Protein AF-0000000074524904 (afdb_homodimer)

Foldseek 3Di:
DQPPDDDADFDFPDPPDPPDPTQTDRVVLLVVVLVCLVPPPVPFDKAKAKEWEDDQFKIKIKIWMATPNHTDHIGMDMDTDFAQVSVLVNQVVVLVSVCVRNVAAHLAFEYEAADDDDDQWDFRPSHDPVGRIHGPVSHDCRRHNPQLYYYHYQVQLLVLLCLLCQLVLNNLVWKAFLQDQVSDGHSVRDHDDLQFKEWEWEAEQFIFIKMWHRQPPSDIHIDGDPLQFAFDDAADPPDPCRPVVVVLQQQLCCVPVVVPDTDGLRCCQYQVNLQSQLCSLCVPPPPDDGDGSVRLLVCLVPDVSSVRSVLSNLLSVLLSVLVVCVVPLRHQEYEHDYVVLQVNVVSCNVCVVSNVCSNQPRDPVSVSCPRYTYMYTHDDDDSNRSSRSSSSSVSSPPPPPPPPPDDDPPPPDPPDRRPPPPPPPPPDPPPDPPPPDPPPD/DQPPDDDADFDFPDPPDPPDPTQTDRVVLLVVVLVCLVPPPVVFDKAKAKEWEDDQFKIKIKIWMATPNHTDHIGMDMDTDFAQVSVLVNQVVVLVSVCVRNVAAHLAFEYEAADDDDDQWGFRPSHDPVGRIHGPVSHDCRRHNPQLYYYHYQVQLLVLLCLLCQLVLNNLVWKAFLQDLVSDGHSVRDHDDLQFKEWEWEAEQFIFIKMWHRQAPSDIHIDGDDLQFAADDAADPPDPCRPVVVVLQQQLCCVPVVVPDGDGLRCCQYQVNLQSQLCSLCVPPPPDDGDGSVRLLVCLVPDVSSVRSVLSNLLSVLLSVLVVCVVPLRHQEYEHDYVVLQVNVVSCNVCVVSNVCSNQPRDPVSVSCPRYTYMYTHDDDDSNRSSRSSSSSVSSPPPPPDPPPDDDPPPPDPPPRRPPRPPPPPPPPPPDPPPPPPPPD

Solvent-accessible surface area (backbone atoms only — not comparable to full-atom values): 46076 Å² total; per-residue (Å²): 129,75,69,77,74,76,90,51,68,60,52,69,54,81,69,85,65,82,88,53,78,64,61,54,49,56,54,49,56,55,50,52,52,43,51,46,35,71,72,70,38,74,89,50,67,66,49,31,31,26,12,28,33,49,48,50,57,40,28,35,45,33,40,35,36,28,45,81,91,31,83,53,64,55,46,69,50,69,36,72,34,44,35,34,68,55,45,38,51,51,51,42,49,53,24,53,52,42,26,70,63,72,69,47,60,33,52,3,10,18,35,21,31,46,49,70,73,51,90,69,47,29,50,31,70,61,30,44,84,92,34,22,68,39,47,63,84,55,55,40,54,38,38,34,22,85,82,14,50,50,76,32,26,43,41,40,15,29,50,34,13,48,49,48,36,34,78,66,65,43,34,26,76,34,30,16,43,63,82,39,86,77,64,55,47,39,64,83,72,33,71,80,54,39,86,32,24,32,40,37,40,28,46,40,88,41,32,39,20,24,34,40,36,38,57,38,93,79,34,71,45,74,45,63,35,33,57,25,68,40,58,51,49,48,60,6,68,62,32,93,56,19,68,62,47,43,51,49,49,48,51,46,7,37,74,76,46,69,6,57,26,50,45,29,41,28,60,35,30,14,43,65,10,32,30,50,39,32,48,60,60,41,64,86,43,84,89,61,78,87,57,54,44,69,55,30,67,72,32,31,90,80,31,69,49,29,31,51,15,50,50,51,27,49,35,52,44,26,40,53,51,33,48,52,42,53,28,30,75,62,39,38,30,34,38,40,34,46,58,54,41,37,74,41,41,66,60,51,64,76,45,42,68,65,35,49,44,41,42,47,60,64,46,94,63,29,80,78,46,73,73,49,44,50,28,30,30,68,45,81,70,67,31,38,41,45,5,15,38,43,52,9,53,52,38,46,55,28,72,78,73,78,77,64,83,77,74,76,88,77,82,81,75,84,32,68,67,81,54,64,69,59,78,72,82,69,67,72,76,70,68,70,75,67,74,66,75,68,62,91,107,128,77,67,76,75,79,92,50,68,60,52,66,54,80,68,84,64,82,88,53,77,65,59,53,48,56,54,48,58,53,49,52,50,41,52,47,34,70,72,68,38,73,90,49,67,65,49,31,32,25,12,27,31,48,49,49,57,40,29,36,45,34,40,36,36,27,47,81,90,32,84,53,64,55,45,67,50,69,37,70,33,44,36,35,65,57,46,38,52,51,52,41,48,53,27,54,52,43,26,70,62,71,70,48,58,34,53,3,10,19,37,22,31,46,49,72,72,52,90,69,45,29,50,32,69,60,29,42,83,91,33,22,66,39,48,62,84,55,53,40,53,39,38,33,21,85,80,15,50,49,77,33,26,42,40,40,15,30,50,35,13,50,49,46,36,34,79,66,66,43,36,26,77,32,30,16,43,62,82,40,88,78,64,56,48,39,64,82,70,33,70,80,56,38,88,32,24,32,39,37,39,27,46,38,88,41,32,39,21,22,33,40,35,37,60,38,92,80,35,71,45,75,45,62,35,34,56,24,66,39,58,51,48,49,59,5,67,62,32,94,56,18,68,63,46,44,50,49,50,47,51,46,6,37,72,76,48,68,6,57,25,48,43,30,40,28,60,35,30,15,42,64,10,33,29,50,38,32,48,60,61,44,65,85,45,83,88,60,77,87,56,53,44,70,55,30,67,72,32,32,91,80,31,70,48,30,31,52,17,50,50,51,28,47,35,51,46,25,39,53,52,34,50,52,41,53,26,29,74,63,38,38,30,34,38,41,32,46,59,54,40,36,76,42,40,67,61,50,63,75,44,41,68,64,37,49,44,40,42,47,59,65,48,93,64,29,80,78,47,73,71,49,45,50,28,30,30,69,45,82,71,68,32,38,42,45,5,15,38,42,54,9,52,50,39,46,56,29,74,78,74,77,77,67,82,76,73,77,87,76,82,80,78,84,30,69,70,81,52,63,68,60,79,69,82,68,66,71,77,69,67,70,74,68,67,71,75,66,59,91,111

Organism: Naegleria gruberi (NCBI:txid5762)

pLDDT: mean 83.84, std 23.33, range [17.89, 98.62]

Nearest PDB structures (foldseek):
  6da0-assembly1_A  TM=9.375E-01  e=1.932E-68  Naegleria fowleri
  6vzz-assembly1_A-2  TM=8.551E-01  e=5.096E-37  Balamuthia mandrillaris
  8dtc-assembly1_B  TM=8.610E-01  e=3.084E-35  Acanthamoeba castellanii
  8stx-assembly1_B  TM=8.215E-01  e=4.248E-25  Trypanosoma cruzi
  2q2r-assembly1_B  TM=8.003E-01  e=2.250E-25  Trypanosoma cruzi

Sequence (882 aa):
MISSSSRGSLSSVSSNDTTHQPFVVDEDFLKDIEKHYSKSLKSKSFQYIVGVDVGATNTRIAIQFIVNDEDDEVFMTKFPCNTATNLAEHLTFYGKALVKIVKQGSAAGTIALAGPVTGEKVRITNYKENDQEFYYSQLTDTLFPAHKNTLLNDLEASCYGIINVGTNNRLHEFFCPYDSANNFATPQTVRLSDTSEYAVLAMGTGLGTGLIVGASGGKFNVIPLEAGHVHVATPGTNSCDFHEDRERIEFLSQKIYSGIYPIEYEDICSGRGLEYCYEFEIRNIPNAQRKNAAQIAESYSTDVHSRDAMITHYRYLMQAAQNIAILIPTCRGVFLAGDNQVYNEDFFKEHINILQKELFITHQKKNWLTDLKPYRQMKEYNFNVKGCLQKAKELAHLDVTHVTTNTSPAKNSFKDALSVVIPAAFFSVLSFFTAKNMYEKMISSSSRGSLSSVSSNDTTHQPFVVDEDFLKDIEKHYSKSLKSKSFQYIVGVDVGATNTRIAIQFIVNDEDDEVFMTKFPCNTATNLAEHLTFYGKALVKIVKQGSAAGTIALAGPVTGEKVRITNYKENDQEFYYSQLTDTLFPAHKNTLLNDLEASCYGIINVGTNNRLHEFFCPYDSANNFATPQTVRLSDTSEYAVLAMGTGLGTGLIVGASGGKFNVIPLEAGHVHVATPGTNSCDFHEDRERIEFLSQKIYSGIYPIEYEDICSGRGLEYCYEFEIRNIPNAQRKNAAQIAESYSTDVHSRDAMITHYRYLMQAAQNIAILIPTCRGVFLAGDNQVYNEDFFKEHINILQKELFITHQKKNWLTDLKPYRQMKEYNFNVKGCLQKAKELAHLDVTHVTTNTSPAKNSFKDALSVVIPAAFFSVLSFFTAKNMYEK

Radius of gyration: 29.43 Å; Cα contacts (8 Å, |Δi|>4): 1760; chains: 2; bounding box: 78×95×89 Å

Structure (mmCIF, N/CA/C/O backbone):
data_AF-0000000074524904-model_v1
#
loop_
_entity.id
_entity.type
_entity.pdbx_description
1 polymer Glucokinase
#
loop_
_atom_site.group_PDB
_atom_site.id
_atom_site.type_symbol
_atom_site.label_atom_id
_atom_site.label_alt_id
_atom_site.label_comp_id
_atom_site.label_asym_id
_atom_site.label_entity_id
_atom_site.label_seq_id
_atom_site.pdbx_PDB_ins_code
_atom_site.Cartn_x
_atom_site.Cartn_y
_atom_site.Cartn_z
_atom_site.occupancy
_atom_site.B_iso_or_equiv
_atom_site.auth_seq_id
_atom_site.auth_comp_id
_atom_site.auth_asym_id
_atom_site.auth_atom_id
_atom_site.pdbx_PDB_model_num
ATOM 1 N N . MET A 1 1 ? 12.672 24.516 21.969 1 24.16 1 MET A N 1
ATOM 2 C CA . MET A 1 1 ? 11.633 25.531 22.203 1 24.16 1 MET A CA 1
ATOM 3 C C . MET A 1 1 ? 11.469 26.438 21 1 24.16 1 MET A C 1
ATOM 5 O O . MET A 1 1 ? 12.445 27.031 20.531 1 24.16 1 MET A O 1
ATOM 9 N N . ILE A 1 2 ? 10.586 26.031 20.125 1 33.81 2 ILE A N 1
ATOM 10 C CA . ILE A 1 2 ? 10.273 26.891 18.984 1 33.81 2 ILE A CA 1
ATOM 11 C C . ILE A 1 2 ? 9.852 28.266 19.469 1 33.81 2 ILE A C 1
ATOM 13 O O . ILE A 1 2 ? 8.867 28.406 20.203 1 33.81 2 ILE A O 1
ATOM 17 N N . SER A 1 3 ? 10.734 29.188 19.656 1 30.06 3 SER A N 1
ATOM 18 C CA . SER A 1 3 ? 10.359 30.547 20.016 1 30.06 3 SER A CA 1
ATOM 19 C C . SER A 1 3 ? 9.352 31.125 19.016 1 30.06 3 SER A C 1
ATOM 21 O O . SER A 1 3 ? 9.641 31.203 17.828 1 30.06 3 SER A O 1
ATOM 23 N N . SER A 1 4 ? 8.117 30.875 19.344 1 32.97 4 SER A N 1
ATOM 24 C CA . SER A 1 4 ? 7.059 31.516 18.562 1 32.97 4 SER A CA 1
ATOM 25 C C . SER A 1 4 ? 7.18 33.031 18.609 1 32.97 4 SER A C 1
ATOM 27 O O . SER A 1 4 ? 7.023 33.625 19.672 1 32.97 4 SER A O 1
ATOM 29 N N . SER A 1 5 ? 7.992 33.688 17.938 1 30.03 5 SER A N 1
ATOM 30 C CA . SER A 1 5 ? 8.109 35.156 17.875 1 30.03 5 SER A CA 1
ATOM 31 C C . SER A 1 5 ? 6.758 35.812 17.625 1 30.03 5 SER A C 1
ATOM 33 O O . SER A 1 5 ? 5.859 35.188 17.062 1 30.03 5 SER A O 1
ATOM 35 N N . SER A 1 6 ? 6.492 36.969 18.375 1 27.89 6 SER A N 1
ATOM 36 C CA . SER A 1 6 ? 5.414 37.969 18.375 1 27.89 6 SER A CA 1
ATOM 37 C C . SER A 1 6 ? 5.012 38.344 16.969 1 27.89 6 SER A C 1
ATOM 39 O O . SER A 1 6 ? 5.781 38.156 16.016 1 27.89 6 SER A O 1
ATOM 41 N N . ARG A 1 7 ? 3.801 39 16.734 1 33.59 7 ARG A N 1
ATOM 42 C CA . ARG A 1 7 ? 3.051 39.531 15.609 1 33.59 7 ARG A CA 1
ATOM 43 C C . 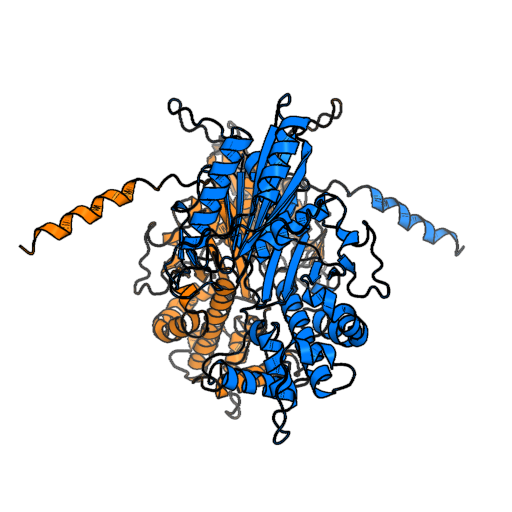ARG A 1 7 ? 3.867 40.594 14.859 1 33.59 7 ARG A C 1
ATOM 45 O O . ARG A 1 7 ? 3.912 41.75 15.258 1 33.59 7 ARG A O 1
ATOM 52 N N . GLY A 1 8 ? 5.035 40.25 14.289 1 33.28 8 GLY A N 1
ATOM 53 C CA . GLY A 1 8 ? 5.75 41.281 13.555 1 33.28 8 GLY A CA 1
ATOM 54 C C . GLY A 1 8 ? 4.957 41.844 12.398 1 33.28 8 GLY A C 1
ATOM 55 O O . GLY A 1 8 ? 3.98 41.25 11.953 1 33.28 8 GLY A O 1
ATOM 56 N N . SER A 1 9 ? 5.184 43.125 12.031 1 38.62 9 SER A N 1
ATOM 57 C CA . SER A 1 9 ? 4.57 43.969 11.016 1 38.62 9 SER A CA 1
ATOM 58 C C . SER A 1 9 ? 4.727 43.375 9.625 1 38.62 9 SER A C 1
ATOM 60 O O . SER A 1 9 ? 5.844 43.125 9.164 1 38.62 9 SER A O 1
ATOM 62 N N . LEU A 1 10 ? 3.871 42.531 9.227 1 43.75 10 LEU A N 1
ATOM 63 C CA . LEU A 1 10 ? 3.773 42.156 7.828 1 43.75 10 LEU A CA 1
ATOM 64 C C . LEU A 1 10 ? 3.68 43.375 6.922 1 43.75 10 LEU A C 1
ATOM 66 O O . LEU A 1 10 ? 2.816 44.219 7.121 1 43.75 10 LEU A O 1
ATOM 70 N N . SER A 1 11 ? 4.707 43.938 6.461 1 40.59 11 SER A N 1
ATOM 71 C CA . SER A 1 11 ? 4.637 45.062 5.527 1 40.59 11 SER A CA 1
ATOM 72 C C . SER A 1 11 ? 4.164 44.594 4.152 1 40.59 11 SER A C 1
ATOM 74 O O . SER A 1 11 ? 4.676 43.625 3.605 1 40.59 11 SER A O 1
ATOM 76 N N . SER A 1 12 ? 2.99 44.969 3.871 1 43.44 12 SER A N 1
ATOM 77 C CA . SER A 1 12 ? 2.4 44.75 2.559 1 43.44 12 SER A CA 1
ATOM 78 C C . SER A 1 12 ? 3.021 45.625 1.497 1 43.44 12 SER A C 1
ATOM 80 O O . SER A 1 12 ? 3.148 46.844 1.698 1 43.44 12 SER A O 1
ATOM 82 N N . VAL A 1 13 ? 3.863 45.219 0.683 1 39.31 13 VAL A N 1
ATOM 83 C CA . VAL A 1 13 ? 4.195 46 -0.488 1 39.31 13 VAL A CA 1
ATOM 84 C C . VAL A 1 13 ? 3.029 46 -1.474 1 39.31 13 VAL A C 1
ATOM 86 O O . VAL A 1 13 ? 2.59 44.938 -1.91 1 39.31 13 VAL A O 1
ATOM 89 N N . SER A 1 14 ? 2.227 47.031 -1.508 1 35.41 14 SER A N 1
ATOM 90 C CA . SER A 1 14 ? 1.021 47.281 -2.293 1 35.41 14 SER A CA 1
ATOM 91 C C . SER A 1 14 ? 1.312 47.219 -3.789 1 35.41 14 SER A C 1
ATOM 93 O O . SER A 1 14 ? 1.974 48.094 -4.344 1 35.41 14 SER A O 1
ATOM 95 N N . SER A 1 15 ? 1.838 46.219 -4.395 1 35.84 15 SER A N 1
ATOM 96 C CA . SER A 1 15 ? 1.693 46.375 -5.836 1 35.84 15 SER A CA 1
ATOM 97 C C . SER A 1 15 ? 0.224 46.406 -6.246 1 35.84 15 SER A C 1
ATOM 99 O O . SER A 1 15 ? -0.593 45.688 -5.664 1 35.84 15 SER A O 1
ATOM 101 N N . ASN A 1 16 ? -0.367 47.344 -6.996 1 34.84 16 ASN A N 1
ATOM 102 C CA . ASN A 1 16 ? -1.685 47.75 -7.469 1 34.84 16 ASN A CA 1
ATOM 103 C C . ASN A 1 16 ? -2.455 46.594 -8.07 1 34.84 16 ASN A C 1
ATOM 105 O O . ASN A 1 16 ? -3.535 46.781 -8.633 1 34.84 16 ASN A O 1
ATOM 109 N N . ASP A 1 17 ? -1.82 45.562 -8.727 1 38 17 ASP A N 1
ATOM 110 C CA . ASP A 1 17 ? -2.693 44.719 -9.547 1 38 17 ASP A CA 1
ATOM 111 C C . ASP A 1 17 ? -3.533 43.781 -8.672 1 38 17 ASP A C 1
ATOM 113 O O . ASP A 1 17 ? -3.002 43.125 -7.797 1 38 17 ASP A O 1
ATOM 117 N N . THR A 1 18 ? -4.898 43.875 -8.516 1 42.06 18 THR A N 1
ATOM 118 C CA . THR A 1 18 ? -6.031 43.375 -7.746 1 42.06 18 THR A CA 1
ATOM 119 C C . THR A 1 18 ? -5.934 41.875 -7.539 1 42.06 18 THR A C 1
ATOM 121 O O . THR A 1 18 ? -6.438 41.344 -6.547 1 42.06 18 THR A O 1
ATOM 124 N N . THR A 1 19 ? -5.734 41.094 -8.648 1 46.84 19 THR A N 1
ATOM 125 C CA . THR A 1 19 ? -6.008 39.656 -8.609 1 46.84 19 THR A CA 1
ATOM 126 C C . THR A 1 19 ? -4.898 38.906 -7.879 1 46.84 19 THR A C 1
ATOM 128 O O . THR A 1 19 ? -5.016 37.719 -7.609 1 46.84 19 THR A O 1
ATOM 131 N N . HIS A 1 20 ? -3.768 39.594 -7.648 1 57.06 20 HIS A N 1
ATOM 132 C CA . HIS A 1 20 ? -2.604 38.875 -7.109 1 57.06 20 HIS A CA 1
ATOM 133 C C . HIS A 1 20 ? -2.508 39.062 -5.598 1 57.06 20 HIS A C 1
ATOM 135 O O . HIS A 1 20 ? -2.75 40.156 -5.078 1 57.06 20 HIS A O 1
ATOM 141 N N . GLN A 1 21 ? -2.738 38.125 -4.859 1 66.06 21 GLN A N 1
ATOM 142 C CA . GLN A 1 21 ? -2.49 38.188 -3.422 1 66.06 21 GLN A CA 1
ATOM 143 C C . GLN A 1 21 ? -1.243 39.031 -3.123 1 66.06 21 GLN A C 1
ATOM 145 O O . GLN A 1 21 ? -0.239 38.906 -3.832 1 66.06 21 GLN A O 1
ATOM 150 N N . PRO A 1 22 ? -1.418 39.938 -2.197 1 74.69 22 PRO A N 1
ATOM 151 C CA . PRO A 1 22 ? -0.303 40.812 -1.871 1 74.69 22 PRO A CA 1
ATOM 152 C C . PRO A 1 22 ? 0.936 40.062 -1.394 1 74.69 22 PRO A C 1
ATOM 154 O O . PRO A 1 22 ? 0.816 39.031 -0.723 1 74.69 22 PRO A O 1
ATOM 157 N N . PHE A 1 23 ? 2.025 40.406 -1.986 1 84 23 PHE A N 1
ATOM 158 C CA . PHE A 1 23 ? 3.326 39.906 -1.551 1 84 23 PHE A CA 1
ATOM 159 C C . PHE A 1 23 ? 3.664 40.438 -0.16 1 84 23 PHE A C 1
ATOM 161 O O . PHE A 1 23 ? 3.814 41.656 0.035 1 84 23 PHE A O 1
ATOM 168 N N . VAL A 1 24 ? 3.561 39.594 0.913 1 85.38 24 VAL A N 1
ATOM 169 C CA . VAL A 1 24 ? 3.76 39.938 2.312 1 85.38 24 VAL A CA 1
ATOM 170 C C . VAL A 1 24 ? 5.004 39.25 2.854 1 85.38 24 VAL A C 1
ATOM 172 O O . VAL A 1 24 ? 5.18 38.031 2.658 1 85.38 24 VAL A O 1
ATOM 175 N N . VAL A 1 25 ? 5.914 40.062 3.395 1 89.12 25 VAL A N 1
ATOM 176 C CA . VAL A 1 25 ? 7.125 39.5 3.979 1 89.12 25 VAL A CA 1
ATOM 177 C C . VAL A 1 25 ? 7.16 39.781 5.477 1 89.12 25 VAL A C 1
ATOM 179 O O . VAL A 1 25 ? 6.652 40.812 5.93 1 89.12 25 VAL A O 1
ATOM 182 N N . ASP A 1 26 ? 7.668 38.875 6.273 1 92.81 26 ASP A N 1
ATOM 183 C CA . ASP A 1 26 ? 7.848 39 7.715 1 92.81 26 ASP A CA 1
ATOM 184 C C . ASP A 1 26 ? 9.234 39.531 8.055 1 92.81 26 ASP A C 1
ATOM 186 O O . ASP A 1 26 ? 10.164 38.75 8.281 1 92.81 26 ASP A O 1
ATOM 190 N N . GLU A 1 27 ? 9.352 40.812 8.258 1 92.75 27 GLU A N 1
ATOM 191 C CA . GLU A 1 27 ? 10.633 41.469 8.516 1 92.75 27 GLU A CA 1
ATOM 192 C C . GLU A 1 27 ? 11.188 41.094 9.883 1 92.75 27 GLU A C 1
ATOM 194 O O . GLU A 1 27 ? 12.398 41 10.07 1 92.75 27 GLU A O 1
ATOM 199 N N . ASP A 1 28 ? 10.258 40.906 10.805 1 94.44 28 ASP A N 1
ATOM 200 C CA . ASP A 1 28 ? 10.688 40.531 12.148 1 94.44 28 ASP A CA 1
ATOM 201 C C . ASP A 1 28 ? 11.383 39.156 12.141 1 94.44 28 ASP A C 1
ATOM 203 O O . ASP A 1 28 ? 12.359 38.938 12.859 1 94.44 28 ASP A O 1
ATOM 207 N N . PHE A 1 29 ? 10.867 38.312 11.352 1 96.12 29 PHE A N 1
ATOM 208 C CA . PHE A 1 29 ? 11.461 37 11.148 1 96.12 29 PHE A CA 1
ATOM 209 C C . PHE A 1 29 ? 12.906 37.125 10.664 1 96.12 29 PHE A C 1
ATOM 211 O O . PHE A 1 29 ? 13.805 36.5 11.211 1 96.12 29 PHE A O 1
ATOM 218 N N . LEU A 1 30 ? 13.188 37.969 9.719 1 96.38 30 LEU A N 1
ATOM 219 C CA . LEU A 1 30 ? 14.523 38.156 9.148 1 96.38 30 LEU A CA 1
ATOM 220 C C . LEU A 1 30 ? 15.438 38.844 10.156 1 96.38 30 LEU A C 1
ATOM 222 O O . LEU A 1 30 ? 16.625 38.531 10.258 1 96.38 30 LEU A O 1
ATOM 226 N N . LYS A 1 31 ? 14.875 39.781 10.914 1 96.5 31 LYS A N 1
ATOM 227 C CA . LYS A 1 31 ? 15.656 40.469 11.938 1 96.5 31 LYS A CA 1
ATOM 228 C C . LYS A 1 31 ? 16.125 39.5 13.023 1 96.5 31 LYS A C 1
ATOM 230 O O . LYS A 1 31 ? 17.234 39.625 13.523 1 96.5 31 LYS A O 1
ATOM 235 N N . ASP A 1 32 ? 15.266 38.625 13.375 1 97 32 ASP A N 1
ATOM 236 C CA . ASP A 1 32 ? 15.609 37.625 14.383 1 97 32 ASP A CA 1
ATOM 237 C C . ASP A 1 32 ? 16.75 36.719 13.914 1 97 32 ASP A C 1
ATOM 239 O O . ASP A 1 32 ? 17.641 36.375 14.688 1 97 32 ASP A O 1
ATOM 243 N N . ILE A 1 33 ? 16.703 36.312 12.688 1 96.5 33 ILE A N 1
ATOM 244 C CA . ILE A 1 33 ? 17.766 35.5 12.117 1 96.5 33 ILE A CA 1
ATOM 245 C C . ILE A 1 33 ? 19.062 36.281 12.07 1 96.5 33 ILE A C 1
ATOM 247 O O . ILE A 1 33 ? 20.125 35.75 12.398 1 96.5 33 ILE A O 1
ATOM 251 N N . GLU A 1 34 ? 18.969 37.531 11.695 1 96.69 34 GLU A N 1
ATOM 252 C CA . GLU A 1 34 ? 20.156 38.406 11.648 1 96.69 34 GLU A CA 1
ATOM 253 C C . GLU A 1 34 ? 20.797 38.531 13.031 1 96.69 34 GLU A C 1
ATOM 255 O O . GLU A 1 34 ? 22.016 38.5 13.156 1 96.69 34 GLU A O 1
ATOM 260 N N . LYS A 1 35 ? 19.953 38.719 13.992 1 96.81 35 LYS A N 1
ATOM 261 C CA . LYS A 1 35 ? 20.438 38.812 15.367 1 96.81 35 LYS A CA 1
ATOM 262 C C . LYS A 1 35 ? 21.141 37.531 15.789 1 96.81 35 LYS A C 1
ATOM 264 O O . LYS A 1 35 ? 22.203 37.562 16.406 1 96.81 35 LYS A O 1
ATOM 269 N N . HIS A 1 36 ? 20.531 36.438 15.469 1 96.56 36 HIS A N 1
ATOM 270 C CA . HIS A 1 36 ? 21.125 35.156 15.828 1 96.56 36 HIS A CA 1
ATOM 271 C C . HIS A 1 36 ? 22.453 34.938 15.109 1 96.56 36 HIS A C 1
ATOM 273 O O . HIS A 1 36 ? 23.406 34.438 15.703 1 96.56 36 HIS A O 1
ATOM 279 N N . TYR A 1 37 ? 22.5 35.281 13.836 1 95.81 37 TYR A N 1
ATOM 280 C CA . TYR A 1 37 ? 23.719 35.156 13.062 1 95.81 37 TYR A CA 1
ATOM 281 C C . TYR A 1 37 ? 24.844 36 13.688 1 95.81 37 TYR A C 1
ATOM 283 O O . TYR A 1 37 ? 25.953 35.5 13.906 1 95.81 37 TYR A O 1
ATOM 291 N N . SER A 1 38 ? 24.547 37.219 14.047 1 95.12 38 SER A N 1
ATOM 292 C CA . SER A 1 38 ? 25.531 38.156 14.586 1 95.12 38 SER A CA 1
ATOM 293 C C . SER A 1 38 ? 26.031 37.688 15.961 1 95.12 38 SER A C 1
ATOM 295 O O . SER A 1 38 ? 27.219 37.844 16.266 1 95.12 38 SER A O 1
ATOM 297 N N . LYS A 1 39 ? 25.156 37.094 16.656 1 94.44 39 LYS A N 1
ATOM 298 C CA . LYS A 1 39 ? 25.469 36.781 18.047 1 94.44 39 LYS A CA 1
ATOM 299 C C . LYS A 1 39 ? 26.094 35.375 18.156 1 94.44 39 LYS A C 1
ATOM 301 O O . LYS A 1 39 ? 26.969 35.156 19 1 94.44 39 LYS A O 1
ATOM 306 N N . SER A 1 40 ? 25.703 34.469 17.266 1 92 40 SER A N 1
ATOM 307 C CA . SER A 1 40 ? 25.984 33.094 17.641 1 92 40 SER A CA 1
ATOM 308 C C . SER A 1 40 ? 26.656 32.344 16.484 1 92 40 SER A C 1
ATOM 310 O O . SER A 1 40 ? 27.266 31.297 16.703 1 92 40 SER A O 1
ATOM 312 N N . LEU A 1 41 ? 26.594 32.844 15.25 1 92.62 41 LEU A N 1
ATOM 313 C CA . LEU A 1 41 ? 26.969 32 14.133 1 92.62 41 LEU A CA 1
ATOM 314 C C . LEU A 1 41 ? 28.219 32.531 13.438 1 92.62 41 LEU A C 1
ATOM 316 O O . LEU A 1 41 ? 28.969 31.781 12.82 1 92.62 41 LEU A O 1
ATOM 320 N N . LYS A 1 42 ? 28.484 33.812 13.508 1 89.31 42 LYS A N 1
ATOM 321 C CA . LYS A 1 42 ? 29.5 34.5 12.711 1 89.31 42 LYS A CA 1
ATOM 322 C C . LYS A 1 42 ? 30.875 33.844 12.898 1 89.31 42 LYS A C 1
ATOM 324 O O . LYS A 1 42 ? 31.656 33.75 11.961 1 89.31 42 LYS A O 1
ATOM 329 N N . SER A 1 43 ? 31.156 33.312 14.008 1 89.12 43 SER A N 1
ATOM 330 C CA . SER A 1 43 ? 32.5 32.812 14.305 1 89.12 43 SER A CA 1
ATOM 331 C C . SER A 1 43 ? 32.5 31.281 14.344 1 89.12 43 SER A C 1
ATOM 333 O O . SER A 1 43 ? 33.5 30.672 14.781 1 89.12 43 SER A O 1
ATOM 335 N N . LYS A 1 44 ? 31.5 30.641 13.898 1 91.44 44 LYS A N 1
ATOM 336 C CA . LYS A 1 44 ? 31.391 29.188 13.984 1 91.44 44 LYS A CA 1
ATOM 337 C C . LYS A 1 44 ? 31.125 28.578 12.609 1 91.44 44 LYS A C 1
ATOM 339 O O . LYS A 1 44 ? 30.703 29.266 11.688 1 91.44 44 LYS A O 1
ATOM 344 N N . SER A 1 45 ? 31.469 27.344 12.469 1 92.31 45 SER A N 1
ATOM 345 C CA . SER A 1 45 ? 31.062 26.578 11.297 1 92.31 45 SER A CA 1
ATOM 346 C C . SER A 1 45 ? 29.594 26.172 11.391 1 92.31 45 SER A C 1
ATOM 348 O O . SER A 1 45 ? 29.172 25.547 12.367 1 92.31 45 SER A O 1
ATOM 350 N N . PHE A 1 46 ? 28.828 26.688 10.43 1 94.62 46 PHE A N 1
ATOM 351 C CA . PHE A 1 46 ? 27.406 26.359 10.5 1 94.62 46 PHE A CA 1
ATOM 352 C C . PHE A 1 46 ? 26.844 26.094 9.109 1 94.62 46 PHE A C 1
ATOM 354 O O . PHE A 1 46 ? 27.484 26.406 8.102 1 94.62 46 PHE A O 1
ATOM 361 N N . GLN A 1 47 ? 25.781 25.422 9.031 1 96 47 GLN A N 1
ATOM 362 C CA . GLN A 1 47 ? 24.891 25.281 7.883 1 96 47 GLN A CA 1
ATOM 363 C C . GLN A 1 47 ? 23.422 25.438 8.305 1 96 47 GLN A C 1
ATOM 365 O O . GLN A 1 47 ? 23.125 25.5 9.5 1 96 47 GLN A O 1
ATOM 370 N N . TYR A 1 48 ? 22.594 25.625 7.336 1 97.12 48 TYR A N 1
ATOM 371 C CA . TYR A 1 48 ? 21.172 25.641 7.688 1 97.12 48 TYR A CA 1
ATOM 372 C C . TYR A 1 48 ? 20.359 24.906 6.641 1 97.12 48 TYR A C 1
ATOM 374 O O . TYR A 1 48 ? 20.797 24.719 5.504 1 97.12 48 TYR A O 1
ATOM 382 N N . ILE A 1 49 ? 19.25 24.406 7.098 1 97.69 49 ILE A N 1
ATOM 383 C CA . ILE A 1 49 ? 18.312 23.703 6.23 1 97.69 49 ILE A CA 1
ATOM 384 C C . ILE A 1 49 ? 16.953 24.391 6.266 1 97.69 49 ILE A C 1
ATOM 386 O O . ILE A 1 49 ? 16.656 25.156 7.188 1 97.69 49 ILE A O 1
ATOM 390 N N . VAL A 1 50 ? 16.156 24.109 5.215 1 98.12 50 VAL A N 1
ATOM 391 C CA . VAL A 1 50 ? 14.891 24.812 5.043 1 98.12 50 VAL A CA 1
ATOM 392 C C . VAL A 1 50 ? 13.75 23.797 4.906 1 98.12 50 VAL A C 1
ATOM 394 O O . VAL A 1 50 ? 13.898 22.781 4.234 1 98.12 50 VAL A O 1
ATOM 397 N N . GLY A 1 51 ? 12.695 24.016 5.621 1 97.69 51 GLY A N 1
ATOM 398 C CA . GLY A 1 51 ? 11.445 23.297 5.48 1 97.69 51 GLY A CA 1
ATOM 399 C C . GLY A 1 51 ? 10.266 24.203 5.195 1 97.69 51 GLY A C 1
ATOM 400 O O . GLY A 1 51 ? 10.047 25.188 5.902 1 97.69 51 GLY A O 1
ATOM 401 N N . VAL A 1 52 ? 9.516 23.906 4.137 1 97.06 52 VAL A N 1
ATOM 402 C CA . VAL A 1 52 ? 8.367 24.719 3.756 1 97.06 52 VAL A CA 1
ATOM 403 C C . VAL A 1 52 ? 7.102 23.859 3.768 1 97.06 52 VAL A C 1
ATOM 405 O O . VAL A 1 52 ? 7.082 22.766 3.197 1 97.06 52 VAL A O 1
ATOM 408 N N . ASP A 1 53 ? 6.105 24.297 4.438 1 95.12 53 ASP A N 1
ATOM 409 C CA . ASP A 1 53 ? 4.789 23.672 4.469 1 95.12 53 ASP A CA 1
ATOM 410 C C . ASP A 1 53 ? 3.75 24.531 3.758 1 95.12 53 ASP A C 1
ATOM 412 O O . ASP A 1 53 ? 3.309 25.547 4.293 1 95.12 53 ASP A O 1
ATOM 416 N N . VAL A 1 54 ? 3.33 24.078 2.602 1 94.06 54 VAL A N 1
ATOM 417 C CA . VAL A 1 54 ? 2.43 24.844 1.749 1 94.06 54 VAL A CA 1
ATOM 418 C C . VAL A 1 54 ? 0.981 24.484 2.064 1 94.06 54 VAL A C 1
ATOM 420 O O . VAL A 1 54 ? 0.55 23.359 1.815 1 94.06 54 VAL A O 1
ATOM 423 N N . GLY A 1 55 ? 0.255 25.438 2.623 1 85.44 55 GLY A N 1
ATOM 424 C CA . GLY A 1 55 ? -1.168 25.25 2.865 1 85.44 55 GLY A CA 1
ATOM 425 C C . GLY A 1 55 ? -2.037 25.859 1.777 1 85.44 55 GLY A C 1
ATOM 426 O O . GLY A 1 55 ? -1.53 26.297 0.742 1 85.44 55 GLY A O 1
ATOM 427 N N . ALA A 1 56 ? -3.314 25.875 2.033 1 81.38 56 ALA A N 1
ATOM 428 C CA . ALA A 1 56 ? -4.262 26.406 1.054 1 81.38 56 ALA A CA 1
ATOM 429 C C . ALA A 1 56 ? -4.23 27.922 1.03 1 81.38 56 ALA A C 1
ATOM 431 O O . ALA A 1 56 ? -4.355 28.547 -0.032 1 81.38 56 ALA A O 1
ATOM 432 N N . THR A 1 57 ? -4.098 28.484 2.252 1 85.12 57 THR A N 1
ATOM 433 C CA . THR A 1 57 ? -4.191 29.938 2.354 1 85.12 57 THR A CA 1
ATOM 434 C C . THR A 1 57 ? -2.896 30.531 2.908 1 85.12 57 THR A C 1
ATOM 436 O O . THR A 1 57 ? -2.615 31.703 2.721 1 85.12 57 THR A O 1
ATOM 439 N N . ASN A 1 58 ? -2.219 29.719 3.645 1 88.88 58 ASN A N 1
ATOM 440 C CA . ASN A 1 58 ? -0.962 30.156 4.242 1 88.88 58 ASN A CA 1
ATOM 441 C C . ASN A 1 58 ? 0.156 29.156 4.008 1 88.88 58 ASN A C 1
ATOM 443 O O . ASN A 1 58 ? -0.101 27.953 3.895 1 88.88 58 ASN A O 1
ATOM 447 N N . THR A 1 59 ? 1.321 29.656 3.885 1 94.56 59 THR A N 1
ATOM 448 C CA . THR A 1 59 ? 2.521 28.828 3.766 1 94.56 59 THR A CA 1
ATOM 449 C C . THR A 1 59 ? 3.492 29.125 4.906 1 94.56 59 THR A C 1
ATOM 451 O O . THR A 1 59 ? 3.678 30.281 5.289 1 94.56 59 THR A O 1
ATOM 454 N N . ARG A 1 60 ? 4.02 28.109 5.465 1 95.44 60 ARG A N 1
ATOM 455 C CA . ARG A 1 60 ? 5.016 28.25 6.523 1 95.44 60 ARG A CA 1
ATOM 456 C C . ARG A 1 60 ? 6.414 27.922 6 1 95.44 60 ARG A C 1
ATOM 458 O O . ARG A 1 60 ? 6.586 27 5.207 1 95.44 60 ARG A O 1
ATOM 465 N N . ILE A 1 61 ? 7.355 28.703 6.426 1 97.19 61 ILE A N 1
ATOM 466 C CA . ILE A 1 61 ? 8.758 28.453 6.121 1 97.19 61 ILE A CA 1
ATOM 467 C C . ILE A 1 61 ? 9.562 28.375 7.414 1 97.19 61 ILE A C 1
ATOM 469 O O . ILE A 1 61 ? 9.406 29.219 8.305 1 97.19 61 ILE A O 1
ATOM 473 N N . ALA A 1 62 ? 10.328 27.391 7.539 1 97.69 62 ALA A N 1
ATOM 474 C CA . ALA A 1 62 ? 11.164 27.188 8.719 1 97.69 62 ALA A CA 1
ATOM 475 C C . ALA A 1 62 ? 12.641 27.062 8.328 1 97.69 62 ALA A C 1
ATOM 477 O O . ALA A 1 62 ? 12.969 26.438 7.32 1 97.69 62 ALA A O 1
ATOM 478 N N . ILE A 1 63 ? 13.461 27.703 9.109 1 97.81 63 ILE A N 1
ATOM 479 C CA . ILE A 1 63 ? 14.914 27.656 8.961 1 97.81 63 ILE A CA 1
ATOM 480 C C . ILE A 1 63 ? 15.539 27.047 10.211 1 97.81 63 ILE A C 1
ATOM 482 O O . ILE A 1 63 ? 15.336 27.531 11.328 1 97.81 63 ILE A O 1
ATOM 486 N N . GLN A 1 64 ? 16.25 26 10 1 97.25 64 GLN A N 1
ATOM 487 C CA . GLN A 1 64 ? 16.969 25.391 11.109 1 97.25 64 GLN A CA 1
ATOM 488 C C . GLN A 1 64 ? 18.484 25.484 10.914 1 97.25 64 GLN A C 1
ATOM 490 O O . GLN A 1 64 ? 19.016 24.984 9.922 1 97.25 64 GLN A O 1
ATOM 495 N N . PHE A 1 65 ? 19.141 26.047 11.852 1 96.69 65 PHE A N 1
ATOM 496 C CA . PHE A 1 65 ? 20.594 26.125 11.805 1 96.69 65 PHE A CA 1
ATOM 497 C C . PHE A 1 65 ? 21.219 24.891 12.453 1 96.69 65 PHE A C 1
ATOM 499 O O . PHE A 1 65 ? 20.641 24.297 13.367 1 96.69 65 PHE A O 1
ATOM 506 N N . ILE A 1 66 ? 22.25 24.453 11.898 1 95.06 66 ILE A N 1
ATOM 507 C CA . ILE A 1 66 ? 23.094 23.375 12.398 1 95.06 66 ILE A CA 1
ATOM 508 C C . ILE A 1 66 ? 24.516 23.891 12.648 1 95.06 66 ILE A C 1
ATOM 510 O O . ILE A 1 66 ? 25.188 24.328 11.719 1 95.06 66 ILE A O 1
ATOM 514 N N . VAL A 1 67 ? 24.922 23.875 13.891 1 94.38 67 VAL A N 1
ATOM 515 C CA . VAL A 1 67 ? 26.219 24.406 14.289 1 94.38 67 VAL A CA 1
ATOM 516 C C . VAL A 1 67 ? 27.109 23.266 14.789 1 94.38 67 VAL A C 1
ATOM 518 O O . VAL A 1 67 ? 26.719 22.531 15.711 1 94.38 67 VAL A O 1
ATOM 521 N N . ASN A 1 68 ? 28.219 23.031 14.219 1 91.69 68 ASN A N 1
ATOM 522 C CA . ASN A 1 68 ? 29.125 21.938 14.57 1 91.69 68 ASN A CA 1
ATOM 523 C C . ASN A 1 68 ? 28.406 20.594 14.555 1 91.69 68 ASN A C 1
ATOM 525 O O . ASN A 1 68 ? 28.5 19.828 15.523 1 91.69 68 ASN A O 1
ATOM 529 N N . ASP A 1 69 ? 27.5 20.406 13.594 1 87.06 69 ASP A N 1
ATOM 530 C CA . ASP A 1 69 ? 26.797 19.172 13.297 1 87.06 69 ASP A CA 1
ATOM 531 C C . ASP A 1 69 ? 25.719 18.875 14.352 1 87.06 69 ASP A C 1
ATOM 533 O O . ASP A 1 69 ? 25.281 17.734 14.508 1 87.06 69 ASP A O 1
ATOM 537 N N . GLU A 1 70 ? 25.453 19.938 15.078 1 90 70 GLU A N 1
ATOM 538 C CA . GLU A 1 70 ? 24.391 19.828 16.078 1 90 70 GLU A CA 1
ATOM 539 C C . GLU A 1 70 ? 23.25 20.766 15.766 1 90 70 GLU A C 1
ATOM 541 O O . GLU A 1 70 ? 23.453 21.875 15.266 1 90 70 GLU A O 1
ATOM 546 N N . ASP A 1 71 ? 22.109 20.328 16.109 1 90.56 71 ASP A N 1
ATOM 547 C CA . ASP A 1 71 ? 20.922 21.156 15.875 1 90.56 71 ASP A CA 1
ATOM 548 C C . ASP A 1 71 ? 20.984 22.422 16.719 1 90.56 71 ASP A C 1
ATOM 550 O O . ASP A 1 71 ? 21.391 22.391 17.875 1 90.56 71 ASP A O 1
ATOM 554 N N . ASP A 1 72 ? 20.688 23.469 16.094 1 92.19 72 ASP A N 1
ATOM 555 C CA . ASP A 1 72 ? 20.594 24.781 16.75 1 92.19 72 ASP A CA 1
ATOM 556 C C . ASP A 1 72 ? 19.172 25.344 16.641 1 92.19 72 ASP A C 1
ATOM 558 O O . ASP A 1 72 ? 18.203 24.594 16.547 1 92.19 72 ASP A O 1
ATOM 562 N N . GLU A 1 73 ? 19 26.578 16.656 1 91.31 73 GLU A N 1
ATOM 563 C CA . GLU A 1 73 ? 17.703 27.266 16.703 1 91.31 73 GLU A CA 1
ATOM 564 C C . GLU A 1 73 ? 16.922 27.078 15.406 1 91.31 73 GLU A C 1
ATOM 566 O O . GLU A 1 73 ? 17.516 27 14.328 1 91.31 73 GLU A O 1
ATOM 571 N N . VAL A 1 74 ? 15.648 26.969 15.586 1 94.81 74 VAL A N 1
ATOM 572 C CA . VAL A 1 74 ? 14.734 26.938 14.445 1 94.81 74 VAL A CA 1
ATOM 573 C C . VAL A 1 74 ? 13.914 28.219 14.406 1 94.81 74 VAL A C 1
ATOM 575 O O . VAL A 1 74 ? 13.359 28.656 15.422 1 94.81 74 VAL A O 1
ATOM 578 N N . PHE A 1 75 ? 13.898 28.875 13.297 1 97 75 PHE A N 1
ATOM 579 C CA . PHE A 1 75 ? 13.07 30.047 13.047 1 97 75 PHE A CA 1
ATOM 580 C C . PHE A 1 75 ? 11.93 29.719 12.086 1 97 75 PHE A C 1
ATOM 582 O O . PHE A 1 75 ? 12.125 28.969 11.125 1 97 75 PHE A O 1
ATOM 589 N N . MET A 1 76 ? 10.82 30.203 12.367 1 96.5 76 MET A N 1
ATOM 590 C CA . MET A 1 76 ? 9.68 29.906 11.5 1 96.5 76 MET A CA 1
ATOM 591 C C . MET A 1 76 ? 8.797 31.141 11.32 1 96.5 76 MET A C 1
ATOM 593 O O . MET A 1 76 ? 8.664 31.938 12.242 1 96.5 76 MET A O 1
ATOM 597 N N . THR A 1 77 ? 8.258 31.328 10.148 1 95.69 77 THR A N 1
ATOM 598 C CA . THR A 1 77 ? 7.273 32.375 9.852 1 95.69 77 THR A CA 1
ATOM 599 C C . THR A 1 77 ? 6.227 31.844 8.875 1 95.69 77 THR A C 1
ATOM 601 O O . THR A 1 77 ? 6.324 30.703 8.398 1 95.69 77 THR A O 1
ATOM 604 N N . LYS A 1 78 ? 5.191 32.531 8.703 1 95.12 78 LYS A N 1
ATOM 605 C CA . LYS A 1 78 ? 4.129 32.219 7.766 1 95.12 78 LYS A CA 1
ATOM 606 C C . LYS A 1 78 ? 3.738 33.406 6.922 1 95.12 78 LYS A C 1
ATOM 608 O O . LYS A 1 78 ? 3.938 34.562 7.336 1 95.12 78 LYS A O 1
ATOM 613 N N . PHE A 1 79 ? 3.268 33.188 5.723 1 93.81 79 PHE A N 1
ATOM 614 C CA . PHE A 1 79 ? 2.785 34.25 4.828 1 93.81 79 PHE A CA 1
ATOM 615 C C . PHE A 1 79 ? 1.584 33.75 4.027 1 93.81 79 PHE A C 1
ATOM 617 O O . PHE A 1 79 ? 1.455 32.562 3.75 1 93.81 79 PHE A O 1
ATOM 624 N N . PRO A 1 80 ? 0.739 34.656 3.729 1 92.94 80 PRO A N 1
ATOM 625 C CA . PRO A 1 80 ? -0.407 34.281 2.895 1 92.94 80 PRO A CA 1
ATOM 626 C C . PRO A 1 80 ? -0.005 33.938 1.468 1 92.94 80 PRO A C 1
ATOM 628 O O . PRO A 1 80 ? 0.818 34.625 0.859 1 92.94 80 PRO A O 1
ATOM 631 N N . CYS A 1 81 ? -0.458 32.781 1.001 1 92.31 81 CYS A N 1
ATOM 632 C CA . CYS A 1 81 ? -0.137 32.312 -0.341 1 92.31 81 CYS A CA 1
ATOM 633 C C . CYS A 1 81 ? -1.166 31.312 -0.821 1 92.31 81 CYS A C 1
ATOM 635 O O . CYS A 1 81 ? -1.532 30.391 -0.081 1 92.31 81 CYS A O 1
ATOM 637 N N . ASN A 1 82 ? -1.675 31.547 -2.107 1 92 82 ASN A N 1
ATOM 638 C CA . ASN A 1 82 ? -2.652 30.594 -2.613 1 92 82 ASN A CA 1
ATOM 639 C C . ASN A 1 82 ? -2.486 30.359 -4.113 1 92 82 ASN A C 1
ATOM 641 O O . ASN A 1 82 ? -3.418 29.906 -4.785 1 92 82 ASN A O 1
ATOM 645 N N . THR A 1 83 ? -1.268 30.75 -4.656 1 93 83 THR A N 1
ATOM 646 C CA . THR A 1 83 ? -0.94 30.5 -6.059 1 93 83 THR A CA 1
ATOM 647 C C . THR A 1 83 ? 0.511 30.047 -6.199 1 93 83 THR A C 1
ATOM 649 O O . THR A 1 83 ? 1.366 30.422 -5.398 1 93 83 THR A O 1
ATOM 652 N N . ALA A 1 84 ? 0.779 29.312 -7.23 1 93.25 84 ALA A N 1
ATOM 653 C CA . ALA A 1 84 ? 2.129 28.812 -7.48 1 93.25 84 ALA A CA 1
ATOM 654 C C . ALA A 1 84 ? 3.092 29.969 -7.773 1 93.25 84 ALA A C 1
ATOM 656 O O . ALA A 1 84 ? 4.242 29.938 -7.328 1 93.25 84 ALA A O 1
ATOM 657 N N . THR A 1 85 ? 2.615 30.891 -8.484 1 93.25 85 THR A N 1
ATOM 658 C CA . THR A 1 85 ? 3.43 32.031 -8.836 1 93.25 85 THR A CA 1
ATOM 659 C C . THR A 1 85 ? 3.861 32.812 -7.586 1 93.25 85 THR A C 1
ATOM 661 O O . THR A 1 85 ? 5.043 33.125 -7.426 1 93.25 85 THR A O 1
ATOM 664 N N . ASN A 1 86 ? 2.896 33.031 -6.77 1 94.06 86 ASN A N 1
ATOM 665 C CA . ASN A 1 86 ? 3.191 33.719 -5.527 1 94.06 86 ASN A CA 1
ATOM 666 C C . ASN A 1 86 ? 4.133 32.906 -4.637 1 94.06 86 ASN A C 1
ATOM 668 O O . ASN A 1 86 ? 4.977 33.5 -3.941 1 94.06 86 ASN A O 1
ATOM 672 N N . LEU A 1 87 ? 3.951 31.672 -4.637 1 95.12 87 LEU A N 1
ATOM 673 C CA . LEU A 1 87 ? 4.828 30.812 -3.859 1 95.12 87 LEU A CA 1
ATOM 674 C C . LEU A 1 87 ? 6.277 30.953 -4.312 1 95.12 87 LEU A C 1
ATOM 676 O O . LEU A 1 87 ? 7.172 31.141 -3.486 1 95.12 87 LEU A O 1
ATOM 680 N N . ALA A 1 88 ? 6.48 30.891 -5.574 1 94.44 88 ALA A N 1
ATOM 681 C CA . ALA A 1 88 ? 7.824 31 -6.141 1 94.44 88 ALA A CA 1
ATOM 682 C C . ALA A 1 88 ? 8.445 32.344 -5.789 1 94.44 88 ALA A C 1
ATOM 684 O O . ALA A 1 88 ? 9.633 32.438 -5.465 1 94.44 88 ALA A O 1
ATOM 685 N N . GLU A 1 89 ? 7.668 33.344 -5.855 1 94.88 89 GLU A N 1
ATOM 686 C CA . GLU A 1 89 ? 8.141 34.688 -5.566 1 94.88 89 GLU A CA 1
ATOM 687 C C . GLU A 1 89 ? 8.57 34.844 -4.109 1 94.88 89 GLU A C 1
ATOM 689 O O . GLU A 1 89 ? 9.617 35.406 -3.811 1 94.88 89 GLU A O 1
ATOM 694 N N . HIS A 1 90 ? 7.727 34.344 -3.258 1 96.12 90 HIS A N 1
ATOM 695 C CA . HIS A 1 90 ? 8.047 34.438 -1.836 1 96.12 90 HIS A CA 1
ATOM 696 C C . HIS A 1 90 ? 9.312 33.656 -1.521 1 96.12 90 HIS A C 1
ATOM 698 O O . HIS A 1 90 ? 10.188 34.125 -0.794 1 96.12 90 HIS A O 1
ATOM 704 N N . LEU A 1 91 ? 9.391 32.5 -2.061 1 96.38 91 LEU A N 1
ATOM 705 C CA . LEU A 1 91 ? 10.547 31.656 -1.797 1 96.38 91 LEU A CA 1
ATOM 706 C C . LEU A 1 91 ? 11.828 32.312 -2.322 1 96.38 91 LEU A C 1
ATOM 708 O O . LEU A 1 91 ? 12.867 32.25 -1.66 1 96.38 91 LEU A O 1
ATOM 712 N N . THR A 1 92 ? 11.75 32.875 -3.465 1 95.88 92 THR A N 1
ATOM 713 C CA . THR A 1 92 ? 12.883 33.594 -4.043 1 95.88 92 THR A CA 1
ATOM 714 C C . THR A 1 92 ? 13.305 34.75 -3.146 1 95.88 92 THR A C 1
ATOM 716 O O . THR A 1 92 ? 14.5 34.938 -2.896 1 95.88 92 THR A O 1
ATOM 719 N N . PHE A 1 93 ? 12.359 35.438 -2.699 1 96.12 93 PHE A N 1
ATOM 720 C CA . PHE A 1 93 ? 12.641 36.562 -1.836 1 96.12 93 PHE A CA 1
ATOM 721 C C . PHE A 1 93 ? 13.352 36.125 -0.564 1 96.12 93 PHE A C 1
ATOM 723 O O . PHE A 1 93 ? 14.406 36.656 -0.213 1 96.12 93 PHE A O 1
ATOM 730 N N . TYR A 1 94 ? 12.75 35.188 0.142 1 96.75 94 TYR A N 1
ATOM 731 C CA . TYR A 1 94 ? 13.344 34.719 1.396 1 96.75 94 TYR A CA 1
ATOM 732 C C . TYR A 1 94 ? 14.727 34.125 1.164 1 96.75 94 TYR A C 1
ATOM 734 O O . TYR A 1 94 ? 15.625 34.281 1.997 1 96.75 94 TYR A O 1
ATOM 742 N N . GLY A 1 95 ? 14.875 33.438 0.073 1 96.81 95 GLY A N 1
ATOM 743 C CA . GLY A 1 95 ? 16.188 32.906 -0.277 1 96.81 95 GLY A CA 1
ATOM 744 C C . GLY A 1 95 ? 17.25 34 -0.395 1 96.81 95 GLY A C 1
ATOM 745 O O . GLY A 1 95 ? 18.312 33.875 0.207 1 96.81 95 GLY A O 1
ATOM 746 N N . LYS A 1 96 ? 16.953 35 -1.129 1 96.12 96 LYS A N 1
ATOM 747 C CA . LYS A 1 96 ? 17.875 36.125 -1.322 1 96.12 96 LYS A CA 1
ATOM 748 C C . LYS A 1 96 ? 18.156 36.844 -0.006 1 96.12 96 LYS A C 1
ATOM 750 O O . LYS A 1 96 ? 19.297 37.188 0.285 1 96.12 96 LYS A O 1
ATOM 755 N N . ALA A 1 97 ? 17.078 37.031 0.714 1 96.56 97 ALA A N 1
ATOM 756 C CA . ALA A 1 97 ? 17.219 37.719 1.994 1 96.56 97 ALA A CA 1
ATOM 757 C C . ALA A 1 97 ? 18.141 36.938 2.939 1 96.56 97 ALA A C 1
ATOM 759 O O . ALA A 1 97 ? 18.969 37.531 3.629 1 96.56 97 ALA A O 1
ATOM 760 N N . LEU A 1 98 ? 18 35.688 2.98 1 96.81 98 LEU A N 1
ATOM 761 C CA . LEU A 1 98 ? 18.797 34.875 3.881 1 96.81 98 LEU A CA 1
ATOM 762 C C . LEU A 1 98 ? 20.266 34.875 3.469 1 96.81 98 LEU A C 1
ATOM 764 O O . LEU A 1 98 ? 21.156 34.906 4.32 1 96.81 98 LEU A O 1
ATOM 768 N N . VAL A 1 99 ? 20.516 34.781 2.178 1 97 99 VAL A N 1
ATOM 769 C CA . VAL A 1 99 ? 21.891 34.844 1.691 1 97 99 VAL A CA 1
ATOM 770 C C . VAL A 1 99 ? 22.531 36.188 2.105 1 97 99 VAL A C 1
ATOM 772 O O . VAL A 1 99 ? 23.703 36.219 2.484 1 97 99 VAL A O 1
ATOM 775 N N . LYS A 1 100 ? 21.781 37.156 1.983 1 96.38 100 LYS A N 1
ATOM 776 C CA . LYS A 1 100 ? 22.281 38.469 2.371 1 96.38 100 LYS A CA 1
ATOM 777 C C . LYS A 1 100 ? 22.609 38.531 3.861 1 96.38 100 LYS A C 1
ATOM 779 O O . LYS A 1 100 ? 23.594 39.156 4.27 1 96.38 100 LYS A O 1
ATOM 784 N N . ILE A 1 101 ? 21.828 37.906 4.621 1 96.31 101 ILE A N 1
ATOM 785 C CA . ILE A 1 101 ? 21.922 37.969 6.074 1 96.31 101 ILE A CA 1
ATOM 786 C C . ILE A 1 101 ? 23.047 37.062 6.559 1 96.31 101 ILE A C 1
ATOM 788 O O . ILE A 1 101 ? 23.922 37.469 7.328 1 96.31 101 ILE A O 1
ATOM 792 N N . VAL A 1 102 ? 23.062 35.812 6.129 1 95.88 102 VAL A N 1
ATOM 793 C CA . VAL A 1 102 ? 23.969 34.844 6.738 1 95.88 102 VAL A CA 1
ATOM 794 C C . VAL A 1 102 ? 25.094 34.5 5.766 1 95.88 102 VAL A C 1
ATOM 796 O O . VAL A 1 102 ? 25.938 33.656 6.062 1 95.88 102 VAL A O 1
ATOM 799 N N . LYS A 1 103 ? 25.062 35 4.539 1 94.88 103 LYS A N 1
ATOM 800 C CA . LYS A 1 103 ? 26.156 35.031 3.57 1 94.88 103 LYS A CA 1
ATOM 801 C C . LYS A 1 103 ? 26.344 33.688 2.9 1 94.88 103 LYS A C 1
ATOM 803 O O . LYS A 1 103 ? 27.406 33.375 2.383 1 94.88 103 LYS A O 1
ATOM 808 N N . GLN A 1 104 ? 25.391 32.812 2.975 1 95.31 104 GLN A N 1
ATOM 809 C CA . GLN A 1 104 ? 25.422 31.547 2.268 1 95.31 104 GLN A CA 1
ATOM 810 C C . GLN A 1 104 ? 24.016 31.031 2.018 1 95.31 104 GLN A C 1
ATOM 812 O O . GLN A 1 104 ? 23.062 31.484 2.645 1 95.31 104 GLN A O 1
ATOM 817 N N . GLY A 1 105 ? 23.953 30.062 1.117 1 96.38 105 GLY A N 1
ATOM 818 C CA . GLY A 1 105 ? 22.703 29.375 0.854 1 96.38 105 GLY A CA 1
ATOM 819 C C . GLY A 1 105 ? 22.453 28.203 1.775 1 96.38 105 GLY A C 1
ATOM 820 O O . GLY A 1 105 ? 23.312 27.828 2.559 1 96.38 105 GLY A O 1
ATOM 821 N N . SER A 1 106 ? 21.266 27.688 1.668 1 97.75 106 SER A N 1
ATOM 822 C CA . SER A 1 106 ? 20.891 26.531 2.49 1 97.75 106 SER A CA 1
ATOM 823 C C . SER A 1 106 ? 21.656 25.281 2.062 1 97.75 106 SER A C 1
ATOM 825 O O . SER A 1 106 ? 22.078 25.172 0.909 1 97.75 106 SER A O 1
ATOM 827 N N . ALA A 1 107 ? 21.812 24.391 2.965 1 97 107 ALA A N 1
ATOM 828 C CA . ALA A 1 107 ? 22.438 23.109 2.67 1 97 107 ALA A CA 1
ATOM 829 C C . ALA A 1 107 ? 21.469 22.156 1.988 1 97 107 ALA A C 1
ATOM 831 O O . ALA A 1 107 ? 21.859 21.297 1.204 1 97 107 ALA A O 1
ATOM 832 N N . ALA A 1 108 ? 20.234 22.297 2.326 1 97.31 108 ALA A N 1
ATOM 833 C CA . ALA A 1 108 ? 19.172 21.484 1.754 1 97.31 108 ALA A CA 1
ATOM 834 C C . ALA A 1 108 ? 17.797 22.094 2.039 1 97.31 108 ALA A C 1
ATOM 836 O O . ALA A 1 108 ? 17.641 22.891 2.963 1 97.31 108 ALA A O 1
ATOM 837 N N . GLY A 1 109 ? 16.859 21.703 1.231 1 97 109 GLY A N 1
ATOM 838 C CA . GLY A 1 109 ? 15.508 22.203 1.424 1 97 109 GLY A CA 1
ATOM 839 C C . GLY A 1 109 ? 14.438 21.203 1.01 1 97 109 GLY A C 1
ATOM 840 O O . GLY A 1 109 ? 14.633 20.438 0.059 1 97 109 GLY A O 1
ATOM 841 N N . THR A 1 110 ? 13.367 21.25 1.728 1 96.12 110 THR A N 1
ATOM 842 C CA . THR A 1 110 ? 12.234 20.391 1.42 1 96.12 110 THR A CA 1
ATOM 843 C C . THR A 1 110 ? 10.93 21.172 1.484 1 96.12 110 THR A C 1
ATOM 845 O O . THR A 1 110 ? 10.758 22.047 2.344 1 96.12 110 THR A O 1
ATOM 848 N N . ILE A 1 111 ? 10.016 20.875 0.58 1 95.75 111 ILE A N 1
ATOM 849 C CA . ILE A 1 111 ? 8.711 21.531 0.525 1 95.75 111 ILE A CA 1
ATOM 850 C C . ILE A 1 111 ? 7.605 20.469 0.553 1 95.75 111 ILE A C 1
ATOM 852 O O . ILE A 1 111 ? 7.656 19.484 -0.186 1 95.75 111 ILE A O 1
ATOM 856 N N . ALA A 1 112 ? 6.707 20.688 1.458 1 94.25 112 ALA A N 1
ATOM 857 C CA . ALA A 1 112 ? 5.504 19.859 1.501 1 94.25 112 ALA A CA 1
ATOM 858 C C . ALA A 1 112 ? 4.328 20.562 0.829 1 94.25 112 ALA A C 1
ATOM 860 O O . ALA A 1 112 ? 4.062 21.734 1.103 1 94.25 112 ALA A O 1
ATOM 861 N N . LEU A 1 113 ? 3.67 19.906 -0.059 1 90.62 113 LEU A N 1
ATOM 862 C CA . LEU A 1 113 ? 2.568 20.5 -0.807 1 90.62 113 LEU A CA 1
ATOM 863 C C . LEU A 1 113 ? 1.379 19.547 -0.874 1 90.62 113 LEU A C 1
ATOM 865 O O . LEU A 1 113 ? 1.54 18.328 -0.731 1 90.62 113 LEU A O 1
ATOM 869 N N . ALA A 1 114 ? 0.188 20.109 -1.144 1 82.31 114 ALA A N 1
ATOM 870 C CA . ALA A 1 114 ? -1.016 19.297 -1.328 1 82.31 114 ALA A CA 1
ATOM 871 C C . ALA A 1 114 ? -1.008 18.609 -2.688 1 82.31 114 ALA A C 1
ATOM 873 O O . ALA A 1 114 ? -0.591 19.188 -3.689 1 82.31 114 ALA A O 1
ATOM 874 N N . GLY A 1 115 ? -1.393 17.344 -2.713 1 76.06 115 GLY A N 1
ATOM 875 C CA . GLY A 1 115 ? -1.512 16.609 -3.969 1 76.06 115 GLY A CA 1
ATOM 876 C C . GLY A 1 115 ? -0.357 15.664 -4.219 1 76.06 115 GLY A C 1
ATOM 877 O O . GLY A 1 115 ? 0.636 15.68 -3.49 1 76.06 115 GLY A O 1
ATOM 878 N N . PRO A 1 116 ? -0.461 14.867 -5.25 1 73.81 116 PRO A N 1
ATOM 879 C CA . PRO A 1 116 ? 0.592 13.906 -5.594 1 73.81 116 PRO A CA 1
ATOM 880 C C . PRO A 1 116 ? 1.847 14.578 -6.145 1 73.81 116 PRO A C 1
ATOM 882 O O . PRO A 1 116 ? 1.75 15.578 -6.863 1 73.81 116 PRO A O 1
ATOM 885 N N . VAL A 1 117 ? 2.98 14.164 -5.656 1 77.31 117 VAL A N 1
ATOM 886 C CA . VAL A 1 117 ? 4.266 14.648 -6.148 1 77.31 117 VAL A CA 1
ATOM 887 C C . VAL A 1 117 ? 4.844 13.656 -7.148 1 77.31 117 VAL A C 1
ATOM 889 O O . VAL A 1 117 ? 5.324 12.586 -6.762 1 77.31 117 VAL A O 1
ATOM 892 N N . THR A 1 118 ? 4.598 13.867 -8.406 1 68.62 118 THR A N 1
ATOM 893 C CA . THR A 1 118 ? 5.082 12.977 -9.453 1 68.62 118 THR A CA 1
ATOM 894 C C . THR A 1 118 ? 5.801 13.766 -10.539 1 68.62 118 THR A C 1
ATOM 896 O O . THR A 1 118 ? 5.445 14.906 -10.82 1 68.62 118 THR A O 1
ATOM 899 N N . GLY A 1 119 ? 6.844 13.273 -11 1 66.5 119 GLY A N 1
ATOM 900 C CA . GLY A 1 119 ? 7.473 13.836 -12.188 1 66.5 119 GLY A CA 1
ATOM 901 C C . GLY A 1 119 ? 8.203 15.141 -11.914 1 66.5 119 GLY A C 1
ATOM 902 O O . GLY A 1 119 ? 8.836 15.289 -10.867 1 66.5 119 GLY A O 1
ATOM 903 N N . GLU A 1 120 ? 8.117 16.094 -13.016 1 72.38 120 GLU A N 1
ATOM 904 C CA . GLU A 1 120 ? 8.859 17.344 -12.961 1 72.38 120 GLU A CA 1
ATOM 905 C C . GLU A 1 120 ? 8 18.469 -12.414 1 72.38 120 GLU A C 1
ATOM 907 O O . GLU A 1 120 ? 8.508 19.562 -12.109 1 72.38 120 GLU A O 1
ATOM 912 N N . LYS A 1 121 ? 6.773 18.219 -12.391 1 78.38 121 LYS A N 1
ATOM 913 C CA . LYS A 1 121 ? 5.855 19.25 -11.883 1 78.38 121 LYS A CA 1
ATOM 914 C C . LYS A 1 121 ? 4.844 18.641 -10.914 1 78.38 121 LYS A C 1
ATOM 916 O O . LYS A 1 121 ? 4.602 17.438 -10.93 1 78.38 121 LYS A O 1
ATOM 921 N N . VAL A 1 122 ? 4.406 19.562 -10.055 1 83 122 VAL A N 1
ATOM 922 C CA . VAL A 1 122 ? 3.367 19.188 -9.102 1 83 122 VAL A CA 1
ATOM 923 C C . VAL A 1 122 ? 2.162 20.109 -9.258 1 83 122 VAL A C 1
ATOM 925 O O . VAL A 1 122 ? 2.318 21.312 -9.531 1 83 122 VAL A O 1
ATOM 928 N N . ARG A 1 123 ? 1.074 19.547 -9.227 1 83.44 123 ARG A N 1
ATOM 929 C CA . ARG A 1 123 ? -0.156 20.328 -9.164 1 83.44 123 ARG A CA 1
ATOM 930 C C . ARG A 1 123 ? -0.631 20.484 -7.723 1 83.44 123 ARG A C 1
ATOM 932 O O . ARG A 1 123 ? -1.046 19.516 -7.09 1 83.44 123 ARG A O 1
ATOM 939 N N . ILE A 1 124 ? -0.614 21.703 -7.289 1 86.88 124 ILE A N 1
ATOM 940 C CA . ILE A 1 124 ? -1.052 21.984 -5.926 1 86.88 124 ILE A CA 1
ATOM 941 C C . ILE A 1 124 ? -2.574 22.094 -5.883 1 86.88 124 ILE A C 1
ATOM 943 O O . ILE A 1 124 ? -3.135 23.156 -6.199 1 86.88 124 ILE A O 1
ATOM 947 N N . THR A 1 125 ? -3.199 21.078 -5.363 1 78.62 125 THR A N 1
ATOM 948 C CA . THR A 1 125 ? -4.625 20.875 -5.586 1 78.62 125 THR A CA 1
ATOM 949 C C . THR A 1 125 ? -5.449 21.891 -4.816 1 78.62 125 THR A C 1
ATOM 951 O O . THR A 1 125 ? -6.602 22.156 -5.164 1 78.62 125 THR A O 1
ATOM 954 N N . ASN A 1 126 ? -4.879 22.516 -3.764 1 79.25 126 ASN A N 1
ATOM 955 C CA . ASN A 1 126 ? -5.68 23.422 -2.953 1 79.25 126 ASN A CA 1
ATOM 956 C C . ASN A 1 126 ? -5.402 24.875 -3.311 1 79.25 126 ASN A C 1
ATOM 958 O O . ASN A 1 126 ? -5.906 25.797 -2.654 1 79.25 126 ASN A O 1
ATOM 962 N N . TYR A 1 127 ? -4.703 25.094 -4.32 1 88.25 127 TYR A N 1
ATOM 963 C CA . TYR A 1 127 ? -4.449 26.438 -4.809 1 88.25 127 TYR A CA 1
ATOM 964 C C . TYR A 1 127 ? -5.473 26.828 -5.871 1 88.25 127 TYR A C 1
ATOM 966 O O . TYR A 1 127 ? -6.293 26.016 -6.289 1 88.25 127 TYR A O 1
ATOM 974 N N . LYS A 1 128 ? -5.398 28.109 -6.238 1 87.81 128 LYS A N 1
ATOM 975 C CA . LYS A 1 128 ? -6.312 28.609 -7.262 1 87.81 128 LYS A CA 1
ATOM 976 C C . LYS A 1 128 ? -6.16 27.828 -8.562 1 87.81 128 LYS A C 1
ATOM 978 O O . LYS A 1 128 ? -5.039 27.547 -9 1 87.81 128 LYS A O 1
ATOM 983 N N . GLU A 1 129 ? -7.227 27.422 -9.117 1 82.56 129 GLU A N 1
ATOM 984 C CA . GLU A 1 129 ? -7.293 26.5 -10.25 1 82.56 129 GLU A CA 1
ATOM 985 C C . GLU A 1 129 ? -6.445 27 -11.414 1 82.56 129 GLU A C 1
ATOM 987 O O . GLU A 1 129 ? -5.852 26.203 -12.141 1 82.56 129 GLU A O 1
ATOM 992 N N . ASN A 1 130 ? -6.434 28.234 -11.539 1 88.25 130 ASN A N 1
ATOM 993 C CA . ASN A 1 130 ? -5.73 28.797 -12.695 1 88.25 130 ASN A CA 1
ATOM 994 C C . ASN A 1 130 ? -4.23 28.875 -12.445 1 88.25 130 ASN A C 1
ATOM 996 O O . ASN A 1 130 ? -3.473 29.281 -13.328 1 88.25 130 ASN A O 1
ATOM 1000 N N . ASP A 1 131 ? -3.777 28.531 -11.281 1 92.12 131 ASP A N 1
ATOM 1001 C CA . ASP A 1 131 ? -2.361 28.641 -10.945 1 92.12 131 ASP A CA 1
ATOM 1002 C C . ASP A 1 131 ? -1.965 27.594 -9.906 1 92.12 131 ASP A C 1
ATOM 1004 O O . ASP A 1 131 ? -1.531 27.938 -8.805 1 92.12 131 ASP A O 1
ATOM 1008 N N . GLN A 1 132 ? -2.018 26.328 -10.328 1 90.12 132 GLN A N 1
ATOM 1009 C CA . GLN A 1 132 ? -1.77 25.203 -9.422 1 90.12 132 GLN A CA 1
ATOM 1010 C C . GLN A 1 132 ? -0.471 24.484 -9.781 1 90.12 132 GLN A C 1
ATOM 1012 O O . GLN A 1 132 ? 0.047 23.703 -8.992 1 90.12 132 GLN A O 1
ATOM 1017 N N . GLU A 1 133 ? -0.028 24.797 -10.945 1 88.69 133 GLU A N 1
ATOM 1018 C CA . GLU A 1 133 ? 1.129 24.031 -11.406 1 88.69 133 GLU A CA 1
ATOM 1019 C C . GLU A 1 133 ? 2.43 24.625 -10.875 1 88.69 133 GLU A C 1
ATOM 1021 O O . GLU A 1 133 ? 2.699 25.812 -11.078 1 88.69 133 GLU A O 1
ATOM 1026 N N . PHE A 1 134 ? 3.188 23.891 -10.172 1 89.12 134 PHE A N 1
ATOM 1027 C CA . PHE A 1 134 ? 4.469 24.266 -9.594 1 89.12 134 PHE A CA 1
ATOM 1028 C C . PHE A 1 134 ? 5.586 23.375 -10.109 1 89.12 134 PHE A C 1
ATOM 1030 O O . PHE A 1 134 ? 5.539 22.156 -9.922 1 89.12 134 PHE A O 1
ATOM 1037 N N . TYR A 1 135 ? 6.574 23.938 -10.742 1 86.12 135 TYR A N 1
ATOM 1038 C CA . TYR A 1 135 ? 7.672 23.203 -11.359 1 86.12 135 TYR A CA 1
ATOM 1039 C C . TYR A 1 135 ? 8.906 23.203 -10.453 1 86.12 135 TYR A C 1
ATOM 1041 O O . TYR A 1 135 ? 9.164 24.188 -9.766 1 86.12 135 TYR A O 1
ATOM 1049 N N . TYR A 1 136 ? 9.703 22.172 -10.578 1 84.62 136 TYR A N 1
ATOM 1050 C CA . TYR A 1 136 ? 10.953 22.094 -9.836 1 84.62 136 TYR A CA 1
ATOM 1051 C C . TYR A 1 136 ? 11.883 23.234 -10.219 1 84.62 136 TYR A C 1
ATOM 1053 O O . TYR A 1 136 ? 12.648 23.734 -9.383 1 84.62 136 TYR A O 1
ATOM 1061 N N . SER A 1 137 ? 11.758 23.625 -11.461 1 84.94 137 SER A N 1
ATOM 1062 C CA . SER A 1 137 ? 12.625 24.688 -11.961 1 84.94 137 SER A CA 1
ATOM 1063 C C . SER A 1 137 ? 12.312 26.031 -11.289 1 84.94 137 SER A C 1
ATOM 1065 O O . SER A 1 137 ? 13.117 26.969 -11.352 1 84.94 137 SER A O 1
ATOM 1067 N N . GLN A 1 138 ? 11.188 26.109 -10.617 1 87.62 138 GLN A N 1
ATOM 1068 C CA . GLN A 1 138 ? 10.797 27.344 -9.945 1 87.62 138 GLN A CA 1
ATOM 1069 C C . GLN A 1 138 ? 11.422 27.438 -8.555 1 87.62 138 GLN A C 1
ATOM 1071 O O . GLN A 1 138 ? 11.352 28.484 -7.906 1 87.62 138 GLN A O 1
ATOM 1076 N N . LEU A 1 139 ? 11.961 26.406 -8.141 1 90.31 139 LEU A N 1
ATOM 1077 C CA . LEU A 1 139 ? 12.648 26.422 -6.859 1 90.31 139 LEU A CA 1
ATOM 1078 C C . LEU A 1 139 ? 13.938 27.234 -6.945 1 90.31 139 LEU A C 1
ATOM 1080 O O . LEU A 1 139 ? 14.711 27.078 -7.898 1 90.31 139 LEU A O 1
ATOM 1084 N N . THR A 1 140 ? 14.109 28.094 -5.996 1 93.5 140 THR A N 1
ATOM 1085 C CA . THR A 1 140 ? 15.336 28.891 -5.973 1 93.5 140 THR A CA 1
ATOM 1086 C C . THR A 1 140 ? 16.484 28.094 -5.391 1 93.5 140 THR A C 1
ATOM 1088 O O . THR A 1 140 ? 16.344 27.438 -4.355 1 93.5 140 THR A O 1
ATOM 1091 N N . ASP A 1 141 ? 17.625 28.188 -5.926 1 94.31 141 ASP A N 1
ATOM 1092 C CA . ASP A 1 141 ? 18.797 27.406 -5.531 1 94.31 141 ASP A CA 1
ATOM 1093 C C . ASP A 1 141 ? 19.297 27.812 -4.145 1 94.31 141 ASP A C 1
ATOM 1095 O O . ASP A 1 141 ? 19.938 27.016 -3.447 1 94.31 141 ASP A O 1
ATOM 1099 N N . THR A 1 142 ? 18.984 29 -3.775 1 95.69 142 THR A N 1
ATOM 1100 C CA . THR A 1 142 ? 19.453 29.516 -2.494 1 95.69 142 THR A CA 1
ATOM 1101 C C . THR A 1 142 ? 18.781 28.766 -1.338 1 95.69 142 THR A C 1
ATOM 1103 O O . THR A 1 142 ? 19.391 28.594 -0.279 1 95.69 142 THR A O 1
ATOM 1106 N N . LEU A 1 143 ? 17.562 28.344 -1.54 1 96.81 143 LEU A N 1
ATOM 1107 C CA . LEU A 1 143 ? 16.844 27.609 -0.503 1 96.81 143 LEU A CA 1
ATOM 1108 C C . LEU A 1 143 ? 16.828 26.125 -0.804 1 96.81 143 LEU A C 1
ATOM 1110 O O . LEU A 1 143 ? 16.75 25.297 0.114 1 96.81 143 LEU A O 1
ATOM 1114 N N . PHE A 1 144 ? 16.859 25.859 -2.082 1 96.19 144 PHE A N 1
ATOM 1115 C CA . PHE A 1 144 ? 16.703 24.484 -2.555 1 96.19 144 PHE A CA 1
ATOM 1116 C C . PHE A 1 144 ? 17.828 24.125 -3.529 1 96.19 144 PHE A C 1
ATOM 1118 O O . PHE A 1 144 ? 17.594 24.031 -4.738 1 96.19 144 PHE A O 1
ATOM 1125 N N . PRO A 1 145 ? 18.969 23.859 -2.953 1 94.44 145 PRO A N 1
ATOM 1126 C CA . PRO A 1 145 ? 20.094 23.562 -3.836 1 94.44 145 PRO A CA 1
ATOM 1127 C C . PRO A 1 145 ? 19.875 22.297 -4.66 1 94.44 145 PRO A C 1
ATOM 1129 O O . PRO A 1 145 ? 19.203 21.375 -4.203 1 94.44 145 PRO A O 1
ATOM 1132 N N . ALA A 1 146 ? 20.547 22.281 -5.781 1 87.19 146 ALA A N 1
ATOM 1133 C CA . ALA A 1 146 ? 20.406 21.172 -6.711 1 87.19 146 ALA A CA 1
ATOM 1134 C C . ALA A 1 146 ? 20.844 19.859 -6.055 1 87.19 146 ALA A C 1
ATOM 1136 O O . ALA A 1 146 ? 21.828 19.812 -5.328 1 87.19 146 ALA A O 1
ATOM 1137 N N . HIS A 1 147 ? 20.078 18.922 -6.141 1 83.94 147 HIS A N 1
ATOM 1138 C CA . HIS A 1 147 ? 20.312 17.547 -5.703 1 83.94 147 HIS A CA 1
ATOM 1139 C C . HIS A 1 147 ? 20.172 17.422 -4.191 1 83.94 147 HIS A C 1
ATOM 1141 O O . HIS A 1 147 ? 20.438 16.359 -3.627 1 83.94 147 HIS A O 1
ATOM 1147 N N . LYS A 1 148 ? 19.875 18.516 -3.572 1 93 148 LYS A N 1
ATOM 1148 C CA . LYS A 1 148 ? 19.672 18.484 -2.129 1 93 148 LYS A CA 1
ATOM 1149 C C . LYS A 1 148 ? 18.312 19.094 -1.759 1 93 148 LYS A C 1
ATOM 1151 O O . LYS A 1 148 ? 18.234 19.891 -0.825 1 93 148 LYS A O 1
ATOM 1156 N N . ASN A 1 149 ? 17.391 18.797 -2.578 1 92.31 149 ASN A N 1
ATOM 1157 C CA . ASN A 1 149 ? 16.016 19.25 -2.326 1 92.31 149 ASN A CA 1
ATOM 1158 C C . ASN A 1 149 ? 15 18.188 -2.738 1 92.31 149 ASN A C 1
ATOM 1160 O O . ASN A 1 149 ? 15.344 17.234 -3.436 1 92.31 149 ASN A O 1
ATOM 1164 N N . THR A 1 150 ? 13.805 18.312 -2.178 1 90 150 THR A N 1
ATOM 1165 C CA . THR A 1 150 ? 12.742 17.422 -2.588 1 90 150 THR A CA 1
ATOM 1166 C C . THR A 1 150 ? 11.375 18.016 -2.277 1 90 150 THR A C 1
ATOM 1168 O O . THR A 1 150 ? 11.25 18.891 -1.41 1 90 150 THR A O 1
ATOM 1171 N N . LEU A 1 151 ? 10.477 17.656 -3.057 1 91.19 151 LEU A N 1
ATOM 1172 C CA . LEU A 1 151 ? 9.07 17.938 -2.791 1 91.19 151 LEU A CA 1
ATOM 1173 C C . LEU A 1 151 ? 8.391 16.734 -2.133 1 91.19 151 LEU A C 1
ATOM 1175 O O . LEU A 1 151 ? 8.648 15.586 -2.502 1 91.19 151 LEU A O 1
ATOM 1179 N N . LEU A 1 152 ? 7.625 17.031 -1.13 1 90.38 152 LEU A N 1
ATOM 1180 C CA . LEU A 1 152 ? 6.859 16 -0.431 1 90.38 152 LEU A CA 1
ATOM 1181 C C . LEU A 1 152 ? 5.363 16.281 -0.518 1 90.38 152 LEU A C 1
ATOM 1183 O O . LEU A 1 152 ? 4.949 17.453 -0.542 1 90.38 152 LEU A O 1
ATOM 1187 N N . ASN A 1 153 ? 4.629 15.203 -0.559 1 88.12 153 ASN A N 1
ATOM 1188 C CA . ASN A 1 153 ? 3.213 15.375 -0.262 1 88.12 153 ASN A CA 1
ATOM 1189 C C . ASN A 1 153 ? 2.984 15.711 1.208 1 88.12 153 ASN A C 1
ATOM 1191 O O . ASN A 1 153 ? 3.811 15.383 2.061 1 88.12 153 ASN A O 1
ATOM 1195 N N . ASP A 1 154 ? 1.867 16.328 1.474 1 85.12 154 ASP A N 1
ATOM 1196 C CA . ASP A 1 154 ? 1.565 16.828 2.809 1 85.12 154 ASP A CA 1
ATOM 1197 C C . ASP A 1 154 ? 1.645 15.719 3.85 1 85.12 154 ASP A C 1
ATOM 1199 O O . ASP A 1 154 ? 2.277 15.883 4.895 1 85.12 154 ASP A O 1
ATOM 1203 N N . LEU A 1 155 ? 1.024 14.586 3.58 1 88.44 155 LEU A N 1
ATOM 1204 C CA . LEU A 1 155 ? 1.04 13.578 4.629 1 88.44 155 LEU A CA 1
ATOM 1205 C C . LEU A 1 155 ? 2.375 12.844 4.656 1 88.44 155 LEU A C 1
ATOM 1207 O O . LEU A 1 155 ? 2.748 12.258 5.676 1 88.44 155 LEU A O 1
ATOM 1211 N N . GLU A 1 156 ? 3.057 12.797 3.562 1 92 156 GLU A N 1
ATOM 1212 C CA . GLU A 1 156 ? 4.434 12.312 3.6 1 92 156 GLU A CA 1
ATOM 1213 C C . GLU A 1 156 ? 5.285 13.141 4.551 1 92 156 GLU A C 1
ATOM 1215 O O . GLU A 1 156 ? 6.055 12.594 5.344 1 92 156 GLU A O 1
ATOM 1220 N N . ALA A 1 157 ? 5.121 14.406 4.48 1 94.75 157 ALA A N 1
ATOM 1221 C CA . ALA A 1 157 ? 5.848 15.305 5.375 1 94.75 157 ALA A CA 1
ATOM 1222 C C . ALA A 1 157 ? 5.477 15.039 6.832 1 94.75 157 ALA A C 1
ATOM 1224 O O . ALA A 1 157 ? 6.348 15.031 7.707 1 94.75 157 ALA A O 1
ATOM 1225 N N . SER A 1 158 ? 4.234 14.875 7.074 1 95.31 158 SER A N 1
ATOM 1226 C CA . SER A 1 158 ? 3.773 14.57 8.422 1 95.31 158 SER A CA 1
ATOM 1227 C C . SER A 1 158 ? 4.414 13.289 8.945 1 95.31 158 SER A C 1
ATOM 1229 O O . SER A 1 158 ? 4.773 13.203 10.125 1 95.31 158 SER A O 1
ATOM 1231 N N . CYS A 1 159 ? 4.512 12.297 8.125 1 96.69 159 CYS A N 1
ATOM 1232 C CA . CYS A 1 159 ? 5.168 11.047 8.508 1 96.69 159 CYS A CA 1
ATOM 1233 C C . CYS A 1 159 ? 6.621 11.289 8.898 1 96.69 159 CYS A C 1
ATOM 1235 O O . CYS A 1 159 ? 7.094 10.758 9.906 1 96.69 159 CYS A O 1
ATOM 1237 N N . TYR A 1 160 ? 7.297 12.094 8.125 1 96.25 160 TYR A N 1
ATOM 1238 C CA . TYR A 1 160 ? 8.672 12.43 8.477 1 96.25 160 TYR A CA 1
ATOM 1239 C C . TYR A 1 160 ? 8.734 13.203 9.789 1 96.25 160 TYR A C 1
ATOM 1241 O O . TYR A 1 160 ? 9.703 13.086 10.539 1 96.25 160 TYR A O 1
ATOM 1249 N N . GLY A 1 161 ? 7.727 13.992 10 1 96.88 161 GLY A N 1
ATOM 1250 C CA . GLY A 1 161 ? 7.621 14.648 11.297 1 96.88 161 GLY A CA 1
ATOM 1251 C C . GLY A 1 161 ? 7.516 13.672 12.453 1 96.88 161 GLY A C 1
ATOM 1252 O O . GLY A 1 161 ? 8.172 13.844 13.477 1 96.88 161 GLY A O 1
ATOM 1253 N N . ILE A 1 162 ? 6.727 12.688 12.273 1 96.94 162 ILE A N 1
ATOM 1254 C CA . ILE A 1 162 ? 6.578 11.641 13.273 1 96.94 162 ILE A CA 1
ATOM 1255 C C . ILE A 1 162 ? 7.91 10.922 13.469 1 96.94 162 ILE A C 1
ATOM 1257 O O . ILE A 1 162 ? 8.312 10.633 14.602 1 96.94 162 ILE A O 1
ATOM 1261 N N . ILE A 1 163 ? 8.57 10.633 12.375 1 95.69 163 ILE A N 1
ATOM 1262 C CA . ILE A 1 163 ? 9.898 10.016 12.438 1 95.69 163 ILE A CA 1
ATOM 1263 C C . ILE A 1 163 ? 10.836 10.914 13.242 1 95.69 163 ILE A C 1
ATOM 1265 O O . ILE A 1 163 ? 11.586 10.43 14.094 1 95.69 163 ILE A O 1
ATOM 1269 N N . ASN A 1 164 ? 10.773 12.234 12.977 1 93.81 164 ASN A N 1
ATOM 1270 C CA . ASN A 1 164 ? 11.625 13.188 13.672 1 93.81 164 ASN A CA 1
ATOM 1271 C C . ASN A 1 164 ? 11.406 13.133 15.18 1 93.81 164 ASN A C 1
ATOM 1273 O O . ASN A 1 164 ? 12.367 12.992 15.945 1 93.81 164 ASN A O 1
ATOM 1277 N N . VAL A 1 165 ? 10.211 13.18 15.555 1 94.56 165 VAL A N 1
ATOM 1278 C CA . VAL A 1 165 ? 9.875 13.164 16.984 1 94.56 165 VAL A CA 1
ATOM 1279 C C . VAL A 1 165 ? 10.195 11.789 17.562 1 94.56 165 VAL A C 1
ATOM 1281 O O . VAL A 1 165 ? 10.68 11.688 18.688 1 94.56 165 VAL A O 1
ATOM 1284 N N . GLY A 1 166 ? 9.938 10.742 16.844 1 92.94 166 GLY A N 1
ATOM 1285 C CA . GLY A 1 166 ? 10.172 9.375 17.281 1 92.94 166 GLY A CA 1
ATOM 1286 C C . GLY A 1 166 ? 11.641 9.055 17.484 1 92.94 166 GLY A C 1
ATOM 1287 O O . GLY A 1 166 ? 12.016 8.453 18.484 1 92.94 166 GLY A O 1
ATOM 1288 N N . THR A 1 167 ? 12.438 9.461 16.547 1 89.75 167 THR A N 1
ATOM 1289 C CA . THR A 1 167 ? 13.859 9.172 16.641 1 89.75 167 THR A CA 1
ATOM 1290 C C . THR A 1 167 ? 14.5 9.961 17.781 1 89.75 167 THR A C 1
ATOM 1292 O O . THR A 1 167 ? 15.594 9.625 18.234 1 89.75 167 THR A O 1
ATOM 1295 N N . ASN A 1 168 ? 13.828 10.992 18.234 1 89 168 ASN A N 1
ATOM 1296 C CA . ASN A 1 168 ? 14.273 11.758 19.406 1 89 168 ASN A CA 1
ATOM 1297 C C . ASN A 1 168 ? 13.586 11.289 20.672 1 89 168 ASN A C 1
ATOM 1299 O O . ASN A 1 168 ? 13.609 11.977 21.703 1 89 168 ASN A O 1
ATOM 1303 N N . ASN A 1 169 ? 12.867 10.211 20.609 1 91.94 169 ASN A N 1
ATOM 1304 C CA . ASN A 1 169 ? 12.219 9.539 21.734 1 91.94 169 ASN A CA 1
ATOM 1305 C C . ASN A 1 169 ? 11.18 10.445 22.391 1 91.94 169 ASN A C 1
ATOM 1307 O O . ASN A 1 169 ? 11.094 10.5 23.625 1 91.94 169 ASN A O 1
ATOM 1311 N N . ARG A 1 170 ? 10.406 11.18 21.562 1 94.94 170 ARG A N 1
ATOM 1312 C CA . ARG A 1 170 ? 9.445 12.133 22.109 1 94.94 170 ARG A CA 1
ATOM 1313 C C . ARG A 1 170 ? 8.039 11.859 21.594 1 94.94 170 ARG A C 1
ATOM 1315 O O . ARG A 1 170 ? 7.145 12.688 21.734 1 94.94 170 ARG A O 1
ATOM 1322 N N . LEU A 1 171 ? 7.812 10.789 21 1 96.25 171 LEU A N 1
ATOM 1323 C CA . LEU A 1 171 ? 6.508 10.492 20.422 1 96.25 171 LEU A CA 1
ATOM 1324 C C . LEU A 1 171 ? 5.422 10.484 21.484 1 96.25 171 LEU A C 1
ATOM 1326 O O . LEU A 1 171 ? 4.289 10.891 21.234 1 96.25 171 LEU A O 1
ATOM 1330 N N . HIS A 1 172 ? 5.773 10.086 22.734 1 96.19 172 HIS A N 1
ATOM 1331 C CA . HIS A 1 172 ? 4.832 9.961 23.828 1 96.19 172 HIS A CA 1
ATOM 1332 C C . HIS A 1 172 ? 4.301 11.32 24.266 1 96.19 172 HIS A C 1
ATOM 1334 O O . HIS A 1 172 ? 3.326 11.398 25.016 1 96.19 172 HIS A O 1
ATOM 1340 N N . GLU A 1 173 ? 4.945 12.383 23.844 1 96.5 173 GLU A N 1
ATOM 1341 C CA . GLU A 1 173 ? 4.496 13.734 24.156 1 96.5 173 GLU A CA 1
ATOM 1342 C C . GLU A 1 173 ? 3.305 14.141 23.297 1 96.5 173 GLU A C 1
ATOM 1344 O O . GLU A 1 173 ? 2.561 15.055 23.656 1 96.5 173 GLU A O 1
ATOM 1349 N N . PHE A 1 174 ? 3.121 13.422 22.188 1 97.19 174 PHE A N 1
ATOM 1350 C CA . PHE A 1 174 ? 2.143 13.898 21.203 1 97.19 174 PHE A CA 1
ATOM 1351 C C . PHE A 1 174 ? 1.118 12.812 20.891 1 97.19 174 PHE A C 1
ATOM 1353 O O . PHE A 1 174 ? 0.036 13.102 20.391 1 97.19 174 PHE A O 1
ATOM 1360 N N . PHE A 1 175 ? 1.485 11.586 21.125 1 97.62 175 PHE A N 1
ATOM 1361 C CA . PHE A 1 175 ? 0.617 10.445 20.859 1 97.62 175 PHE A CA 1
ATOM 1362 C C . PHE A 1 175 ? 0.47 9.562 22.078 1 97.62 175 PHE A C 1
ATOM 1364 O O . PHE A 1 175 ? 1.371 9.508 22.922 1 97.62 175 PHE A O 1
ATOM 1371 N N . CYS A 1 176 ? -0.633 8.891 22.203 1 97.44 176 CYS A N 1
ATOM 1372 C CA . CYS A 1 176 ? -0.878 7.879 23.234 1 97.44 176 CYS A CA 1
ATOM 1373 C C . CYS A 1 176 ? -1.615 6.68 22.656 1 97.44 176 CYS A C 1
ATOM 1375 O O . CYS A 1 176 ? -2.141 6.746 21.547 1 97.44 176 CYS A O 1
ATOM 1377 N N . PRO A 1 177 ? -1.493 5.508 23.281 1 96.38 177 PRO A N 1
ATOM 1378 C CA . PRO A 1 177 ? -2.342 4.402 22.828 1 96.38 177 PRO A CA 1
ATOM 1379 C C . PRO A 1 177 ? -3.803 4.812 22.656 1 96.38 177 PRO A C 1
ATOM 1381 O O . PRO A 1 177 ? -4.324 5.598 23.453 1 96.38 177 PRO A O 1
ATOM 1384 N N . TYR A 1 178 ? -4.457 4.305 21.672 1 94.62 178 TYR A N 1
ATOM 1385 C CA . TYR A 1 178 ? -5.77 4.793 21.266 1 94.62 178 TYR A CA 1
ATOM 1386 C C . TYR A 1 178 ? -6.785 4.602 22.391 1 94.62 178 TYR A C 1
ATOM 1388 O O . TYR A 1 178 ? -7.766 5.344 22.484 1 94.62 178 TYR A O 1
ATOM 1396 N N . ASP A 1 179 ? -6.531 3.604 23.266 1 92.25 179 ASP A N 1
ATOM 1397 C CA . ASP A 1 179 ? -7.5 3.26 24.297 1 92.25 179 ASP A CA 1
ATOM 1398 C C . ASP A 1 179 ? -7.043 3.766 25.672 1 92.25 179 ASP A C 1
ATOM 1400 O O . ASP A 1 179 ? -7.59 3.365 26.703 1 92.25 179 ASP A O 1
ATOM 1404 N N . SER A 1 180 ? -6.07 4.645 25.562 1 91.25 180 SER A N 1
ATOM 1405 C CA . SER A 1 180 ? -5.605 5.219 26.812 1 91.25 180 SER A CA 1
ATOM 1406 C C . SER A 1 180 ? -6.648 6.16 27.422 1 91.25 180 SER A C 1
ATOM 1408 O O . SER A 1 180 ? -7.078 7.109 26.766 1 91.25 180 SER A O 1
ATOM 1410 N N . ALA A 1 181 ? -7.121 5.938 28.578 1 81.44 181 ALA A N 1
ATOM 1411 C CA . ALA A 1 181 ? -8.172 6.727 29.219 1 81.44 181 ALA A CA 1
ATOM 1412 C C . ALA A 1 181 ? -7.668 8.125 29.578 1 81.44 181 ALA A C 1
ATOM 1414 O O . ALA A 1 181 ? -8.367 9.117 29.391 1 81.44 181 ALA A O 1
ATOM 1415 N N . ASN A 1 182 ? -6.477 8.32 30.062 1 85.31 182 ASN A N 1
ATOM 1416 C CA . ASN A 1 182 ? -5.98 9.609 30.531 1 85.31 182 ASN A CA 1
ATOM 1417 C C . ASN A 1 182 ? -4.824 10.109 29.672 1 85.31 182 ASN A C 1
ATOM 1419 O O . ASN A 1 182 ? -3.943 10.82 30.156 1 85.31 182 ASN A O 1
ATOM 1423 N N . ASN A 1 183 ? -4.879 9.711 28.438 1 87.62 183 ASN A N 1
ATOM 1424 C CA . ASN A 1 183 ? -3.826 10.102 27.5 1 87.62 183 ASN A CA 1
ATOM 1425 C C . ASN A 1 183 ? -2.443 9.727 28.031 1 87.62 183 ASN A C 1
ATOM 1427 O O . ASN A 1 183 ? -1.476 10.461 27.812 1 87.62 183 ASN A O 1
ATOM 1431 N N . PHE A 1 184 ? -2.48 8.688 28.797 1 86.12 184 PHE A N 1
ATOM 1432 C CA . PHE A 1 184 ? -1.209 8.211 29.328 1 86.12 184 PHE A CA 1
ATOM 1433 C C . PHE A 1 184 ? -0.336 7.637 28.219 1 86.12 184 PHE A C 1
ATOM 1435 O O . PHE A 1 184 ? -0.793 6.812 27.422 1 86.12 184 PHE A O 1
ATOM 1442 N N . ALA A 1 185 ? 0.903 8.125 28.234 1 91.5 185 ALA A N 1
ATOM 1443 C CA . ALA A 1 185 ? 1.882 7.656 27.25 1 91.5 185 ALA A CA 1
ATOM 1444 C C . ALA A 1 185 ? 3.303 7.773 27.797 1 91.5 185 ALA A C 1
ATOM 1446 O O . ALA A 1 185 ? 3.615 8.719 28.531 1 91.5 185 ALA A O 1
ATOM 1447 N N . THR A 1 186 ? 4.133 6.695 27.516 1 92.44 186 THR A N 1
ATOM 1448 C CA . THR A 1 186 ? 5.555 6.68 27.844 1 92.44 186 THR A CA 1
ATOM 1449 C C . THR A 1 186 ? 6.387 6.34 26.609 1 92.44 186 THR A C 1
ATOM 1451 O O . THR A 1 186 ? 5.844 5.891 25.594 1 92.44 186 THR A O 1
ATOM 1454 N N . PRO A 1 187 ? 7.652 6.57 26.688 1 91.38 187 PRO A N 1
ATOM 1455 C CA . PRO A 1 187 ? 8.516 6.184 25.562 1 91.38 187 PRO A CA 1
ATOM 1456 C C . PRO A 1 187 ? 8.43 4.691 25.25 1 91.38 187 PRO A C 1
ATOM 1458 O O . PRO A 1 187 ? 8.758 4.277 24.125 1 91.38 187 PRO A O 1
ATOM 1461 N N . GLN A 1 188 ? 7.934 3.936 26.172 1 89.75 188 GLN A N 1
ATOM 1462 C CA . GLN A 1 188 ? 7.82 2.496 25.969 1 89.75 188 GLN A CA 1
ATOM 1463 C C . GLN A 1 188 ? 6.496 2.141 25.297 1 89.75 188 GLN A C 1
ATOM 1465 O O . GLN A 1 188 ? 6.43 1.186 24.516 1 89.75 188 GLN A O 1
ATOM 1470 N N . THR A 1 189 ? 5.547 2.936 25.594 1 90.94 189 THR A N 1
ATOM 1471 C CA . THR A 1 189 ? 4.223 2.574 25.094 1 90.94 189 THR A CA 1
ATOM 1472 C C . THR A 1 189 ? 3.994 3.143 23.688 1 90.94 189 THR A C 1
ATOM 1474 O O . THR A 1 189 ? 3.104 2.691 22.969 1 90.94 189 THR A O 1
ATOM 1477 N N . VAL A 1 190 ? 4.68 4.176 23.375 1 93.62 190 VAL A N 1
ATOM 1478 C CA . VAL A 1 190 ? 4.578 4.758 22.031 1 93.62 190 VAL A CA 1
ATOM 1479 C C . VAL A 1 190 ? 5.973 4.934 21.438 1 93.62 190 VAL A C 1
ATOM 1481 O O . VAL A 1 190 ? 6.684 5.883 21.781 1 93.62 190 VAL A O 1
ATOM 1484 N N . ARG A 1 191 ? 6.352 4.039 20.578 1 91.19 191 ARG A N 1
ATOM 1485 C CA . ARG A 1 191 ? 7.68 4.07 19.984 1 91.19 191 ARG A CA 1
ATOM 1486 C C . ARG A 1 191 ? 7.66 3.482 18.578 1 91.19 191 ARG A C 1
ATOM 1488 O O . ARG A 1 191 ? 6.754 2.721 18.234 1 91.19 191 ARG A O 1
ATOM 1495 N N . LEU A 1 192 ? 8.656 3.916 17.797 1 91.31 192 LEU A N 1
ATOM 1496 C CA . LEU A 1 192 ? 8.859 3.332 16.469 1 91.31 192 LEU A CA 1
ATOM 1497 C C . LEU A 1 192 ? 9.898 2.223 16.531 1 91.31 192 LEU A C 1
ATOM 1499 O O . LEU A 1 192 ? 10.914 2.348 17.219 1 91.31 192 LEU A O 1
ATOM 1503 N N . SER A 1 193 ? 9.586 1.16 15.938 1 86 193 SER A N 1
ATOM 1504 C CA . SER A 1 193 ? 10.562 0.103 15.703 1 86 193 SER A CA 1
ATOM 1505 C C . SER A 1 193 ? 11.023 0.096 14.25 1 86 193 SER A C 1
ATOM 1507 O O . SER A 1 193 ? 10.203 0.137 13.328 1 86 193 SER A O 1
ATOM 1509 N N . ASP A 1 194 ? 12.328 -0.015 14.039 1 77.88 194 ASP A N 1
ATOM 1510 C CA . ASP A 1 194 ? 12.875 0.043 12.68 1 77.88 194 ASP A CA 1
ATOM 1511 C C . ASP A 1 194 ? 12.688 -1.288 11.961 1 77.88 194 ASP A C 1
ATOM 1513 O O . ASP A 1 194 ? 13.18 -1.467 10.844 1 77.88 194 ASP A O 1
ATOM 1517 N N . THR A 1 195 ? 11.898 -2.197 12.562 1 75.31 195 THR A N 1
ATOM 1518 C CA . THR A 1 195 ? 11.602 -3.475 11.922 1 75.31 195 THR A CA 1
ATOM 1519 C C . THR A 1 195 ? 10.117 -3.572 11.57 1 75.31 195 THR A C 1
ATOM 1521 O O . THR A 1 195 ? 9.633 -4.637 11.188 1 75.31 195 THR A O 1
ATOM 1524 N N . SER A 1 196 ? 9.508 -2.473 11.75 1 82.5 196 SER A N 1
ATOM 1525 C CA . SER A 1 196 ? 8.062 -2.504 11.562 1 82.5 196 SER A CA 1
ATOM 1526 C C . SER A 1 196 ? 7.594 -1.372 10.656 1 82.5 196 SER A C 1
ATOM 1528 O O . SER A 1 196 ? 8.344 -0.435 10.383 1 82.5 196 SER A O 1
ATOM 1530 N N . GLU A 1 197 ? 6.445 -1.552 10.164 1 89.69 197 GLU A N 1
ATOM 1531 C CA . GLU A 1 197 ? 5.777 -0.498 9.406 1 89.69 197 GLU A CA 1
ATOM 1532 C C . GLU A 1 197 ? 4.633 0.118 10.211 1 89.69 197 GLU A C 1
ATOM 1534 O O . GLU A 1 197 ? 4.012 -0.555 11.031 1 89.69 197 GLU A O 1
ATOM 1539 N N . TYR A 1 198 ? 4.391 1.403 9.977 1 95.69 198 TYR A N 1
ATOM 1540 C CA . TYR A 1 198 ? 3.336 2.139 10.664 1 95.69 198 TYR A CA 1
ATOM 1541 C C . TYR A 1 198 ? 2.482 2.928 9.68 1 95.69 198 TYR A C 1
ATOM 1543 O O . TYR A 1 198 ? 3.006 3.721 8.891 1 95.69 198 TYR A O 1
ATOM 1551 N N . ALA A 1 199 ? 1.206 2.68 9.719 1 96.75 199 ALA A N 1
ATOM 1552 C CA . ALA A 1 199 ? 0.284 3.484 8.922 1 96.75 199 ALA A CA 1
ATOM 1553 C C . ALA A 1 199 ? -0.049 4.797 9.625 1 96.75 199 ALA A C 1
ATOM 1555 O O . ALA A 1 199 ? -0.213 4.828 10.852 1 96.75 199 ALA A O 1
ATOM 1556 N N . VAL A 1 200 ? -0.108 5.863 8.875 1 97.75 200 VAL A N 1
ATOM 1557 C CA . VAL A 1 200 ? -0.501 7.168 9.391 1 97.75 200 VAL A CA 1
ATOM 1558 C C . VAL A 1 200 ? -1.729 7.676 8.641 1 97.75 200 VAL A C 1
ATOM 1560 O O . VAL A 1 200 ? -1.75 7.684 7.406 1 97.75 200 VAL A O 1
ATOM 1563 N N . LEU A 1 201 ? -2.764 8.008 9.344 1 97.81 201 LEU A N 1
ATOM 1564 C CA . LEU A 1 201 ? -3.969 8.602 8.773 1 97.81 201 LEU A CA 1
ATOM 1565 C C . LEU A 1 201 ? -4.293 9.93 9.445 1 97.81 201 LEU A C 1
ATOM 1567 O O . LEU A 1 201 ? -4.211 10.047 10.672 1 97.81 201 LEU A O 1
ATOM 1571 N N . ALA A 1 202 ? -4.594 10.906 8.695 1 95.81 202 ALA A N 1
ATOM 1572 C CA . ALA A 1 202 ? -4.957 12.227 9.211 1 95.81 202 ALA A CA 1
ATOM 1573 C C . ALA A 1 202 ? -6.141 12.805 8.445 1 95.81 202 ALA A C 1
ATOM 1575 O O . ALA A 1 202 ? -6.043 13.062 7.238 1 95.81 202 ALA A O 1
ATOM 1576 N N . MET A 1 203 ? -7.234 13.047 9.211 1 93.94 203 MET A N 1
ATOM 1577 C CA . MET A 1 203 ? -8.414 13.664 8.602 1 93.94 203 MET A CA 1
ATOM 1578 C C . MET A 1 203 ? -8.312 15.18 8.641 1 93.94 203 MET A C 1
ATOM 1580 O O . MET A 1 203 ? -7.887 15.758 9.641 1 93.94 203 MET A O 1
ATOM 1584 N N . GLY A 1 204 ? -8.633 15.789 7.629 1 89.75 204 GLY A N 1
ATOM 1585 C CA . GLY A 1 204 ? -8.766 17.234 7.457 1 89.75 204 GLY A CA 1
ATOM 1586 C C . GLY A 1 204 ? -9.656 17.609 6.289 1 89.75 204 GLY A C 1
ATOM 1587 O O . GLY A 1 204 ? -10.781 17.109 6.168 1 89.75 204 GLY A O 1
ATOM 1588 N N . THR A 1 205 ? -9.086 18.5 5.457 1 84.31 205 THR A N 1
ATOM 1589 C CA . THR A 1 205 ? -9.805 18.797 4.223 1 84.31 205 THR A CA 1
ATOM 1590 C C . THR A 1 205 ? -9.984 17.516 3.395 1 84.31 205 THR A C 1
ATOM 1592 O O . THR A 1 205 ? -11.008 17.344 2.727 1 84.31 205 THR A O 1
ATOM 1595 N N . GLY A 1 206 ? -9.07 16.688 3.447 1 89.75 206 GLY A N 1
ATOM 1596 C CA . GLY A 1 206 ? -9.125 15.344 2.906 1 89.75 206 GLY A CA 1
ATOM 1597 C C . GLY A 1 206 ? -8.633 14.289 3.879 1 89.75 206 GLY A C 1
ATOM 1598 O O . GLY A 1 206 ? -8.562 14.539 5.086 1 89.75 206 GLY A O 1
ATOM 1599 N N . LEU A 1 207 ? -8.43 13.125 3.373 1 94.19 207 LEU A N 1
ATOM 1600 C CA . LEU A 1 207 ? -7.855 12.055 4.184 1 94.19 207 LEU A CA 1
ATOM 1601 C C . LEU A 1 207 ? -6.445 11.711 3.713 1 94.19 207 LEU A C 1
ATOM 1603 O O . LEU A 1 207 ? -6.27 10.969 2.744 1 94.19 207 LEU A O 1
ATOM 1607 N N . GLY A 1 208 ? -5.48 12.305 4.398 1 92.25 208 GLY A N 1
ATOM 1608 C CA . GLY A 1 208 ? -4.098 11.961 4.113 1 92.25 208 GLY A CA 1
ATOM 1609 C C . GLY A 1 208 ? -3.668 10.648 4.73 1 92.25 208 GLY A C 1
ATOM 1610 O O . GLY A 1 208 ? -4.066 10.32 5.848 1 92.25 208 GLY A O 1
ATOM 1611 N N . THR A 1 209 ? -2.896 9.891 3.951 1 94.94 209 THR A N 1
ATOM 1612 C CA . THR A 1 209 ? -2.396 8.617 4.457 1 94.94 209 THR A CA 1
ATOM 1613 C C . THR A 1 209 ? -0.943 8.406 4.047 1 94.94 209 THR A C 1
ATOM 1615 O O . THR A 1 209 ? -0.5 8.93 3.021 1 94.94 209 THR A O 1
ATOM 1618 N N . GLY A 1 210 ? -0.231 7.73 4.852 1 93.5 210 GLY A N 1
ATOM 1619 C CA . GLY A 1 210 ? 1.157 7.375 4.602 1 93.5 210 GLY A CA 1
ATOM 1620 C C . GLY A 1 210 ? 1.611 6.156 5.379 1 93.5 210 GLY A C 1
ATOM 1621 O O . GLY A 1 210 ? 0.896 5.672 6.258 1 93.5 210 GLY A O 1
ATOM 1622 N N . LEU A 1 211 ? 2.701 5.633 4.938 1 92.75 211 LEU A N 1
ATOM 1623 C CA . LEU A 1 211 ? 3.295 4.465 5.586 1 92.75 211 LEU A CA 1
ATOM 1624 C C . LEU A 1 211 ? 4.738 4.742 5.984 1 92.75 211 LEU A C 1
ATOM 1626 O O . LEU A 1 211 ? 5.574 5.055 5.133 1 92.75 211 LEU A O 1
ATOM 1630 N N . ILE A 1 212 ? 5.027 4.672 7.258 1 94 212 ILE A N 1
ATOM 1631 C CA . ILE A 1 212 ? 6.398 4.711 7.758 1 94 212 ILE A CA 1
ATOM 1632 C C . ILE A 1 212 ? 7.004 3.311 7.715 1 94 212 ILE A C 1
ATOM 1634 O O . ILE A 1 212 ? 6.418 2.359 8.234 1 94 212 ILE A O 1
ATOM 1638 N N . VAL A 1 213 ? 8.125 3.215 7.094 1 88 213 VAL A N 1
ATOM 1639 C CA . VAL A 1 213 ? 8.781 1.921 6.918 1 88 213 VAL A CA 1
ATOM 1640 C C . VAL A 1 213 ? 10.141 1.929 7.605 1 88 213 VAL A C 1
ATOM 1642 O O . VAL A 1 213 ? 10.992 2.771 7.309 1 88 213 VAL A O 1
ATOM 1645 N N . GLY A 1 214 ? 10.367 0.978 8.406 1 84 214 GLY A N 1
ATOM 1646 C CA . GLY A 1 214 ? 11.68 0.821 9.023 1 84 214 GLY A CA 1
ATOM 1647 C C . GLY A 1 214 ? 12.742 0.35 8.055 1 84 214 GLY A C 1
ATOM 1648 O O . GLY A 1 214 ? 12.477 -0.481 7.188 1 84 214 GLY A O 1
ATOM 1649 N N . ALA A 1 215 ? 14.055 0.911 7.914 1 73.94 215 ALA A N 1
ATOM 1650 C CA . ALA A 1 215 ? 15.164 0.561 7.027 1 73.94 215 ALA A CA 1
ATOM 1651 C C . ALA A 1 215 ? 16.359 0.063 7.824 1 73.94 215 ALA A C 1
ATOM 1653 O O . ALA A 1 215 ? 17.5 0.063 7.32 1 73.94 215 ALA A O 1
ATOM 1654 N N . SER A 1 216 ? 16.25 -0.539 8.898 1 68.94 216 SER A N 1
ATOM 1655 C CA . SER A 1 216 ? 17.312 -1.035 9.766 1 68.94 216 SER A CA 1
ATOM 1656 C C . SER A 1 216 ? 18.203 0.099 10.242 1 68.94 216 SER A C 1
ATOM 1658 O O . SER A 1 216 ? 18.25 1.168 9.625 1 68.94 216 SER A O 1
ATOM 1660 N N . GLY A 1 217 ? 18.953 0.009 11.305 1 73.75 217 GLY A N 1
ATOM 1661 C CA . GLY A 1 217 ? 19.906 0.976 11.844 1 73.75 217 GLY A CA 1
ATOM 1662 C C . GLY A 1 217 ? 19.234 2.215 12.398 1 73.75 217 GLY A C 1
ATOM 1663 O O . GLY A 1 217 ? 19.781 3.312 12.336 1 73.75 217 GLY A O 1
ATOM 1664 N N . GLY A 1 218 ? 18.016 2.066 12.719 1 81 218 GLY A N 1
ATOM 1665 C CA . GLY A 1 218 ? 17.297 3.191 13.289 1 81 218 GLY A CA 1
ATOM 1666 C C . GLY A 1 218 ? 16.797 4.172 12.25 1 81 218 GLY A C 1
ATOM 1667 O O . GLY A 1 218 ? 16.406 5.293 12.578 1 81 218 GLY A O 1
ATOM 1668 N N . LYS A 1 219 ? 16.859 3.838 11.055 1 84.5 219 LYS A N 1
ATOM 1669 C CA . LYS A 1 219 ? 16.422 4.695 9.961 1 84.5 219 LYS A CA 1
ATOM 1670 C C . LYS A 1 219 ? 15.016 4.32 9.492 1 84.5 219 LYS A C 1
ATOM 1672 O O . LYS A 1 219 ? 14.57 3.189 9.688 1 84.5 219 LYS A O 1
ATOM 1677 N N . PHE A 1 220 ? 14.344 5.344 9 1 89.31 220 PHE A N 1
ATOM 1678 C CA . PHE A 1 220 ? 12.977 5.172 8.516 1 89.31 220 PHE A CA 1
ATOM 1679 C C . PHE A 1 220 ? 12.797 5.844 7.156 1 89.31 220 PHE A C 1
ATOM 1681 O O . PHE A 1 220 ? 13.5 6.809 6.84 1 89.31 220 PHE A O 1
ATOM 1688 N N . ASN A 1 221 ? 11.953 5.266 6.387 1 85.44 221 ASN A N 1
ATOM 1689 C CA . ASN A 1 221 ? 11.484 5.855 5.137 1 85.44 221 ASN A CA 1
ATOM 1690 C C . ASN A 1 221 ? 9.969 5.988 5.109 1 85.44 221 ASN A C 1
ATOM 1692 O O . ASN A 1 221 ? 9.273 5.445 5.973 1 85.44 221 ASN A O 1
ATOM 1696 N N . VAL A 1 222 ? 9.539 6.797 4.129 1 90.88 222 VAL A N 1
ATOM 1697 C CA . VAL A 1 222 ? 8.102 7.004 4.031 1 90.88 222 VAL A CA 1
ATOM 1698 C C . VAL A 1 222 ? 7.621 6.637 2.629 1 90.88 222 VAL A C 1
ATOM 1700 O O . VAL A 1 222 ? 8.266 6.973 1.636 1 90.88 222 VAL A O 1
ATOM 1703 N N . ILE A 1 223 ? 6.566 5.879 2.553 1 85.12 223 ILE A N 1
ATOM 1704 C CA . ILE A 1 223 ? 5.836 5.645 1.312 1 85.12 223 ILE A CA 1
ATOM 1705 C C . ILE A 1 223 ? 4.527 6.426 1.325 1 85.12 223 ILE A C 1
ATOM 1707 O O . ILE A 1 223 ? 3.646 6.164 2.146 1 85.12 223 ILE A O 1
ATOM 1711 N N . PRO A 1 224 ? 4.496 7.395 0.465 1 88.06 224 PRO A N 1
ATOM 1712 C CA . PRO A 1 224 ? 3.205 8.086 0.385 1 88.06 224 PRO A CA 1
ATOM 1713 C C . PRO A 1 224 ? 2.074 7.164 -0.073 1 88.06 224 PRO A C 1
ATOM 1715 O O . PRO A 1 224 ? 2.268 6.34 -0.971 1 88.06 224 PRO A O 1
ATOM 1718 N N . LEU A 1 225 ? 0.925 7.199 0.595 1 90.44 225 LEU A N 1
ATOM 1719 C CA . LEU A 1 225 ? -0.255 6.418 0.24 1 90.44 225 LEU A CA 1
ATOM 1720 C C . LEU A 1 225 ? -1.436 7.328 -0.078 1 90.44 225 LEU A C 1
ATOM 1722 O O . LEU A 1 225 ? -1.542 8.43 0.469 1 90.44 225 LEU A O 1
ATOM 1726 N N . GLU A 1 226 ? -2.271 6.902 -0.91 1 91.06 226 GLU A N 1
ATOM 1727 C CA . GLU A 1 226 ? -3.531 7.586 -1.188 1 91.06 226 GLU A CA 1
ATOM 1728 C C . GLU A 1 226 ? -4.727 6.711 -0.816 1 91.06 226 GLU A C 1
ATOM 1730 O O . GLU A 1 226 ? -5.66 6.559 -1.607 1 91.06 226 GLU A O 1
ATOM 1735 N N . ALA A 1 227 ? -4.676 6.164 0.367 1 93.81 227 ALA A N 1
ATOM 1736 C CA . ALA A 1 227 ? -5.676 5.207 0.828 1 93.81 227 ALA A CA 1
ATOM 1737 C C . ALA A 1 227 ? -7.035 5.875 1.013 1 93.81 227 ALA A C 1
ATOM 1739 O O . ALA A 1 227 ? -8.062 5.199 1.094 1 93.81 227 ALA A O 1
ATOM 1740 N N . GLY A 1 228 ? -7.047 7.172 1.121 1 94.38 228 GLY A N 1
ATOM 1741 C CA . GLY A 1 228 ? -8.312 7.891 1.177 1 94.38 228 GLY A CA 1
ATOM 1742 C C . GLY A 1 228 ? -9.156 7.703 -0.066 1 94.38 228 GLY A C 1
ATOM 1743 O O . GLY A 1 228 ? -10.375 7.926 -0.036 1 94.38 228 GLY A O 1
ATOM 1744 N N . HIS A 1 229 ? -8.531 7.258 -1.091 1 94.12 229 HIS A N 1
ATOM 1745 C CA . HIS A 1 229 ? -9.234 7.145 -2.365 1 94.12 229 HIS A CA 1
ATOM 1746 C C . HIS A 1 229 ? -9.578 5.691 -2.674 1 94.12 229 HIS A C 1
ATOM 1748 O O . HIS A 1 229 ? -10.031 5.375 -3.777 1 94.12 229 HIS A O 1
ATOM 1754 N N . VAL A 1 230 ? -9.414 4.836 -1.768 1 95.44 230 VAL A N 1
ATOM 1755 C CA . VAL A 1 230 ? -9.914 3.471 -1.883 1 95.44 230 VAL A CA 1
ATOM 1756 C C . VAL A 1 230 ? -11.43 3.455 -1.707 1 95.44 230 VAL A C 1
ATOM 1758 O O . VAL A 1 230 ? -11.969 4.152 -0.841 1 95.44 230 VAL A O 1
ATOM 1761 N N . HIS A 1 231 ? -12.078 2.699 -2.461 1 97.62 231 HIS A N 1
ATOM 1762 C CA . HIS A 1 231 ? -13.531 2.629 -2.428 1 97.62 231 HIS A CA 1
ATOM 1763 C C . HIS A 1 231 ? -14.023 1.946 -1.156 1 97.62 231 HIS A C 1
ATOM 1765 O O . HIS A 1 231 ? -13.359 1.054 -0.628 1 97.62 231 HIS A O 1
ATOM 1771 N N . VAL A 1 232 ? -15.211 2.291 -0.753 1 97.81 232 VAL A N 1
ATOM 1772 C CA . VAL A 1 232 ? -15.812 1.786 0.477 1 97.81 232 VAL A CA 1
ATOM 1773 C C . VAL A 1 232 ? -16.719 0.599 0.16 1 97.81 232 VAL A C 1
ATOM 1775 O O . VAL A 1 232 ? -17.578 0.686 -0.716 1 97.81 232 VAL A O 1
ATOM 1778 N N . ALA A 1 233 ? -16.516 -0.451 0.889 1 97.56 233 ALA A N 1
ATOM 1779 C CA . ALA A 1 233 ? -17.344 -1.642 0.713 1 97.56 233 ALA A CA 1
ATOM 1780 C C . ALA A 1 233 ? -18.547 -1.618 1.654 1 97.56 233 ALA A C 1
ATOM 1782 O O . ALA A 1 233 ? -18.469 -1.071 2.756 1 97.56 233 ALA A O 1
ATOM 1783 N N . THR A 1 234 ? -19.656 -2.209 1.204 1 97.12 234 THR A N 1
ATOM 1784 C CA . THR A 1 234 ? -20.781 -2.479 2.088 1 97.12 234 THR A CA 1
ATOM 1785 C C . THR A 1 234 ? -20.469 -3.631 3.037 1 97.12 234 THR A C 1
ATOM 1787 O O . THR A 1 234 ? -19.828 -4.609 2.641 1 97.12 234 THR A O 1
ATOM 1790 N N . PRO A 1 235 ? -20.953 -3.484 4.25 1 96.62 235 PRO A N 1
ATOM 1791 C CA . PRO A 1 235 ? -20.719 -4.594 5.18 1 96.62 235 PRO A CA 1
ATOM 1792 C C . PRO A 1 235 ? -21.438 -5.875 4.758 1 96.62 235 PRO A C 1
ATOM 1794 O O . PRO A 1 235 ? -22.25 -5.855 3.832 1 96.62 235 PRO A O 1
ATOM 1797 N N . GLY A 1 236 ? -21.031 -7.02 5.438 1 97.06 236 GLY A N 1
ATOM 1798 C CA . GLY A 1 236 ? -21.719 -8.273 5.188 1 97.06 236 GLY A CA 1
ATOM 1799 C C . GLY A 1 236 ? -23.219 -8.188 5.379 1 97.06 236 GLY A C 1
ATOM 1800 O O . GLY A 1 236 ? -23.703 -7.402 6.195 1 97.06 236 GLY A O 1
ATOM 1801 N N . THR A 1 237 ? -23.938 -9.023 4.73 1 97.31 237 THR A N 1
ATOM 1802 C CA . THR A 1 237 ? -25.391 -8.938 4.656 1 97.31 237 THR A CA 1
ATOM 1803 C C . THR A 1 237 ? -26.031 -9.18 6.023 1 97.31 237 THR A C 1
ATOM 1805 O O . THR A 1 237 ? -27.141 -8.719 6.297 1 97.31 237 THR A O 1
ATOM 1808 N N . ASN A 1 238 ? -25.328 -9.859 6.867 1 97.31 238 ASN A N 1
ATOM 1809 C CA . ASN A 1 238 ? -25.875 -10.18 8.18 1 97.31 238 ASN A CA 1
ATOM 1810 C C . ASN A 1 238 ? -25.234 -9.336 9.281 1 97.31 238 ASN A C 1
ATOM 1812 O O . ASN A 1 238 ? -25.422 -9.602 10.469 1 97.31 238 ASN A O 1
ATOM 1816 N N . SER A 1 239 ? -24.469 -8.367 8.852 1 94.75 239 SER A N 1
ATOM 1817 C CA . SER A 1 239 ? -23.938 -7.414 9.812 1 94.75 239 SER A CA 1
ATOM 1818 C C . SER A 1 239 ? -25.016 -6.484 10.344 1 94.75 239 SER A C 1
ATOM 1820 O O . SER A 1 239 ? -25.984 -6.191 9.641 1 94.75 239 SER A O 1
ATOM 1822 N N . CYS A 1 240 ? -24.812 -5.957 11.562 1 92.06 240 CYS A N 1
ATOM 1823 C CA . CYS A 1 240 ? -25.812 -5.09 12.195 1 92.06 240 CYS A CA 1
ATOM 1824 C C . CYS A 1 240 ? -25.938 -3.768 11.453 1 92.06 240 CYS A C 1
ATOM 1826 O O . CYS A 1 240 ? -27 -3.143 11.461 1 92.06 240 CYS A O 1
ATOM 1828 N N . ASP A 1 241 ? -24.922 -3.389 10.773 1 92.38 241 ASP A N 1
ATOM 1829 C CA . ASP A 1 241 ? -24.891 -2.078 10.133 1 92.38 241 ASP A CA 1
ATOM 1830 C C . ASP A 1 241 ? -25.203 -2.188 8.641 1 92.38 241 ASP A C 1
ATOM 1832 O O . ASP A 1 241 ? -25.156 -1.188 7.918 1 92.38 241 ASP A O 1
ATOM 1836 N N . PHE A 1 242 ? -25.656 -3.352 8.117 1 96.5 242 PHE A N 1
ATOM 1837 C CA . PHE A 1 242 ? -25.734 -3.615 6.688 1 96.5 242 PHE A CA 1
ATOM 1838 C C . PHE A 1 242 ? -26.719 -2.66 6.02 1 96.5 242 PHE A C 1
ATOM 1840 O O . PHE A 1 242 ? -26.359 -1.935 5.094 1 96.5 242 PHE A O 1
ATOM 1847 N N . HIS A 1 243 ? -27.875 -2.584 6.477 1 96.88 243 HIS A N 1
ATOM 1848 C CA . HIS A 1 243 ? -28.922 -1.828 5.812 1 96.88 243 HIS A CA 1
ATOM 1849 C C . HIS A 1 243 ? -28.625 -0.334 5.82 1 96.88 243 HIS A C 1
ATOM 1851 O O . HIS A 1 243 ? -28.719 0.33 4.785 1 96.88 243 HIS A O 1
ATOM 1857 N N . GLU A 1 244 ? -28.234 0.15 6.926 1 96.81 244 GLU A N 1
ATOM 1858 C CA . GLU A 1 244 ? -27.969 1.578 7.051 1 96.81 244 GLU A CA 1
ATOM 1859 C C . GLU A 1 244 ? -26.75 1.98 6.227 1 96.81 244 GLU A C 1
ATOM 1861 O O . GLU A 1 244 ? -26.766 3.004 5.539 1 96.81 244 GLU A O 1
ATOM 1866 N N . ASP A 1 245 ? -25.703 1.187 6.281 1 97.5 245 ASP A N 1
ATOM 1867 C CA . ASP A 1 245 ? -24.484 1.506 5.547 1 97.5 245 ASP A CA 1
ATOM 1868 C C . ASP A 1 245 ? -24.703 1.382 4.039 1 97.5 245 ASP A C 1
ATOM 1870 O O . ASP A 1 245 ? -24.172 2.172 3.262 1 97.5 245 ASP A O 1
ATOM 1874 N N . ARG A 1 246 ? -25.484 0.409 3.65 1 97.81 246 ARG A N 1
ATOM 1875 C CA . ARG A 1 246 ? -25.812 0.281 2.234 1 97.81 246 ARG A CA 1
ATOM 1876 C C . ARG A 1 246 ? -26.531 1.525 1.725 1 97.81 246 ARG A C 1
ATOM 1878 O O . ARG A 1 246 ? -26.172 2.074 0.681 1 97.81 246 ARG A O 1
ATOM 1885 N N . GLU A 1 247 ? -27.531 1.9 2.463 1 98.06 247 GLU A N 1
ATOM 1886 C CA . GLU A 1 247 ? -28.281 3.09 2.08 1 98.06 247 GLU A CA 1
ATOM 1887 C C . GLU A 1 247 ? -27.391 4.328 2.07 1 98.06 247 GLU A C 1
ATOM 1889 O O . GLU A 1 247 ? -27.484 5.152 1.159 1 98.06 247 GLU A O 1
ATOM 1894 N N . ARG A 1 248 ? -26.578 4.473 3.049 1 98.38 248 ARG A N 1
ATOM 1895 C CA . ARG A 1 248 ? -25.672 5.613 3.168 1 98.38 248 ARG A CA 1
ATOM 1896 C C . ARG A 1 248 ? -24.719 5.676 1.984 1 98.38 248 ARG A C 1
ATOM 1898 O O . ARG A 1 248 ? -24.531 6.738 1.383 1 98.38 248 ARG A O 1
ATOM 1905 N N . ILE A 1 249 ? -24.141 4.527 1.644 1 98.44 249 ILE A N 1
ATOM 1906 C CA . ILE A 1 249 ? -23.172 4.449 0.557 1 98.44 249 ILE A CA 1
ATOM 1907 C C . ILE A 1 249 ? -23.844 4.816 -0.764 1 98.44 249 ILE A C 1
ATOM 1909 O O . ILE A 1 249 ? -23.297 5.598 -1.55 1 98.44 249 ILE A O 1
ATOM 1913 N N . GLU A 1 250 ? -25.047 4.344 -0.976 1 98.19 250 GLU A N 1
ATOM 1914 C CA . GLU A 1 250 ? -25.781 4.645 -2.197 1 98.19 250 GLU A CA 1
ATOM 1915 C C . GLU A 1 250 ? -26.203 6.109 -2.234 1 98.19 250 GLU A C 1
ATOM 1917 O O . GLU A 1 250 ? -26.125 6.758 -3.279 1 98.19 250 GLU A O 1
ATOM 1922 N N . PHE A 1 251 ? -26.703 6.629 -1.098 1 98.38 251 PHE A N 1
ATOM 1923 C CA . PHE A 1 251 ? -27.078 8.031 -0.976 1 98.38 251 PHE A CA 1
ATOM 1924 C C . PHE A 1 251 ? -25.922 8.945 -1.329 1 98.38 251 PHE A C 1
ATOM 1926 O O . PHE A 1 251 ? -26.062 9.883 -2.109 1 98.38 251 PHE A O 1
ATOM 1933 N N . LEU A 1 252 ? -24.719 8.617 -0.812 1 98.56 252 LEU A N 1
ATOM 1934 C CA . LEU A 1 252 ? -23.547 9.461 -1.009 1 98.56 252 LEU A CA 1
ATOM 1935 C C . LEU A 1 252 ? -23.016 9.344 -2.436 1 98.56 252 LEU A C 1
ATOM 1937 O O . LEU A 1 252 ? -22.5 10.312 -2.998 1 98.56 252 LEU A O 1
ATOM 1941 N N . SER A 1 253 ? -23.109 8.133 -3.016 1 98.44 253 SER A N 1
ATOM 1942 C CA . SER A 1 253 ? -22.75 7.984 -4.422 1 98.44 253 SER A CA 1
ATOM 1943 C C . SER A 1 253 ? -23.578 8.914 -5.309 1 98.44 253 SER A C 1
ATOM 1945 O O . SER A 1 253 ? -23.031 9.586 -6.188 1 98.44 253 SER A O 1
ATOM 1947 N N . GLN A 1 254 ? -24.844 8.953 -5.039 1 98 254 GLN A N 1
ATOM 1948 C CA . GLN A 1 254 ? -25.75 9.82 -5.793 1 98 254 GLN A CA 1
ATOM 1949 C C . GLN A 1 254 ? -25.438 11.289 -5.527 1 98 254 GLN A C 1
ATOM 1951 O O . GLN A 1 254 ? -25.359 12.094 -6.465 1 98 254 GLN A O 1
ATOM 1956 N N . LYS A 1 255 ? -25.281 11.633 -4.297 1 97.12 255 LYS A N 1
ATOM 1957 C CA . LYS A 1 255 ? -25.094 13.016 -3.863 1 97.12 255 LYS A CA 1
ATOM 1958 C C . LYS A 1 255 ? -23.797 13.586 -4.414 1 97.12 255 LYS A C 1
ATOM 1960 O O . LYS A 1 255 ? -23.75 14.734 -4.863 1 97.12 255 LYS A O 1
ATOM 1965 N N . ILE A 1 256 ? -22.734 12.797 -4.383 1 97.69 256 ILE A N 1
ATOM 1966 C CA . ILE A 1 256 ? -21.391 13.32 -4.648 1 97.69 256 ILE A CA 1
ATOM 1967 C C . ILE A 1 256 ? -21.047 13.109 -6.121 1 97.69 256 ILE A C 1
ATOM 1969 O O . ILE A 1 256 ? -20.453 13.984 -6.754 1 97.69 256 ILE A O 1
ATOM 1973 N N . TYR A 1 257 ? -21.5 11.953 -6.652 1 97.62 257 TYR A N 1
ATOM 1974 C CA . TYR A 1 257 ? -21 11.586 -7.973 1 97.62 257 TYR A CA 1
ATOM 1975 C C . TYR A 1 257 ? -22.156 11.375 -8.945 1 97.62 257 TYR A C 1
ATOM 1977 O O . TYR A 1 257 ? -21.984 10.766 -10.008 1 97.62 257 TYR A O 1
ATOM 1985 N N . SER A 1 258 ? -23.359 11.766 -8.594 1 97.94 258 SER A N 1
ATOM 1986 C CA . SER A 1 258 ? -24.547 11.516 -9.406 1 97.94 258 SER A CA 1
ATOM 1987 C C . SER A 1 258 ? -24.719 10.023 -9.695 1 97.94 258 SER A C 1
ATOM 1989 O O . SER A 1 258 ? -25.203 9.648 -10.758 1 97.94 258 SER A O 1
ATOM 1991 N N . GLY A 1 259 ? -24.109 9.211 -8.93 1 97.88 259 GLY A N 1
ATOM 1992 C CA . GLY A 1 259 ? -24.25 7.766 -9.016 1 97.88 259 GLY A CA 1
ATOM 1993 C C . GLY A 1 259 ? -23.281 7.125 -9.992 1 97.88 259 GLY A C 1
ATOM 1994 O O . GLY A 1 259 ? -23.344 5.918 -10.227 1 97.88 259 GLY A O 1
ATOM 1995 N N . ILE A 1 260 ? -22.375 7.836 -10.492 1 97.06 260 ILE A N 1
ATOM 1996 C CA . ILE A 1 260 ? -21.469 7.332 -11.523 1 97.06 260 ILE A CA 1
ATOM 1997 C C . ILE A 1 260 ? -20.391 6.465 -10.883 1 97.06 260 ILE A C 1
ATOM 1999 O O . ILE A 1 260 ? -20.016 5.422 -11.422 1 97.06 260 ILE A O 1
ATOM 2003 N N . TYR A 1 261 ? -19.922 6.887 -9.742 1 97.44 261 TYR A N 1
ATOM 2004 C CA . TYR A 1 261 ? -18.828 6.195 -9.07 1 97.44 261 TYR A CA 1
ATOM 2005 C C . TYR A 1 261 ? -19.219 5.766 -7.668 1 97.44 261 TYR A C 1
ATOM 2007 O O . TYR A 1 261 ? -20.125 6.352 -7.066 1 97.44 261 TYR A O 1
ATOM 2015 N N . PRO A 1 262 ? -18.578 4.656 -7.215 1 97.44 262 PRO A N 1
ATOM 2016 C CA . PRO A 1 262 ? -18.672 4.395 -5.777 1 97.44 262 PRO A CA 1
ATOM 2017 C C . PRO A 1 262 ? -18.031 5.492 -4.934 1 97.44 262 PRO A C 1
ATOM 2019 O O . PRO A 1 262 ? -17.234 6.281 -5.449 1 97.44 262 PRO A O 1
ATOM 2022 N N . ILE A 1 263 ? -18.359 5.535 -3.676 1 98.19 263 ILE A N 1
ATOM 2023 C CA . ILE A 1 263 ? -17.719 6.516 -2.812 1 98.19 263 ILE A CA 1
ATOM 2024 C C . ILE A 1 263 ? -16.375 5.969 -2.318 1 98.19 263 ILE A C 1
ATOM 2026 O O . ILE A 1 263 ? -16.125 4.762 -2.395 1 98.19 263 ILE A O 1
ATOM 2030 N N . GLU A 1 264 ? -15.547 6.832 -1.941 1 98 264 GLU A N 1
ATOM 2031 C CA . GLU A 1 264 ? -14.242 6.523 -1.362 1 98 264 GLU A CA 1
ATOM 2032 C C . GLU A 1 264 ? -14.18 6.938 0.104 1 98 264 GLU A C 1
ATOM 2034 O O . GLU A 1 264 ? -15.062 7.641 0.596 1 98 264 GLU A O 1
ATOM 2039 N N . TYR A 1 265 ? -13.211 6.531 0.847 1 98.06 265 TYR A N 1
ATOM 2040 C CA . TYR A 1 265 ? -13.117 6.82 2.273 1 98.06 265 TYR A CA 1
ATOM 2041 C C . TYR A 1 265 ? -13.07 8.32 2.525 1 98.06 265 TYR A C 1
ATOM 2043 O O . TYR A 1 265 ? -13.648 8.812 3.494 1 98.06 265 TYR A O 1
ATOM 2051 N N . GLU A 1 266 ? -12.414 9.07 1.681 1 96.19 266 GLU A N 1
ATOM 2052 C CA . GLU A 1 266 ? -12.312 10.516 1.847 1 96.19 266 GLU A CA 1
ATOM 2053 C C . GLU A 1 266 ? -13.68 11.18 1.771 1 96.19 266 GLU A C 1
ATOM 2055 O O . GLU A 1 266 ? -13.875 12.281 2.295 1 96.19 266 GLU A O 1
ATOM 2060 N N . ASP A 1 267 ? -14.633 10.555 1.149 1 98.06 267 ASP A N 1
ATOM 2061 C CA . ASP A 1 267 ? -15.977 11.109 1.026 1 98.06 267 ASP A CA 1
ATOM 2062 C C . ASP A 1 267 ? -16.719 11.055 2.361 1 98.06 267 ASP A C 1
ATOM 2064 O O . ASP A 1 267 ? -17.766 11.68 2.521 1 98.06 267 ASP A O 1
ATOM 2068 N N . ILE A 1 268 ? -16.156 10.32 3.303 1 98.25 268 ILE A N 1
ATOM 2069 C CA . ILE A 1 268 ? -16.719 10.211 4.645 1 98.25 268 ILE A CA 1
ATOM 2070 C C . ILE A 1 268 ? -15.727 10.758 5.664 1 98.25 268 ILE A C 1
ATOM 2072 O O . ILE A 1 268 ? -16.109 11.484 6.586 1 98.25 268 ILE A O 1
ATOM 2076 N N . CYS A 1 269 ? -14.445 10.43 5.422 1 97.88 269 CYS A N 1
ATOM 2077 C CA . CYS A 1 269 ? -13.398 10.75 6.383 1 97.88 269 CYS A CA 1
ATOM 2078 C C . CYS A 1 269 ? -12.695 12.047 6.012 1 97.88 269 CYS A C 1
ATOM 2080 O O . CYS A 1 269 ? -11.492 12.062 5.777 1 97.88 269 CYS A O 1
ATOM 2082 N N . SER A 1 270 ? -13.391 13.117 5.988 1 96 270 SER A N 1
ATOM 2083 C CA . SER A 1 270 ? -12.945 14.492 5.762 1 96 270 SER A CA 1
ATOM 2084 C C . SER A 1 270 ? -13.953 15.5 6.301 1 96 270 SER A C 1
ATOM 2086 O O . SER A 1 270 ? -15.055 15.117 6.715 1 96 270 SER A O 1
ATOM 2088 N N . GLY A 1 271 ? -13.562 16.781 6.332 1 94.88 271 GLY A N 1
ATOM 2089 C CA . GLY A 1 271 ? -14.516 17.797 6.754 1 94.88 271 GLY A CA 1
ATOM 2090 C C . GLY A 1 271 ? -15.805 17.766 5.949 1 94.88 271 GLY A C 1
ATOM 2091 O O . GLY A 1 271 ? -16.891 17.719 6.52 1 94.88 271 GLY A O 1
ATOM 2092 N N . ARG A 1 272 ? -15.75 17.766 4.66 1 95.81 272 ARG A N 1
ATOM 2093 C CA . ARG A 1 272 ? -16.922 17.688 3.795 1 95.81 272 ARG A CA 1
ATOM 2094 C C . ARG A 1 272 ? -17.641 16.359 3.98 1 95.81 272 ARG A C 1
ATOM 2096 O O . ARG A 1 272 ? -18.875 16.297 3.883 1 95.81 272 ARG A O 1
ATOM 2103 N N . GLY A 1 273 ? -16.859 15.297 4.199 1 98 273 GLY A N 1
ATOM 2104 C CA . GLY A 1 273 ? -17.438 13.992 4.445 1 98 273 GLY A CA 1
ATOM 2105 C C . GLY A 1 273 ? -18.328 13.961 5.68 1 98 273 GLY A C 1
ATOM 2106 O O . GLY A 1 273 ? -19.391 13.359 5.668 1 98 273 GLY A O 1
ATOM 2107 N N . LEU A 1 274 ? -17.859 14.625 6.715 1 98.31 274 LEU A N 1
ATOM 2108 C CA . LEU A 1 274 ? -18.656 14.719 7.93 1 98.31 274 LEU A CA 1
ATOM 2109 C C . LEU A 1 274 ? -19.969 15.43 7.66 1 98.31 274 LEU A C 1
ATOM 2111 O O . LEU A 1 274 ? -21.016 15.023 8.172 1 98.31 274 LEU A O 1
ATOM 2115 N N . GLU A 1 275 ? -19.906 16.438 6.91 1 98.44 275 GLU A N 1
ATOM 2116 C CA . GLU A 1 275 ? -21.125 17.172 6.539 1 98.44 275 GLU A CA 1
ATOM 2117 C C . GLU A 1 275 ? -22.078 16.281 5.75 1 98.44 275 GLU A C 1
ATOM 2119 O O . GLU A 1 275 ? -23.297 16.328 5.961 1 98.44 275 GLU A O 1
ATOM 2124 N N . TYR A 1 276 ? -21.547 15.445 4.84 1 98.25 276 TYR A N 1
ATOM 2125 C CA . TYR A 1 276 ? -22.375 14.516 4.082 1 98.25 276 TYR A CA 1
ATOM 2126 C C . TYR A 1 276 ? -23.016 13.477 4.996 1 98.25 276 TYR A C 1
ATOM 2128 O O . TYR A 1 276 ? -24.156 13.086 4.793 1 98.25 276 TYR A O 1
ATOM 2136 N N . CYS A 1 277 ? -22.25 12.992 5.953 1 98.25 277 CYS A N 1
ATOM 2137 C CA . CYS A 1 277 ? -22.812 12.047 6.918 1 98.25 277 CYS A CA 1
ATOM 2138 C C . CYS A 1 277 ? -24 12.664 7.66 1 98.25 277 CYS A C 1
ATOM 2140 O O . CYS A 1 277 ? -25.016 12 7.867 1 98.25 277 CYS A O 1
ATOM 2142 N N . TYR A 1 278 ? -23.844 13.914 8.086 1 98.62 278 TYR A N 1
ATOM 2143 C CA . TYR A 1 278 ? -24.922 14.602 8.773 1 98.62 278 TYR A CA 1
ATOM 2144 C C . TYR A 1 278 ? -26.141 14.75 7.871 1 98.62 278 TYR A C 1
ATOM 2146 O O . TYR A 1 278 ? -27.281 14.539 8.312 1 98.62 278 TYR A O 1
ATOM 2154 N N . GLU A 1 279 ? -25.938 15.117 6.652 1 98.12 279 GLU A N 1
ATOM 2155 C CA . GLU A 1 279 ? -27.031 15.234 5.699 1 98.12 279 GLU A CA 1
ATOM 2156 C C . GLU A 1 279 ? -27.797 13.93 5.578 1 98.12 279 GLU A C 1
ATOM 2158 O O . GLU A 1 279 ? -29.031 13.93 5.477 1 98.12 279 GLU A O 1
ATOM 2163 N N . PHE A 1 280 ? -27.125 12.852 5.527 1 98.44 280 PHE A N 1
ATOM 2164 C CA . PHE A 1 280 ? -27.766 11.547 5.488 1 98.44 280 PHE A CA 1
ATOM 2165 C C . PHE A 1 280 ? -28.656 11.336 6.715 1 98.44 280 PHE A C 1
ATOM 2167 O O . PHE A 1 280 ? -29.766 10.82 6.605 1 98.44 280 PHE A O 1
ATOM 2174 N N . GLU A 1 281 ? -28.062 11.688 7.875 1 97.94 281 GLU A N 1
ATOM 2175 C CA . GLU A 1 281 ? -28.797 11.477 9.117 1 97.94 281 GLU A CA 1
ATOM 2176 C C . GLU A 1 281 ? -30.094 12.273 9.141 1 97.94 281 GLU A C 1
ATOM 2178 O O . GLU A 1 281 ? -31.094 11.844 9.727 1 97.94 281 GLU A O 1
ATOM 2183 N N . ILE A 1 282 ? -30.156 13.414 8.516 1 97.69 282 ILE A N 1
ATOM 2184 C CA . ILE A 1 282 ? -31.328 14.281 8.617 1 97.69 282 ILE A CA 1
ATOM 2185 C C . ILE A 1 282 ? -32.156 14.18 7.336 1 97.69 282 ILE A C 1
ATOM 2187 O O . ILE A 1 282 ? -33.094 14.953 7.137 1 97.69 282 ILE A O 1
ATOM 2191 N N . ARG A 1 283 ? -31.812 13.242 6.422 1 95.44 283 ARG A N 1
ATOM 2192 C CA . ARG A 1 283 ? -32.344 13.188 5.07 1 95.44 283 ARG A CA 1
ATOM 2193 C C . ARG A 1 283 ? -33.875 13.07 5.098 1 95.44 283 ARG A C 1
ATOM 2195 O O . ARG A 1 283 ? -34.562 13.531 4.176 1 95.44 283 ARG A O 1
ATOM 2202 N N . ASN A 1 284 ? -34.438 12.508 6.09 1 94.88 284 ASN A N 1
ATOM 2203 C CA . ASN A 1 284 ? -35.875 12.273 6.172 1 94.88 284 ASN A CA 1
ATOM 2204 C C . ASN A 1 284 ? -36.531 13.305 7.066 1 94.88 284 ASN A C 1
ATOM 2206 O O . ASN A 1 284 ? -37.719 13.18 7.371 1 94.88 284 ASN A O 1
ATOM 2210 N N . ILE A 1 285 ? -35.875 14.305 7.551 1 94.62 285 ILE A N 1
ATOM 2211 C CA . ILE A 1 285 ? -36.406 15.367 8.391 1 94.62 285 ILE A CA 1
ATOM 2212 C C . ILE A 1 285 ? -36.75 16.578 7.523 1 94.62 285 ILE A C 1
ATOM 2214 O O . ILE A 1 285 ? -35.844 17.234 6.98 1 94.62 285 ILE A O 1
ATOM 2218 N N . PRO A 1 286 ? -37.969 16.859 7.492 1 91.31 286 PRO A N 1
ATOM 2219 C CA . PRO A 1 286 ? -38.375 18.016 6.672 1 91.31 286 PRO A CA 1
ATOM 2220 C C . PRO A 1 286 ? -37.75 19.328 7.152 1 91.31 286 PRO A C 1
ATOM 2222 O O . PRO A 1 286 ? -37.688 19.578 8.359 1 91.31 286 PRO A O 1
ATOM 2225 N N . ASN A 1 287 ? -37.281 20.172 6.375 1 89.44 287 ASN A N 1
ATOM 2226 C CA . ASN A 1 287 ? -36.781 21.516 6.602 1 89.44 287 ASN A CA 1
ATOM 2227 C C . ASN A 1 287 ? -35.562 21.5 7.543 1 89.44 287 ASN A C 1
ATOM 2229 O O . ASN A 1 287 ? -35.344 22.453 8.281 1 89.44 287 ASN A O 1
ATOM 2233 N N . ALA A 1 288 ? -35 20.328 7.645 1 89.81 288 ALA A N 1
ATOM 2234 C CA . ALA A 1 288 ? -33.812 20.25 8.492 1 89.81 288 ALA A CA 1
ATOM 2235 C C . ALA A 1 288 ? -32.688 21.156 7.965 1 89.81 288 ALA A C 1
ATOM 2237 O O . ALA A 1 288 ? -32.5 21.297 6.754 1 89.81 288 ALA A O 1
ATOM 2238 N N . GLN A 1 289 ? -31.984 21.844 8.914 1 92.75 289 GLN A N 1
ATOM 2239 C CA . GLN A 1 289 ? -30.891 22.734 8.555 1 92.75 289 GLN A CA 1
ATOM 2240 C C . GLN A 1 289 ? -29.562 21.984 8.516 1 92.75 289 GLN A C 1
ATOM 2242 O O . GLN A 1 289 ? -29.266 21.203 9.414 1 92.75 289 GLN A O 1
ATOM 2247 N N . ARG A 1 290 ? -28.891 22.266 7.492 1 94.62 290 ARG A N 1
ATOM 2248 C CA . ARG A 1 290 ? -27.562 21.672 7.371 1 94.62 290 ARG A CA 1
ATOM 2249 C C . ARG A 1 290 ? -26.594 22.328 8.344 1 94.62 290 ARG A C 1
ATOM 2251 O O . ARG A 1 290 ? -26.797 23.469 8.773 1 94.62 290 ARG A O 1
ATOM 2258 N N . LYS A 1 291 ? -25.625 21.547 8.789 1 97.25 291 LYS A N 1
ATOM 2259 C CA . LYS A 1 291 ? -24.531 22.016 9.648 1 97.25 291 LYS A CA 1
ATOM 2260 C C . LYS A 1 291 ? -23.172 21.812 8.977 1 97.25 291 LYS A C 1
ATOM 2262 O O . LYS A 1 291 ? -23 20.875 8.188 1 97.25 291 LYS A O 1
ATOM 2267 N N . ASN A 1 292 ? -22.25 22.703 9.219 1 96.94 292 ASN A N 1
ATOM 2268 C CA . ASN A 1 292 ? -20.875 22.453 8.781 1 96.94 292 ASN A CA 1
ATOM 2269 C C . ASN A 1 292 ? -20.125 21.547 9.75 1 96.94 292 ASN A C 1
ATOM 2271 O O . ASN A 1 292 ? -20.656 21.203 10.812 1 96.94 292 ASN A O 1
ATOM 2275 N N . ALA A 1 293 ? -19.016 21.172 9.43 1 96.94 293 ALA A N 1
ATOM 2276 C CA . ALA A 1 293 ? -18.25 20.172 10.172 1 96.94 293 ALA A CA 1
ATOM 2277 C C . ALA A 1 293 ? -18.016 20.625 11.609 1 96.94 293 ALA A C 1
ATOM 2279 O O . ALA A 1 293 ? -18.172 19.844 12.547 1 96.94 293 ALA A O 1
ATOM 2280 N N . ALA A 1 294 ? -17.625 21.891 11.781 1 95.94 294 ALA A N 1
ATOM 2281 C CA . ALA A 1 294 ? -17.359 22.422 13.117 1 95.94 294 ALA A CA 1
ATOM 2282 C C . ALA A 1 294 ? -18.609 22.391 13.984 1 95.94 294 ALA A C 1
ATOM 2284 O O . ALA A 1 294 ? -18.547 22.016 15.156 1 95.94 294 ALA A O 1
ATOM 2285 N N . GLN A 1 295 ? -19.703 22.719 13.422 1 97.62 295 GLN A N 1
ATOM 2286 C CA . GLN A 1 295 ? -20.969 22.734 14.141 1 97.62 295 GLN A CA 1
ATOM 2287 C C . GLN A 1 295 ? -21.375 21.312 14.547 1 97.62 295 GLN A C 1
ATOM 2289 O O . GLN A 1 295 ? -21.906 21.109 15.641 1 97.62 295 GLN A O 1
ATOM 2294 N N . ILE A 1 296 ? -21.172 20.344 13.648 1 98.38 296 ILE A N 1
ATOM 2295 C CA . ILE A 1 296 ? -21.5 18.953 13.922 1 98.38 296 ILE A CA 1
ATOM 2296 C C . ILE A 1 296 ? -20.672 18.453 15.102 1 98.38 296 ILE A C 1
ATOM 2298 O O . ILE A 1 296 ? -21.219 17.891 16.062 1 98.38 296 ILE A O 1
ATOM 2302 N N . ALA A 1 297 ? -19.406 18.719 15.094 1 97.5 297 ALA A N 1
ATOM 2303 C CA . ALA A 1 297 ? -18.5 18.266 16.156 1 97.5 297 ALA A CA 1
ATOM 2304 C C . ALA A 1 297 ? -18.859 18.906 17.484 1 97.5 297 ALA A C 1
ATOM 2306 O O . ALA A 1 297 ? -18.781 18.25 18.531 1 97.5 297 ALA A O 1
ATOM 2307 N N . GLU A 1 298 ? -19.281 20.141 17.422 1 96.88 298 GLU A N 1
ATOM 2308 C CA . GLU A 1 298 ? -19.594 20.875 18.656 1 96.88 298 GLU A CA 1
ATOM 2309 C C . GLU A 1 298 ? -20.906 20.391 19.25 1 96.88 298 GLU A C 1
ATOM 2311 O O . GLU A 1 298 ? -21.109 20.5 20.469 1 96.88 298 GLU A O 1
ATOM 2316 N N . SER A 1 299 ? -21.734 19.875 18.438 1 97.56 299 SER A N 1
ATOM 2317 C CA . SER A 1 299 ? -23.094 19.594 18.906 1 97.56 299 SER A CA 1
ATOM 2318 C C . SER A 1 299 ? -23.312 18.094 19.094 1 97.56 299 SER A C 1
ATOM 2320 O O . SER A 1 299 ? -24.453 17.656 19.281 1 97.56 299 SER A O 1
ATOM 2322 N N . TYR A 1 300 ? -22.281 17.234 19 1 97 300 TYR A N 1
ATOM 2323 C CA . TYR A 1 300 ? -22.469 15.781 19.016 1 97 300 TYR A CA 1
ATOM 2324 C C . TYR A 1 300 ? -23.141 15.328 20.297 1 97 300 TYR A C 1
ATOM 2326 O O . TYR A 1 300 ? -23.828 14.305 20.328 1 97 300 TYR A O 1
ATOM 2334 N N . SER A 1 301 ? -22.984 16.062 21.438 1 96.56 301 SER A N 1
ATOM 2335 C CA . SER A 1 301 ? -23.516 15.656 22.734 1 96.56 301 SER A CA 1
ATOM 2336 C C . SER A 1 301 ? -25 16.047 22.859 1 96.56 301 SER A C 1
ATOM 2338 O O . SER A 1 301 ? -25.719 15.469 23.672 1 96.56 301 SER A O 1
ATOM 2340 N N . THR A 1 302 ? -25.469 16.984 22.062 1 97.38 302 THR A N 1
ATOM 2341 C CA . THR A 1 302 ? -26.828 17.5 22.234 1 97.38 302 THR A CA 1
ATOM 2342 C C . THR A 1 302 ? -27.688 17.172 21.031 1 97.38 302 THR A C 1
ATOM 2344 O O . THR A 1 302 ? -28.922 17.234 21.109 1 97.38 302 THR A O 1
ATOM 2347 N N . ASP A 1 303 ? -27.094 16.859 19.969 1 97 303 ASP A N 1
ATOM 2348 C CA . ASP A 1 303 ? -27.797 16.531 18.734 1 97 303 ASP A CA 1
ATOM 2349 C C . ASP A 1 303 ? -27.484 15.102 18.281 1 97 303 ASP A C 1
ATOM 2351 O O . ASP A 1 303 ? -26.359 14.812 17.859 1 97 303 ASP A O 1
ATOM 2355 N N . VAL A 1 304 ? -28.547 14.289 18.297 1 97.25 304 VAL A N 1
ATOM 2356 C CA . VAL A 1 304 ? -28.375 12.867 18.016 1 97.25 304 VAL A CA 1
ATOM 2357 C C . VAL A 1 304 ? -27.875 12.68 16.594 1 97.25 304 VAL A C 1
ATOM 2359 O O . VAL A 1 304 ? -27.094 11.781 16.312 1 97.25 304 VAL A O 1
ATOM 2362 N N . HIS A 1 305 ? -28.359 13.539 15.688 1 97.88 305 HIS A N 1
ATOM 2363 C CA . HIS A 1 305 ? -27.938 13.438 14.297 1 97.88 305 HIS A CA 1
ATOM 2364 C C . HIS A 1 305 ? -26.469 13.797 14.141 1 97.88 305 HIS A C 1
ATOM 2366 O O . HIS A 1 305 ? -25.75 13.18 13.352 1 97.88 305 HIS A O 1
ATOM 2372 N N . SER A 1 306 ? -26 14.797 14.891 1 98.25 306 SER A N 1
ATOM 2373 C CA . SER A 1 306 ? -24.578 15.133 14.922 1 98.25 306 SER A CA 1
ATOM 2374 C C . SER A 1 306 ? -23.75 13.992 15.492 1 98.25 306 SER A C 1
ATOM 2376 O O . SER A 1 306 ? -22.688 13.656 14.969 1 98.25 306 SER A O 1
ATOM 2378 N N . ARG A 1 307 ? -24.266 13.391 16.5 1 98.44 307 ARG A N 1
ATOM 2379 C CA . ARG A 1 307 ? -23.578 12.273 17.141 1 98.44 307 ARG A CA 1
ATOM 2380 C C . ARG A 1 307 ? -23.422 11.102 16.172 1 98.44 307 ARG A C 1
ATOM 2382 O O . ARG A 1 307 ? -22.344 10.547 16.016 1 98.44 307 ARG A O 1
ATOM 2389 N N . ASP A 1 308 ? -24.516 10.789 15.539 1 98 308 ASP A N 1
ATOM 2390 C CA . ASP A 1 308 ? -24.516 9.656 14.617 1 98 308 ASP A CA 1
ATOM 2391 C C . ASP A 1 308 ? -23.594 9.922 13.43 1 98 308 ASP A C 1
ATOM 2393 O O . ASP A 1 308 ? -22.906 9.016 12.961 1 98 308 ASP A O 1
ATOM 2397 N N . ALA A 1 309 ? -23.578 11.133 12.945 1 98.56 309 ALA A N 1
ATOM 2398 C CA . ALA A 1 309 ? -22.672 11.516 11.867 1 98.56 309 ALA A CA 1
ATOM 2399 C C . ALA A 1 309 ? -21.219 11.352 12.289 1 98.56 309 ALA A C 1
ATOM 2401 O O . ALA A 1 309 ? -20.406 10.82 11.531 1 98.56 309 ALA A O 1
ATOM 2402 N N . MET A 1 310 ? -20.938 11.766 13.492 1 98.62 310 MET A N 1
ATOM 2403 C CA . MET A 1 310 ? -19.578 11.648 14.023 1 98.62 310 MET A CA 1
ATOM 2404 C C . MET A 1 310 ? -19.188 10.188 14.18 1 98.62 310 MET A C 1
ATOM 2406 O O . MET A 1 310 ? -18.047 9.812 13.875 1 98.62 310 MET A O 1
ATOM 2410 N N . ILE A 1 311 ? -20.094 9.406 14.656 1 98.31 311 ILE A N 1
ATOM 2411 C CA . ILE A 1 311 ? -19.828 7.98 14.82 1 98.31 311 ILE A CA 1
ATOM 2412 C C . ILE A 1 311 ? -19.484 7.363 13.461 1 98.31 311 ILE A C 1
ATOM 2414 O O . ILE A 1 311 ? -18.484 6.648 13.336 1 98.31 311 ILE A O 1
ATOM 2418 N N . THR A 1 312 ? -20.266 7.664 12.461 1 98.06 312 THR A N 1
ATOM 2419 C CA . THR A 1 312 ? -20.031 7.152 11.117 1 98.06 312 THR A CA 1
ATOM 2420 C C . THR A 1 312 ? -18.672 7.613 10.594 1 98.06 312 THR A C 1
ATOM 2422 O O . THR A 1 312 ? -17.906 6.816 10.062 1 98.06 312 THR A O 1
ATOM 2425 N N . HIS A 1 313 ? -18.422 8.867 10.781 1 98.25 313 HIS A N 1
ATOM 2426 C CA . HIS A 1 313 ? -17.188 9.516 10.367 1 98.25 313 HIS A CA 1
ATOM 2427 C C . HIS A 1 313 ? -15.969 8.773 10.914 1 98.25 313 HIS A C 1
ATOM 2429 O O . HIS A 1 313 ? -15.047 8.43 10.164 1 98.25 313 HIS A O 1
ATOM 2435 N N . TYR A 1 314 ? -15.977 8.367 12.125 1 98.31 314 TYR A N 1
ATOM 2436 C CA . TYR A 1 314 ? -14.844 7.727 12.773 1 98.31 314 TYR A CA 1
ATOM 2437 C C . TYR A 1 314 ? -14.852 6.223 12.523 1 98.31 314 TYR A C 1
ATOM 2439 O O . TYR A 1 314 ? -13.797 5.594 12.445 1 98.31 314 TYR A O 1
ATOM 2447 N N . ARG A 1 315 ? -16.016 5.605 12.445 1 98 315 ARG A N 1
ATOM 2448 C CA . ARG A 1 315 ? -16.094 4.191 12.094 1 98 315 ARG A CA 1
ATOM 2449 C C . ARG A 1 315 ? -15.391 3.916 10.766 1 98 315 ARG A C 1
ATOM 2451 O O . ARG A 1 315 ? -14.633 2.949 10.648 1 98 315 ARG A O 1
ATOM 2458 N N . TYR A 1 316 ? -15.68 4.75 9.836 1 98.31 316 TYR A N 1
ATOM 2459 C CA . TYR A 1 316 ? -15.102 4.551 8.508 1 98.31 316 TYR A CA 1
ATOM 2460 C C . TYR A 1 316 ? -13.609 4.855 8.516 1 98.31 316 TYR A C 1
ATOM 2462 O O . TYR A 1 316 ? -12.844 4.273 7.742 1 98.31 316 TYR A O 1
ATOM 2470 N N . LEU A 1 317 ? -13.148 5.781 9.391 1 98.5 317 LEU A N 1
ATOM 2471 C CA . LEU A 1 317 ? -11.711 5.984 9.578 1 98.5 317 LEU A CA 1
ATOM 2472 C C . LEU A 1 317 ? -11.047 4.711 10.086 1 98.5 317 LEU A C 1
ATOM 2474 O O . LEU A 1 317 ? -9.961 4.344 9.617 1 98.5 317 LEU A O 1
ATOM 2478 N N . MET A 1 318 ? -11.719 4.043 11.008 1 98.06 318 MET A N 1
ATOM 2479 C CA . MET A 1 318 ? -11.195 2.781 11.531 1 98.06 318 MET A CA 1
ATOM 2480 C C . MET A 1 318 ? -11.148 1.719 10.438 1 98.06 318 MET A C 1
ATOM 2482 O O . MET A 1 318 ? -10.211 0.919 10.383 1 98.06 318 MET A O 1
ATOM 2486 N N . GLN A 1 319 ? -12.109 1.776 9.602 1 97.5 319 GLN A N 1
ATOM 2487 C CA . GLN A 1 319 ? -12.125 0.839 8.484 1 97.5 319 GLN A CA 1
ATOM 2488 C C . GLN A 1 319 ? -10.953 1.092 7.535 1 97.5 319 GLN A C 1
ATOM 2490 O O . GLN A 1 319 ? -10.336 0.149 7.043 1 97.5 319 GLN A O 1
ATOM 2495 N N . ALA A 1 320 ? -10.766 2.332 7.234 1 97.56 320 ALA A N 1
ATOM 2496 C CA . ALA A 1 320 ? -9.641 2.686 6.375 1 97.56 320 ALA A CA 1
ATOM 2497 C C . ALA A 1 320 ? -8.32 2.221 6.988 1 97.56 320 ALA A C 1
ATOM 2499 O O . ALA A 1 320 ? -7.465 1.668 6.293 1 97.56 320 ALA A O 1
ATOM 2500 N N . ALA A 1 321 ? -8.148 2.443 8.266 1 97.69 321 ALA A N 1
ATOM 2501 C CA . ALA A 1 321 ? -6.961 1.983 8.984 1 97.69 321 ALA A CA 1
ATOM 2502 C C . ALA A 1 321 ? -6.836 0.464 8.914 1 97.69 321 ALA A C 1
ATOM 2504 O O . ALA A 1 321 ? -5.75 -0.066 8.68 1 97.69 321 ALA A O 1
ATOM 2505 N N . GLN A 1 322 ? -7.922 -0.202 9.117 1 97.06 322 GLN A N 1
ATOM 2506 C CA . GLN A 1 322 ? -7.973 -1.658 9.039 1 97.06 322 GLN A CA 1
ATOM 2507 C C . GLN A 1 322 ? -7.508 -2.15 7.668 1 97.06 322 GLN A C 1
ATOM 2509 O O . GLN A 1 322 ? -6.703 -3.082 7.578 1 97.06 322 GLN A O 1
ATOM 2514 N N . ASN A 1 323 ? -8.016 -1.497 6.68 1 94.75 323 ASN A N 1
ATOM 2515 C CA . ASN A 1 323 ? -7.68 -1.88 5.312 1 94.75 323 ASN A CA 1
ATOM 2516 C C . ASN A 1 323 ? -6.18 -1.751 5.047 1 94.75 323 ASN A C 1
ATOM 2518 O O . ASN A 1 323 ? -5.582 -2.625 4.422 1 94.75 323 ASN A O 1
ATOM 2522 N N . ILE A 1 324 ? -5.59 -0.691 5.508 1 94.31 324 ILE A N 1
ATOM 2523 C CA . ILE A 1 324 ? -4.156 -0.487 5.309 1 94.31 324 ILE A CA 1
ATOM 2524 C C . ILE A 1 324 ? -3.373 -1.562 6.062 1 94.31 324 ILE A C 1
ATOM 2526 O O . ILE A 1 324 ? -2.436 -2.148 5.516 1 94.31 324 ILE A O 1
ATOM 2530 N N . ALA A 1 325 ? -3.801 -1.843 7.262 1 94 325 ALA A N 1
ATOM 2531 C CA . ALA A 1 325 ? -3.105 -2.822 8.094 1 94 325 ALA A CA 1
ATOM 2532 C C . ALA A 1 325 ? -3.188 -4.219 7.484 1 94 325 ALA A C 1
ATOM 2534 O O . ALA A 1 325 ? -2.242 -5.004 7.59 1 94 325 ALA A O 1
ATOM 2535 N N . ILE A 1 326 ? -4.277 -4.492 6.883 1 92.75 326 ILE A N 1
ATOM 2536 C CA . ILE A 1 326 ? -4.457 -5.789 6.238 1 92.75 326 ILE A CA 1
ATOM 2537 C C . ILE A 1 326 ? -3.645 -5.836 4.945 1 92.75 326 ILE A C 1
ATOM 2539 O O . ILE A 1 326 ? -3.051 -6.867 4.617 1 92.75 326 ILE A O 1
ATOM 2543 N N . LEU A 1 327 ? -3.666 -4.773 4.262 1 92.25 327 LEU A N 1
ATOM 2544 C CA . LEU A 1 327 ? -2.957 -4.66 2.992 1 92.25 327 LEU A CA 1
ATOM 2545 C C . LEU A 1 327 ? -1.46 -4.883 3.186 1 92.25 327 LEU A C 1
ATOM 2547 O O . LEU A 1 327 ? -0.796 -5.457 2.32 1 92.25 327 LEU A O 1
ATOM 2551 N N . ILE A 1 328 ? -0.967 -4.391 4.273 1 87.38 328 ILE A N 1
ATOM 2552 C CA . ILE A 1 328 ? 0.452 -4.473 4.602 1 87.38 328 ILE A CA 1
ATOM 2553 C C . ILE A 1 328 ? 0.648 -5.359 5.828 1 87.38 328 ILE A C 1
ATOM 2555 O O . ILE A 1 328 ? 0.686 -4.871 6.957 1 87.38 328 ILE A O 1
ATOM 2559 N N . PRO A 1 329 ? 0.974 -6.602 5.668 1 75.31 329 PRO A N 1
ATOM 2560 C CA . PRO A 1 329 ? 0.961 -7.547 6.785 1 75.31 329 PRO A CA 1
ATOM 2561 C C . PRO A 1 329 ? 2.047 -7.25 7.82 1 75.31 329 PRO A C 1
ATOM 2563 O O . PRO A 1 329 ? 1.964 -7.719 8.961 1 75.31 329 PRO A O 1
ATOM 2566 N N . THR A 1 330 ? 3.033 -6.512 7.512 1 78.19 330 THR A N 1
ATOM 2567 C CA . THR A 1 330 ? 4.105 -6.191 8.445 1 78.19 330 THR A CA 1
ATOM 2568 C C . THR A 1 330 ? 3.779 -4.922 9.234 1 78.19 330 THR A C 1
ATOM 2570 O O . THR A 1 330 ? 4.562 -4.488 10.078 1 78.19 330 THR A O 1
ATOM 2573 N N . CYS A 1 331 ? 2.605 -4.414 8.953 1 89 331 CYS A N 1
ATOM 2574 C CA . CYS A 1 331 ? 2.174 -3.227 9.68 1 89 331 CYS A CA 1
ATOM 2575 C C . CYS A 1 331 ? 1.907 -3.553 11.148 1 89 331 CYS A C 1
ATOM 2577 O O . CYS A 1 331 ? 1.123 -4.453 11.453 1 89 331 CYS A O 1
ATOM 2579 N N . ARG A 1 332 ? 2.564 -2.781 12.055 1 89.44 332 ARG A N 1
ATOM 2580 C CA . ARG A 1 332 ? 2.432 -3.096 13.477 1 89.44 332 ARG A CA 1
ATOM 2581 C C . ARG A 1 332 ? 1.771 -1.949 14.234 1 89.44 332 ARG A C 1
ATOM 2583 O O . ARG A 1 332 ? 1.381 -2.105 15.391 1 89.44 332 ARG A O 1
ATOM 2590 N N . GLY A 1 333 ? 1.601 -0.892 13.602 1 95.5 333 GLY A N 1
ATOM 2591 C CA . GLY A 1 333 ? 0.964 0.226 14.281 1 95.5 333 GLY A CA 1
ATOM 2592 C C . GLY A 1 333 ? 0.222 1.152 13.336 1 95.5 333 GLY A C 1
ATOM 2593 O O . GLY A 1 333 ? 0.463 1.137 12.125 1 95.5 333 GLY A O 1
ATOM 2594 N N . VAL A 1 334 ? -0.693 1.906 13.914 1 97.44 334 VAL A N 1
ATOM 2595 C CA . VAL A 1 334 ? -1.462 2.924 13.203 1 97.44 334 VAL A CA 1
ATOM 2596 C C . VAL A 1 334 ? -1.466 4.223 14.008 1 97.44 334 VAL A C 1
ATOM 2598 O O . VAL A 1 334 ? -1.793 4.223 15.195 1 97.44 334 VAL A O 1
ATOM 2601 N N . PHE A 1 335 ? -1.064 5.309 13.383 1 98.06 335 PHE A N 1
ATOM 2602 C CA . PHE A 1 335 ? -1.152 6.629 13.992 1 98.06 335 PHE A CA 1
ATOM 2603 C C . PHE A 1 335 ? -2.355 7.395 13.453 1 98.06 335 PHE A C 1
ATOM 2605 O O . PHE A 1 335 ? -2.396 7.742 12.266 1 98.06 335 PHE A O 1
ATOM 2612 N N . LEU A 1 336 ? -3.318 7.586 14.297 1 98.06 336 LEU A N 1
ATOM 2613 C CA . LEU A 1 336 ? -4.387 8.531 13.992 1 98.06 336 LEU A CA 1
ATOM 2614 C C . LEU A 1 336 ? -3.945 9.961 14.297 1 98.06 336 LEU A C 1
ATOM 2616 O O . LEU A 1 336 ? -4.023 10.406 15.445 1 98.06 336 LEU A O 1
ATOM 2620 N N . ALA A 1 337 ? -3.564 10.688 13.258 1 97 337 ALA A N 1
ATOM 2621 C CA . ALA A 1 337 ? -2.908 11.984 13.406 1 97 337 ALA A CA 1
ATOM 2622 C C . ALA A 1 337 ? -3.811 13.109 12.922 1 97 337 ALA A C 1
ATOM 2624 O O . ALA A 1 337 ? -4.91 12.859 12.414 1 97 337 ALA A O 1
ATOM 2625 N N . GLY A 1 338 ? -3.338 14.344 13.172 1 93.88 338 GLY A N 1
ATOM 2626 C CA . GLY A 1 338 ? -4.02 15.547 12.703 1 93.88 338 GLY A CA 1
ATOM 2627 C C . GLY A 1 338 ? -4.691 16.328 13.82 1 93.88 338 GLY A C 1
ATOM 2628 O O . GLY A 1 338 ? -5.113 15.734 14.82 1 93.88 338 GLY A O 1
ATOM 2629 N N . ASP A 1 339 ? -4.922 17.531 13.547 1 91.69 339 ASP A N 1
ATOM 2630 C CA . ASP A 1 339 ? -5.508 18.406 14.555 1 91.69 339 ASP A CA 1
ATOM 2631 C C . ASP A 1 339 ? -6.957 18.031 14.844 1 91.69 339 ASP A C 1
ATOM 2633 O O . ASP A 1 339 ? -7.434 18.172 15.969 1 91.69 339 ASP A O 1
ATOM 2637 N N . ASN A 1 340 ? -7.617 17.562 13.844 1 92.69 340 ASN A N 1
ATOM 2638 C CA . ASN A 1 340 ? -9 17.141 14.047 1 92.69 340 ASN A CA 1
ATOM 2639 C C . ASN A 1 340 ? -9.102 16 15.055 1 92.69 340 ASN A C 1
ATOM 2641 O O . ASN A 1 340 ? -10.078 15.906 15.805 1 92.69 340 ASN A O 1
ATOM 2645 N N . GLN A 1 341 ? -8.125 15.109 15.023 1 95.19 341 GLN A N 1
ATOM 2646 C CA . GLN A 1 341 ? -8.078 14.062 16.031 1 95.19 341 GLN A CA 1
ATOM 2647 C C . GLN A 1 341 ? -7.941 14.656 17.438 1 95.19 341 GLN A C 1
ATOM 2649 O O . GLN A 1 341 ? -8.578 14.188 18.375 1 95.19 341 GLN A O 1
ATOM 2654 N N . VAL A 1 342 ? -7.184 15.711 17.562 1 95.62 342 VAL A N 1
ATOM 2655 C CA . VAL A 1 342 ? -6.969 16.375 18.844 1 95.62 342 VAL A CA 1
ATOM 2656 C C . VAL A 1 342 ? -8.258 17.062 19.281 1 95.62 342 VAL A C 1
ATOM 2658 O O . VAL A 1 342 ? -8.695 16.906 20.422 1 95.62 342 VAL A O 1
ATOM 2661 N N . TYR A 1 343 ? -8.914 17.734 18.391 1 95.38 343 TYR A N 1
ATOM 2662 C CA . TYR A 1 343 ? -10.117 18.5 18.703 1 95.38 343 TYR A CA 1
ATOM 2663 C C . TYR A 1 343 ? -11.266 17.594 19.109 1 95.38 343 TYR A C 1
ATOM 2665 O O . TYR A 1 343 ? -12.109 17.984 19.922 1 95.38 343 TYR A O 1
ATOM 2673 N N . ASN A 1 344 ? -11.266 16.406 18.547 1 96.19 344 ASN A N 1
ATOM 2674 C CA . ASN A 1 344 ? -12.398 15.508 18.75 1 96.19 344 ASN A CA 1
ATOM 2675 C C . ASN A 1 344 ? -12.055 14.383 19.734 1 96.19 344 ASN A C 1
ATOM 2677 O O . ASN A 1 344 ? -12.672 13.32 19.703 1 96.19 344 ASN A O 1
ATOM 2681 N N . GLU A 1 345 ? -11.094 14.617 20.547 1 94.44 345 GLU A N 1
ATOM 2682 C CA . GLU A 1 345 ? -10.57 13.586 21.438 1 94.44 345 GLU A CA 1
ATOM 2683 C C . GLU A 1 345 ? -11.648 13.078 22.391 1 94.44 345 GLU A C 1
ATOM 2685 O O . GLU A 1 345 ? -11.719 11.883 22.672 1 94.44 345 GLU A O 1
ATOM 2690 N N . ASP A 1 346 ? -12.477 13.953 22.938 1 94.88 346 ASP A N 1
ATOM 2691 C CA . ASP A 1 346 ? -13.5 13.547 23.891 1 94.88 346 ASP A CA 1
ATOM 2692 C C . ASP A 1 346 ? -14.539 12.633 23.219 1 94.88 346 ASP A C 1
ATOM 2694 O O . ASP A 1 346 ? -14.922 11.609 23.797 1 94.88 346 ASP A O 1
ATOM 2698 N N . PHE A 1 347 ? -14.953 13.023 22.078 1 96.94 347 PHE A N 1
ATOM 2699 C CA . PHE A 1 347 ? -15.867 12.172 21.344 1 96.94 347 PHE A CA 1
ATOM 2700 C C . PHE A 1 347 ? -15.266 10.789 21.125 1 96.94 347 PHE A C 1
ATOM 2702 O O . PHE A 1 347 ? -15.938 9.773 21.344 1 96.94 347 PHE A O 1
ATOM 2709 N N . PHE A 1 348 ? -14.023 10.789 20.594 1 96.94 348 PHE A N 1
ATOM 2710 C CA . PHE A 1 348 ? -13.32 9.555 20.297 1 96.94 348 PHE A CA 1
ATOM 2711 C C . PHE A 1 348 ? -13.297 8.633 21.516 1 96.94 348 PHE A C 1
ATOM 2713 O O . PHE A 1 348 ? -13.672 7.465 21.422 1 96.94 348 PHE A O 1
ATOM 2720 N N . LYS A 1 349 ? -12.984 9.18 22.672 1 95.31 349 LYS A N 1
ATOM 2721 C CA . LYS A 1 349 ? -12.875 8.406 23.906 1 95.31 349 LYS A CA 1
ATOM 2722 C C . LYS A 1 349 ? -14.234 7.867 24.359 1 95.31 349 LYS A C 1
ATOM 2724 O O . LYS A 1 349 ? -14.336 6.715 24.781 1 95.31 349 LYS A O 1
ATOM 2729 N N . GLU A 1 350 ? -15.172 8.664 24.203 1 95.81 350 GLU A N 1
ATOM 2730 C CA . GLU A 1 350 ? -16.516 8.297 24.641 1 95.81 350 GLU A CA 1
ATOM 2731 C C . GLU A 1 350 ? -17.078 7.145 23.797 1 95.81 350 GLU A C 1
ATOM 2733 O O . GLU A 1 350 ? -17.906 6.371 24.281 1 95.81 350 GLU A O 1
ATOM 2738 N N . HIS A 1 351 ? -16.594 7.043 22.609 1 96.5 351 HIS A N 1
ATOM 2739 C CA . HIS A 1 351 ? -17.172 6.059 21.703 1 96.5 351 HIS A CA 1
ATOM 2740 C C . HIS A 1 351 ? -16.125 5.02 21.297 1 96.5 351 HIS A C 1
ATOM 2742 O O . HIS A 1 351 ? -16.25 4.383 20.25 1 96.5 351 HIS A O 1
ATOM 2748 N N . ILE A 1 352 ? -15.148 4.746 22.047 1 95.94 352 ILE A N 1
ATOM 2749 C CA . ILE A 1 352 ? -13.977 3.932 21.75 1 95.94 352 ILE A CA 1
ATOM 2750 C C . ILE A 1 352 ? -14.406 2.486 21.5 1 95.94 352 ILE A C 1
ATOM 2752 O O . ILE A 1 352 ? -13.812 1.787 20.672 1 95.94 352 ILE A O 1
ATOM 2756 N N . ASN A 1 353 ? -15.398 2.014 22.141 1 95.62 353 ASN A N 1
ATOM 2757 C CA . ASN A 1 353 ? -15.828 0.625 22 1 95.62 353 ASN A CA 1
ATOM 2758 C C . ASN A 1 353 ? -16.312 0.326 20.594 1 95.62 353 ASN A C 1
ATOM 2760 O O . ASN A 1 353 ? -15.984 -0.712 20.016 1 95.62 353 ASN A O 1
ATOM 2764 N N . ILE A 1 354 ? -17.078 1.211 20.078 1 95.38 354 ILE A N 1
ATOM 2765 C CA . ILE A 1 354 ? -17.609 1.061 18.734 1 95.38 354 ILE A CA 1
ATOM 2766 C C . ILE A 1 354 ? -16.453 1.124 17.719 1 95.38 354 ILE A C 1
ATOM 2768 O O . ILE A 1 354 ? -16.406 0.346 16.766 1 95.38 354 ILE A O 1
ATOM 2772 N N . LEU A 1 355 ? -15.578 2.004 17.953 1 96 355 LEU A N 1
ATOM 2773 C CA . LEU A 1 355 ? -14.477 2.246 17.031 1 96 355 LEU A CA 1
ATOM 2774 C C . LEU A 1 355 ? -13.484 1.082 17.047 1 96 355 LEU A C 1
ATOM 2776 O O . LEU A 1 355 ? -13 0.663 15.992 1 96 355 LEU A O 1
ATOM 2780 N N . GLN A 1 356 ? -13.281 0.52 18.188 1 95.62 356 GLN A N 1
ATOM 2781 C CA . GLN A 1 356 ? -12.398 -0.635 18.328 1 95.62 356 GLN A CA 1
ATOM 2782 C C . GLN A 1 356 ? -12.953 -1.848 17.594 1 95.62 356 GLN A C 1
ATOM 2784 O O . GLN A 1 356 ? -12.195 -2.598 16.969 1 95.62 356 GLN A O 1
ATOM 2789 N N . LYS A 1 357 ? -14.211 -2.033 17.734 1 95.06 357 LYS A N 1
ATOM 2790 C CA . LYS A 1 357 ? -14.852 -3.143 17.031 1 95.06 357 LYS A CA 1
ATOM 2791 C C . LYS A 1 357 ? -14.664 -3.021 15.531 1 95.06 357 LYS A C 1
ATOM 2793 O O . LYS A 1 357 ? -14.375 -4.012 14.852 1 95.06 357 LYS A O 1
ATOM 2798 N N . GLU A 1 358 ? -14.836 -1.861 15.047 1 95.69 358 GLU A N 1
ATOM 2799 C CA . GLU A 1 358 ? -14.68 -1.631 13.609 1 95.69 358 GLU A CA 1
ATOM 2800 C C . GLU A 1 358 ? -13.258 -1.933 13.156 1 95.69 358 GLU A C 1
ATOM 2802 O O . GLU A 1 358 ? -13.047 -2.537 12.102 1 95.69 358 GLU A O 1
ATOM 2807 N N . LEU A 1 359 ? -12.297 -1.561 13.922 1 96.69 359 LEU A N 1
ATOM 2808 C CA . LEU A 1 359 ? -10.891 -1.703 13.547 1 96.69 359 LEU A CA 1
ATOM 2809 C C . LEU A 1 359 ? -10.461 -3.166 13.602 1 96.69 359 LEU A C 1
ATOM 2811 O O . LEU A 1 359 ? -9.727 -3.633 12.727 1 96.69 359 LEU A O 1
ATOM 2815 N N . PHE A 1 360 ? -11.023 -3.955 14.531 1 94.81 360 PHE A N 1
ATOM 2816 C CA . PHE A 1 360 ? -10.352 -5.211 14.844 1 94.81 360 PHE A CA 1
ATOM 2817 C C . PHE A 1 360 ? -11.227 -6.398 14.445 1 94.81 360 PHE A C 1
ATOM 2819 O O . PHE A 1 360 ? -10.727 -7.52 14.297 1 94.81 360 PHE A O 1
ATOM 2826 N N . ILE A 1 361 ? -12.531 -6.215 14.227 1 93.38 361 ILE A N 1
ATOM 2827 C CA . ILE A 1 361 ? -13.336 -7.434 14.227 1 93.38 361 ILE A CA 1
ATOM 2828 C C . ILE A 1 361 ? -14.156 -7.504 12.938 1 93.38 361 ILE A C 1
ATOM 2830 O O . ILE A 1 361 ? -14.742 -8.539 12.625 1 93.38 361 ILE A O 1
ATOM 2834 N N . THR A 1 362 ? -14.188 -6.539 12.156 1 94.62 362 THR A N 1
ATOM 2835 C CA . THR A 1 362 ? -15.133 -6.492 11.047 1 94.62 362 THR A CA 1
ATOM 2836 C C . THR A 1 362 ? -14.492 -7.023 9.766 1 94.62 362 THR A C 1
ATOM 2838 O O . THR A 1 362 ? -15.031 -6.848 8.672 1 94.62 362 THR A O 1
ATOM 2841 N N . HIS A 1 363 ? -13.336 -7.609 9.883 1 95.81 363 HIS A N 1
ATOM 2842 C CA . HIS A 1 363 ? -12.664 -8.227 8.75 1 95.81 363 HIS A CA 1
ATOM 2843 C C . HIS A 1 363 ? -12.438 -9.719 8.984 1 95.81 363 HIS A C 1
ATOM 2845 O O . HIS A 1 363 ? -12.156 -10.141 10.109 1 95.81 363 HIS A O 1
ATOM 2851 N N . GLN A 1 364 ? -12.477 -10.5 7.926 1 94.56 364 GLN A N 1
ATOM 2852 C CA . GLN A 1 364 ? -12.328 -11.945 8.062 1 94.56 364 GLN A CA 1
ATOM 2853 C C . GLN A 1 364 ? -10.891 -12.32 8.422 1 94.56 364 GLN A C 1
ATOM 2855 O O . GLN A 1 364 ? -10.641 -13.422 8.914 1 94.56 364 GLN A O 1
ATOM 2860 N N . LYS A 1 365 ? -9.938 -11.43 8.18 1 91.44 365 LYS A N 1
ATOM 2861 C CA . LYS A 1 365 ? -8.547 -11.641 8.586 1 91.44 365 LYS A CA 1
ATOM 2862 C C . LYS A 1 365 ? -8.25 -10.938 9.906 1 91.44 365 LYS A C 1
ATOM 2864 O O . LYS A 1 365 ? -7.152 -10.422 10.109 1 91.44 365 LYS A O 1
ATOM 2869 N N . LYS A 1 366 ? -9.18 -10.867 10.734 1 92.81 366 LYS A N 1
ATOM 2870 C CA . LYS A 1 366 ? -9.047 -10.172 12.016 1 92.81 366 LYS A CA 1
ATOM 2871 C C . LYS A 1 366 ? -7.871 -10.719 12.82 1 92.81 366 LYS A C 1
ATOM 2873 O O . LYS A 1 366 ? -7.242 -9.984 13.578 1 92.81 366 LYS A O 1
ATOM 2878 N N . ASN A 1 367 ? -7.496 -11.945 12.625 1 87.69 367 ASN A N 1
ATOM 2879 C CA . ASN A 1 367 ? -6.398 -12.547 13.375 1 87.69 367 ASN A CA 1
ATOM 2880 C C . ASN A 1 367 ? -5.051 -11.938 12.984 1 87.69 367 ASN A C 1
ATOM 2882 O O . ASN A 1 367 ? -4.074 -12.062 13.727 1 87.69 367 ASN A O 1
ATOM 2886 N N . TRP A 1 368 ? -5.008 -11.305 11.812 1 84.81 368 TRP A N 1
ATOM 2887 C CA . TRP A 1 368 ? -3.787 -10.641 11.383 1 84.81 368 TRP A CA 1
ATOM 2888 C C . TRP A 1 368 ? -3.576 -9.336 12.141 1 84.81 368 TRP A C 1
ATOM 2890 O O . TRP A 1 368 ? -2.479 -8.773 12.133 1 84.81 368 TRP A O 1
ATOM 2900 N N . LEU A 1 369 ? -4.648 -8.906 12.875 1 91.06 369 LEU A N 1
ATOM 2901 C CA . LEU A 1 369 ? -4.629 -7.59 13.492 1 91.06 369 LEU A CA 1
ATOM 2902 C C . LEU A 1 369 ? -4.371 -7.695 14.992 1 91.06 369 LEU A C 1
ATOM 2904 O O . LEU A 1 369 ? -4.352 -6.684 15.695 1 91.06 369 LEU A O 1
ATOM 2908 N N . THR A 1 370 ? -4.109 -8.844 15.492 1 86.38 370 THR A N 1
ATOM 2909 C CA . THR A 1 370 ? -4.031 -9.094 16.922 1 86.38 370 THR A CA 1
ATOM 2910 C C . THR A 1 370 ? -2.898 -8.289 17.562 1 86.38 370 THR A C 1
ATOM 2912 O O . THR A 1 370 ? -3.021 -7.812 18.688 1 86.38 370 THR A O 1
ATOM 2915 N N . ASP A 1 371 ? -1.832 -8.023 16.812 1 85.56 371 ASP A N 1
ATOM 2916 C CA . ASP A 1 371 ? -0.676 -7.34 17.375 1 85.56 371 ASP A CA 1
ATOM 2917 C C . ASP A 1 371 ? -0.616 -5.887 16.906 1 85.56 371 ASP A C 1
ATOM 2919 O O . ASP A 1 371 ? 0.368 -5.188 17.156 1 85.56 371 ASP A O 1
ATOM 2923 N N . LEU A 1 372 ? -1.629 -5.449 16.281 1 93.31 372 LEU A N 1
ATOM 2924 C CA . LEU A 1 372 ? -1.664 -4.078 15.789 1 93.31 372 LEU A CA 1
ATOM 2925 C C . LEU A 1 372 ? -1.813 -3.09 16.938 1 93.31 372 LEU A C 1
ATOM 2927 O O . LEU A 1 372 ? -2.664 -3.275 17.812 1 93.31 372 LEU A O 1
ATOM 2931 N N . LYS A 1 373 ? -0.973 -2.051 16.984 1 95.25 373 LYS A N 1
ATOM 2932 C CA . LYS A 1 373 ? -1.024 -1.033 18.016 1 95.25 373 LYS A CA 1
ATOM 2933 C C . LYS A 1 373 ? -1.454 0.316 17.453 1 95.25 373 LYS A C 1
ATOM 2935 O O . LYS A 1 373 ? -0.643 1.037 16.875 1 95.25 373 LYS A O 1
ATOM 2940 N N . PRO A 1 374 ? -2.65 0.691 17.688 1 97 374 PRO A N 1
ATOM 2941 C CA . PRO A 1 374 ? -3.102 2.021 17.266 1 97 374 PRO A CA 1
ATOM 2942 C C . PRO A 1 374 ? -2.732 3.109 18.266 1 97 374 PRO A C 1
ATOM 2944 O O . PRO A 1 374 ? -2.762 2.873 19.484 1 97 374 PRO A O 1
ATOM 2947 N N . TYR A 1 375 ? -2.396 4.277 17.75 1 97.69 375 TYR A N 1
ATOM 2948 C CA . TYR A 1 375 ? -2.09 5.473 18.531 1 97.69 375 TYR A CA 1
ATOM 2949 C C . TYR A 1 375 ? -2.914 6.66 18.047 1 97.69 375 TYR A C 1
ATOM 2951 O O . TYR A 1 375 ? -3.24 6.766 16.875 1 97.69 375 TYR A O 1
ATOM 2959 N N . ARG A 1 376 ? -3.297 7.5 18.969 1 97.5 376 ARG A N 1
ATOM 2960 C CA . ARG A 1 376 ? -3.998 8.727 18.594 1 97.5 376 ARG A CA 1
ATOM 2961 C C . ARG A 1 376 ? -3.215 9.961 19.047 1 97.5 376 ARG A C 1
ATOM 2963 O O . ARG A 1 376 ? -2.586 9.953 20.109 1 97.5 376 ARG A O 1
ATOM 2970 N N . GLN A 1 377 ? -3.314 10.969 18.25 1 97.31 377 GLN A N 1
ATOM 2971 C CA . GLN A 1 377 ? -2.652 12.227 18.594 1 97.31 377 GLN A CA 1
ATOM 2972 C C . GLN A 1 377 ? -3.398 12.953 19.703 1 97.31 377 GLN A C 1
ATOM 2974 O O . GLN A 1 377 ? -4.625 13.062 19.672 1 97.31 377 GLN A O 1
ATOM 2979 N N . MET A 1 378 ? -2.678 13.523 20.672 1 95.5 378 MET A N 1
ATOM 2980 C CA . MET A 1 378 ? -3.332 14.148 21.812 1 95.5 378 MET A CA 1
ATOM 2981 C C . MET A 1 378 ? -2.994 15.633 21.891 1 95.5 378 MET A C 1
ATOM 2983 O O . MET A 1 378 ? -3.652 16.391 22.609 1 95.5 378 MET A O 1
ATOM 2987 N N . LYS A 1 379 ? -1.944 15.992 21.172 1 95.75 379 LYS A N 1
ATOM 2988 C CA . LYS A 1 379 ? -1.501 17.375 21.219 1 95.75 379 LYS A CA 1
ATOM 2989 C C . LYS A 1 379 ? -1.163 17.891 19.812 1 95.75 379 LYS A C 1
ATOM 2991 O O . LYS A 1 379 ? -0.56 17.172 19.016 1 95.75 379 LYS A O 1
ATOM 2996 N N . GLU A 1 380 ? -1.629 19.141 19.578 1 93.94 380 GLU A N 1
ATOM 2997 C CA . GLU A 1 380 ? -1.287 19.75 18.297 1 93.94 380 GLU A CA 1
ATOM 2998 C C . GLU A 1 380 ? 0.223 19.922 18.156 1 93.94 380 GLU A C 1
ATOM 3000 O O . GLU A 1 380 ? 0.919 20.188 19.141 1 93.94 380 GLU A O 1
ATOM 3005 N N . TYR A 1 381 ? 0.674 19.688 17 1 92.31 381 TYR A N 1
ATOM 3006 C CA . TYR A 1 381 ? 2.082 19.859 16.656 1 92.31 381 TYR A CA 1
ATOM 3007 C C . TYR A 1 381 ? 2.26 20.062 15.148 1 92.31 381 TYR A C 1
ATOM 3009 O O . TYR A 1 381 ? 1.442 19.594 14.352 1 92.31 381 TYR A O 1
ATOM 3017 N N . ASN A 1 382 ? 3.229 20.844 14.742 1 90.75 382 ASN A N 1
ATOM 3018 C CA . ASN A 1 382 ? 3.479 21.078 13.32 1 90.75 382 ASN A CA 1
ATOM 3019 C C . ASN A 1 382 ? 4.332 19.969 12.711 1 90.75 382 ASN A C 1
ATOM 3021 O O . ASN A 1 382 ? 5.453 20.203 12.266 1 90.75 382 ASN A O 1
ATOM 3025 N N . PHE A 1 383 ? 3.746 18.859 12.539 1 94.44 383 PHE A N 1
ATOM 3026 C CA . PHE A 1 383 ? 4.477 17.688 12.039 1 94.44 383 PHE A CA 1
ATOM 3027 C C . PHE A 1 383 ? 4.965 17.922 10.617 1 94.44 383 PHE A C 1
ATOM 3029 O O . PHE A 1 383 ? 6.031 17.438 10.234 1 94.44 383 PHE A O 1
ATOM 3036 N N . ASN A 1 384 ? 4.227 18.656 9.859 1 94.06 384 ASN A N 1
ATOM 3037 C CA . ASN A 1 384 ? 4.613 18.891 8.477 1 94.06 384 ASN A CA 1
ATOM 3038 C C . ASN A 1 384 ? 5.934 19.641 8.375 1 94.06 384 ASN A C 1
ATOM 3040 O O . ASN A 1 384 ? 6.855 19.203 7.688 1 94.06 384 ASN A O 1
ATOM 3044 N N . VAL A 1 385 ? 6.047 20.719 9.102 1 94.69 385 VAL A N 1
ATOM 3045 C CA . VAL A 1 385 ? 7.262 21.531 9.062 1 94.69 385 VAL A CA 1
ATOM 3046 C C . VAL A 1 385 ? 8.438 20.719 9.609 1 94.69 385 VAL A C 1
ATOM 3048 O O . VAL A 1 385 ? 9.516 20.703 9.016 1 94.69 385 VAL A O 1
ATOM 3051 N N . LYS A 1 386 ? 8.18 20.062 10.672 1 94.69 386 LYS A N 1
ATOM 3052 C CA . LYS A 1 386 ? 9.234 19.234 11.266 1 94.69 386 LYS A CA 1
ATOM 3053 C C . LYS A 1 386 ? 9.672 18.125 10.305 1 94.69 386 LYS A C 1
ATOM 3055 O O . LYS A 1 386 ? 10.852 17.766 10.266 1 94.69 386 LYS A O 1
ATOM 3060 N N . GLY A 1 387 ? 8.711 17.625 9.656 1 96.81 387 GLY A N 1
ATOM 3061 C CA . GLY A 1 387 ? 9.016 16.594 8.672 1 96.81 387 GLY A CA 1
ATOM 3062 C C . GLY A 1 387 ? 9.867 17.109 7.52 1 96.81 387 GLY A C 1
ATOM 3063 O O . GLY A 1 387 ? 10.797 16.422 7.078 1 96.81 387 GLY A O 1
ATOM 3064 N N . CYS A 1 388 ? 9.539 18.234 7.047 1 96.38 388 CYS A N 1
ATOM 3065 C CA . CYS A 1 388 ? 10.336 18.844 5.996 1 96.38 388 CYS A CA 1
ATOM 3066 C C . CYS A 1 388 ? 11.773 19.047 6.461 1 96.38 388 CYS A C 1
ATOM 3068 O O . CYS A 1 388 ? 12.719 18.766 5.723 1 96.38 388 CYS A O 1
ATOM 3070 N N . LEU A 1 389 ? 11.922 19.5 7.668 1 95.56 389 LEU A N 1
ATOM 3071 C CA . LEU A 1 389 ? 13.258 19.719 8.211 1 95.56 389 LEU A CA 1
ATOM 3072 C C . LEU A 1 389 ? 14.008 18.406 8.375 1 95.56 389 LEU A C 1
ATOM 3074 O O . LEU A 1 389 ? 15.211 18.328 8.102 1 95.56 389 LEU A O 1
ATOM 3078 N N . GLN A 1 390 ? 13.258 17.422 8.805 1 94 390 GLN A N 1
ATOM 3079 C CA . GLN A 1 390 ? 13.852 16.094 8.945 1 94 390 GLN A CA 1
ATOM 3080 C C . GLN A 1 390 ? 14.391 15.586 7.609 1 94 390 GLN A C 1
ATOM 3082 O O . GLN A 1 390 ? 15.523 15.109 7.531 1 94 390 GLN A O 1
ATOM 3087 N N . LYS A 1 391 ? 13.641 15.688 6.637 1 94.5 391 LYS A N 1
ATOM 3088 C CA . LYS A 1 391 ? 14.055 15.227 5.312 1 94.5 391 LYS A CA 1
ATOM 3089 C C . LYS A 1 391 ? 15.18 16.094 4.758 1 94.5 391 LYS A C 1
ATOM 3091 O O . LYS A 1 391 ? 16.109 15.578 4.137 1 94.5 391 LYS A O 1
ATOM 3096 N N . ALA A 1 392 ? 15.094 17.375 4.977 1 95.62 392 ALA A N 1
ATOM 3097 C CA . ALA A 1 392 ? 16.156 18.266 4.547 1 95.62 392 ALA A CA 1
ATOM 3098 C C . ALA A 1 392 ? 17.484 17.922 5.223 1 95.62 392 ALA A C 1
ATOM 3100 O O . ALA A 1 392 ? 18.547 17.953 4.59 1 95.62 392 ALA A O 1
ATOM 3101 N N . LYS A 1 393 ? 17.438 17.609 6.43 1 93.81 393 LYS A N 1
ATOM 3102 C CA . LYS A 1 393 ? 18.641 17.234 7.164 1 93.81 393 LYS A CA 1
ATOM 3103 C C . LYS A 1 393 ? 19.266 15.977 6.566 1 93.81 393 LYS A C 1
ATOM 3105 O O . LYS A 1 393 ? 20.484 15.906 6.414 1 93.81 393 LYS A O 1
ATOM 3110 N N . GLU A 1 394 ? 18.453 15.062 6.25 1 90.44 394 GLU A N 1
ATOM 3111 C CA . GLU A 1 394 ? 18.953 13.836 5.617 1 90.44 394 GLU A CA 1
ATOM 3112 C C . GLU A 1 394 ? 19.609 14.141 4.277 1 90.44 394 GLU A C 1
ATOM 3114 O O . GLU A 1 394 ? 20.656 13.562 3.955 1 90.44 394 GLU A O 1
ATOM 3119 N N . LEU A 1 395 ? 19.031 15.039 3.557 1 91.31 395 LEU A N 1
ATOM 3120 C CA . LEU A 1 395 ? 19.562 15.406 2.246 1 91.31 395 LEU A CA 1
ATOM 3121 C C . LEU A 1 395 ? 20.875 16.156 2.379 1 91.31 395 LEU A C 1
ATOM 3123 O O . LEU A 1 395 ? 21.766 16.016 1.533 1 91.31 395 LEU A O 1
ATOM 3127 N N . ALA A 1 396 ? 20.969 16.922 3.42 1 92.19 396 ALA A N 1
ATOM 3128 C CA . ALA A 1 396 ? 22.172 17.719 3.641 1 92.19 396 ALA A CA 1
ATOM 3129 C C . ALA A 1 396 ? 23.391 16.828 3.885 1 92.19 396 ALA A C 1
ATOM 3131 O O . ALA A 1 396 ? 24.516 17.203 3.57 1 92.19 396 ALA A O 1
ATOM 3132 N N . HIS A 1 397 ? 23.219 15.656 4.422 1 84.81 397 HIS A N 1
ATOM 3133 C CA . HIS A 1 397 ? 24.297 14.734 4.773 1 84.81 397 HIS A CA 1
ATOM 3134 C C . HIS A 1 397 ? 24.641 13.828 3.602 1 84.81 397 HIS A C 1
ATOM 3136 O O . HIS A 1 397 ? 25.625 13.07 3.668 1 84.81 397 HIS A O 1
ATOM 3142 N N . LEU A 1 398 ? 23.938 13.898 2.613 1 67.12 398 LEU A N 1
ATOM 3143 C CA . LEU A 1 398 ? 24.266 13.094 1.442 1 67.12 398 LEU A CA 1
ATOM 3144 C C . LEU A 1 398 ? 25.531 13.594 0.768 1 67.12 398 LEU A C 1
ATOM 3146 O O . LEU A 1 398 ? 25.734 14.805 0.63 1 67.12 398 LEU A O 1
ATOM 3150 N N . ASP A 1 399 ? 26.844 12.992 1.001 1 55.25 399 ASP A N 1
ATOM 3151 C CA . ASP A 1 399 ? 28.109 13.375 0.386 1 55.25 399 ASP A CA 1
ATOM 3152 C C . ASP A 1 399 ? 27.984 13.469 -1.132 1 55.25 399 ASP A C 1
ATOM 3154 O O . ASP A 1 399 ? 27.438 12.57 -1.771 1 55.25 399 ASP A O 1
ATOM 3158 N N . VAL A 1 400 ? 28.094 14.695 -1.593 1 44.34 400 VAL A N 1
ATOM 3159 C CA . VAL A 1 400 ? 28.219 14.852 -3.039 1 44.34 400 VAL A CA 1
ATOM 3160 C C . VAL A 1 400 ? 29.453 14.109 -3.535 1 44.34 400 VAL A C 1
ATOM 3162 O O . VAL A 1 400 ? 30.578 14.539 -3.299 1 44.34 400 VAL A O 1
ATOM 3165 N N . THR A 1 401 ? 29.875 12.984 -3.318 1 35.72 401 THR A N 1
ATOM 3166 C CA . THR A 1 401 ? 31.047 12.414 -3.982 1 35.72 401 THR A CA 1
ATOM 3167 C C . THR A 1 401 ? 31.125 12.891 -5.43 1 35.72 401 THR A C 1
ATOM 3169 O O . THR A 1 401 ? 30.141 12.82 -6.168 1 35.72 401 THR A O 1
ATOM 3172 N N . HIS A 1 402 ? 32.219 13.727 -5.695 1 30.66 402 HIS A N 1
ATOM 3173 C CA . HIS A 1 402 ? 32.781 14.133 -6.98 1 30.66 402 HIS A CA 1
ATOM 3174 C C . HIS A 1 402 ? 32.781 12.969 -7.969 1 30.66 402 HIS A C 1
ATOM 3176 O O . HIS A 1 402 ? 33.469 11.969 -7.758 1 30.66 402 HIS A O 1
ATOM 3182 N N . VAL A 1 403 ? 31.906 12.711 -8.719 1 31.39 403 VAL A N 1
ATOM 3183 C CA . VAL A 1 403 ? 32.156 12.039 -9.992 1 31.39 403 VAL A CA 1
ATOM 3184 C C . VAL A 1 403 ? 33.25 12.758 -10.758 1 31.39 403 VAL A C 1
ATOM 3186 O O . VAL A 1 403 ? 33.062 13.867 -11.258 1 31.39 403 VAL A O 1
ATOM 3189 N N . THR A 1 404 ? 34.5 12.789 -10.273 1 26.81 404 THR A N 1
ATOM 3190 C CA . THR A 1 404 ? 35.562 13.031 -11.242 1 26.81 404 THR A CA 1
ATOM 3191 C C . THR A 1 404 ? 35.344 12.211 -12.508 1 26.81 404 THR A C 1
ATOM 3193 O O . THR A 1 404 ? 35.031 11.016 -12.43 1 26.81 404 THR A O 1
ATOM 3196 N N . THR A 1 405 ? 35.219 12.805 -13.703 1 26.94 405 THR A N 1
ATOM 3197 C CA . THR A 1 405 ? 35.062 12.406 -15.102 1 26.94 405 THR A CA 1
ATOM 3198 C C . THR A 1 405 ? 36.094 11.352 -15.477 1 26.94 405 THR A C 1
ATOM 3200 O O . THR A 1 405 ? 36.094 10.82 -16.578 1 26.94 405 THR A O 1
ATOM 3203 N N . ASN A 1 406 ? 37.375 11.438 -15.016 1 25.47 406 ASN A N 1
ATOM 3204 C CA . ASN A 1 406 ? 38.281 10.578 -15.781 1 25.47 406 ASN A CA 1
ATOM 3205 C C . ASN A 1 406 ? 37.969 9.102 -15.562 1 25.47 406 ASN A C 1
ATOM 3207 O O . ASN A 1 406 ? 38.156 8.281 -16.469 1 25.47 406 ASN A O 1
ATOM 3211 N N . THR A 1 407 ? 38.406 8.461 -14.422 1 24.98 407 THR A N 1
ATOM 3212 C CA . THR A 1 407 ? 38.562 7.012 -14.492 1 24.98 407 THR A CA 1
ATOM 3213 C C . THR A 1 407 ? 37.219 6.324 -14.578 1 24.98 407 THR A C 1
ATOM 3215 O O . THR A 1 407 ? 36.188 6.891 -14.172 1 24.98 407 THR A O 1
ATOM 3218 N N . SER A 1 408 ? 37.188 4.949 -15.047 1 22.38 408 SER A N 1
ATOM 3219 C CA . SER A 1 408 ? 36.219 3.912 -15.391 1 22.38 408 SER A CA 1
ATOM 3220 C C . SER A 1 408 ? 35.219 3.717 -14.273 1 22.38 408 SER A C 1
ATOM 3222 O O . SER A 1 408 ? 35.531 3.867 -13.094 1 22.38 408 SER A O 1
ATOM 3224 N N . PRO A 1 409 ? 33.875 3.703 -14.594 1 23.72 409 PRO A N 1
ATOM 3225 C CA . PRO A 1 409 ? 32.656 3.621 -13.797 1 23.72 409 PRO A CA 1
ATOM 3226 C C . PRO A 1 409 ? 32.75 2.592 -12.672 1 23.72 409 PRO A C 1
ATOM 3228 O O . PRO A 1 409 ? 32.812 1.388 -12.938 1 23.72 409 PRO A O 1
ATOM 3231 N N . ALA A 1 410 ? 33.719 2.785 -11.672 1 21.92 410 ALA A N 1
ATOM 3232 C CA . ALA A 1 410 ? 33.812 1.721 -10.68 1 21.92 410 ALA A CA 1
ATOM 3233 C C . ALA A 1 410 ? 32.469 1.474 -10.008 1 21.92 410 ALA A C 1
ATOM 3235 O O . ALA A 1 410 ? 31.766 2.42 -9.656 1 21.92 410 ALA A O 1
ATOM 3236 N N . LYS A 1 411 ? 31.984 0.124 -9.961 1 21.58 411 LYS A N 1
ATOM 3237 C CA . LYS A 1 411 ? 30.844 -0.744 -9.656 1 21.58 411 LYS A CA 1
ATOM 3238 C C . LYS A 1 411 ? 30.453 -0.636 -8.188 1 21.58 411 LYS A C 1
ATOM 3240 O O . LYS A 1 411 ? 31.047 -1.294 -7.328 1 21.58 411 LYS A O 1
ATOM 3245 N N . ASN A 1 412 ? 30.297 0.545 -7.617 1 22.27 412 ASN A N 1
ATOM 3246 C CA . ASN A 1 412 ? 30.016 0.548 -6.188 1 22.27 412 ASN A CA 1
ATOM 3247 C C . ASN A 1 412 ? 28.734 -0.219 -5.871 1 22.27 412 ASN A C 1
ATOM 3249 O O . ASN A 1 412 ? 27.672 0.064 -6.445 1 22.27 412 ASN A O 1
ATOM 3253 N N . SER A 1 413 ? 28.828 -1.539 -5.359 1 21.31 413 SER A N 1
ATOM 3254 C CA . SER A 1 413 ? 27.891 -2.625 -5.094 1 21.31 413 SER A CA 1
ATOM 3255 C C . SER A 1 413 ? 26.875 -2.236 -4.016 1 21.31 413 SER A C 1
ATOM 3257 O O . SER A 1 413 ? 27.25 -1.654 -2.992 1 21.31 413 SER A O 1
ATOM 3259 N N . PHE A 1 414 ? 25.562 -2.135 -4.352 1 22.34 414 PHE A N 1
ATOM 3260 C CA . PHE A 1 414 ? 24.281 -1.918 -3.703 1 22.34 414 PHE A CA 1
ATOM 3261 C C . PHE A 1 414 ? 24.125 -2.82 -2.484 1 22.34 414 PHE A C 1
ATOM 3263 O O . PHE A 1 414 ? 23.047 -2.906 -1.898 1 22.34 414 PHE A O 1
ATOM 3270 N N . LYS A 1 415 ? 25.125 -3.707 -2.051 1 23.83 415 LYS A N 1
ATOM 3271 C CA . LYS A 1 415 ? 25.031 -4.785 -1.071 1 23.83 415 LYS A CA 1
ATOM 3272 C C . LYS A 1 415 ? 24.797 -4.234 0.333 1 23.83 415 LYS A C 1
ATOM 3274 O O . LYS A 1 415 ? 24.344 -4.957 1.225 1 23.83 415 LYS A O 1
ATOM 3279 N N . ASP A 1 416 ? 25.266 -3.096 0.728 1 24.53 416 ASP A N 1
ATOM 3280 C CA . ASP A 1 416 ? 25.484 -2.938 2.162 1 24.53 416 ASP A CA 1
ATOM 3281 C C . ASP A 1 416 ? 24.188 -2.588 2.883 1 24.53 416 ASP A C 1
ATOM 3283 O O . ASP A 1 416 ? 24.109 -2.645 4.113 1 24.53 416 ASP A O 1
ATOM 3287 N N . ALA A 1 417 ? 23.203 -1.9 2.246 1 24.05 417 ALA A N 1
ATOM 3288 C CA . ALA A 1 417 ? 22.219 -1.275 3.121 1 24.05 417 ALA A CA 1
ATOM 3289 C C . ALA A 1 417 ? 21.281 -2.32 3.732 1 24.05 417 ALA A C 1
ATOM 3291 O O . ALA A 1 417 ? 20.859 -2.184 4.883 1 24.05 417 ALA A O 1
ATOM 3292 N N . LEU A 1 418 ? 20.672 -3.186 2.932 1 24.64 418 LEU A N 1
ATOM 3293 C CA . LEU A 1 418 ? 19.547 -3.973 3.439 1 24.64 418 LEU A CA 1
ATOM 3294 C C . LEU A 1 418 ? 20.047 -5.094 4.352 1 24.64 418 LEU A C 1
ATOM 3296 O O . LEU A 1 418 ? 19.25 -5.898 4.836 1 24.64 418 LEU A O 1
ATOM 3300 N N . SER A 1 419 ? 21.297 -5.457 4.363 1 25.27 419 SER A N 1
ATOM 3301 C CA . SER A 1 419 ? 21.672 -6.742 4.934 1 25.27 419 SER A CA 1
ATOM 3302 C C . SER A 1 419 ? 21.578 -6.727 6.457 1 25.27 419 SER A C 1
ATOM 3304 O O . SER A 1 419 ? 21.828 -7.738 7.109 1 25.27 419 SER A O 1
ATOM 3306 N N . VAL A 1 420 ? 21.703 -5.566 7.105 1 25.31 420 VAL A N 1
ATOM 3307 C CA . VAL A 1 420 ? 22.297 -5.754 8.43 1 25.31 420 VAL A CA 1
ATOM 3308 C C . VAL A 1 420 ? 21.234 -6.254 9.406 1 25.31 420 VAL A C 1
ATOM 3310 O O . VAL A 1 420 ? 21.531 -6.57 10.555 1 25.31 420 VAL A O 1
ATOM 3313 N N . VAL A 1 421 ? 19.953 -6.094 9.18 1 25.02 421 VAL A N 1
ATOM 3314 C CA . VAL A 1 421 ? 19.219 -6.07 10.438 1 25.02 421 VAL A CA 1
ATOM 3315 C C . VAL A 1 421 ? 19.125 -7.484 11.016 1 25.02 421 VAL A C 1
ATOM 3317 O O . VAL A 1 421 ? 18.266 -8.273 10.617 1 25.02 421 VAL A O 1
ATOM 3320 N N . ILE A 1 422 ? 20.219 -8.312 11.023 1 24.27 422 ILE A N 1
ATOM 3321 C CA . ILE A 1 422 ? 19.953 -9.547 11.758 1 24.27 422 ILE A CA 1
ATOM 3322 C C . ILE A 1 422 ? 19.719 -9.234 13.234 1 24.27 422 ILE A C 1
ATOM 3324 O O . ILE A 1 422 ? 20.578 -8.688 13.906 1 24.27 422 ILE A O 1
ATOM 3328 N N . PRO A 1 423 ? 18.5 -9.023 13.727 1 24.73 423 PRO A N 1
ATOM 3329 C CA . PRO A 1 423 ? 18.391 -8.797 15.172 1 24.73 423 PRO A CA 1
ATOM 3330 C C . PRO A 1 423 ? 19.031 -9.906 16 1 24.73 423 PRO A C 1
ATOM 3332 O O . PRO A 1 423 ? 18.797 -11.094 15.742 1 24.73 423 PRO A O 1
ATOM 3335 N N . ALA A 1 424 ? 20.188 -9.758 16.547 1 23.34 424 ALA A N 1
ATOM 3336 C CA . ALA A 1 424 ? 20.828 -10.539 17.609 1 23.34 424 ALA A CA 1
ATOM 3337 C C . ALA A 1 424 ? 19.891 -10.688 18.812 1 23.34 424 ALA A C 1
ATOM 3339 O O . ALA A 1 424 ? 20.234 -11.328 19.812 1 23.34 424 ALA A O 1
ATOM 3340 N N . ALA A 1 425 ? 18.797 -9.977 18.953 1 24.19 425 ALA A N 1
ATOM 3341 C CA . ALA A 1 425 ? 18.234 -10.031 20.312 1 24.19 425 ALA A CA 1
ATOM 3342 C C . ALA A 1 425 ? 17.719 -11.43 20.625 1 24.19 425 ALA A C 1
ATOM 3344 O O . ALA A 1 425 ? 16.516 -11.68 20.547 1 24.19 425 ALA A O 1
ATOM 3345 N N . PHE A 1 426 ? 18.109 -12.531 20.016 1 24.08 426 PHE A N 1
ATOM 3346 C CA . PHE A 1 426 ? 17.641 -13.852 20.406 1 24.08 426 PHE A CA 1
ATOM 3347 C C . PHE A 1 426 ? 18.016 -14.148 21.859 1 24.08 426 PHE A C 1
ATOM 3349 O O . PHE A 1 426 ? 17.547 -15.141 22.422 1 24.08 426 PHE A O 1
ATOM 3356 N N . PHE A 1 427 ? 19.031 -13.539 22.422 1 22.53 427 PHE A N 1
ATOM 3357 C CA . PHE A 1 427 ? 19.578 -14.289 23.547 1 22.53 427 PHE A CA 1
ATOM 3358 C C . PHE A 1 427 ? 18.625 -14.242 24.734 1 22.53 427 PHE A C 1
ATOM 3360 O O . PHE A 1 427 ? 18.578 -15.18 25.531 1 22.53 427 PHE A O 1
ATOM 3367 N N . SER A 1 428 ? 17.984 -13.156 25.078 1 21.44 428 SER A N 1
ATOM 3368 C CA . SER A 1 428 ? 17.75 -13.023 26.516 1 21.44 428 SER A CA 1
ATOM 3369 C C . SER A 1 428 ? 16.5 -13.789 26.938 1 21.44 428 SER A C 1
ATOM 3371 O O . SER A 1 428 ? 16.219 -13.93 28.141 1 21.44 428 SER A O 1
ATOM 3373 N N . VAL A 1 429 ? 15.516 -14.078 26.078 1 22.45 429 VAL A N 1
ATOM 3374 C CA . VAL A 1 429 ? 14.297 -14.453 26.781 1 22.45 429 VAL A CA 1
ATOM 3375 C C . VAL A 1 429 ? 14.414 -15.883 27.297 1 22.45 429 VAL A C 1
ATOM 3377 O O . VAL A 1 429 ? 13.43 -16.469 27.75 1 22.45 429 VAL A O 1
ATOM 3380 N N . LEU A 1 430 ? 15.523 -16.578 27.203 1 21.8 430 LEU A N 1
ATOM 3381 C CA . LEU A 1 430 ? 15.516 -17.938 27.734 1 21.8 430 LEU A CA 1
ATOM 3382 C C . LEU A 1 430 ? 15.133 -17.938 29.203 1 21.8 430 LEU A C 1
ATOM 3384 O O . LEU A 1 430 ? 14.781 -18.984 29.75 1 21.8 430 LEU A O 1
ATOM 3388 N N . SER A 1 431 ? 15.398 -16.938 29.984 1 22.12 431 SER A N 1
ATOM 3389 C CA . SER A 1 431 ? 15.531 -17.25 31.406 1 22.12 431 SER A CA 1
ATOM 3390 C C . SER A 1 431 ? 14.18 -17.578 32.031 1 22.12 431 SER A C 1
ATOM 3392 O O . SER A 1 431 ? 14.109 -18.141 33.125 1 22.12 431 SER A O 1
ATOM 3394 N N . PHE A 1 432 ? 13.078 -17.031 31.609 1 23.77 432 PHE A N 1
ATOM 3395 C CA . PHE A 1 432 ? 12.062 -16.953 32.656 1 23.77 432 PHE A CA 1
ATOM 3396 C C . PHE A 1 432 ? 11.32 -18.281 32.781 1 23.77 432 PHE A C 1
ATOM 3398 O O . PHE A 1 432 ? 10.523 -18.453 33.719 1 23.77 432 PHE A O 1
ATOM 3405 N N . PHE A 1 433 ? 11.258 -19.172 31.891 1 23.41 433 PHE A N 1
ATOM 3406 C CA . PHE A 1 433 ? 10.281 -20.234 32.094 1 23.41 433 PHE A CA 1
ATOM 3407 C C . PHE A 1 433 ? 10.742 -21.203 33.156 1 23.41 433 PHE A C 1
ATOM 3409 O O . PHE A 1 433 ? 10.125 -22.25 33.375 1 23.41 433 PHE A O 1
ATOM 3416 N N . THR A 1 434 ? 11.883 -21.141 33.781 1 21.86 434 THR A N 1
ATOM 3417 C CA . THR A 1 434 ? 12.211 -22.219 34.719 1 21.86 434 THR A CA 1
ATOM 3418 C C . THR A 1 434 ? 11.242 -22.25 35.875 1 21.86 434 THR A C 1
ATOM 3420 O O . THR A 1 434 ? 11.188 -23.234 36.625 1 21.86 434 THR A O 1
ATOM 3423 N N . ALA A 1 435 ? 10.617 -21.219 36.406 1 21.81 435 ALA A N 1
ATOM 3424 C CA . ALA A 1 435 ? 10.203 -21.312 37.781 1 21.81 435 ALA A CA 1
ATOM 3425 C C . ALA A 1 435 ? 8.953 -22.172 37.938 1 21.81 435 ALA A C 1
ATOM 3427 O O . ALA A 1 435 ? 8.367 -22.234 39.031 1 21.81 435 ALA A O 1
ATOM 3428 N N . LYS A 1 436 ? 8.32 -22.75 37.031 1 22.02 436 LYS A N 1
ATOM 3429 C CA . LYS A 1 436 ? 7.094 -23.422 37.406 1 22.02 436 LYS A CA 1
ATOM 3430 C C . LYS A 1 436 ? 7.395 -24.672 38.25 1 22.02 436 LYS A C 1
ATOM 3432 O O . LYS A 1 436 ? 6.652 -25 39.156 1 22.02 436 LYS A O 1
ATOM 3437 N N . ASN A 1 437 ? 8.289 -25.562 37.906 1 21.72 437 ASN A N 1
ATOM 3438 C CA . ASN A 1 437 ? 8 -26.938 38.312 1 21.72 437 ASN A CA 1
ATOM 3439 C C . ASN A 1 437 ? 8.195 -27.141 39.812 1 21.72 437 ASN A C 1
ATOM 3441 O O . ASN A 1 437 ? 8.109 -28.25 40.312 1 21.72 437 ASN A O 1
ATOM 3445 N N . MET A 1 438 ? 8.875 -26.344 40.625 1 21.41 438 MET A N 1
ATOM 3446 C CA . MET A 1 438 ? 9.164 -26.938 41.938 1 21.41 438 MET A CA 1
ATOM 3447 C C . MET A 1 438 ? 7.883 -27.109 42.75 1 21.41 438 MET A C 1
ATOM 3449 O O . MET A 1 438 ? 7.855 -27.859 43.719 1 21.41 438 MET A O 1
ATOM 3453 N N . TYR A 1 439 ? 6.867 -26.312 42.75 1 21.61 439 TYR A N 1
ATOM 3454 C CA . TYR A 1 439 ? 6.059 -26.375 43.938 1 21.61 439 TYR A CA 1
ATOM 3455 C C . TYR A 1 439 ? 5.273 -27.688 44.031 1 21.61 439 TYR A C 1
ATOM 3457 O O . TYR A 1 439 ? 4.949 -28.156 45.125 1 21.61 439 TYR A O 1
ATOM 3465 N N . GLU A 1 440 ? 4.59 -28.234 42.969 1 21.25 440 GLU A N 1
ATOM 3466 C CA . GLU A 1 440 ? 3.646 -29.25 43.438 1 21.25 440 GLU A CA 1
ATOM 3467 C C . GLU A 1 440 ? 4.355 -30.562 43.781 1 21.25 440 GLU A C 1
ATOM 3469 O O . GLU A 1 440 ? 3.721 -31.516 44.219 1 21.25 440 GLU A O 1
ATOM 3474 N N . LYS A 1 441 ? 5.68 -30.484 44.125 1 18.14 441 LYS A N 1
ATOM 3475 C CA . LYS A 1 441 ? 5.789 -31.5 45.188 1 18.14 441 LYS A CA 1
ATOM 3476 C C . LYS A 1 441 ? 5.344 -30.938 46.531 1 18.14 441 LYS A C 1
ATOM 3478 O O . LYS A 1 441 ? 5.73 -29.828 46.906 1 18.14 441 LYS A O 1
ATOM 3483 N N . MET B 1 1 ? 19.969 -21.719 -20.141 1 24.53 1 MET B N 1
ATOM 3484 C CA . MET B 1 1 ? 19.172 -22.906 -20.469 1 24.53 1 MET B CA 1
ATOM 3485 C C . MET B 1 1 ? 19.047 -23.828 -19.25 1 24.53 1 MET B C 1
ATOM 3487 O O . MET B 1 1 ? 20.047 -24.219 -18.641 1 24.53 1 MET B O 1
ATOM 3491 N N . ILE B 1 2 ? 18 -23.625 -18.484 1 34.56 2 ILE B N 1
ATOM 3492 C CA . ILE B 1 2 ? 17.719 -24.531 -17.375 1 34.56 2 ILE B CA 1
ATOM 3493 C C . ILE B 1 2 ? 17.625 -25.969 -17.875 1 34.56 2 ILE B C 1
ATOM 3495 O O . ILE B 1 2 ? 16.781 -26.281 -18.719 1 34.56 2 ILE B O 1
ATOM 3499 N N . SER B 1 3 ? 18.703 -26.688 -17.922 1 30.7 3 SER B N 1
ATOM 3500 C CA . SER B 1 3 ? 18.641 -28.094 -18.266 1 30.7 3 SER B CA 1
ATOM 3501 C C . SER B 1 3 ? 17.672 -28.844 -17.359 1 30.7 3 SER B C 1
ATOM 3503 O O . SER B 1 3 ? 17.859 -28.891 -16.141 1 30.7 3 SER B O 1
ATOM 3505 N N . SER B 1 4 ? 16.453 -28.828 -17.797 1 33.56 4 SER B N 1
ATOM 3506 C CA . SER B 1 4 ? 15.477 -29.656 -17.094 1 33.56 4 SER B CA 1
ATOM 3507 C C . SER B 1 4 ? 15.875 -31.141 -17.141 1 33.56 4 SER B C 1
ATOM 3509 O O . SER B 1 4 ? 15.945 -31.734 -18.219 1 33.56 4 SER B O 1
ATOM 3511 N N . SER B 1 5 ? 16.688 -31.672 -16.391 1 30.86 5 SER B N 1
ATOM 3512 C CA . SER B 1 5 ? 17.062 -33.094 -16.312 1 30.86 5 SER B CA 1
ATOM 3513 C C . SER B 1 5 ? 15.828 -33.969 -16.25 1 30.86 5 SER B C 1
ATOM 3515 O O . SER B 1 5 ? 14.773 -33.562 -15.773 1 30.86 5 SER B O 1
ATOM 3517 N N . SER B 1 6 ? 15.852 -35.156 -17.062 1 28.66 6 SER B N 1
ATOM 3518 C CA . SER B 1 6 ? 14.969 -36.281 -17.203 1 28.66 6 SER B CA 1
ATOM 3519 C C . SER B 1 6 ? 14.484 -36.781 -15.836 1 28.66 6 SER B C 1
ATOM 3521 O O . SER B 1 6 ? 15.094 -36.5 -14.812 1 28.66 6 SER B O 1
ATOM 3523 N N . ARG B 1 7 ? 13.43 -37.719 -15.789 1 34.97 7 ARG B N 1
ATOM 3524 C CA . ARG B 1 7 ? 12.656 -38.406 -14.773 1 34.97 7 ARG B CA 1
ATOM 3525 C C . ARG B 1 7 ? 13.555 -39.312 -13.922 1 34.97 7 ARG B C 1
ATOM 3527 O O . ARG B 1 7 ? 13.867 -40.438 -14.305 1 34.97 7 ARG B O 1
ATOM 3534 N N . GLY B 1 8 ? 14.586 -38.75 -13.227 1 33.5 8 GLY B N 1
ATOM 3535 C CA . GLY B 1 8 ? 15.375 -39.656 -12.406 1 33.5 8 GLY B CA 1
ATOM 3536 C C . GLY B 1 8 ? 14.57 -40.375 -11.336 1 33.5 8 GLY B C 1
ATOM 3537 O O . GLY B 1 8 ? 13.453 -39.938 -11.008 1 33.5 8 GLY B O 1
ATOM 3538 N N . SER B 1 9 ? 15 -41.562 -10.875 1 39.41 9 SER B N 1
ATOM 3539 C CA . SER B 1 9 ? 14.43 -42.5 -9.938 1 39.41 9 SER B CA 1
ATOM 3540 C C . SER B 1 9 ? 14.273 -41.906 -8.547 1 39.41 9 SER B C 1
ATOM 3542 O O . SER B 1 9 ? 15.242 -41.406 -7.961 1 39.41 9 SER B O 1
ATOM 3544 N N . LEU B 1 10 ? 13.211 -41.25 -8.297 1 44.19 10 LEU B N 1
ATOM 3545 C CA . LEU B 1 10 ? 12.844 -40.906 -6.93 1 44.19 10 LEU B CA 1
ATOM 3546 C C . LEU B 1 10 ? 12.859 -42.125 -6.02 1 44.19 10 LEU B C 1
ATOM 3548 O O . LEU B 1 10 ? 12.219 -43.125 -6.316 1 44.19 10 LEU B O 1
ATOM 3552 N N . SER B 1 11 ? 13.914 -42.469 -5.406 1 41.94 11 SER B N 1
ATOM 3553 C CA . SER B 1 11 ? 13.938 -43.594 -4.473 1 41.94 11 SER B CA 1
ATOM 3554 C C . SER B 1 11 ? 13.203 -43.25 -3.182 1 41.94 11 SER B C 1
ATOM 3556 O O . SER B 1 11 ? 13.438 -42.188 -2.584 1 41.94 11 SER B O 1
ATOM 3558 N N . SER B 1 12 ? 12.086 -43.844 -3.064 1 44.5 12 SER B N 1
ATOM 3559 C CA . SER B 1 12 ? 11.281 -43.719 -1.854 1 44.5 12 SER B CA 1
ATOM 3560 C C . SER B 1 12 ? 11.898 -44.5 -0.699 1 44.5 12 SER B C 1
ATOM 3562 O O . SER B 1 12 ? 12.266 -45.656 -0.857 1 44.5 12 SER B O 1
ATOM 3564 N N . VAL B 1 13 ? 12.539 -43.938 0.223 1 39.38 13 VAL B N 1
ATOM 3565 C CA . VAL B 1 13 ? 12.844 -44.688 1.44 1 39.38 13 VAL B CA 1
ATOM 3566 C C . VAL B 1 13 ? 11.562 -44.906 2.252 1 39.38 13 VAL B C 1
ATOM 3568 O O . VAL B 1 13 ? 10.883 -43.938 2.604 1 39.38 13 VAL B O 1
ATOM 3571 N N . SER B 1 14 ? 10.953 -46.062 2.182 1 36.38 14 SER B N 1
ATOM 3572 C CA . SER B 1 14 ? 9.719 -46.5 2.807 1 36.38 14 SER B CA 1
ATOM 3573 C C . SER B 1 14 ? 9.789 -46.406 4.324 1 36.38 14 SER B C 1
ATOM 3575 O O . SER B 1 14 ? 10.508 -47.156 4.977 1 36.38 14 SER B O 1
ATOM 3577 N N . SER B 1 15 ? 10.031 -45.344 4.977 1 36.06 15 SER B N 1
ATOM 3578 C CA . SER B 1 15 ? 9.734 -45.531 6.391 1 36.06 15 SER B CA 1
ATOM 3579 C C . SER B 1 15 ? 8.258 -45.844 6.609 1 36.06 15 SER B C 1
ATOM 3581 O O . SER B 1 15 ? 7.402 -45.344 5.875 1 36.06 15 SER B O 1
ATOM 3583 N N . ASN B 1 16 ? 7.777 -46.875 7.289 1 35.28 16 ASN B N 1
ATOM 3584 C CA . ASN B 1 16 ? 6.516 -47.562 7.602 1 35.28 16 ASN B CA 1
ATOM 3585 C C . ASN B 1 16 ? 5.461 -46.562 8.078 1 35.28 16 ASN B C 1
ATOM 3587 O O . ASN B 1 16 ? 4.371 -46.938 8.5 1 35.28 16 ASN B O 1
ATOM 3591 N N . ASP B 1 17 ? 5.801 -45.438 8.789 1 38.28 17 ASP B N 1
ATOM 3592 C CA . ASP B 1 17 ? 4.688 -44.781 9.477 1 38.28 17 ASP B CA 1
ATOM 3593 C C . ASP B 1 17 ? 3.814 -44.031 8.484 1 38.28 17 ASP B C 1
ATOM 3595 O O . ASP B 1 17 ? 4.32 -43.219 7.684 1 38.28 17 ASP B O 1
ATOM 3599 N N . THR B 1 18 ? 2.539 -44.375 8.133 1 42.34 18 THR B N 1
ATOM 3600 C CA . THR B 1 18 ? 1.445 -44.094 7.211 1 42.34 18 THR B CA 1
ATOM 3601 C C . THR B 1 18 ? 1.27 -42.594 7.012 1 42.34 18 THR B C 1
ATOM 3603 O O . THR B 1 18 ? 0.79 -42.156 5.969 1 42.34 18 THR B O 1
ATOM 3606 N N . THR B 1 19 ? 1.188 -41.812 8.148 1 47.03 19 THR B N 1
ATOM 3607 C CA . THR B 1 19 ? 0.662 -40.469 8.062 1 47.03 19 THR B CA 1
ATOM 3608 C C . THR B 1 19 ? 1.7 -39.531 7.465 1 47.03 19 THR B C 1
ATOM 3610 O O . THR B 1 19 ? 1.396 -38.375 7.168 1 47.03 19 THR B O 1
ATOM 3613 N N . HIS B 1 20 ? 2.957 -39.969 7.383 1 57.03 20 HIS B N 1
ATOM 3614 C CA . HIS B 1 20 ? 4.027 -39.062 6.988 1 57.03 20 HIS B CA 1
ATOM 3615 C C . HIS B 1 20 ? 4.352 -39.219 5.508 1 57.03 20 HIS B C 1
ATOM 3617 O O . HIS B 1 20 ? 4.395 -40.312 4.98 1 57.03 20 HIS B O 1
ATOM 3623 N N . GLN B 1 21 ? 4.035 -38.312 4.734 1 66.12 21 GLN B N 1
ATOM 3624 C CA . GLN B 1 21 ? 4.477 -38.312 3.344 1 66.12 21 GLN B CA 1
ATOM 3625 C C . GLN B 1 21 ? 5.887 -38.875 3.221 1 66.12 21 GLN B C 1
ATOM 3627 O O . GLN B 1 21 ? 6.754 -38.594 4.051 1 66.12 21 GLN B O 1
ATOM 3632 N N . PRO B 1 22 ? 6.012 -39.812 2.291 1 74.69 22 PRO B N 1
ATOM 3633 C CA . PRO B 1 22 ? 7.309 -40.469 2.125 1 74.69 22 PRO B CA 1
ATOM 3634 C C . PRO B 1 22 ? 8.438 -39.469 1.806 1 74.69 22 PRO B C 1
ATOM 3636 O O . PRO B 1 22 ? 8.211 -38.469 1.119 1 74.69 22 PRO B O 1
ATOM 3639 N N . PHE B 1 23 ? 9.477 -39.625 2.537 1 84 23 PHE B N 1
ATOM 3640 C CA . PHE B 1 23 ? 10.711 -38.875 2.271 1 84 23 PHE B CA 1
ATOM 3641 C C . PHE B 1 23 ? 11.328 -39.312 0.946 1 84 23 PHE B C 1
ATOM 3643 O O . PHE B 1 23 ? 11.734 -40.469 0.795 1 84 23 PHE B O 1
ATOM 3650 N N . VAL B 1 24 ? 11.172 -38.469 -0.145 1 85.75 24 VAL B N 1
ATOM 3651 C CA . VAL B 1 24 ? 11.625 -38.781 -1.501 1 85.75 24 VAL B CA 1
ATOM 3652 C C . VAL B 1 24 ? 12.766 -37.844 -1.886 1 85.75 24 VAL B C 1
ATOM 3654 O O . VAL B 1 24 ? 12.688 -36.625 -1.683 1 85.75 24 VAL B O 1
ATOM 3657 N N . VAL B 1 25 ? 13.875 -38.469 -2.283 1 89.12 25 VAL B N 1
ATOM 3658 C CA . VAL B 1 25 ? 15.016 -37.688 -2.711 1 89.12 25 VAL B CA 1
ATOM 3659 C C . VAL B 1 25 ? 15.305 -37.938 -4.188 1 89.12 25 VAL B C 1
ATOM 3661 O O . VAL B 1 25 ? 15.07 -39.031 -4.688 1 89.12 25 VAL B O 1
ATOM 3664 N N . ASP B 1 26 ? 15.734 -36.938 -4.918 1 92.88 26 ASP B N 1
ATOM 3665 C CA . ASP B 1 26 ? 16.125 -37 -6.324 1 92.88 26 ASP B CA 1
ATOM 3666 C C . ASP B 1 26 ? 17.625 -37.25 -6.465 1 92.88 26 ASP B C 1
ATOM 3668 O O . ASP B 1 26 ? 18.406 -36.312 -6.57 1 92.88 26 ASP B O 1
ATOM 3672 N N . GLU B 1 27 ? 18 -38.5 -6.648 1 92.94 27 GLU B N 1
ATOM 3673 C CA . GLU B 1 27 ? 19.422 -38.875 -6.715 1 92.94 27 GLU B CA 1
ATOM 3674 C C . GLU B 1 27 ? 20.062 -38.375 -8.008 1 92.94 27 GLU B C 1
ATOM 3676 O O . GLU B 1 27 ? 21.25 -38.062 -8.031 1 92.94 27 GLU B O 1
ATOM 3681 N N . ASP B 1 28 ? 19.25 -38.375 -9.047 1 94.69 28 ASP B N 1
ATOM 3682 C CA . ASP B 1 28 ? 19.766 -37.875 -10.328 1 94.69 28 ASP B CA 1
ATOM 3683 C C . ASP B 1 28 ? 20.188 -36.438 -10.242 1 94.69 28 ASP B C 1
ATOM 3685 O O . ASP B 1 28 ? 21.188 -36.031 -10.836 1 94.69 28 ASP B O 1
ATOM 3689 N N . PHE B 1 29 ? 19.422 -35.719 -9.523 1 96.19 29 PHE B N 1
ATOM 3690 C CA . PHE B 1 29 ? 19.719 -34.312 -9.273 1 96.19 29 PHE B CA 1
ATOM 3691 C C . PHE B 1 29 ? 21.094 -34.156 -8.602 1 96.19 29 PHE B C 1
ATOM 3693 O O . PHE B 1 29 ? 21.922 -33.344 -9.031 1 96.19 29 PHE B O 1
ATOM 3700 N N . LEU B 1 30 ? 21.406 -34.969 -7.621 1 96.5 30 LEU B N 1
ATOM 3701 C CA . LEU B 1 30 ? 22.656 -34.906 -6.887 1 96.5 30 LEU B CA 1
ATOM 3702 C C . LEU B 1 30 ? 23.828 -35.375 -7.75 1 96.5 30 LEU B C 1
ATOM 3704 O O . LEU B 1 30 ? 24.922 -34.812 -7.699 1 96.5 30 LEU B O 1
ATOM 3708 N N . LYS B 1 31 ? 23.547 -36.375 -8.562 1 96.62 31 LYS B N 1
ATOM 3709 C CA . LYS B 1 31 ? 24.578 -36.906 -9.461 1 96.62 31 LYS B CA 1
ATOM 3710 C C . LYS B 1 31 ? 24.984 -35.844 -10.492 1 96.62 31 LYS B C 1
ATOM 3712 O O . LYS B 1 31 ? 26.156 -35.75 -10.836 1 96.62 31 LYS B O 1
ATOM 3717 N N . ASP B 1 32 ? 24.031 -35.156 -10.953 1 97.12 32 ASP B N 1
ATOM 3718 C CA . ASP B 1 32 ? 24.312 -34.094 -11.93 1 97.12 32 ASP B CA 1
ATOM 3719 C C . ASP B 1 32 ? 25.188 -33 -11.32 1 97.12 32 ASP B C 1
ATOM 3721 O O . ASP B 1 32 ? 26.094 -32.5 -11.984 1 97.12 32 ASP B O 1
ATOM 3725 N N . ILE B 1 33 ? 24.906 -32.656 -10.125 1 96.62 33 ILE B N 1
ATOM 3726 C CA . ILE B 1 33 ? 25.703 -31.625 -9.438 1 96.62 33 ILE B CA 1
ATOM 3727 C C . ILE B 1 33 ? 27.125 -32.156 -9.211 1 96.62 33 ILE B C 1
ATOM 3729 O O . ILE B 1 33 ? 28.094 -31.422 -9.398 1 96.62 33 ILE B O 1
ATOM 3733 N N . GLU B 1 34 ? 27.219 -33.406 -8.828 1 96.75 34 GLU B N 1
ATOM 3734 C CA . GLU B 1 34 ? 28.516 -34.031 -8.609 1 96.75 34 GLU B CA 1
ATOM 3735 C C . GLU B 1 34 ? 29.359 -34 -9.891 1 96.75 34 GLU B C 1
ATOM 3737 O O . GLU B 1 34 ? 30.547 -33.719 -9.852 1 96.75 34 GLU B O 1
ATOM 3742 N N . LYS B 1 35 ? 28.688 -34.344 -10.953 1 96.94 35 LYS B N 1
ATOM 3743 C CA . LYS B 1 35 ? 29.359 -34.344 -12.25 1 96.94 35 LYS B CA 1
ATOM 3744 C C . LYS B 1 35 ? 29.875 -32.938 -12.594 1 96.94 35 LYS B C 1
ATOM 3746 O O . LYS B 1 35 ? 31 -32.781 -13.07 1 96.94 35 LYS B O 1
ATOM 3751 N N . HIS B 1 36 ? 29.031 -31.984 -12.375 1 96.69 36 HIS B N 1
ATOM 3752 C CA . HIS B 1 36 ? 29.406 -30.609 -12.664 1 96.69 36 HIS B CA 1
ATOM 3753 C C . HIS B 1 36 ? 30.562 -30.156 -11.781 1 96.69 36 HIS B C 1
ATOM 3755 O O . HIS B 1 36 ? 31.469 -29.469 -12.242 1 96.69 36 HIS B O 1
ATOM 3761 N N . TYR B 1 37 ? 30.5 -30.5 -10.508 1 95.81 37 TYR B N 1
ATOM 3762 C CA . TYR B 1 37 ? 31.578 -30.156 -9.578 1 95.81 37 TYR B CA 1
ATOM 3763 C C . TYR B 1 37 ? 32.906 -30.75 -10.047 1 95.81 37 TYR B C 1
ATOM 3765 O O . TYR B 1 37 ? 33.906 -30.047 -10.133 1 95.81 37 TYR B O 1
ATOM 3773 N N . SER B 1 38 ? 32.875 -32 -10.414 1 95.25 38 SER B N 1
ATOM 3774 C CA . SER B 1 38 ? 34.094 -32.719 -10.805 1 95.25 38 SER B CA 1
ATOM 3775 C C . SER B 1 38 ? 34.656 -32.156 -12.109 1 95.25 38 SER B C 1
ATOM 3777 O O . SER B 1 38 ? 35.875 -32.062 -12.258 1 95.25 38 SER B O 1
AT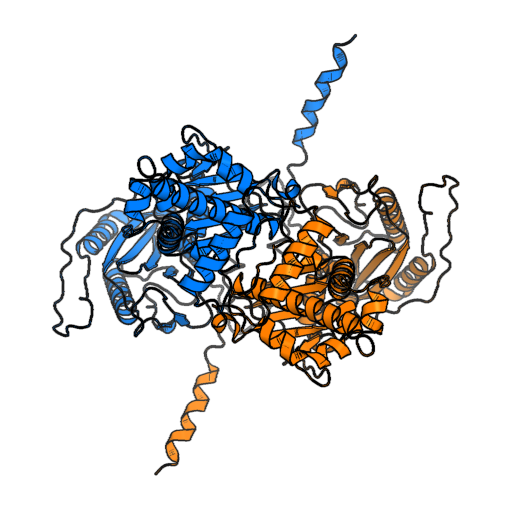OM 3779 N N . LYS B 1 39 ? 33.812 -31.719 -12.922 1 94.5 39 LYS B N 1
ATOM 3780 C CA . LYS B 1 39 ? 34.25 -31.328 -14.266 1 94.5 39 LYS B CA 1
ATOM 3781 C C . LYS B 1 39 ? 34.594 -29.844 -14.32 1 94.5 39 LYS B C 1
ATOM 3783 O O . LYS B 1 39 ? 35.5 -29.453 -15.047 1 94.5 39 LYS B O 1
ATOM 3788 N N . SER B 1 40 ? 33.906 -29.062 -13.5 1 92.06 40 SER B N 1
ATOM 3789 C CA . SER B 1 40 ? 33.969 -27.641 -13.844 1 92.06 40 SER B CA 1
ATOM 3790 C C . SER B 1 40 ? 34.312 -26.797 -12.633 1 92.06 40 SER B C 1
ATOM 3792 O O . SER B 1 40 ? 34.75 -25.641 -12.773 1 92.06 40 SER B O 1
ATOM 3794 N N . LEU B 1 41 ? 34.219 -27.328 -11.398 1 92.75 41 LEU B N 1
ATOM 3795 C CA . LEU B 1 41 ? 34.281 -26.422 -10.258 1 92.75 41 LEU B CA 1
ATOM 3796 C C . LEU B 1 41 ? 35.5 -26.734 -9.391 1 92.75 41 LEU B C 1
ATOM 3798 O O . LEU B 1 41 ? 36 -25.844 -8.688 1 92.75 41 LEU B O 1
ATOM 3802 N N . LYS B 1 42 ? 36 -27.922 -9.406 1 89.5 42 LYS B N 1
ATOM 3803 C CA . LYS B 1 42 ? 37 -28.391 -8.469 1 89.5 42 LYS B CA 1
ATOM 3804 C C . LYS B 1 42 ? 38.25 -27.5 -8.492 1 89.5 42 LYS B C 1
ATOM 3806 O O . LYS B 1 42 ? 38.875 -27.266 -7.457 1 89.5 42 LYS B O 1
ATOM 3811 N N . SER B 1 43 ? 38.562 -26.906 -9.562 1 89.31 43 SER B N 1
ATOM 3812 C CA . SER B 1 43 ? 39.812 -26.156 -9.695 1 89.31 43 SER B CA 1
ATOM 3813 C C . SER B 1 43 ? 39.531 -24.656 -9.75 1 89.31 43 SER B C 1
ATOM 3815 O O . SER B 1 43 ? 40.438 -23.859 -10.078 1 89.31 43 SER B O 1
ATOM 3817 N N . LYS B 1 44 ? 38.375 -24.219 -9.453 1 91.5 44 LYS B N 1
ATOM 3818 C CA . LYS B 1 44 ? 38 -22.812 -9.57 1 91.5 44 LYS B CA 1
ATOM 3819 C C . LYS B 1 44 ? 37.438 -22.266 -8.25 1 91.5 44 LYS B C 1
ATOM 3821 O O . LYS B 1 44 ? 37.031 -23.047 -7.383 1 91.5 44 LYS B O 1
ATOM 3826 N N . SER B 1 45 ? 37.531 -21.016 -8.07 1 92.31 45 SER B N 1
ATOM 3827 C CA . SER B 1 45 ? 36.844 -20.359 -6.973 1 92.31 45 SER B CA 1
ATOM 3828 C C . SER B 1 45 ? 35.344 -20.219 -7.262 1 92.31 45 SER B C 1
ATOM 3830 O O . SER B 1 45 ? 34.938 -19.688 -8.305 1 92.31 45 SER B O 1
ATOM 3832 N N . PHE B 1 46 ? 34.562 -20.891 -6.418 1 94.75 46 PHE B N 1
ATOM 3833 C CA . PHE B 1 46 ? 33.125 -20.844 -6.68 1 94.75 46 PHE B CA 1
ATOM 3834 C C . PHE B 1 46 ? 32.344 -20.703 -5.379 1 94.75 46 PHE B C 1
ATOM 3836 O O . PHE B 1 46 ? 32.906 -20.891 -4.293 1 94.75 46 PHE B O 1
ATOM 3843 N N . GLN B 1 47 ? 31.188 -20.234 -5.457 1 96.06 47 GLN B N 1
ATOM 3844 C CA . GLN B 1 47 ? 30.141 -20.297 -4.441 1 96.06 47 GLN B CA 1
ATOM 3845 C C . GLN B 1 47 ? 28.797 -20.719 -5.047 1 96.06 47 GLN B C 1
ATOM 3847 O O . GLN B 1 47 ? 28.672 -20.828 -6.266 1 96.06 47 GLN B O 1
ATOM 3852 N N . TYR B 1 48 ? 27.891 -21.078 -4.188 1 97.19 48 TYR B N 1
ATOM 3853 C CA . TYR B 1 48 ? 26.562 -21.359 -4.719 1 97.19 48 TYR B CA 1
ATOM 3854 C C . TYR B 1 48 ? 25.484 -20.797 -3.805 1 97.19 48 TYR B C 1
ATOM 3856 O O . TYR B 1 48 ? 25.734 -20.547 -2.623 1 97.19 48 TYR B O 1
ATOM 3864 N N . ILE B 1 49 ? 24.375 -20.516 -4.41 1 97.69 49 ILE B N 1
ATOM 3865 C CA . ILE B 1 49 ? 23.219 -20.016 -3.688 1 97.69 49 ILE B CA 1
ATOM 3866 C C . ILE B 1 49 ? 22.031 -20.953 -3.889 1 97.69 49 ILE B C 1
ATOM 3868 O O . ILE B 1 49 ? 22.016 -21.75 -4.824 1 97.69 49 ILE B O 1
ATOM 3872 N N . VAL B 1 50 ? 21.062 -20.828 -2.961 1 98.19 50 VAL B N 1
ATOM 3873 C CA . VAL B 1 50 ? 19.938 -21.766 -2.945 1 98.19 50 VAL B CA 1
ATOM 3874 C C . VAL B 1 50 ? 18.625 -21 -2.973 1 98.19 50 VAL B C 1
ATOM 3876 O O . VAL B 1 50 ? 18.484 -19.969 -2.303 1 98.19 50 VAL B O 1
ATOM 3879 N N . GLY B 1 51 ? 17.734 -21.406 -3.818 1 97.75 51 GLY B N 1
ATOM 3880 C CA . GLY B 1 51 ? 16.359 -20.938 -3.852 1 97.75 51 GLY B CA 1
ATOM 3881 C C . GLY B 1 51 ? 15.344 -22.047 -3.715 1 97.75 51 GLY B C 1
ATOM 3882 O O . GLY B 1 51 ? 15.414 -23.047 -4.434 1 97.75 51 GLY B O 1
ATOM 3883 N N . VAL B 1 52 ? 14.422 -21.922 -2.77 1 97.19 52 VAL B N 1
ATOM 3884 C CA . VAL B 1 52 ? 13.406 -22.938 -2.529 1 97.19 52 VAL B CA 1
ATOM 3885 C C . VAL B 1 52 ? 12.016 -22.344 -2.719 1 97.19 52 VAL B C 1
ATOM 3887 O O . VAL B 1 52 ? 11.711 -21.281 -2.17 1 97.19 52 VAL B O 1
ATOM 3890 N N . ASP B 1 53 ? 11.211 -22.953 -3.502 1 95.25 53 ASP B N 1
ATOM 3891 C CA . ASP B 1 53 ? 9.82 -22.578 -3.715 1 95.25 53 ASP B CA 1
ATOM 3892 C C . ASP B 1 53 ? 8.875 -23.641 -3.135 1 95.25 53 ASP B C 1
ATOM 3894 O O . ASP B 1 53 ? 8.719 -24.719 -3.711 1 95.25 53 ASP B O 1
ATOM 3898 N N . VAL B 1 54 ? 8.242 -23.297 -2.059 1 94.19 54 VAL B N 1
ATOM 3899 C CA . VAL B 1 54 ? 7.398 -24.234 -1.321 1 94.19 54 VAL B CA 1
ATOM 3900 C C . VAL B 1 54 ? 5.961 -24.141 -1.83 1 94.19 54 VAL B C 1
ATOM 3902 O O . VAL B 1 54 ? 5.297 -23.125 -1.659 1 94.19 54 VAL B O 1
ATOM 3905 N N . GLY B 1 55 ? 5.5 -25.219 -2.461 1 85.81 55 GLY B N 1
ATOM 3906 C CA . GLY B 1 55 ? 4.113 -25.312 -2.891 1 85.81 55 GLY B CA 1
ATOM 3907 C C . GLY B 1 55 ? 3.238 -26.078 -1.921 1 85.81 55 GLY B C 1
ATOM 3908 O O . GLY B 1 55 ? 3.676 -26.422 -0.82 1 85.81 55 GLY B O 1
ATOM 3909 N N . ALA B 1 56 ? 2.043 -26.328 -2.342 1 81.62 56 ALA B N 1
ATOM 3910 C CA . ALA B 1 56 ? 1.093 -27.031 -1.488 1 81.62 56 ALA B CA 1
ATOM 3911 C C . ALA B 1 56 ? 1.405 -28.531 -1.441 1 81.62 56 ALA B C 1
ATOM 3913 O O . ALA B 1 56 ? 1.26 -29.172 -0.396 1 81.62 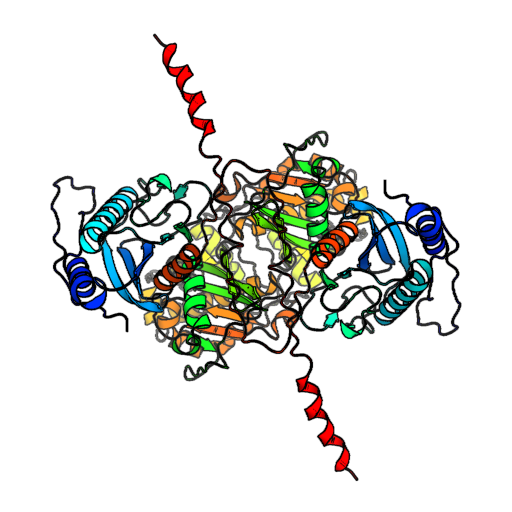56 ALA B O 1
ATOM 3914 N N . THR B 1 57 ? 1.812 -29.031 -2.627 1 85.38 57 THR B N 1
ATOM 3915 C CA . THR B 1 57 ? 2.008 -30.469 -2.723 1 85.38 57 THR B CA 1
ATOM 3916 C C . THR B 1 57 ? 3.451 -30.797 -3.092 1 85.38 57 THR B C 1
ATOM 3918 O O . THR B 1 57 ? 3.924 -31.922 -2.854 1 85.38 57 THR B O 1
ATOM 3921 N N . ASN B 1 58 ? 4.043 -29.875 -3.744 1 89.06 58 ASN B N 1
ATOM 3922 C CA . ASN B 1 58 ? 5.43 -30.062 -4.16 1 89.06 58 ASN B CA 1
ATOM 3923 C C . ASN B 1 58 ? 6.293 -28.859 -3.797 1 89.06 58 ASN B C 1
ATOM 3925 O O . ASN B 1 58 ? 5.801 -27.719 -3.736 1 89.06 58 ASN B O 1
ATOM 3929 N N . THR B 1 59 ? 7.512 -29.141 -3.512 1 94.62 59 THR B N 1
ATOM 3930 C CA . THR B 1 59 ? 8.508 -28.109 -3.25 1 94.62 59 THR B CA 1
ATOM 3931 C C . THR B 1 59 ? 9.656 -28.188 -4.25 1 94.62 59 THR B C 1
ATOM 3933 O O . THR B 1 59 ? 10.109 -29.281 -4.586 1 94.62 59 THR B O 1
ATOM 3936 N N . ARG B 1 60 ? 10.047 -27.078 -4.75 1 95.56 60 ARG B N 1
ATOM 3937 C CA . ARG B 1 60 ? 11.18 -27.016 -5.668 1 95.56 60 ARG B CA 1
ATOM 3938 C C . ARG B 1 60 ? 12.406 -26.438 -4.973 1 95.56 60 ARG B C 1
ATOM 3940 O O . ARG B 1 60 ? 12.297 -25.5 -4.18 1 95.56 60 ARG B O 1
ATOM 3947 N N . ILE B 1 61 ? 13.539 -27.016 -5.254 1 97.19 61 ILE B N 1
ATOM 3948 C CA . ILE B 1 61 ? 14.812 -26.5 -4.77 1 97.19 61 ILE B CA 1
ATOM 3949 C C . ILE B 1 61 ? 15.75 -26.266 -5.945 1 97.19 61 ILE B C 1
ATOM 3951 O O . ILE B 1 61 ? 15.875 -27.125 -6.832 1 97.19 61 ILE B O 1
ATOM 3955 N N . ALA B 1 62 ? 16.328 -25.141 -5.984 1 97.75 62 ALA B N 1
ATOM 3956 C CA . ALA B 1 62 ? 17.25 -24.781 -7.047 1 97.75 62 ALA B CA 1
ATOM 3957 C C . ALA B 1 62 ? 18.609 -24.391 -6.469 1 97.75 62 ALA B C 1
ATOM 3959 O O . ALA B 1 62 ? 18.688 -23.719 -5.434 1 97.75 62 ALA B O 1
ATOM 3960 N N . ILE B 1 63 ? 19.641 -24.828 -7.121 1 97.81 63 ILE B N 1
ATOM 3961 C CA . ILE B 1 63 ? 21.016 -24.516 -6.785 1 97.81 63 ILE B CA 1
ATOM 3962 C C . ILE B 1 63 ? 21.672 -23.781 -7.949 1 97.81 63 ILE B C 1
ATOM 3964 O O . ILE B 1 63 ? 21.719 -24.297 -9.07 1 97.81 63 ILE B O 1
ATOM 3968 N N . GLN B 1 64 ? 22.141 -22.625 -7.668 1 97.31 64 GLN B N 1
ATOM 3969 C CA . GLN B 1 64 ? 22.859 -21.875 -8.688 1 97.31 64 GLN B CA 1
ATOM 3970 C C . GLN B 1 64 ? 24.328 -21.688 -8.289 1 97.31 64 GLN B C 1
ATOM 3972 O O . GLN B 1 64 ? 24.625 -21.109 -7.238 1 97.31 64 GLN B O 1
ATOM 3977 N N . PHE B 1 65 ? 25.203 -22.094 -9.109 1 96.75 65 PHE B N 1
ATOM 3978 C CA . PHE B 1 65 ? 26.625 -21.891 -8.867 1 96.75 65 PHE B CA 1
ATOM 3979 C C . PHE B 1 65 ? 27.078 -20.547 -9.445 1 96.75 65 PHE B C 1
ATOM 3981 O O . PHE B 1 65 ? 26.531 -20.078 -10.438 1 96.75 65 PHE B O 1
ATOM 3988 N N . ILE B 1 66 ? 27.938 -19.938 -8.766 1 95.19 66 ILE B N 1
ATOM 3989 C CA . ILE B 1 66 ? 28.625 -18.703 -9.172 1 95.19 66 ILE B CA 1
ATOM 3990 C C . ILE B 1 66 ? 30.125 -18.938 -9.227 1 95.19 66 ILE B C 1
ATOM 3992 O O . ILE B 1 66 ? 30.75 -19.25 -8.211 1 95.19 66 ILE B O 1
ATOM 3996 N N . VAL B 1 67 ? 30.688 -18.844 -10.414 1 94.5 67 VAL B N 1
ATOM 3997 C CA . VAL B 1 67 ? 32.094 -19.094 -10.625 1 94.5 67 VAL B CA 1
ATOM 3998 C C . VAL B 1 67 ? 32.812 -17.812 -11.023 1 94.5 67 VAL B C 1
ATOM 4000 O O . VAL B 1 67 ? 32.438 -17.156 -11.992 1 94.5 67 VAL B O 1
ATOM 4003 N N . ASN B 1 68 ? 33.781 -17.375 -10.312 1 91.81 68 ASN B N 1
ATOM 4004 C CA . ASN B 1 68 ? 34.5 -16.125 -10.562 1 91.81 68 ASN B CA 1
ATOM 4005 C C . ASN B 1 68 ? 33.562 -14.938 -10.656 1 91.81 68 ASN B C 1
ATOM 4007 O O . ASN B 1 68 ? 33.625 -14.164 -11.609 1 91.81 68 ASN B O 1
ATOM 4011 N N . ASP B 1 69 ? 32.5 -14.945 -9.812 1 87.12 69 ASP B N 1
ATOM 4012 C CA . ASP B 1 69 ? 31.547 -13.867 -9.625 1 87.12 69 ASP B CA 1
ATOM 4013 C C . ASP B 1 69 ? 30.578 -13.773 -10.812 1 87.12 69 ASP B C 1
ATOM 4015 O O . ASP B 1 69 ? 29.953 -12.734 -11.031 1 87.12 69 ASP B O 1
ATOM 4019 N N . GLU B 1 70 ? 30.609 -14.844 -11.555 1 90.12 70 GLU B N 1
ATOM 4020 C CA . GLU B 1 70 ? 29.688 -14.922 -12.68 1 90.12 70 GLU B CA 1
ATOM 4021 C C . GLU B 1 70 ? 28.703 -16.078 -12.516 1 90.12 70 GLU B C 1
ATOM 4023 O O . GLU B 1 70 ? 29.062 -17.125 -11.984 1 90.12 70 GLU B O 1
ATOM 4028 N N . ASP B 1 71 ? 27.562 -15.852 -13.008 1 90.56 71 ASP B N 1
ATOM 4029 C CA . ASP B 1 71 ? 26.531 -16.891 -12.93 1 90.56 71 ASP B CA 1
ATOM 4030 C C . ASP B 1 71 ? 26.938 -18.125 -13.742 1 90.56 71 ASP B C 1
ATOM 4032 O O . ASP B 1 71 ? 27.484 -18 -14.844 1 90.56 71 ASP B O 1
ATOM 4036 N N . ASP B 1 72 ? 26.781 -19.203 -13.141 1 92.12 72 ASP B N 1
ATOM 4037 C CA . ASP B 1 72 ? 27.016 -20.5 -13.781 1 92.12 72 ASP B CA 1
ATOM 4038 C C . ASP B 1 72 ? 25.734 -21.328 -13.844 1 92.12 72 ASP B C 1
ATOM 4040 O O . ASP B 1 72 ? 24.641 -20.766 -13.883 1 92.12 72 ASP B O 1
ATOM 4044 N N . GLU B 1 73 ? 25.797 -22.594 -13.875 1 91.62 73 GLU B N 1
ATOM 4045 C CA . GLU B 1 73 ? 24.672 -23.516 -14.086 1 91.62 73 GLU B CA 1
ATOM 4046 C C . GLU B 1 73 ? 23.719 -23.484 -12.898 1 91.62 73 GLU B C 1
ATOM 4048 O O . GLU B 1 73 ? 24.141 -23.297 -11.758 1 91.62 73 GLU B O 1
ATOM 4053 N N . VAL B 1 74 ? 22.484 -23.609 -13.258 1 94.94 74 VAL B N 1
ATOM 4054 C CA . VAL B 1 74 ? 21.438 -23.766 -12.242 1 94.94 74 VAL B CA 1
ATOM 4055 C C . VAL B 1 74 ? 20.875 -25.188 -12.289 1 94.94 74 VAL B C 1
ATOM 4057 O O . VAL B 1 74 ? 20.547 -25.688 -13.367 1 94.94 74 VAL B O 1
ATOM 4060 N N . PHE B 1 75 ? 20.828 -25.828 -11.188 1 97.12 75 PHE B N 1
ATOM 4061 C CA . PHE B 1 75 ? 20.219 -27.141 -11.031 1 97.12 75 PHE B CA 1
ATOM 4062 C C . PHE B 1 75 ? 18.922 -27.047 -10.234 1 97.12 75 PHE B C 1
ATOM 4064 O O . PHE B 1 75 ? 18.844 -26.297 -9.266 1 97.12 75 PHE B O 1
ATOM 4071 N N . MET B 1 76 ? 17.969 -27.734 -10.648 1 96.62 76 MET B N 1
ATOM 4072 C CA . MET B 1 76 ? 16.703 -27.672 -9.945 1 96.62 76 MET B CA 1
ATOM 4073 C C . MET B 1 76 ? 16.047 -29.062 -9.867 1 96.62 76 MET B C 1
ATOM 4075 O O . MET B 1 76 ? 16.203 -29.875 -10.789 1 96.62 76 MET B O 1
ATOM 4079 N N . THR B 1 77 ? 15.414 -29.359 -8.781 1 95.94 77 THR B N 1
ATOM 4080 C CA . THR B 1 77 ? 14.609 -30.562 -8.602 1 95.94 77 THR B CA 1
ATOM 4081 C C . THR B 1 77 ? 13.359 -30.266 -7.781 1 95.94 77 THR B C 1
ATOM 4083 O O . THR B 1 77 ? 13.172 -29.141 -7.309 1 95.94 77 THR B O 1
ATOM 4086 N N . LYS B 1 78 ? 12.469 -31.156 -7.746 1 95.19 78 LYS B N 1
ATOM 4087 C CA . LYS B 1 78 ? 11.242 -31.047 -6.965 1 95.19 78 LYS B CA 1
ATOM 4088 C C . LYS B 1 78 ? 10.977 -32.312 -6.164 1 95.19 78 LYS B C 1
ATOM 4090 O O . LYS B 1 78 ? 11.438 -33.406 -6.539 1 95.19 78 LYS B O 1
ATOM 4095 N N . PHE B 1 79 ? 10.312 -32.188 -5.043 1 94 79 PHE B N 1
ATOM 4096 C CA . PHE B 1 79 ? 9.93 -33.344 -4.207 1 94 79 PHE B CA 1
ATOM 4097 C C . PHE B 1 79 ? 8.562 -33.094 -3.574 1 94 79 PHE B C 1
ATOM 4099 O O . PHE B 1 79 ? 8.172 -31.953 -3.33 1 94 79 PHE B O 1
ATOM 4106 N N . PRO B 1 80 ? 7.871 -34.156 -3.377 1 93.06 80 PRO B N 1
ATOM 4107 C CA . PRO B 1 80 ? 6.578 -34.031 -2.705 1 93.06 80 PRO B CA 1
ATOM 4108 C C . PRO B 1 80 ? 6.715 -33.625 -1.243 1 93.06 80 PRO B C 1
ATOM 4110 O O . PRO B 1 80 ? 7.562 -34.156 -0.522 1 93.06 80 PRO B O 1
ATOM 4113 N N . CYS B 1 81 ? 6.004 -32.594 -0.85 1 92.38 81 CYS B N 1
ATOM 4114 C CA . CYS B 1 81 ? 6.051 -32.094 0.515 1 92.38 81 CYS B CA 1
ATOM 4115 C C . CYS B 1 81 ? 4.797 -31.281 0.844 1 92.38 81 CYS B C 1
ATOM 4117 O O . CYS B 1 81 ? 4.367 -30.438 0.055 1 92.38 81 CYS B O 1
ATOM 4119 N N . ASN B 1 82 ? 4.172 -31.641 2.059 1 92.19 82 ASN B N 1
ATOM 4120 C CA . ASN B 1 82 ? 2.973 -30.891 2.42 1 92.19 82 ASN B CA 1
ATOM 4121 C C . ASN B 1 82 ? 2.893 -30.656 3.924 1 92.19 82 ASN B C 1
ATOM 4123 O O . ASN B 1 82 ? 1.811 -30.406 4.461 1 92.19 82 ASN B O 1
ATOM 4127 N N . THR B 1 83 ? 4.082 -30.797 4.629 1 93.06 83 THR B N 1
ATOM 4128 C CA . THR B 1 83 ? 4.168 -30.516 6.055 1 93.06 83 THR B CA 1
ATOM 4129 C C . THR B 1 83 ? 5.473 -29.797 6.387 1 93.06 83 THR B C 1
ATOM 4131 O O . THR B 1 83 ? 6.484 -30 5.711 1 93.06 83 THR B O 1
ATOM 4134 N N . ALA B 1 84 ? 5.457 -29.047 7.426 1 93.44 84 ALA B N 1
ATOM 4135 C CA . ALA B 1 84 ? 6.641 -28.297 7.848 1 93.44 84 ALA B CA 1
ATOM 4136 C C . ALA B 1 84 ? 7.758 -29.25 8.281 1 93.44 84 ALA B C 1
ATOM 4138 O O . ALA B 1 84 ? 8.93 -29 7.988 1 93.44 84 ALA B O 1
ATOM 4139 N N . THR B 1 85 ? 7.383 -30.234 8.93 1 93.44 85 THR B N 1
ATOM 4140 C CA . THR B 1 85 ? 8.352 -31.219 9.406 1 93.44 85 THR B CA 1
ATOM 4141 C C . THR B 1 85 ? 9.078 -31.875 8.234 1 93.44 85 THR B C 1
ATOM 4143 O O . THR B 1 85 ? 10.305 -31.969 8.234 1 93.44 85 THR B O 1
ATOM 4146 N N . ASN B 1 86 ? 8.289 -32.25 7.297 1 94.25 86 ASN B N 1
ATOM 4147 C CA . ASN B 1 86 ? 8.867 -32.875 6.113 1 94.25 86 ASN B CA 1
ATOM 4148 C C . ASN B 1 86 ? 9.75 -31.906 5.344 1 94.25 86 ASN B C 1
ATOM 4150 O O . ASN B 1 86 ? 10.773 -32.281 4.777 1 94.25 86 ASN B O 1
ATOM 4154 N N . LEU B 1 87 ? 9.336 -30.719 5.305 1 95.31 87 LEU B N 1
ATOM 4155 C CA . LEU B 1 87 ? 10.125 -29.688 4.637 1 95.31 87 LEU B CA 1
ATOM 4156 C C . LEU B 1 87 ? 11.5 -29.562 5.277 1 95.31 87 LEU B C 1
ATOM 4158 O O . LEU B 1 87 ? 12.516 -29.578 4.582 1 95.31 87 LEU B O 1
ATOM 4162 N N . ALA B 1 88 ? 11.523 -29.484 6.559 1 94.56 88 ALA B N 1
ATOM 4163 C CA . ALA B 1 88 ? 12.781 -29.344 7.293 1 94.56 88 ALA B CA 1
ATOM 4164 C C . ALA B 1 88 ? 13.688 -30.547 7.051 1 94.56 88 ALA B C 1
ATOM 4166 O O . ALA B 1 88 ? 14.898 -30.391 6.883 1 94.56 88 ALA B O 1
ATOM 4167 N N . GLU B 1 89 ? 13.109 -31.672 7.02 1 94.94 89 GLU B N 1
ATOM 4168 C CA . GLU B 1 89 ? 13.867 -32.906 6.816 1 94.94 89 GLU B CA 1
ATOM 4169 C C . GLU B 1 89 ? 14.5 -32.938 5.426 1 94.94 89 GLU B C 1
ATOM 4171 O O . GLU B 1 89 ? 15.672 -33.281 5.277 1 94.94 89 GLU B O 1
ATOM 4176 N N . HIS B 1 90 ? 13.703 -32.594 4.473 1 96.25 90 HIS B N 1
ATOM 4177 C CA . HIS B 1 90 ? 14.211 -32.594 3.109 1 96.25 90 HIS B CA 1
ATOM 4178 C C . HIS B 1 90 ? 15.344 -31.578 2.953 1 96.25 90 HIS B C 1
ATOM 4180 O O . HIS B 1 90 ? 16.375 -31.875 2.354 1 96.25 90 HIS B O 1
ATOM 4186 N N . LEU B 1 91 ? 15.133 -30.453 3.479 1 96.5 91 LEU B N 1
ATOM 4187 C CA . LEU B 1 91 ? 16.141 -29.391 3.361 1 96.5 91 LEU B CA 1
ATOM 4188 C C . LEU B 1 91 ? 17.438 -29.797 4.059 1 96.5 91 LEU B C 1
ATOM 4190 O O . LEU B 1 91 ? 18.516 -29.547 3.539 1 96.5 91 LEU B O 1
ATOM 4194 N N . THR B 1 92 ? 17.312 -30.391 5.191 1 96.06 92 THR B N 1
ATOM 4195 C CA . THR B 1 92 ? 18.484 -30.875 5.922 1 96.06 92 THR B CA 1
ATOM 4196 C C . THR B 1 92 ? 19.219 -31.922 5.102 1 96.06 92 THR B C 1
ATOM 4198 O O . THR B 1 92 ? 20.453 -31.891 5.012 1 96.06 92 THR B O 1
ATOM 4201 N N . PHE B 1 93 ? 18.5 -32.781 4.543 1 96.12 93 PHE B N 1
ATOM 4202 C CA . PHE B 1 93 ? 19.109 -33.812 3.736 1 96.12 93 PHE B CA 1
ATOM 4203 C C . PHE B 1 93 ? 19.875 -33.219 2.564 1 96.12 93 PHE B C 1
ATOM 4205 O O . PHE B 1 93 ? 21.047 -33.562 2.363 1 96.12 93 PHE B O 1
ATOM 4212 N N . TYR B 1 94 ? 19.203 -32.406 1.787 1 96.88 94 TYR B N 1
ATOM 4213 C CA . TYR B 1 94 ? 19.844 -31.844 0.614 1 96.88 94 TYR B CA 1
ATOM 4214 C C . TYR B 1 94 ? 21.047 -31 1.015 1 96.88 94 TYR B C 1
ATOM 4216 O O . TYR B 1 94 ? 22.062 -30.984 0.308 1 96.88 94 TYR B O 1
ATOM 4224 N N . GLY B 1 95 ? 20.938 -30.297 2.105 1 96.88 95 GLY B N 1
ATOM 4225 C CA . GLY B 1 95 ? 22.062 -29.547 2.615 1 96.88 95 GLY B CA 1
ATOM 4226 C C . GLY B 1 95 ? 23.281 -30.391 2.889 1 96.88 95 GLY B C 1
ATOM 4227 O O . GLY B 1 95 ? 24.391 -30.078 2.43 1 96.88 95 GLY B O 1
ATOM 4228 N N . LYS B 1 96 ? 23.094 -31.453 3.588 1 96.25 96 LYS B N 1
ATOM 4229 C CA . LYS B 1 96 ? 24.172 -32.375 3.916 1 96.25 96 LYS B CA 1
ATOM 4230 C C . LYS B 1 96 ? 24.75 -33 2.658 1 96.25 96 LYS B C 1
ATOM 4232 O O . LYS B 1 96 ? 25.969 -33.156 2.523 1 96.25 96 LYS B O 1
ATOM 4237 N N . ALA B 1 97 ? 23.828 -33.406 1.803 1 96.69 97 ALA B N 1
ATOM 4238 C CA . ALA B 1 97 ? 24.266 -34.031 0.561 1 96.69 97 ALA B CA 1
ATOM 4239 C C . ALA B 1 97 ? 25.141 -33.094 -0.267 1 96.69 97 ALA B C 1
ATOM 4241 O O . ALA B 1 97 ? 26.156 -33.5 -0.833 1 96.69 97 ALA B O 1
ATOM 4242 N N . LEU B 1 98 ? 24.781 -31.891 -0.342 1 96.94 98 LEU B N 1
ATOM 4243 C CA . LEU B 1 98 ? 25.516 -30.922 -1.144 1 96.94 98 LEU B CA 1
ATOM 4244 C C . LEU B 1 98 ? 26.875 -30.641 -0.543 1 96.94 98 LEU B C 1
ATOM 4246 O O . LEU B 1 98 ? 27.875 -30.516 -1.271 1 96.94 98 LEU B O 1
ATOM 4250 N N . VAL B 1 99 ? 26.953 -30.531 0.776 1 97.12 99 VAL B N 1
ATOM 4251 C CA . VAL B 1 99 ? 28.234 -30.328 1.438 1 97.12 99 VAL B CA 1
ATOM 4252 C C . VAL B 1 99 ? 29.172 -31.5 1.126 1 97.12 99 VAL B C 1
ATOM 4254 O O . VAL B 1 99 ? 30.359 -31.312 0.901 1 97.12 99 VAL B O 1
ATOM 4257 N N . LYS B 1 100 ? 28.594 -32.625 1.161 1 96.44 100 LYS B N 1
ATOM 4258 C CA . LYS B 1 100 ? 29.391 -33.812 0.861 1 96.44 100 LYS B CA 1
ATOM 4259 C C . LYS B 1 100 ? 29.906 -33.781 -0.574 1 96.44 100 LYS B C 1
ATOM 4261 O O . LYS B 1 100 ? 31.031 -34.188 -0.843 1 96.44 100 LYS B O 1
ATOM 4266 N N . ILE B 1 101 ? 29.125 -33.281 -1.428 1 96.44 101 ILE B N 1
ATOM 4267 C CA . ILE B 1 101 ? 29.438 -33.344 -2.854 1 96.44 101 ILE B CA 1
ATOM 4268 C C . ILE B 1 101 ? 30.406 -32.219 -3.201 1 96.44 101 ILE B C 1
ATOM 4270 O O . ILE B 1 101 ? 31.438 -32.438 -3.844 1 96.44 101 ILE B O 1
ATOM 4274 N N . VAL B 1 102 ? 30.125 -30.984 -2.795 1 95.94 102 VAL B N 1
ATOM 4275 C CA . VAL B 1 102 ? 30.891 -29.859 -3.297 1 95.94 102 VAL B CA 1
ATOM 4276 C C . VAL B 1 102 ? 31.797 -29.328 -2.189 1 95.94 102 VAL B C 1
ATOM 4278 O O . VAL B 1 102 ? 32.5 -28.328 -2.385 1 95.94 102 VAL B O 1
ATOM 4281 N N . LYS B 1 103 ? 31.719 -29.844 -0.973 1 95.06 103 LYS B N 1
ATOM 4282 C CA . LYS B 1 103 ? 32.656 -29.672 0.13 1 95.06 103 LYS B CA 1
ATOM 4283 C C . LYS B 1 103 ? 32.5 -28.312 0.797 1 95.06 103 LYS B C 1
ATOM 4285 O O . LYS B 1 103 ? 33.406 -27.812 1.443 1 95.06 103 LYS B O 1
ATOM 4290 N N . GLN B 1 104 ? 31.422 -27.656 0.597 1 95.38 104 GLN B N 1
ATOM 4291 C CA . GLN B 1 104 ? 31.125 -26.391 1.283 1 95.38 104 GLN B CA 1
ATOM 4292 C C . GLN B 1 104 ? 29.625 -26.156 1.342 1 95.38 104 GLN B C 1
ATOM 4294 O O . GLN B 1 104 ? 28.859 -26.766 0.599 1 95.38 104 GLN B O 1
ATOM 4299 N N . GLY B 1 105 ? 29.25 -25.219 2.219 1 96.38 105 GLY B N 1
ATOM 4300 C CA . GLY B 1 105 ? 27.859 -24.797 2.309 1 96.38 105 GLY B CA 1
ATOM 4301 C C . GLY B 1 105 ? 27.516 -23.688 1.345 1 96.38 105 GLY B C 1
ATOM 4302 O O . GLY B 1 105 ? 28.391 -23.141 0.679 1 96.38 105 GLY B O 1
ATOM 4303 N N . SER B 1 106 ? 26.25 -23.422 1.287 1 97.75 106 SER B N 1
ATOM 4304 C CA . SER B 1 106 ? 25.781 -22.359 0.409 1 97.75 106 SER B CA 1
ATOM 4305 C C . SER B 1 106 ? 26.219 -20.984 0.912 1 97.75 106 SER B C 1
ATOM 4307 O O . SER B 1 106 ? 26.453 -20.812 2.107 1 97.75 106 SER B O 1
ATOM 4309 N N . ALA B 1 107 ? 26.328 -20.062 0.018 1 97.06 107 ALA B N 1
ATOM 4310 C CA . ALA B 1 107 ? 26.656 -18.672 0.374 1 97.06 107 ALA B CA 1
ATOM 4311 C C . ALA B 1 107 ? 25.438 -17.938 0.906 1 97.06 107 ALA B C 1
ATOM 4313 O O . ALA B 1 107 ? 25.547 -17.031 1.72 1 97.06 107 ALA B O 1
ATOM 4314 N N . ALA B 1 108 ? 24.312 -18.312 0.415 1 97.31 108 ALA B N 1
ATOM 4315 C CA . ALA B 1 108 ? 23.031 -17.719 0.83 1 97.31 108 ALA B CA 1
ATOM 4316 C C . ALA B 1 108 ? 21.859 -18.578 0.379 1 97.31 108 ALA B C 1
ATOM 4318 O O . ALA B 1 108 ? 21.984 -19.391 -0.547 1 97.31 108 ALA B O 1
ATOM 4319 N N . GLY B 1 109 ? 20.766 -18.406 1.055 1 97 109 GLY B N 1
ATOM 4320 C CA . GLY B 1 109 ? 19.562 -19.141 0.697 1 97 109 GLY B CA 1
ATOM 4321 C C . GLY B 1 109 ? 18.281 -18.359 0.951 1 97 109 GLY B C 1
ATOM 4322 O O . GLY B 1 109 ? 18.203 -17.594 1.906 1 97 109 GLY B O 1
ATOM 4323 N N . THR B 1 110 ? 17.344 -18.625 0.097 1 96.12 110 THR B N 1
ATOM 4324 C CA . THR B 1 110 ? 16.047 -18 0.241 1 96.12 110 THR B CA 1
ATOM 4325 C C . THR B 1 110 ? 14.93 -19.016 0.017 1 96.12 110 THR B C 1
ATOM 4327 O O . THR B 1 110 ? 15.039 -19.891 -0.845 1 96.12 110 THR B O 1
ATOM 4330 N N . ILE B 1 111 ? 13.852 -18.891 0.784 1 95.81 111 ILE B N 1
ATOM 4331 C CA . ILE B 1 111 ? 12.703 -19.781 0.678 1 95.81 111 ILE B CA 1
ATOM 4332 C C . ILE B 1 111 ? 11.43 -18.969 0.493 1 95.81 111 ILE B C 1
ATOM 4334 O O . ILE B 1 111 ? 11.203 -17.984 1.217 1 95.81 111 ILE B O 1
ATOM 4338 N N . ALA B 1 112 ? 10.719 -19.344 -0.521 1 94.38 112 ALA B N 1
ATOM 4339 C CA . ALA B 1 112 ? 9.398 -18.75 -0.733 1 94.38 112 ALA B CA 1
ATOM 4340 C C . ALA B 1 112 ? 8.297 -19.672 -0.217 1 94.38 112 ALA B C 1
ATOM 4342 O O . ALA B 1 112 ? 8.297 -20.875 -0.513 1 94.38 112 ALA B O 1
ATOM 4343 N N . LEU B 1 113 ? 7.41 -19.156 0.565 1 90.88 113 LEU B N 1
ATOM 4344 C CA . LEU B 1 113 ? 6.352 -19.953 1.172 1 90.88 113 LEU B CA 1
ATOM 4345 C C . LEU B 1 113 ? 5.004 -19.25 1.071 1 90.88 113 LEU B C 1
ATOM 4347 O O . LEU B 1 113 ? 4.953 -18.031 0.94 1 90.88 113 LEU B O 1
ATOM 4351 N N . ALA B 1 114 ? 3.918 -20.031 1.184 1 82.75 114 ALA B N 1
ATOM 4352 C CA . ALA B 1 114 ? 2.57 -19.469 1.203 1 82.75 114 ALA B CA 1
ATOM 4353 C C . ALA B 1 114 ? 2.27 -18.812 2.545 1 82.75 114 ALA B C 1
ATOM 4355 O O . ALA B 1 114 ? 2.66 -19.328 3.598 1 82.75 114 ALA B O 1
ATOM 4356 N N . GLY B 1 115 ? 1.641 -17.656 2.514 1 76.31 115 GLY B N 1
ATOM 4357 C CA . GLY B 1 115 ? 1.226 -16.984 3.736 1 76.31 115 GLY B CA 1
ATOM 4358 C C . GLY B 1 115 ? 2.133 -15.828 4.125 1 76.31 115 GLY B C 1
ATOM 4359 O O . GLY B 1 115 ? 3.199 -15.648 3.533 1 76.31 115 GLY B O 1
ATOM 4360 N N . PRO B 1 116 ? 1.748 -15.086 5.121 1 74 116 PRO B N 1
ATOM 4361 C CA . PRO B 1 116 ? 2.545 -13.945 5.586 1 74 116 PRO B CA 1
ATOM 4362 C C . PRO B 1 116 ? 3.824 -14.375 6.305 1 74 116 PRO B C 1
ATOM 4364 O O . PRO B 1 116 ? 3.828 -15.383 7.02 1 74 116 PRO B O 1
ATOM 4367 N N . VAL B 1 117 ? 4.898 -13.742 5.957 1 77.56 117 VAL B N 1
ATOM 4368 C CA . VAL B 1 117 ? 6.18 -13.984 6.617 1 77.56 117 VAL B CA 1
ATOM 4369 C C . VAL B 1 117 ? 6.426 -12.898 7.664 1 77.56 117 VAL B C 1
ATOM 4371 O O . VAL B 1 117 ? 6.738 -11.758 7.324 1 77.56 117 VAL B O 1
ATOM 4374 N N . THR B 1 118 ? 6.062 -13.172 8.891 1 68.81 118 THR B N 1
ATOM 4375 C CA . THR B 1 118 ? 6.23 -12.211 9.977 1 68.81 118 THR B CA 1
ATOM 4376 C C . THR B 1 118 ? 6.93 -12.859 11.172 1 68.81 118 THR B C 1
ATOM 4378 O O . THR B 1 118 ? 6.77 -14.055 11.414 1 68.81 118 THR B O 1
ATOM 4381 N N . GLY B 1 119 ? 7.789 -12.18 11.758 1 66.75 119 GLY B N 1
ATOM 4382 C CA . GLY B 1 119 ? 8.344 -12.625 13.031 1 66.75 119 GLY B CA 1
ATOM 4383 C C . GLY B 1 119 ? 9.344 -13.766 12.875 1 66.75 119 GLY B C 1
ATOM 4384 O O . GLY B 1 119 ? 10.133 -13.781 11.93 1 66.75 119 GLY B O 1
ATOM 4385 N N . GLU B 1 120 ? 9.289 -14.727 13.961 1 72.56 120 GLU B N 1
ATOM 4386 C CA . GLU B 1 120 ? 10.266 -15.812 14.031 1 72.56 120 GLU B CA 1
ATOM 4387 C C . GLU B 1 120 ? 9.719 -17.078 13.391 1 72.56 120 GLU B C 1
ATOM 4389 O O . GLU B 1 120 ? 10.461 -18.047 13.164 1 72.56 120 GLU B O 1
ATOM 4394 N N . LYS B 1 121 ? 8.492 -17.078 13.195 1 78.62 121 LYS B N 1
ATOM 4395 C CA . LYS B 1 121 ? 7.863 -18.25 12.586 1 78.62 121 LYS B CA 1
ATOM 4396 C C . LYS B 1 121 ? 6.895 -17.844 11.484 1 78.62 121 LYS B C 1
ATOM 4398 O O . LYS B 1 121 ? 6.43 -16.688 11.453 1 78.62 121 LYS B O 1
ATOM 4403 N N . VAL B 1 122 ? 6.754 -18.828 10.578 1 83.12 122 VAL B N 1
ATOM 4404 C CA . VAL B 1 122 ? 5.793 -18.641 9.492 1 83.12 122 VAL B CA 1
ATOM 4405 C C . VAL B 1 122 ? 4.777 -19.781 9.508 1 83.12 122 VAL B C 1
ATOM 4407 O O . VAL B 1 122 ? 5.125 -20.922 9.812 1 83.12 122 VAL B O 1
ATOM 4410 N N . ARG B 1 123 ? 3.613 -19.438 9.32 1 83.5 123 ARG B N 1
ATOM 4411 C CA . ARG B 1 123 ? 2.572 -20.438 9.109 1 83.5 123 ARG B CA 1
ATOM 4412 C C . ARG B 1 123 ? 2.328 -20.656 7.621 1 83.5 123 ARG B C 1
ATOM 4414 O O . ARG B 1 123 ? 1.821 -19.781 6.926 1 83.5 123 ARG B O 1
ATOM 4421 N N . ILE B 1 124 ? 2.65 -21.844 7.203 1 87.12 124 ILE B N 1
ATOM 4422 C CA . ILE B 1 124 ? 2.457 -22.203 5.801 1 87.12 124 ILE B CA 1
ATOM 4423 C C . ILE B 1 124 ? 1.003 -22.594 5.562 1 87.12 124 ILE B C 1
ATOM 4425 O O . ILE B 1 124 ? 0.618 -23.734 5.816 1 87.12 124 ILE B O 1
ATOM 4429 N N . THR B 1 125 ? 0.272 -21.703 4.949 1 78.69 125 THR B N 1
ATOM 4430 C CA . THR B 1 125 ? -1.185 -21.766 4.98 1 78.69 125 THR B CA 1
ATOM 4431 C C . THR B 1 125 ? -1.69 -22.922 4.121 1 78.69 125 THR B C 1
ATOM 4433 O O . THR B 1 125 ? -2.807 -23.406 4.316 1 78.69 125 THR B O 1
ATOM 4436 N N . ASN B 1 126 ? -0.881 -23.406 3.164 1 79.38 126 ASN B N 1
ATOM 4437 C CA . ASN B 1 126 ? -1.38 -24.453 2.27 1 79.38 126 ASN B CA 1
ATOM 4438 C C . ASN B 1 126 ? -0.879 -25.828 2.682 1 79.38 126 ASN B C 1
ATOM 4440 O O . ASN B 1 126 ? -1.103 -26.812 1.973 1 79.38 126 ASN B O 1
ATOM 4444 N N . TYR B 1 127 ? -0.294 -25.922 3.766 1 88.75 127 TYR B N 1
ATOM 4445 C CA . TYR B 1 127 ? 0.144 -27.203 4.305 1 88.75 127 TYR B CA 1
ATOM 4446 C C . TYR B 1 127 ? -0.913 -27.797 5.227 1 88.75 127 TYR B C 1
ATOM 4448 O O . TYR B 1 127 ? -1.921 -27.141 5.523 1 88.75 127 TYR B O 1
ATOM 4456 N N . LYS B 1 128 ? -0.64 -29.031 5.621 1 88.06 128 LYS B N 1
ATOM 4457 C CA . LYS B 1 128 ? -1.573 -29.703 6.523 1 88.06 128 LYS B CA 1
ATOM 4458 C C . LYS B 1 128 ? -1.74 -28.922 7.824 1 88.06 128 LYS B C 1
ATOM 4460 O O . LYS B 1 128 ? -0.758 -28.453 8.398 1 88.06 128 LYS B O 1
ATOM 4465 N N . GLU B 1 129 ? -2.938 -28.734 8.227 1 82.75 129 GLU B N 1
ATOM 4466 C CA . GLU B 1 129 ? -3.322 -27.859 9.328 1 82.75 129 GLU B CA 1
ATOM 4467 C C . GLU B 1 129 ? -2.555 -28.203 10.602 1 82.75 129 GLU B C 1
ATOM 4469 O O . GLU B 1 129 ? -2.217 -27.312 11.383 1 82.75 129 GLU B O 1
ATOM 4474 N N . ASN B 1 130 ? -2.33 -29.406 10.742 1 88.5 130 ASN B N 1
ATOM 4475 C CA . ASN B 1 130 ? -1.692 -29.828 11.984 1 88.5 130 ASN B CA 1
ATOM 4476 C C . ASN B 1 130 ? -0.18 -29.625 11.938 1 88.5 130 ASN B C 1
ATOM 4478 O O . ASN B 1 130 ? 0.518 -29.906 12.914 1 88.5 130 ASN B O 1
ATOM 4482 N N . ASP B 1 131 ? 0.35 -29.188 10.836 1 92.31 131 ASP B N 1
ATOM 4483 C CA . ASP B 1 131 ? 1.792 -29.016 10.688 1 92.31 131 ASP B CA 1
ATOM 4484 C C . ASP B 1 131 ? 2.115 -27.906 9.688 1 92.31 131 ASP B C 1
ATOM 4486 O O . ASP B 1 131 ? 2.74 -28.156 8.656 1 92.31 131 ASP B O 1
ATOM 4490 N N . GLN B 1 132 ? 1.759 -26.688 10.086 1 90.31 132 GLN B N 1
ATOM 4491 C CA . GLN B 1 132 ? 1.904 -25.531 9.211 1 90.31 132 GLN B CA 1
ATOM 4492 C C . GLN B 1 132 ? 2.984 -24.578 9.727 1 90.31 132 GLN B C 1
ATOM 4494 O O . GLN B 1 132 ? 3.445 -23.703 9 1 90.31 132 GLN B O 1
ATOM 4499 N N . GLU B 1 133 ? 3.318 -24.797 10.945 1 88.88 133 GLU B N 1
ATOM 4500 C CA . GLU B 1 133 ? 4.238 -23.844 11.539 1 88.88 133 GLU B CA 1
ATOM 4501 C C . GLU B 1 133 ? 5.688 -24.172 11.195 1 88.88 133 GLU B C 1
ATOM 4503 O O . GLU B 1 133 ? 6.148 -25.297 11.445 1 88.88 133 GLU B O 1
ATOM 4508 N N . PHE B 1 134 ? 6.375 -23.281 10.602 1 89.5 134 PHE B N 1
ATOM 4509 C CA . PHE B 1 134 ? 7.77 -23.406 10.203 1 89.5 134 PHE B CA 1
ATOM 4510 C C . PHE B 1 134 ? 8.617 -22.328 10.844 1 89.5 134 PHE B C 1
ATOM 4512 O O . PHE B 1 134 ? 8.367 -21.141 10.648 1 89.5 134 PHE B O 1
ATOM 4519 N N . TYR B 1 135 ? 9.602 -22.703 11.617 1 86.31 135 TYR B N 1
ATOM 4520 C CA . TYR B 1 135 ? 10.453 -21.781 12.359 1 86.31 135 TYR B CA 1
ATOM 4521 C C . TYR B 1 135 ? 11.773 -21.547 11.633 1 86.31 135 TYR B C 1
ATOM 4523 O O . TYR B 1 135 ? 12.305 -22.453 10.992 1 86.31 135 TYR B O 1
ATOM 4531 N N . TYR B 1 136 ? 12.336 -20.375 11.82 1 84.81 136 TYR B N 1
ATOM 4532 C CA . TYR B 1 136 ? 13.641 -20.062 11.25 1 84.81 136 TYR B CA 1
ATOM 4533 C C . TYR B 1 136 ? 14.719 -21 11.766 1 84.81 136 TYR B C 1
ATOM 4535 O O . TYR B 1 136 ? 15.656 -21.344 11.047 1 84.81 136 TYR B O 1
ATOM 4543 N N . SER B 1 137 ? 14.516 -21.406 12.992 1 84.94 137 SER B N 1
ATOM 4544 C CA . SER B 1 137 ? 15.484 -22.297 13.617 1 84.94 137 SER B CA 1
ATOM 4545 C C . SER B 1 137 ? 15.531 -23.656 12.922 1 84.94 137 SER B C 1
ATOM 4547 O O . SER B 1 137 ? 16.469 -24.422 13.102 1 84.94 137 SER B O 1
ATOM 4549 N N . GLN B 1 138 ? 14.531 -23.953 12.109 1 87.81 138 GLN B N 1
ATOM 4550 C CA . GLN B 1 138 ? 14.469 -25.234 11.406 1 87.81 138 GLN B CA 1
ATOM 4551 C C . GLN B 1 138 ? 15.273 -25.188 10.109 1 87.81 138 GLN B C 1
ATOM 4553 O O . GLN B 1 138 ? 15.492 -26.203 9.469 1 87.81 138 GLN B O 1
ATOM 4558 N N . LEU B 1 139 ? 15.664 -24.062 9.758 1 90.44 139 LEU B N 1
ATOM 4559 C CA . LEU B 1 139 ? 16.516 -23.938 8.57 1 90.44 139 LEU B CA 1
ATOM 4560 C C . LEU B 1 139 ? 17.906 -24.484 8.844 1 90.44 139 LEU B C 1
ATOM 4562 O O . LEU B 1 139 ? 18.5 -24.188 9.883 1 90.44 139 LEU B O 1
ATOM 4566 N N . THR B 1 140 ? 18.359 -25.266 7.93 1 93.56 140 THR B N 1
ATOM 4567 C CA . THR B 1 140 ? 19.703 -25.812 8.078 1 93.56 140 THR B CA 1
ATOM 4568 C C . THR B 1 140 ? 20.766 -24.797 7.641 1 93.56 140 THR B C 1
ATOM 4570 O O . THR B 1 140 ? 20.625 -24.172 6.59 1 93.56 140 THR B O 1
ATOM 4573 N N . ASP B 1 141 ? 21.812 -24.688 8.336 1 94.38 141 ASP B N 1
ATOM 4574 C CA . ASP B 1 141 ? 22.859 -23.703 8.094 1 94.38 141 ASP B CA 1
ATOM 4575 C C . ASP B 1 141 ? 23.594 -23.984 6.781 1 94.38 141 ASP B C 1
ATOM 4577 O O . ASP B 1 141 ? 24.156 -23.078 6.164 1 94.38 141 ASP B O 1
ATOM 4581 N N . THR B 1 142 ? 23.562 -25.203 6.391 1 95.69 142 THR B N 1
ATOM 4582 C CA . THR B 1 142 ? 24.297 -25.594 5.188 1 95.69 142 THR B CA 1
ATOM 4583 C C . THR B 1 142 ? 23.656 -24.984 3.945 1 95.69 142 THR B C 1
ATOM 4585 O O . THR B 1 142 ? 24.344 -24.656 2.975 1 95.69 142 THR B O 1
ATOM 4588 N N . LEU B 1 143 ? 22.359 -24.797 3.99 1 96.88 143 LEU B N 1
ATOM 4589 C CA . LEU B 1 143 ? 21.656 -24.219 2.857 1 96.88 143 LEU B CA 1
ATOM 4590 C C . LEU B 1 143 ? 21.312 -22.75 3.133 1 96.88 143 LEU B C 1
ATOM 4592 O O . LEU B 1 143 ? 21.203 -21.953 2.201 1 96.88 143 LEU B O 1
ATOM 4596 N N . PHE B 1 144 ? 21.125 -22.516 4.398 1 96.19 144 PHE B N 1
ATOM 4597 C CA . PHE B 1 144 ? 20.656 -21.203 4.828 1 96.19 144 PHE B CA 1
ATOM 4598 C C . PHE B 1 144 ? 21.547 -20.656 5.934 1 96.19 144 PHE B C 1
ATOM 4600 O O . PHE B 1 144 ? 21.141 -20.625 7.102 1 96.19 144 PHE B O 1
ATOM 4607 N N . PRO B 1 145 ? 22.688 -20.172 5.504 1 94.56 145 PRO B N 1
ATOM 4608 C CA . PRO B 1 145 ? 23.609 -19.672 6.527 1 94.56 145 PRO B CA 1
ATOM 4609 C C . PRO B 1 145 ? 23.047 -18.469 7.301 1 94.56 145 PRO B C 1
ATOM 4611 O O . PRO B 1 145 ? 22.281 -17.688 6.75 1 94.56 145 PRO B O 1
ATOM 4614 N N . ALA B 1 146 ? 23.547 -18.344 8.5 1 87.19 146 ALA B N 1
ATOM 4615 C CA . ALA B 1 146 ? 23.094 -17.281 9.391 1 87.19 146 ALA B CA 1
ATOM 4616 C C . ALA B 1 146 ? 23.328 -15.906 8.773 1 87.19 146 ALA B C 1
ATOM 4618 O O . ALA B 1 146 ? 24.375 -15.664 8.18 1 87.19 146 ALA B O 1
ATOM 4619 N N . HIS B 1 147 ? 22.422 -15.133 8.758 1 83.69 147 HIS B N 1
ATOM 4620 C CA . HIS B 1 147 ? 22.422 -13.734 8.336 1 83.69 147 HIS B CA 1
ATOM 4621 C C . HIS B 1 147 ? 22.453 -13.617 6.816 1 83.69 147 HIS B C 1
ATOM 4623 O O . HIS B 1 147 ? 22.578 -12.516 6.281 1 83.69 147 HIS B O 1
ATOM 4629 N N . LYS B 1 148 ? 22.484 -14.75 6.168 1 93 148 LYS B N 1
ATOM 4630 C CA . LYS B 1 148 ? 22.453 -14.742 4.711 1 93 148 LYS B CA 1
ATOM 4631 C C . LYS B 1 148 ? 21.297 -15.594 4.176 1 93 148 LYS B C 1
ATOM 4633 O O . LYS B 1 148 ? 21.484 -16.391 3.25 1 93 148 LYS B O 1
ATOM 4638 N N . ASN B 1 149 ? 20.219 -15.5 4.859 1 92.31 149 ASN B N 1
ATOM 4639 C CA . ASN B 1 149 ? 19.016 -16.203 4.445 1 92.31 149 ASN B CA 1
ATOM 4640 C C . ASN B 1 149 ? 17.766 -15.352 4.699 1 92.31 149 ASN B C 1
ATOM 4642 O O . ASN B 1 149 ? 17.828 -14.352 5.418 1 92.31 149 ASN B O 1
ATOM 4646 N N . THR B 1 150 ? 16.703 -15.703 3.986 1 89.94 150 THR B N 1
ATOM 4647 C CA . THR B 1 150 ? 15.445 -15.023 4.238 1 89.94 150 THR B CA 1
ATOM 4648 C C . THR B 1 150 ? 14.266 -15.867 3.762 1 89.94 150 THR B C 1
ATOM 4650 O O . THR B 1 150 ? 14.43 -16.734 2.898 1 89.94 150 THR B O 1
ATOM 4653 N N . LEU B 1 151 ? 13.211 -15.695 4.402 1 91.19 151 LEU B N 1
ATOM 4654 C CA . LEU B 1 151 ? 11.93 -16.234 3.961 1 91.19 151 LEU B CA 1
ATOM 4655 C C . LEU B 1 151 ? 11.125 -15.18 3.201 1 91.19 151 LEU B C 1
ATOM 4657 O O . LEU B 1 151 ? 11.117 -14.008 3.586 1 91.19 151 LEU B O 1
ATOM 4661 N N . LEU B 1 152 ? 10.586 -15.602 2.105 1 90.38 152 LEU B N 1
ATOM 4662 C CA . LEU B 1 152 ? 9.734 -14.734 1.3 1 90.38 152 LEU B CA 1
ATOM 4663 C C . LEU B 1 152 ? 8.32 -15.297 1.191 1 90.38 152 LEU B C 1
ATOM 4665 O O . LEU B 1 152 ? 8.133 -16.516 1.175 1 90.38 152 LEU B O 1
ATOM 4669 N N . ASN B 1 153 ? 7.391 -14.383 1.127 1 88.38 153 ASN B N 1
ATOM 4670 C CA . ASN B 1 153 ? 6.082 -14.812 0.647 1 88.38 153 ASN B CA 1
ATOM 4671 C C . ASN B 1 153 ? 6.117 -15.172 -0.835 1 88.38 153 ASN B C 1
ATOM 4673 O O . ASN B 1 153 ? 6.965 -14.672 -1.579 1 88.38 153 ASN B O 1
ATOM 4677 N N . ASP B 1 154 ? 5.188 -15.984 -1.237 1 85.56 154 ASP B N 1
ATOM 4678 C CA . ASP B 1 154 ? 5.164 -16.516 -2.596 1 85.56 154 ASP B CA 1
ATOM 4679 C C . ASP B 1 154 ? 5.16 -15.398 -3.629 1 85.56 154 ASP B C 1
ATOM 4681 O O . ASP B 1 154 ? 5.945 -15.422 -4.582 1 85.56 154 ASP B O 1
ATOM 4685 N N . LEU B 1 155 ? 4.316 -14.422 -3.469 1 88.56 155 LEU B N 1
ATOM 4686 C CA . LEU B 1 155 ? 4.27 -13.414 -4.52 1 88.56 155 LEU B CA 1
ATOM 4687 C C . LEU B 1 155 ? 5.43 -12.43 -4.383 1 88.56 155 LEU B C 1
ATOM 4689 O O . LEU B 1 155 ? 5.816 -11.773 -5.352 1 88.56 155 LEU B O 1
ATOM 4693 N N . GLU B 1 156 ? 5.938 -12.266 -3.199 1 92.12 156 GLU B N 1
ATOM 4694 C CA . GLU B 1 156 ? 7.188 -11.523 -3.059 1 92.12 156 GLU B CA 1
ATOM 4695 C C . GLU B 1 156 ? 8.305 -12.164 -3.879 1 92.12 156 GLU B C 1
ATOM 4697 O O . GLU B 1 156 ? 9.047 -11.469 -4.574 1 92.12 156 GLU B O 1
ATOM 4702 N N . ALA B 1 157 ? 8.375 -13.438 -3.818 1 94.81 157 ALA B N 1
ATOM 4703 C CA . ALA B 1 157 ? 9.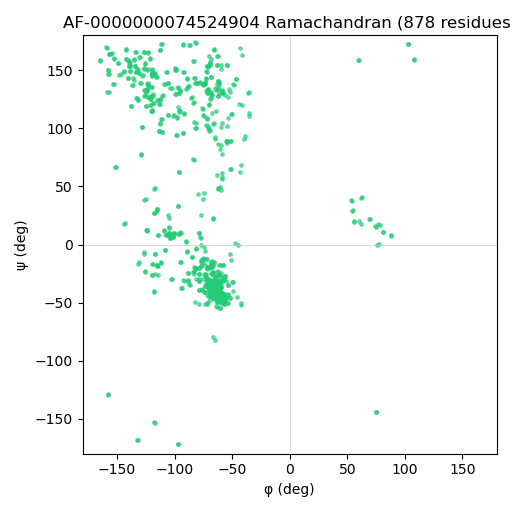367 -14.172 -4.598 1 94.81 157 ALA B CA 1
ATOM 4704 C C . ALA B 1 157 ? 9.148 -13.969 -6.094 1 94.81 157 ALA B C 1
ATOM 4706 O O . ALA B 1 157 ? 10.109 -13.781 -6.852 1 94.81 157 ALA B O 1
ATOM 4707 N N . SER B 1 158 ? 7.945 -14.039 -6.496 1 95.38 158 SER B N 1
ATOM 4708 C CA . SER B 1 158 ? 7.613 -13.805 -7.898 1 95.38 158 SER B CA 1
ATOM 4709 C C . SER B 1 158 ? 8.062 -12.422 -8.352 1 95.38 158 SER B C 1
ATOM 4711 O O . SER B 1 158 ? 8.555 -12.258 -9.469 1 95.38 158 SER B O 1
ATOM 4713 N N . CYS B 1 159 ? 7.855 -11.438 -7.539 1 96.69 159 CYS B N 1
ATOM 4714 C CA . CYS B 1 159 ? 8.305 -10.086 -7.848 1 96.69 159 CYS B CA 1
ATOM 4715 C C . CYS B 1 159 ? 9.812 -10.047 -8.039 1 96.69 159 CYS B C 1
ATOM 4717 O O . CYS B 1 159 ? 10.305 -9.422 -8.984 1 96.69 159 CYS B O 1
ATOM 4719 N N . TYR B 1 160 ? 10.523 -10.711 -7.18 1 96.25 160 TYR B N 1
ATOM 4720 C CA . TYR B 1 160 ? 11.977 -10.773 -7.344 1 96.25 160 TYR B CA 1
ATOM 4721 C C . TYR B 1 160 ? 12.352 -11.508 -8.625 1 96.25 160 TYR B C 1
ATOM 4723 O O . TYR B 1 160 ? 13.375 -11.203 -9.242 1 96.25 160 TYR B O 1
ATOM 4731 N N . GLY B 1 161 ? 11.555 -12.469 -8.953 1 96.94 161 GLY B N 1
ATOM 4732 C CA . GLY B 1 161 ? 11.742 -13.117 -10.242 1 96.94 161 GLY B CA 1
ATOM 4733 C C . GLY B 1 161 ? 11.602 -12.164 -11.414 1 96.94 161 GLY B C 1
ATOM 4734 O O . GLY B 1 161 ? 12.406 -12.203 -12.352 1 96.94 161 GLY B O 1
ATOM 4735 N N . ILE B 1 162 ? 10.633 -11.352 -11.359 1 96.94 162 ILE B N 1
ATOM 4736 C CA . ILE B 1 162 ? 10.422 -10.344 -12.383 1 96.94 162 ILE B CA 1
ATOM 4737 C C . ILE B 1 162 ? 11.602 -9.375 -12.414 1 96.94 162 ILE B C 1
ATOM 4739 O O . ILE B 1 162 ? 12.086 -9.008 -13.484 1 96.94 162 ILE B O 1
ATOM 4743 N N . ILE B 1 163 ? 12.047 -8.977 -11.234 1 95.62 163 ILE B N 1
ATOM 4744 C CA . ILE B 1 163 ? 13.227 -8.125 -11.133 1 95.62 163 ILE B CA 1
ATOM 4745 C C . ILE B 1 163 ? 14.414 -8.812 -11.797 1 95.62 163 ILE B C 1
ATOM 4747 O O . ILE B 1 163 ? 15.164 -8.18 -12.547 1 95.62 163 ILE B O 1
ATOM 4751 N N . ASN B 1 164 ? 14.562 -10.125 -11.523 1 93.81 164 ASN B N 1
ATOM 4752 C CA . ASN B 1 164 ? 15.664 -10.891 -12.094 1 93.81 164 ASN B CA 1
ATOM 4753 C C . ASN B 1 164 ? 15.648 -10.859 -13.617 1 93.81 164 ASN B C 1
ATOM 4755 O O . ASN B 1 164 ? 16.656 -10.531 -14.25 1 93.81 164 ASN B O 1
ATOM 4759 N N . VAL B 1 165 ? 14.539 -11.125 -14.148 1 94.56 165 VAL B N 1
ATOM 4760 C CA . VAL B 1 165 ? 14.398 -11.148 -15.602 1 94.56 165 VAL B CA 1
ATOM 4761 C C . VAL B 1 165 ? 14.523 -9.734 -16.156 1 94.56 165 VAL B C 1
ATOM 4763 O O . VAL B 1 165 ? 15.125 -9.523 -17.219 1 94.56 165 VAL B O 1
ATOM 4766 N N . GLY B 1 166 ? 13.977 -8.773 -15.484 1 92.81 166 GLY B N 1
ATOM 4767 C CA . GLY B 1 166 ? 14.008 -7.383 -15.906 1 92.81 166 GLY B CA 1
ATOM 4768 C C . GLY B 1 166 ? 15.406 -6.793 -15.914 1 92.81 166 GLY B C 1
ATOM 4769 O O . GLY B 1 166 ? 15.797 -6.109 -16.875 1 92.81 166 GLY B O 1
ATOM 4770 N N . THR B 1 167 ? 16.141 -7.051 -14.875 1 89.5 167 THR B N 1
ATOM 4771 C CA . THR B 1 167 ? 17.484 -6.5 -14.781 1 89.5 167 THR B CA 1
ATOM 4772 C C . THR B 1 167 ? 18.406 -7.141 -15.82 1 89.5 167 THR B C 1
ATOM 4774 O O . THR B 1 167 ? 19.469 -6.602 -16.125 1 89.5 167 THR B O 1
ATOM 4777 N N . ASN B 1 168 ? 18 -8.266 -16.359 1 88.94 168 ASN B N 1
ATOM 4778 C CA . ASN B 1 168 ? 18.719 -8.914 -17.453 1 88.94 168 ASN B CA 1
ATOM 4779 C C . ASN B 1 168 ? 18.125 -8.57 -18.812 1 88.94 168 ASN B C 1
ATOM 4781 O O . ASN B 1 168 ? 18.422 -9.234 -19.812 1 88.94 168 ASN B O 1
ATOM 4785 N N . ASN B 1 169 ? 17.219 -7.645 -18.828 1 91.94 169 ASN B N 1
ATOM 4786 C CA . ASN B 1 169 ? 16.609 -7.102 -20.047 1 91.94 169 ASN B CA 1
ATOM 4787 C C . ASN B 1 169 ? 15.859 -8.172 -20.828 1 91.94 169 ASN B C 1
ATOM 4789 O O . ASN B 1 169 ? 15.938 -8.227 -22.047 1 91.94 169 ASN B O 1
ATOM 4793 N N . ARG B 1 170 ? 15.141 -9.055 -20.094 1 94.94 170 ARG B N 1
ATOM 4794 C CA . ARG B 1 170 ? 14.461 -10.164 -20.75 1 94.94 170 ARG B CA 1
ATOM 4795 C C . ARG B 1 170 ? 12.969 -10.164 -20.438 1 94.94 170 ARG B C 1
ATOM 4797 O O . ARG B 1 170 ? 12.273 -11.148 -20.672 1 94.94 170 ARG B O 1
ATOM 4804 N N . LEU B 1 171 ? 12.469 -9.164 -19.891 1 96.31 171 LEU B N 1
ATOM 4805 C CA . LEU B 1 171 ? 11.07 -9.125 -19.484 1 96.31 171 LEU B CA 1
ATOM 4806 C C . LEU B 1 171 ? 10.148 -9.312 -20.688 1 96.31 171 LEU B C 1
ATOM 4808 O O . LEU B 1 171 ? 9.086 -9.93 -20.562 1 96.31 171 LEU B O 1
ATOM 4812 N N . HIS B 1 172 ? 10.578 -8.852 -21.859 1 96.19 172 HIS B N 1
ATOM 4813 C CA . HIS B 1 172 ? 9.781 -8.883 -23.078 1 96.19 172 HIS B CA 1
ATOM 4814 C C . HIS B 1 172 ? 9.586 -10.32 -23.562 1 96.19 172 HIS B C 1
ATOM 4816 O O . HIS B 1 172 ? 8.742 -10.578 -24.438 1 96.19 172 HIS B O 1
ATOM 4822 N N . GLU B 1 173 ? 10.352 -11.242 -23.047 1 96.62 173 GLU B N 1
ATOM 4823 C CA . GLU B 1 173 ? 10.211 -12.648 -23.406 1 96.62 173 GLU B CA 1
ATOM 4824 C C . GLU B 1 173 ? 9.016 -13.289 -22.703 1 96.62 173 GLU B C 1
ATOM 4826 O O . GLU B 1 173 ? 8.516 -14.32 -23.141 1 96.62 173 GLU B O 1
ATOM 4831 N N . PHE B 1 174 ? 8.555 -12.633 -21.641 1 97.25 174 PHE B N 1
ATOM 4832 C CA . PHE B 1 174 ? 7.562 -13.297 -20.797 1 97.25 174 PHE B CA 1
ATOM 4833 C C . PHE B 1 174 ? 6.32 -12.43 -20.641 1 97.25 174 PHE B C 1
ATOM 4835 O O . PHE B 1 174 ? 5.258 -12.922 -20.266 1 97.25 174 PHE B O 1
ATOM 4842 N N . PHE B 1 175 ? 6.477 -11.156 -20.828 1 97.69 175 PHE B N 1
ATOM 4843 C CA . PHE B 1 175 ? 5.379 -10.211 -20.672 1 97.69 175 PHE B CA 1
ATOM 4844 C C . PHE B 1 175 ? 5.23 -9.352 -21.938 1 97.69 175 PHE B C 1
ATOM 4846 O O . PHE B 1 175 ? 6.203 -9.117 -22.641 1 97.69 175 PHE B O 1
ATOM 4853 N N . CYS B 1 176 ? 4.043 -8.891 -22.203 1 97.5 176 CYS B N 1
ATOM 4854 C CA . CYS B 1 176 ? 3.746 -7.934 -23.266 1 97.5 176 CYS B CA 1
ATOM 4855 C C . CYS B 1 176 ? 2.723 -6.902 -22.812 1 97.5 176 CYS B C 1
ATOM 4857 O O . CYS B 1 176 ? 2.078 -7.086 -21.766 1 97.5 176 CYS B O 1
ATOM 4859 N N . PRO B 1 177 ? 2.697 -5.727 -23.422 1 96.38 177 PRO B N 1
ATOM 4860 C CA . PRO B 1 177 ? 1.599 -4.816 -23.109 1 96.38 177 PRO B CA 1
ATOM 4861 C C . PRO B 1 177 ? 0.235 -5.5 -23.125 1 96.38 177 PRO B C 1
ATOM 4863 O O . PRO B 1 177 ? -0.017 -6.359 -23.969 1 96.38 177 PRO B O 1
ATOM 4866 N N . TYR B 1 178 ? -0.621 -5.137 -22.234 1 94.69 178 TYR B N 1
ATOM 4867 C CA . TYR B 1 178 ? -1.858 -5.875 -22.016 1 94.69 178 TYR B CA 1
ATOM 4868 C C . TYR B 1 178 ? -2.732 -5.867 -23.25 1 94.69 178 TYR B C 1
ATOM 4870 O O . TYR B 1 178 ? -3.533 -6.781 -23.469 1 94.69 178 TYR B O 1
ATOM 4878 N N . ASP B 1 179 ? -2.562 -4.82 -24.094 1 92.38 179 ASP B N 1
ATOM 4879 C CA . ASP B 1 179 ? -3.438 -4.648 -25.25 1 92.38 179 ASP B CA 1
ATOM 4880 C C . ASP B 1 179 ? -2.723 -5.047 -26.547 1 92.38 179 ASP B C 1
ATOM 4882 O O . ASP B 1 179 ? -3.195 -4.738 -27.641 1 92.38 179 ASP B O 1
ATOM 4886 N N . SER B 1 180 ? -1.613 -5.734 -26.297 1 91.44 180 SER B N 1
ATOM 4887 C CA . SER B 1 180 ? -0.892 -6.195 -27.469 1 91.44 180 SER B CA 1
ATOM 4888 C C . SER B 1 180 ? -1.649 -7.312 -28.188 1 91.44 180 SER B C 1
ATOM 4890 O O . SER B 1 180 ? -1.958 -8.344 -27.578 1 91.44 180 SER B O 1
ATOM 4892 N N . ALA B 1 181 ? -2.012 -7.164 -29.406 1 81.94 181 ALA B N 1
ATOM 4893 C CA . ALA B 1 181 ? -2.811 -8.133 -30.156 1 81.94 181 ALA B CA 1
ATOM 4894 C C . ALA B 1 181 ? -2.012 -9.398 -30.453 1 81.94 181 ALA B C 1
ATOM 4896 O O . ALA B 1 181 ? -2.535 -10.508 -30.344 1 81.94 181 ALA B O 1
ATOM 4897 N N . ASN B 1 182 ? -0.742 -9.352 -30.75 1 85.88 182 ASN B N 1
ATOM 4898 C CA . ASN B 1 182 ? 0.046 -10.516 -31.141 1 85.88 182 ASN B CA 1
ATOM 4899 C C . ASN B 1 182 ? 1.154 -10.805 -30.125 1 85.88 182 ASN B C 1
ATOM 4901 O O . ASN B 1 182 ? 2.209 -11.328 -30.5 1 85.88 182 ASN B O 1
ATOM 4905 N N . ASN B 1 183 ? 0.891 -10.43 -28.922 1 88.38 183 ASN B N 1
ATOM 4906 C CA . ASN B 1 183 ? 1.867 -10.633 -27.844 1 88.38 183 ASN B CA 1
ATOM 4907 C C . ASN B 1 183 ? 3.211 -10 -28.203 1 88.38 183 ASN B C 1
ATOM 4909 O O . ASN B 1 183 ? 4.266 -10.539 -27.859 1 88.38 183 ASN B O 1
ATOM 4913 N N . PHE B 1 184 ? 3.066 -8.961 -28.984 1 86.62 184 PHE B N 1
ATOM 4914 C CA . PHE B 1 184 ? 4.285 -8.25 -29.344 1 86.62 184 PHE B CA 1
ATOM 4915 C C . PHE B 1 184 ? 4.883 -7.539 -28.141 1 86.62 184 PHE B C 1
ATOM 4917 O O . PHE B 1 184 ? 4.18 -6.828 -27.422 1 86.62 184 PHE B O 1
ATOM 4924 N N . ALA B 1 185 ? 6.188 -7.773 -27.984 1 91.81 185 ALA B N 1
ATOM 4925 C CA . ALA B 1 185 ? 6.922 -7.148 -26.891 1 91.81 185 ALA B CA 1
ATOM 4926 C C . ALA B 1 185 ? 8.398 -6.992 -27.25 1 91.81 185 ALA B C 1
ATOM 4928 O O . ALA B 1 185 ? 8.977 -7.848 -27.922 1 91.81 185 ALA B O 1
ATOM 4929 N N . THR B 1 186 ? 8.961 -5.766 -26.875 1 92.69 186 THR B N 1
ATOM 4930 C CA . THR B 1 186 ? 10.383 -5.48 -27.016 1 92.69 186 THR B CA 1
ATOM 4931 C C . THR B 1 186 ? 10.969 -5.008 -25.672 1 92.69 186 THR B C 1
ATOM 4933 O O . THR B 1 186 ? 10.219 -4.684 -24.75 1 92.69 186 THR B O 1
ATOM 4936 N N . PRO B 1 187 ? 12.25 -5.004 -25.578 1 91.44 187 PRO B N 1
ATOM 4937 C CA . PRO B 1 187 ? 12.867 -4.473 -24.359 1 91.44 187 PRO B CA 1
ATOM 4938 C C . PRO B 1 187 ? 12.461 -3.029 -24.078 1 91.44 187 PRO B C 1
ATOM 4940 O O . PRO B 1 187 ? 12.555 -2.574 -22.938 1 91.44 187 PRO B O 1
ATOM 4943 N N . GLN B 1 188 ? 11.953 -2.363 -25.078 1 89.69 188 GLN B N 1
ATOM 4944 C CA . GLN B 1 188 ? 11.547 -0.972 -24.906 1 89.69 188 GLN B CA 1
ATOM 4945 C C . GLN B 1 188 ? 10.102 -0.88 -24.422 1 89.69 188 GLN B C 1
ATOM 4947 O O . GLN B 1 188 ? 9.75 0.036 -23.672 1 89.69 188 GLN B O 1
ATOM 4952 N N . THR B 1 189 ? 9.359 -1.847 -2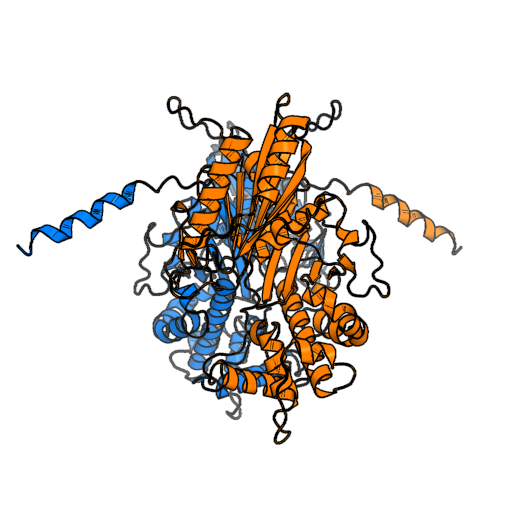4.828 1 91 189 THR B N 1
ATOM 4953 C CA . THR B 1 189 ? 7.938 -1.746 -24.516 1 91 189 THR B CA 1
ATOM 4954 C C . THR B 1 189 ? 7.641 -2.357 -23.156 1 91 189 THR B C 1
ATOM 4956 O O . THR B 1 189 ? 6.598 -2.084 -22.562 1 91 189 THR B O 1
ATOM 4959 N N . VAL B 1 190 ? 8.469 -3.248 -22.734 1 93.56 190 VAL B N 1
ATOM 4960 C CA . VAL B 1 190 ? 8.305 -3.852 -21.406 1 93.56 190 VAL B CA 1
ATOM 4961 C C . VAL B 1 190 ? 9.617 -3.76 -20.641 1 93.56 190 VAL B C 1
ATOM 4963 O O . VAL B 1 190 ? 10.539 -4.547 -20.875 1 93.56 190 VAL B O 1
ATOM 4966 N N . ARG B 1 191 ? 9.703 -2.812 -19.75 1 90.94 191 ARG B N 1
ATOM 4967 C CA . ARG B 1 191 ? 10.922 -2.594 -18.984 1 90.94 191 ARG B CA 1
ATOM 4968 C C . ARG B 1 191 ? 10.594 -2.041 -17.594 1 90.94 191 ARG B C 1
ATOM 4970 O O . ARG B 1 191 ? 9.523 -1.474 -17.375 1 90.94 191 ARG B O 1
ATOM 4977 N N . LEU B 1 192 ? 11.547 -2.291 -16.688 1 91.19 192 LEU B N 1
ATOM 4978 C CA . LEU B 1 192 ? 11.461 -1.695 -15.359 1 91.19 192 LEU B CA 1
ATOM 4979 C C . LEU B 1 192 ? 12.273 -0.406 -15.281 1 91.19 192 LEU B C 1
ATOM 4981 O O . LEU B 1 192 ? 13.367 -0.325 -15.844 1 91.19 192 LEU B O 1
ATOM 4985 N N . SER B 1 193 ? 11.672 0.581 -14.766 1 85.56 193 SER B N 1
ATOM 4986 C CA . SER B 1 193 ? 12.391 1.804 -14.414 1 85.56 193 SER B CA 1
ATOM 4987 C C . SER B 1 193 ? 12.656 1.881 -12.914 1 85.56 193 SER B C 1
ATOM 4989 O O . SER B 1 193 ? 11.742 1.673 -12.109 1 85.56 193 SER B O 1
ATOM 4991 N N . ASP B 1 194 ? 13.875 2.234 -12.539 1 77.5 194 ASP B N 1
ATOM 4992 C CA . ASP B 1 194 ? 14.242 2.262 -11.125 1 77.5 194 ASP B CA 1
ATOM 4993 C C . ASP B 1 194 ? 13.711 3.521 -10.445 1 77.5 194 ASP B C 1
ATOM 4995 O O . ASP B 1 194 ? 14 3.771 -9.273 1 77.5 194 ASP B O 1
ATOM 4999 N N . THR B 1 195 ? 12.844 4.281 -11.148 1 74.88 195 THR B N 1
ATOM 5000 C CA . THR B 1 195 ? 12.219 5.465 -10.562 1 74.88 195 THR B CA 1
ATOM 5001 C C . THR B 1 195 ? 10.711 5.27 -10.414 1 74.88 195 THR B C 1
ATOM 5003 O O . THR B 1 195 ? 9.984 6.215 -10.102 1 74.88 195 THR B O 1
ATOM 5006 N N . SER B 1 196 ? 10.367 4.066 -10.672 1 82.19 196 SER B N 1
ATOM 5007 C CA . SER B 1 196 ? 8.93 3.814 -10.68 1 82.19 196 SER B CA 1
ATOM 5008 C C . SER B 1 196 ? 8.57 2.602 -9.82 1 82.19 196 SER B C 1
ATOM 5010 O O . SER B 1 196 ? 9.453 1.825 -9.445 1 82.19 196 SER B O 1
ATOM 5012 N N . GLU B 1 197 ? 7.355 2.549 -9.492 1 89.56 197 GLU B N 1
ATOM 5013 C CA . GLU B 1 197 ? 6.812 1.377 -8.805 1 89.56 197 GLU B CA 1
ATOM 5014 C C . GLU B 1 197 ? 5.918 0.562 -9.734 1 89.56 197 GLU B C 1
ATOM 5016 O O . GLU B 1 197 ? 5.293 1.113 -10.648 1 89.56 197 GLU B O 1
ATOM 5021 N N . TYR B 1 198 ? 5.898 -0.751 -9.516 1 95.69 198 TYR B N 1
ATOM 5022 C CA . TYR B 1 198 ? 5.105 -1.664 -10.336 1 95.69 198 TYR B CA 1
ATOM 5023 C C . TYR B 1 198 ? 4.297 -2.613 -9.453 1 95.69 198 TYR B C 1
ATOM 5025 O O . TYR B 1 198 ? 4.855 -3.305 -8.602 1 95.69 198 TYR B O 1
ATOM 5033 N N . ALA B 1 199 ? 3.01 -2.613 -9.672 1 96.75 199 ALA B N 1
ATOM 5034 C CA . ALA B 1 199 ? 2.164 -3.588 -8.992 1 96.75 199 ALA B CA 1
ATOM 5035 C C . ALA B 1 199 ? 2.18 -4.93 -9.719 1 96.75 199 ALA B C 1
ATOM 5037 O O . ALA B 1 199 ? 2.184 -4.977 -10.945 1 96.75 199 ALA B O 1
ATOM 5038 N N . VAL B 1 200 ? 2.23 -6 -8.961 1 97.81 200 VAL B N 1
ATOM 5039 C CA . VAL B 1 200 ? 2.162 -7.352 -9.516 1 97.81 200 VAL B CA 1
ATOM 5040 C C . VAL B 1 200 ? 0.966 -8.094 -8.922 1 97.81 200 VAL B C 1
ATOM 5042 O O . VAL B 1 200 ? 0.785 -8.117 -7.703 1 97.81 200 VAL B O 1
ATOM 5045 N N . LEU B 1 201 ? 0.117 -8.609 -9.758 1 97.81 201 LEU B N 1
ATOM 5046 C CA . LEU B 1 201 ? -1.02 -9.43 -9.344 1 97.81 201 LEU B CA 1
ATOM 5047 C C . LEU B 1 201 ? -0.992 -10.789 -10.031 1 97.81 201 LEU B C 1
ATOM 5049 O O . LEU B 1 201 ? -0.739 -10.875 -11.234 1 97.81 201 LEU B O 1
ATOM 5053 N N . ALA B 1 202 ? -1.193 -11.805 -9.328 1 95.81 202 ALA B N 1
ATOM 5054 C CA . ALA B 1 202 ? -1.226 -13.164 -9.859 1 95.81 202 ALA B CA 1
ATOM 5055 C C . ALA B 1 202 ? -2.369 -13.969 -9.242 1 95.81 202 ALA B C 1
ATOM 5057 O O . ALA B 1 202 ? -2.385 -14.219 -8.039 1 95.81 202 ALA B O 1
ATOM 5058 N N . MET B 1 203 ? -3.283 -14.414 -10.148 1 93.94 203 MET B N 1
ATOM 5059 C CA . MET B 1 203 ? -4.395 -15.242 -9.688 1 93.94 203 MET B CA 1
ATOM 5060 C C . MET B 1 203 ? -4.004 -16.719 -9.695 1 93.94 203 MET B C 1
ATOM 5062 O O . MET B 1 203 ? -3.354 -17.188 -10.633 1 93.94 203 MET B O 1
ATOM 5066 N N . GLY B 1 204 ? -4.324 -17.391 -8.727 1 89.88 204 GLY B N 1
ATOM 5067 C CA . GLY B 1 204 ? -4.203 -18.828 -8.562 1 89.88 204 GLY B CA 1
ATOM 5068 C C . GLY B 1 204 ? -5.148 -19.391 -7.516 1 89.88 204 GLY B C 1
ATOM 5069 O O . GLY B 1 204 ? -6.355 -19.125 -7.559 1 89.88 204 GLY B O 1
ATOM 5070 N N . THR B 1 205 ? -4.531 -20.156 -6.602 1 84.38 205 THR B N 1
ATOM 5071 C CA . THR B 1 205 ? -5.34 -20.594 -5.469 1 84.38 205 THR B CA 1
ATOM 5072 C C . THR B 1 205 ? -5.867 -19.391 -4.688 1 84.38 205 THR B C 1
ATOM 5074 O O . THR B 1 205 ? -6.98 -19.422 -4.164 1 84.38 205 THR B O 1
ATOM 5077 N N . GLY B 1 206 ? -5.125 -18.406 -4.625 1 89.75 206 GLY B N 1
ATOM 5078 C CA . GLY B 1 206 ? -5.508 -17.094 -4.113 1 89.75 206 GLY B CA 1
ATOM 5079 C C . GLY B 1 206 ? -5.105 -15.953 -5.027 1 89.75 206 GLY B C 1
ATOM 5080 O O . GLY B 1 206 ? -4.82 -16.172 -6.207 1 89.75 206 GLY B O 1
ATOM 5081 N N . LEU B 1 207 ? -5.199 -14.789 -4.52 1 94.19 207 LEU B N 1
ATOM 5082 C CA . LEU B 1 207 ? -4.738 -13.617 -5.262 1 94.19 207 LEU B CA 1
ATOM 5083 C C . LEU B 1 207 ? -3.492 -13.023 -4.617 1 94.19 207 LEU B C 1
ATOM 5085 O O . LEU B 1 207 ? -3.592 -12.273 -3.641 1 94.19 207 LEU B O 1
ATOM 5089 N N . GLY B 1 208 ? -2.35 -13.398 -5.152 1 92.31 208 GLY B N 1
ATOM 5090 C CA . GLY B 1 208 ? -1.104 -12.805 -4.695 1 92.31 208 GLY B CA 1
ATOM 5091 C C . GLY B 1 208 ? -0.858 -11.422 -5.266 1 92.31 208 GLY B C 1
ATOM 5092 O O . GLY B 1 208 ? -1.161 -11.164 -6.434 1 92.31 208 GLY B O 1
ATOM 5093 N N . THR B 1 209 ? -0.368 -10.555 -4.406 1 94.94 209 THR B N 1
ATOM 5094 C CA . THR B 1 209 ? -0.057 -9.203 -4.859 1 94.94 209 THR B CA 1
ATOM 5095 C C . THR B 1 209 ? 1.262 -8.719 -4.262 1 94.94 209 THR B C 1
ATOM 5097 O O . THR B 1 209 ? 1.654 -9.156 -3.18 1 94.94 209 THR B O 1
ATOM 5100 N N . GLY B 1 210 ? 1.935 -7.902 -4.98 1 93.5 210 GLY B N 1
ATOM 5101 C CA . GLY B 1 210 ? 3.184 -7.293 -4.551 1 93.5 210 GLY B CA 1
ATOM 5102 C C . GLY B 1 210 ? 3.494 -6 -5.277 1 93.5 210 GLY B C 1
ATOM 5103 O O . GLY B 1 210 ? 2.824 -5.652 -6.25 1 93.5 210 GLY B O 1
ATOM 5104 N N . LEU B 1 211 ? 4.398 -5.289 -4.707 1 92.75 211 LEU B N 1
ATOM 5105 C CA . LEU B 1 211 ? 4.84 -4.023 -5.285 1 92.75 211 LEU B CA 1
ATOM 5106 C C . LEU B 1 211 ? 6.352 -4.016 -5.488 1 92.75 211 LEU B C 1
ATOM 5108 O O . LEU B 1 211 ? 7.109 -4.176 -4.527 1 92.75 211 LEU B O 1
ATOM 5112 N N . ILE B 1 212 ? 6.789 -3.863 -6.703 1 93.94 212 ILE B N 1
ATOM 5113 C CA . ILE B 1 212 ? 8.195 -3.635 -7.016 1 93.94 212 ILE B CA 1
ATOM 5114 C C . ILE B 1 212 ? 8.516 -2.145 -6.914 1 93.94 212 ILE B C 1
ATOM 5116 O O . ILE B 1 212 ? 7.832 -1.314 -7.523 1 93.94 212 ILE B O 1
ATOM 5120 N N . VAL B 1 213 ? 9.5 -1.843 -6.152 1 87.81 213 VAL B N 1
ATOM 5121 C CA . VAL B 1 213 ? 9.859 -0.45 -5.906 1 87.81 213 VAL B CA 1
ATOM 5122 C C . VAL B 1 213 ? 11.281 -0.188 -6.41 1 87.81 213 VAL B C 1
ATOM 5124 O O . VAL B 1 213 ? 12.227 -0.868 -6.004 1 87.81 213 VAL B O 1
ATOM 5127 N N . GLY B 1 214 ? 11.43 0.811 -7.164 1 83.38 214 GLY B N 1
ATOM 5128 C CA . GLY B 1 214 ? 12.75 1.22 -7.613 1 83.38 214 GLY B CA 1
ATOM 5129 C C . GLY B 1 214 ? 13.578 1.863 -6.516 1 83.38 214 GLY B C 1
ATOM 5130 O O . GLY B 1 214 ? 13.047 2.613 -5.691 1 83.38 214 GLY B O 1
ATOM 5131 N N . ALA B 1 215 ? 14.945 1.549 -6.195 1 73.38 215 ALA B N 1
ATOM 5132 C CA . ALA B 1 215 ? 15.844 2.086 -5.176 1 73.38 215 ALA B CA 1
ATOM 5133 C C . ALA B 1 215 ? 17.031 2.818 -5.812 1 73.38 215 ALA B C 1
ATOM 5135 O O . ALA B 1 215 ? 18.047 3.045 -5.16 1 73.38 215 ALA B O 1
ATOM 5136 N N . SER B 1 216 ? 16.922 3.406 -6.906 1 68.31 216 SER B N 1
ATOM 5137 C CA . SER B 1 216 ? 17.984 4.105 -7.637 1 68.31 216 SER B CA 1
ATOM 5138 C C . SER B 1 216 ? 19.125 3.172 -7.977 1 68.31 216 SER B C 1
ATOM 5140 O O . SER B 1 216 ? 19.281 2.117 -7.355 1 68.31 216 SER B O 1
ATOM 5142 N N . GLY B 1 217 ? 19.969 3.416 -8.938 1 73.25 217 GLY B N 1
ATOM 5143 C CA . GLY B 1 217 ? 21.141 2.652 -9.344 1 73.25 217 GLY B CA 1
ATOM 5144 C C . GLY B 1 217 ? 20.797 1.318 -9.977 1 73.25 217 GLY B C 1
ATOM 5145 O O . GLY B 1 217 ? 21.531 0.344 -9.828 1 73.25 217 GLY B O 1
ATOM 5146 N N . GLY B 1 218 ? 19.641 1.241 -10.445 1 80.38 218 GLY B N 1
ATOM 5147 C CA . GLY B 1 218 ? 19.219 0.01 -11.102 1 80.38 218 GLY B CA 1
ATOM 5148 C C . GLY B 1 218 ? 18.781 -1.065 -10.117 1 80.38 218 GLY B C 1
ATOM 5149 O O . GLY B 1 218 ? 18.656 -2.234 -10.492 1 80.38 218 GLY B O 1
ATOM 5150 N N . LYS 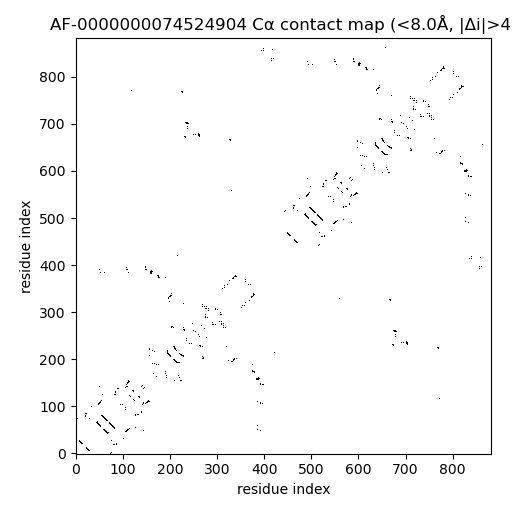B 1 219 ? 18.625 -0.754 -8.938 1 84.06 219 LYS B N 1
ATOM 5151 C CA . LYS B 1 219 ? 18.219 -1.697 -7.902 1 84.06 219 LYS B CA 1
ATOM 5152 C C . LYS B 1 219 ? 16.719 -1.601 -7.621 1 84.06 219 LYS B C 1
ATOM 5154 O O . LYS B 1 219 ? 16.109 -0.567 -7.879 1 84.06 219 LYS B O 1
ATOM 5159 N N . PHE B 1 220 ? 16.203 -2.736 -7.215 1 89.25 220 PHE B N 1
ATOM 5160 C CA . PHE B 1 220 ? 14.781 -2.83 -6.91 1 89.25 220 PHE B CA 1
ATOM 5161 C C . PHE B 1 220 ? 14.562 -3.543 -5.582 1 89.25 220 PHE B C 1
ATOM 5163 O O . PHE B 1 220 ? 15.383 -4.367 -5.168 1 89.25 220 PHE B O 1
ATOM 5170 N N . ASN B 1 221 ? 13.523 -3.145 -4.93 1 85.38 221 ASN B N 1
ATOM 5171 C CA . ASN B 1 221 ? 13.016 -3.828 -3.74 1 85.38 221 ASN B CA 1
ATOM 5172 C C . ASN B 1 221 ? 11.562 -4.246 -3.91 1 85.38 221 ASN B C 1
ATOM 5174 O O . ASN B 1 221 ? 10.898 -3.822 -4.855 1 85.38 221 ASN B O 1
ATOM 5178 N N . VAL B 1 222 ? 11.18 -5.141 -2.99 1 90.88 222 VAL B N 1
ATOM 5179 C CA . VAL B 1 222 ? 9.805 -5.617 -3.076 1 90.88 222 VAL B CA 1
ATOM 5180 C C . VAL B 1 222 ? 9.078 -5.363 -1.754 1 90.88 222 VAL B C 1
ATOM 5182 O O . VAL B 1 222 ? 9.648 -5.582 -0.681 1 90.88 222 VAL B O 1
ATOM 5185 N N . ILE B 1 223 ? 7.906 -4.828 -1.827 1 85.12 223 ILE B N 1
ATOM 5186 C CA . ILE B 1 223 ? 6.988 -4.75 -0.694 1 85.12 223 ILE B CA 1
ATOM 5187 C C . ILE B 1 223 ? 5.863 -5.766 -0.87 1 85.12 223 ILE B C 1
ATOM 5189 O O . ILE B 1 223 ? 5.059 -5.66 -1.799 1 85.12 223 ILE B O 1
ATOM 5193 N N . PRO B 1 224 ? 5.902 -6.738 -0.015 1 88.19 224 PRO B N 1
ATOM 5194 C CA . PRO B 1 224 ? 4.766 -7.66 -0.097 1 88.19 224 PRO B CA 1
ATOM 5195 C C . PRO B 1 224 ? 3.434 -6.98 0.201 1 88.19 224 PRO B C 1
ATOM 5197 O O . PRO B 1 224 ? 3.35 -6.145 1.104 1 88.19 224 PRO B O 1
ATOM 5200 N N . LEU B 1 225 ? 2.416 -7.234 -0.607 1 90.56 225 LEU B N 1
ATOM 5201 C CA . LEU B 1 225 ? 1.073 -6.695 -0.417 1 90.56 225 LEU B CA 1
ATOM 5202 C C . LEU B 1 225 ? 0.057 -7.82 -0.245 1 90.56 225 LEU B C 1
ATOM 5204 O O . LEU B 1 225 ? 0.238 -8.914 -0.784 1 90.56 225 LEU B O 1
ATOM 5208 N N . GLU B 1 226 ? -0.963 -7.562 0.459 1 91.12 226 GLU B N 1
ATOM 5209 C CA . GLU B 1 226 ? -2.096 -8.477 0.575 1 91.12 226 GLU B CA 1
ATOM 5210 C C . GLU B 1 226 ? -3.375 -7.84 0.039 1 91.12 226 GLU B C 1
ATOM 5212 O O . GLU B 1 226 ? -4.418 -7.879 0.695 1 91.12 226 GLU B O 1
ATOM 5217 N N . ALA B 1 227 ? -3.27 -7.27 -1.132 1 93.81 227 ALA B N 1
ATOM 5218 C CA . ALA B 1 227 ? -4.367 -6.516 -1.731 1 93.81 227 ALA B CA 1
ATOM 5219 C C . ALA B 1 227 ? -5.535 -7.43 -2.084 1 93.81 227 ALA B C 1
ATOM 5221 O O . ALA B 1 227 ? -6.652 -6.961 -2.307 1 93.81 227 ALA B O 1
ATOM 5222 N N . GLY B 1 228 ? -5.285 -8.703 -2.176 1 94.5 228 GLY B N 1
ATOM 5223 C CA . GLY B 1 228 ? -6.367 -9.656 -2.389 1 94.5 228 GLY B CA 1
ATOM 5224 C C . GLY B 1 228 ? -7.391 -9.648 -1.271 1 94.5 228 GLY B C 1
ATOM 5225 O O . GLY B 1 228 ? -8.523 -10.094 -1.46 1 94.5 228 GLY B O 1
ATOM 5226 N N . HIS B 1 229 ? -7 -9.109 -0.186 1 94.25 229 HIS B N 1
ATOM 5227 C CA . HIS B 1 229 ? -7.875 -9.148 0.982 1 94.25 229 HIS B CA 1
ATOM 5228 C C . HIS B 1 229 ? -8.531 -7.789 1.227 1 94.25 229 HIS B C 1
ATOM 5230 O O . HIS B 1 229 ? -9.18 -7.586 2.256 1 94.25 229 HIS B O 1
ATOM 5236 N N . VAL B 1 230 ? -8.414 -6.906 0.347 1 95.44 230 VAL B N 1
ATOM 5237 C CA . VAL B 1 230 ? -9.172 -5.664 0.38 1 95.44 230 VAL B CA 1
ATOM 5238 C C . VAL B 1 230 ? -10.633 -5.934 0.005 1 95.44 230 VAL B C 1
ATOM 5240 O O . VAL B 1 230 ? -10.906 -6.707 -0.917 1 95.44 230 VAL B O 1
ATOM 5243 N N . HIS B 1 231 ? -11.508 -5.328 0.66 1 97.56 231 HIS B N 1
ATOM 5244 C CA . HIS B 1 231 ? -12.93 -5.539 0.438 1 97.56 231 HIS B CA 1
ATOM 5245 C C . HIS B 1 231 ? -13.375 -4.945 -0.896 1 97.56 231 HIS B C 1
ATOM 5247 O O . HIS B 1 231 ? -12.82 -3.938 -1.347 1 97.56 231 HIS B O 1
ATOM 5253 N N . VAL B 1 232 ? -14.414 -5.496 -1.452 1 97.81 232 VAL B N 1
ATOM 5254 C CA . VAL B 1 232 ? -14.93 -5.098 -2.756 1 97.81 232 VAL B CA 1
ATOM 5255 C C . VAL B 1 232 ? -16.078 -4.109 -2.574 1 97.81 232 VAL B C 1
ATOM 5257 O O . VAL B 1 232 ? -17.016 -4.375 -1.818 1 97.81 232 VAL B O 1
ATOM 5260 N N . ALA B 1 233 ? -15.984 -3.037 -3.285 1 97.56 233 ALA B N 1
ATOM 5261 C CA . ALA B 1 233 ? -17.047 -2.031 -3.234 1 97.56 233 ALA B CA 1
ATOM 5262 C C . ALA B 1 233 ? -18.078 -2.275 -4.324 1 97.56 233 ALA B C 1
ATOM 5264 O O . ALA B 1 233 ? -17.75 -2.777 -5.402 1 97.56 233 ALA B O 1
ATOM 5265 N N . THR B 1 234 ? -19.328 -1.919 -4.035 1 97.06 234 THR B N 1
ATOM 5266 C CA . THR B 1 234 ? -20.359 -1.856 -5.066 1 97.06 234 THR B CA 1
ATOM 5267 C C . THR B 1 234 ? -20.141 -0.654 -5.98 1 97.06 234 THR B C 1
ATOM 5269 O O . THR B 1 234 ? -19.766 0.422 -5.516 1 97.06 234 THR B O 1
ATOM 5272 N N . PRO B 1 235 ? -20.438 -0.877 -7.238 1 96.69 235 PRO B N 1
ATOM 5273 C CA . PRO B 1 235 ? -20.297 0.27 -8.141 1 96.69 235 PRO B CA 1
ATOM 5274 C C . PRO B 1 235 ? -21.297 1.387 -7.828 1 96.69 235 PRO B C 1
ATOM 5276 O O . PRO B 1 235 ? -22.203 1.202 -7.012 1 96.69 235 PRO B O 1
ATOM 5279 N N . GLY B 1 236 ? -21.047 2.588 -8.469 1 97.12 236 GLY B N 1
ATOM 5280 C CA . GLY B 1 236 ? -21.984 3.688 -8.328 1 97.12 236 GLY B CA 1
ATOM 5281 C C . GLY B 1 236 ? -23.406 3.316 -8.703 1 97.12 236 GLY B C 1
ATOM 5282 O O . GLY B 1 236 ? -23.609 2.459 -9.562 1 97.12 236 GLY B O 1
ATOM 5283 N N . THR B 1 237 ? -24.344 3.984 -8.164 1 97.38 237 THR B N 1
ATOM 5284 C CA . THR B 1 237 ? -25.75 3.615 -8.273 1 97.38 237 THR B CA 1
ATOM 5285 C C . THR B 1 237 ? -26.234 3.756 -9.711 1 97.38 237 THR B C 1
ATOM 5287 O O . THR B 1 237 ? -27.203 3.094 -10.117 1 97.38 237 THR B O 1
ATOM 5290 N N . ASN B 1 238 ? -25.578 4.566 -10.477 1 97.38 238 ASN B N 1
ATOM 5291 C CA . ASN B 1 238 ? -26 4.789 -11.852 1 97.38 238 ASN B CA 1
ATOM 5292 C C . ASN B 1 238 ? -25.078 4.098 -12.844 1 97.38 238 ASN B C 1
ATOM 5294 O O . ASN B 1 238 ? -25.156 4.336 -14.055 1 97.38 238 ASN B O 1
ATOM 5298 N N . SER B 1 239 ? -24.203 3.289 -12.305 1 94.88 239 SER B N 1
ATOM 5299 C CA . SER B 1 239 ? -23.359 2.469 -13.18 1 94.88 239 SER B CA 1
ATOM 5300 C C . SER B 1 239 ? -24.172 1.355 -13.836 1 94.88 239 SER B C 1
ATOM 5302 O O . SER B 1 239 ? -25.156 0.872 -13.258 1 94.88 239 SER B O 1
ATOM 5304 N N . CYS B 1 240 ? -23.734 0.892 -15.008 1 92.19 240 CYS B N 1
ATOM 5305 C CA . CYS B 1 240 ? -24.438 -0.141 -15.758 1 92.19 240 CYS B CA 1
ATOM 5306 C C . CYS B 1 240 ? -24.406 -1.473 -15.016 1 92.19 240 CYS B C 1
ATOM 5308 O O . CYS B 1 240 ? -25.312 -2.291 -15.156 1 92.19 240 CYS B O 1
ATOM 5310 N N . ASP B 1 241 ? -23.438 -1.661 -14.211 1 92.56 241 ASP B N 1
ATOM 5311 C CA . ASP B 1 241 ? -23.234 -2.949 -13.555 1 92.56 241 ASP B CA 1
ATOM 5312 C C . ASP B 1 241 ? -23.75 -2.924 -12.117 1 92.56 241 ASP B C 1
ATOM 5314 O O . ASP B 1 241 ? -23.625 -3.91 -11.391 1 92.56 241 ASP B O 1
ATOM 5318 N N . PHE B 1 242 ? -24.484 -1.877 -11.68 1 96.62 242 PHE B N 1
ATOM 5319 C CA . PHE B 1 242 ? -24.797 -1.657 -10.273 1 96.62 242 PHE B CA 1
ATOM 5320 C C . PHE B 1 242 ? -25.656 -2.791 -9.727 1 96.62 242 PHE B C 1
ATOM 5322 O O . PHE B 1 242 ? -25.281 -3.449 -8.758 1 96.62 242 PHE B O 1
ATOM 5329 N N . HIS B 1 243 ? -26.703 -3.08 -10.336 1 96.94 243 HIS B N 1
ATOM 5330 C CA . HIS B 1 243 ? -27.672 -4.031 -9.805 1 96.94 243 HIS B CA 1
ATOM 5331 C C . HIS B 1 243 ? -27.094 -5.441 -9.758 1 96.94 243 HIS B C 1
ATOM 5333 O O . HIS B 1 243 ? -27.203 -6.125 -8.734 1 96.94 243 HIS B O 1
ATOM 5339 N N . GLU B 1 244 ? -26.484 -5.809 -10.789 1 96.81 244 GLU B N 1
ATOM 5340 C CA . GLU B 1 244 ? -25.938 -7.156 -10.859 1 96.81 244 GLU B CA 1
ATOM 5341 C C . GLU B 1 244 ? -24.781 -7.328 -9.875 1 96.81 244 GLU B C 1
ATOM 5343 O O . GLU B 1 244 ? -24.688 -8.352 -9.188 1 96.81 244 GLU B O 1
ATOM 5348 N N . ASP B 1 245 ? -23.922 -6.348 -9.797 1 97.5 245 ASP B N 1
ATOM 5349 C CA . ASP B 1 245 ? -22.766 -6.438 -8.906 1 97.5 245 ASP B CA 1
ATOM 5350 C C . ASP B 1 245 ? -23.203 -6.379 -7.445 1 97.5 245 ASP B C 1
ATOM 5352 O O . ASP B 1 245 ? -22.625 -7.066 -6.594 1 97.5 245 ASP B O 1
ATOM 5356 N N . ARG B 1 246 ? -24.203 -5.578 -7.176 1 97.81 246 ARG B N 1
ATOM 5357 C CA . ARG B 1 246 ? -24.734 -5.535 -5.816 1 97.81 246 ARG B CA 1
ATOM 5358 C C . ARG B 1 246 ? -25.25 -6.902 -5.395 1 97.81 246 ARG B C 1
ATOM 5360 O O . ARG B 1 246 ? -24.938 -7.387 -4.305 1 97.81 246 ARG B O 1
ATOM 5367 N N . GLU B 1 247 ? -26.047 -7.453 -6.25 1 98.06 247 GLU B N 1
ATOM 5368 C CA . GLU B 1 247 ? -26.594 -8.773 -5.953 1 98.06 247 GLU B CA 1
ATOM 5369 C C . GLU B 1 247 ? -25.5 -9.82 -5.812 1 98.06 247 GLU B C 1
ATOM 5371 O O . GLU B 1 247 ? -25.547 -10.656 -4.91 1 98.06 247 GLU B O 1
ATOM 5376 N N . ARG B 1 248 ? -24.562 -9.789 -6.68 1 98.38 248 ARG B N 1
ATOM 5377 C CA . ARG B 1 248 ? -23.438 -10.727 -6.664 1 98.38 248 ARG B CA 1
ATOM 5378 C C . ARG B 1 248 ? -22.656 -10.625 -5.363 1 98.38 248 ARG B C 1
ATOM 5380 O O . ARG B 1 248 ? -22.359 -11.641 -4.73 1 98.38 248 ARG B O 1
ATOM 5387 N N . ILE B 1 249 ? -22.344 -9.391 -4.953 1 98.38 249 ILE B N 1
ATOM 5388 C CA . ILE B 1 249 ? -21.562 -9.148 -3.75 1 98.38 249 ILE B CA 1
ATOM 5389 C C . ILE B 1 249 ? -22.328 -9.656 -2.527 1 98.38 249 ILE B C 1
ATOM 5391 O O . ILE B 1 249 ? -21.75 -10.328 -1.667 1 98.38 249 ILE B O 1
ATOM 5395 N N . GLU B 1 250 ? -23.609 -9.422 -2.482 1 98.19 250 GLU B N 1
ATOM 5396 C CA . GLU B 1 250 ? -24.438 -9.875 -1.365 1 98.19 250 GLU B CA 1
ATOM 5397 C C . GLU B 1 250 ? -24.578 -11.391 -1.367 1 98.19 250 GLU B C 1
ATOM 5399 O O . GLU B 1 250 ? -24.516 -12.031 -0.314 1 98.19 250 GLU B O 1
ATOM 5404 N N . PHE B 1 251 ? -24.797 -11.984 -2.549 1 98.38 251 PHE B N 1
ATOM 5405 C CA . PHE B 1 251 ? -24.891 -13.43 -2.703 1 98.38 251 PHE B CA 1
ATOM 5406 C C . PHE B 1 251 ? -23.625 -14.109 -2.191 1 98.38 251 PHE B C 1
ATOM 5408 O O . PHE B 1 251 ? -23.688 -15.07 -1.427 1 98.38 251 PHE B O 1
ATOM 5415 N N . LEU B 1 252 ? -22.453 -13.547 -2.553 1 98.56 252 LEU B N 1
ATOM 5416 C CA . LEU B 1 252 ? -21.172 -14.156 -2.195 1 98.56 252 LEU B CA 1
ATOM 5417 C C . LEU B 1 252 ? -20.875 -13.953 -0.714 1 98.56 252 LEU B C 1
ATOM 5419 O O . LEU B 1 252 ? -20.266 -14.82 -0.079 1 98.56 252 LEU B O 1
ATOM 5423 N N . SER B 1 253 ? -21.266 -12.805 -0.165 1 98.38 253 SER B N 1
ATOM 5424 C CA . SER B 1 253 ? -21.125 -12.602 1.273 1 98.38 253 SER B CA 1
ATOM 5425 C C . SER B 1 253 ? -21.859 -13.68 2.057 1 98.38 253 SER B C 1
ATOM 5427 O O . SER B 1 253 ? -21.312 -14.25 3.008 1 98.38 253 SER B O 1
ATOM 5429 N N . GLN B 1 254 ? -23.062 -13.961 1.629 1 97.94 254 GLN B N 1
ATOM 5430 C CA . GLN B 1 254 ? -23.875 -14.992 2.271 1 97.94 254 GLN B CA 1
ATOM 5431 C C . GLN B 1 254 ? -23.266 -16.375 2.07 1 97.94 254 GLN B C 1
ATOM 5433 O O . GLN B 1 254 ? -23.141 -17.156 3.021 1 97.94 254 GLN B O 1
ATOM 5438 N N . LYS B 1 255 ? -22.875 -16.672 0.875 1 97.12 255 LYS B N 1
ATOM 5439 C CA . LYS B 1 255 ? -22.375 -17.984 0.486 1 97.12 255 LYS B CA 1
ATOM 5440 C C . LYS B 1 255 ? -21.078 -18.297 1.211 1 97.12 255 LYS B C 1
ATOM 5442 O O . LYS B 1 255 ? -20.875 -19.422 1.675 1 97.12 255 LYS B O 1
ATOM 5447 N N . ILE B 1 256 ? -20.172 -17.328 1.303 1 97.62 256 ILE B N 1
ATOM 5448 C CA . ILE B 1 256 ? -18.812 -17.578 1.748 1 97.62 256 ILE B CA 1
ATOM 5449 C C . ILE B 1 256 ? -18.703 -17.328 3.248 1 97.62 256 ILE B C 1
ATOM 5451 O O . ILE B 1 256 ? -18.031 -18.062 3.967 1 97.62 256 ILE B O 1
ATOM 5455 N N . TYR B 1 257 ? -19.438 -16.281 3.701 1 97.56 257 TYR B N 1
ATOM 5456 C CA . TYR B 1 257 ? -19.203 -15.852 5.07 1 97.56 257 TYR B CA 1
ATOM 5457 C C . TYR B 1 257 ? -20.484 -15.875 5.883 1 97.56 257 TYR B C 1
ATOM 5459 O O . TYR B 1 257 ? -20.578 -15.266 6.949 1 97.56 257 TYR B O 1
ATOM 5467 N N . SER B 1 258 ? -21.531 -16.484 5.371 1 97.94 258 SER B N 1
ATOM 5468 C CA . SER B 1 258 ? -22.844 -16.469 6.02 1 97.94 258 SER B CA 1
ATOM 5469 C C . SER B 1 258 ? -23.328 -15.047 6.27 1 97.94 258 SER B C 1
ATOM 5471 O O . SER B 1 258 ? -24.016 -14.781 7.25 1 97.94 258 SER B O 1
ATOM 5473 N N . GLY B 1 259 ? -22.797 -14.117 5.574 1 97.88 259 GLY B N 1
ATOM 5474 C CA . GLY B 1 259 ? -23.234 -12.734 5.625 1 97.88 259 GLY B CA 1
ATOM 5475 C C . GLY B 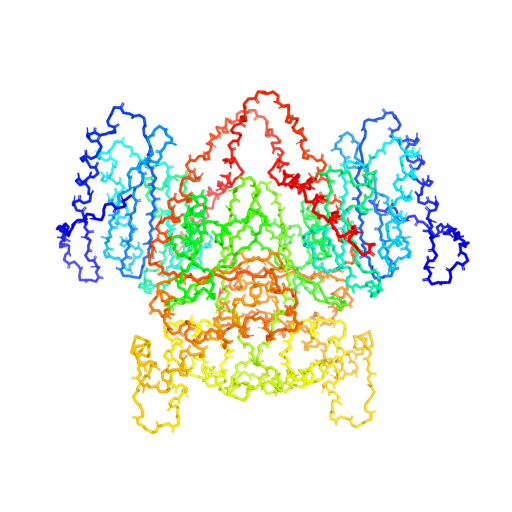1 259 ? -22.531 -11.93 6.707 1 97.88 259 GLY B C 1
ATOM 5476 O O . GLY B 1 259 ? -22.859 -10.758 6.918 1 97.88 259 GLY B O 1
ATOM 5477 N N . ILE B 1 260 ? -21.578 -12.453 7.336 1 97 260 ILE B N 1
ATOM 5478 C CA . ILE B 1 260 ? -20.938 -11.805 8.469 1 97 260 ILE B CA 1
ATOM 5479 C C . ILE B 1 260 ? -19.969 -10.734 7.965 1 97 260 ILE B C 1
ATOM 5481 O O . ILE B 1 260 ? -19.875 -9.648 8.539 1 97 260 ILE B O 1
ATOM 5485 N N . TYR B 1 261 ? -19.281 -11.047 6.891 1 97.44 261 TYR B N 1
ATOM 5486 C CA . TYR B 1 261 ? -18.25 -10.141 6.367 1 97.44 261 TYR B CA 1
ATOM 5487 C C . TYR B 1 261 ? -18.531 -9.781 4.914 1 97.44 261 TYR B C 1
ATOM 5489 O O . TYR B 1 261 ? -19.219 -10.516 4.207 1 97.44 261 TYR B O 1
ATOM 5497 N N . PRO B 1 262 ? -18.078 -8.555 4.543 1 97.44 262 PRO B N 1
ATOM 5498 C CA . PRO B 1 262 ? -18.031 -8.297 3.102 1 97.44 262 PRO B CA 1
ATOM 5499 C C . PRO B 1 262 ? -17.078 -9.234 2.367 1 97.44 262 PRO B C 1
ATOM 5501 O O . PRO B 1 262 ? -16.219 -9.859 2.99 1 97.44 262 PRO B O 1
ATOM 5504 N N . ILE B 1 263 ? -17.234 -9.328 1.074 1 98.19 263 ILE B N 1
ATOM 5505 C CA . ILE B 1 263 ? -16.312 -10.156 0.313 1 98.19 263 ILE B CA 1
ATOM 5506 C C . ILE B 1 263 ? -15.047 -9.359 -0.008 1 98.19 263 ILE B C 1
ATOM 5508 O O . ILE B 1 263 ? -15.039 -8.125 0.083 1 98.19 263 ILE B O 1
ATOM 5512 N N . GLU B 1 264 ? -14.016 -10.047 -0.261 1 98 264 GLU B N 1
ATOM 5513 C CA . GLU B 1 264 ? -12.727 -9.484 -0.667 1 98 264 GLU B CA 1
ATOM 5514 C C . GLU B 1 264 ? -12.391 -9.859 -2.107 1 98 264 GLU B C 1
ATOM 5516 O O . GLU B 1 264 ? -13.055 -10.711 -2.703 1 98 264 GLU B O 1
ATOM 5521 N N . TYR B 1 265 ? -11.438 -9.266 -2.721 1 98.06 265 TYR B N 1
ATOM 5522 C CA . TYR B 1 265 ? -11.102 -9.508 -4.121 1 98.06 265 TYR B CA 1
ATOM 5523 C C . TYR B 1 265 ? -10.734 -10.977 -4.344 1 98.06 265 TYR B C 1
ATOM 5525 O O . TYR B 1 265 ? -11.086 -11.555 -5.375 1 98.06 265 TYR B O 1
ATOM 5533 N N . GLU B 1 266 ? -10.07 -11.594 -3.408 1 96.19 266 GLU B N 1
ATOM 5534 C CA . GLU B 1 266 ? -9.672 -12.992 -3.543 1 96.19 266 GLU B CA 1
ATOM 5535 C C . GLU B 1 266 ? -10.891 -13.906 -3.637 1 96.19 266 GLU B C 1
ATOM 5537 O O . GLU B 1 266 ? -10.797 -15.016 -4.164 1 96.19 266 GLU B O 1
ATOM 5542 N N . ASP B 1 267 ? -12.008 -13.484 -3.146 1 98.06 267 ASP B N 1
ATOM 5543 C CA . ASP B 1 267 ? -13.227 -14.281 -3.193 1 98.06 267 ASP B CA 1
ATOM 5544 C C . ASP B 1 267 ? -13.789 -14.352 -4.613 1 98.06 267 ASP B C 1
ATOM 5546 O O . ASP B 1 267 ? -14.672 -15.164 -4.902 1 98.06 267 ASP B O 1
ATOM 5550 N N . ILE B 1 268 ? -13.266 -13.516 -5.492 1 98.25 268 ILE B N 1
ATOM 5551 C CA . ILE B 1 268 ? -13.656 -13.5 -6.895 1 98.25 268 ILE B CA 1
ATOM 5552 C C . ILE B 1 268 ? -12.453 -13.836 -7.773 1 98.25 268 ILE B C 1
ATOM 5554 O O . ILE B 1 268 ? -12.562 -14.617 -8.719 1 98.25 268 ILE B O 1
ATOM 5558 N N . CYS B 1 269 ? -11.297 -13.266 -7.375 1 97.88 269 CYS B N 1
ATOM 5559 C CA . CYS B 1 269 ? -10.094 -13.375 -8.188 1 97.88 269 CYS B CA 1
ATOM 5560 C C . CYS B 1 269 ? -9.211 -14.516 -7.707 1 97.88 269 CYS B C 1
ATOM 5562 O O . CYS B 1 269 ? -8.062 -14.305 -7.312 1 97.88 269 CYS B O 1
ATOM 5564 N N . SER B 1 270 ? -9.688 -15.703 -7.758 1 96.12 270 SER B N 1
ATOM 5565 C CA . SER B 1 270 ? -9.023 -16.969 -7.453 1 96.12 270 SER B CA 1
ATOM 5566 C C . SER B 1 270 ? -9.742 -18.141 -8.109 1 96.12 270 SER B C 1
ATOM 5568 O O . SER B 1 270 ? -10.828 -17.969 -8.664 1 96.12 270 SER B O 1
ATOM 5570 N N . GLY B 1 271 ? -9.102 -19.312 -8.078 1 95 271 GLY B N 1
ATOM 5571 C CA . GLY B 1 271 ? -9.781 -20.5 -8.602 1 95 271 GLY B CA 1
ATOM 5572 C C . GLY B 1 271 ? -11.141 -20.734 -7.977 1 95 271 GLY B C 1
ATOM 5573 O O . GLY B 1 271 ? -12.141 -20.875 -8.68 1 95 271 GLY B O 1
ATOM 5574 N N . ARG B 1 272 ? -11.25 -20.734 -6.699 1 95.75 272 ARG B N 1
ATOM 5575 C CA . ARG B 1 272 ? -12.516 -20.891 -5.992 1 95.75 272 ARG B CA 1
ATOM 5576 C C . ARG B 1 272 ? -13.453 -19.719 -6.285 1 95.75 272 ARG B C 1
ATOM 5578 O O . ARG B 1 272 ? -14.672 -19.891 -6.348 1 95.75 272 ARG B O 1
ATOM 5585 N N . GLY B 1 273 ? -12.867 -18.531 -6.406 1 98 273 GLY B N 1
ATOM 5586 C CA . GLY B 1 273 ? -13.664 -17.359 -6.738 1 98 273 GLY B CA 1
ATOM 5587 C C . GLY B 1 273 ? -14.367 -17.484 -8.078 1 98 273 GLY B C 1
ATOM 5588 O O . GLY B 1 273 ? -15.523 -17.094 -8.211 1 98 273 GLY B O 1
ATOM 5589 N N . LEU B 1 274 ? -13.648 -18.031 -9.031 1 98.31 274 LEU B N 1
ATOM 5590 C CA . LEU B 1 274 ? -14.25 -18.266 -10.344 1 98.31 274 LEU B CA 1
ATOM 5591 C C . LEU B 1 274 ? -15.43 -19.219 -10.242 1 98.31 274 LEU B C 1
ATOM 5593 O O . LEU B 1 274 ? -16.469 -19.016 -10.883 1 98.31 274 LEU B O 1
ATOM 5597 N N . GLU B 1 275 ? -15.273 -20.203 -9.477 1 98.44 275 GLU B N 1
ATOM 5598 C CA . GLU B 1 275 ? -16.359 -21.156 -9.258 1 98.44 275 GLU B CA 1
ATOM 5599 C C . GLU B 1 275 ? -17.562 -20.469 -8.609 1 98.44 275 GLU B C 1
ATOM 5601 O O . GLU B 1 275 ? -18.703 -20.75 -8.977 1 98.44 275 GLU B O 1
ATOM 5606 N N . TYR B 1 276 ? -17.328 -19.578 -7.652 1 98.25 276 TYR B N 1
ATOM 5607 C CA . TYR B 1 276 ? -18.406 -18.828 -7.016 1 98.25 276 TYR B CA 1
ATOM 5608 C C . TYR B 1 276 ? -19.109 -17.922 -8.016 1 98.25 276 TYR B C 1
ATOM 5610 O O . TYR B 1 276 ? -20.328 -17.75 -7.973 1 98.25 276 TYR B O 1
ATOM 5618 N N . CYS B 1 277 ? -18.344 -17.281 -8.867 1 98.25 277 CYS B N 1
ATOM 5619 C CA . CYS B 1 277 ? -18.938 -16.453 -9.914 1 98.25 277 CYS B CA 1
ATOM 5620 C C . CYS B 1 277 ? -19.859 -17.266 -10.797 1 98.25 277 CYS B C 1
ATOM 5622 O O . CYS B 1 277 ? -20.953 -16.812 -11.141 1 98.25 277 CYS B O 1
ATOM 5624 N N . TYR B 1 278 ? -19.422 -18.469 -11.18 1 98.62 278 TYR B N 1
ATOM 5625 C CA . TYR B 1 278 ? -20.266 -19.344 -12 1 98.62 278 TYR B CA 1
ATOM 5626 C C . TYR B 1 278 ? -21.531 -19.719 -11.266 1 98.62 278 TYR B C 1
ATOM 5628 O O . TYR B 1 278 ? -22.625 -19.734 -11.852 1 98.62 278 TYR B O 1
ATOM 5636 N N . GLU B 1 279 ? -21.406 -20.062 -10.031 1 98.12 279 GLU B N 1
ATOM 5637 C CA . GLU B 1 279 ? -22.578 -20.406 -9.227 1 98.12 279 GLU B CA 1
ATOM 5638 C C . GLU B 1 279 ? -23.594 -19.266 -9.219 1 98.12 279 GLU B C 1
ATOM 5640 O O . GLU B 1 279 ? -24.812 -19.516 -9.281 1 98.12 279 GLU B O 1
ATOM 5645 N N . PHE B 1 280 ? -23.156 -18.078 -9.078 1 98.44 280 PHE B N 1
ATOM 5646 C CA . PHE B 1 280 ? -24.031 -16.922 -9.141 1 98.44 280 PHE B CA 1
ATOM 5647 C C . PHE B 1 280 ? -24.766 -16.875 -10.469 1 98.44 280 PHE B C 1
ATOM 5649 O O . PHE B 1 280 ? -25.969 -16.578 -10.516 1 98.44 280 PHE B O 1
ATOM 5656 N N . GLU B 1 281 ? -23.984 -17.094 -11.547 1 97.94 281 GLU B N 1
ATOM 5657 C CA . GLU B 1 281 ? -24.578 -17.016 -12.883 1 97.94 281 GLU B CA 1
ATOM 5658 C C . GLU B 1 281 ? -25.688 -18.047 -13.062 1 97.94 281 GLU B C 1
ATOM 5660 O O . GLU B 1 281 ? -26.656 -17.797 -13.781 1 97.94 281 GLU B O 1
ATOM 5665 N N . ILE B 1 282 ? -25.609 -19.172 -12.43 1 97.69 282 ILE B N 1
ATOM 5666 C CA . ILE B 1 282 ? -26.562 -20.25 -12.672 1 97.69 282 ILE B CA 1
ATOM 5667 C C . ILE B 1 282 ? -27.562 -20.328 -11.516 1 97.69 282 ILE B C 1
ATOM 5669 O O . ILE B 1 282 ? -28.359 -21.266 -11.43 1 97.69 282 ILE B O 1
ATOM 5673 N N . ARG B 1 283 ? -27.516 -19.359 -10.586 1 95.38 283 ARG B N 1
ATOM 5674 C CA . ARG B 1 283 ? -28.234 -19.422 -9.312 1 95.38 283 ARG B CA 1
ATOM 5675 C C . ARG B 1 283 ? -29.734 -19.609 -9.547 1 95.38 283 ARG B C 1
ATOM 5677 O O . ARG B 1 283 ? -30.422 -20.203 -8.719 1 95.38 283 ARG B O 1
ATOM 5684 N N . ASN B 1 284 ? -30.25 -19.141 -10.602 1 94.88 284 ASN B N 1
ATOM 5685 C CA . ASN B 1 284 ? -31.672 -19.188 -10.867 1 94.88 284 ASN B CA 1
ATOM 5686 C C . ASN B 1 284 ? -32.031 -20.312 -11.836 1 94.88 284 ASN B C 1
ATOM 5688 O O . ASN B 1 284 ? -33.156 -20.422 -12.297 1 94.88 284 ASN B O 1
ATOM 5692 N N . ILE B 1 285 ? -31.094 -21.172 -12.219 1 94.62 285 ILE B N 1
ATOM 5693 C CA . ILE B 1 285 ? -31.328 -22.297 -13.109 1 94.62 285 ILE B CA 1
ATOM 5694 C C . ILE B 1 285 ? -31.531 -23.562 -12.281 1 94.62 285 ILE B C 1
ATOM 5696 O O . ILE B 1 285 ? -30.609 -24.031 -11.609 1 94.62 285 ILE B O 1
ATOM 5700 N N . PRO B 1 286 ? -32.656 -24.094 -12.422 1 91.5 286 PRO B N 1
ATOM 5701 C CA . PRO B 1 286 ? -32.938 -25.297 -11.648 1 91.5 286 PRO B CA 1
ATOM 5702 C C . PRO B 1 286 ? -32 -26.469 -12.023 1 91.5 286 PRO B C 1
ATOM 5704 O O . PRO B 1 286 ? -31.75 -26.672 -13.211 1 91.5 286 PRO B O 1
ATOM 5707 N N . ASN B 1 287 ? -31.5 -27.203 -11.188 1 89.56 287 ASN B N 1
ATOM 5708 C CA . ASN B 1 287 ? -30.703 -28.422 -11.328 1 89.56 287 ASN B CA 1
ATOM 5709 C C . ASN B 1 287 ? -29.422 -28.156 -12.102 1 89.56 287 ASN B C 1
ATOM 5711 O O . ASN B 1 287 ? -28.906 -29.031 -12.797 1 89.56 287 ASN B O 1
ATOM 5715 N N . ALA B 1 288 ? -29.078 -26.891 -12.125 1 89.94 288 ALA B N 1
ATOM 5716 C CA . ALA B 1 288 ? -27.828 -26.578 -12.805 1 89.94 288 ALA B CA 1
ATOM 5717 C C . ALA B 1 288 ? -26.656 -27.266 -12.133 1 89.94 288 ALA B C 1
ATOM 5719 O O . ALA B 1 288 ? -26.609 -27.375 -10.898 1 89.94 288 ALA B O 1
ATOM 5720 N N . GLN B 1 289 ? -25.719 -27.781 -12.977 1 92.88 289 GLN B N 1
ATOM 5721 C CA . GLN B 1 289 ? -24.531 -28.453 -12.461 1 92.88 289 GLN B CA 1
ATOM 5722 C C . GLN B 1 289 ? -23.375 -27.469 -12.258 1 92.88 289 GLN B C 1
ATOM 5724 O O . GLN B 1 289 ? -23.109 -26.641 -13.125 1 92.88 289 GLN B O 1
ATOM 5729 N N . ARG B 1 290 ? -22.812 -27.625 -11.156 1 94.62 290 ARG B N 1
ATOM 5730 C CA . ARG B 1 290 ? -21.641 -26.797 -10.859 1 94.62 290 ARG B CA 1
ATOM 5731 C C . ARG B 1 290 ? -20.438 -27.234 -11.695 1 94.62 290 ARG B C 1
ATOM 5733 O O . ARG B 1 290 ? -20.375 -28.391 -12.125 1 94.62 290 ARG B O 1
ATOM 5740 N N . LYS B 1 291 ? -19.594 -26.297 -12.031 1 97.25 291 LYS B N 1
ATOM 5741 C CA . LYS B 1 291 ? -18.328 -26.531 -12.727 1 97.25 291 LYS B CA 1
ATOM 5742 C C . LYS B 1 291 ? -17.141 -26.078 -11.891 1 97.25 291 LYS B C 1
ATOM 5744 O O . LYS B 1 291 ? -17.266 -25.141 -11.102 1 97.25 291 LYS B O 1
ATOM 5749 N N . ASN B 1 292 ? -16.016 -26.766 -12 1 96.94 292 ASN B N 1
ATOM 5750 C CA . ASN B 1 292 ? -14.797 -26.266 -11.383 1 96.94 292 ASN B CA 1
ATOM 5751 C C . ASN B 1 292 ? -14.109 -25.219 -12.258 1 96.94 292 ASN B C 1
ATOM 5753 O O . ASN B 1 292 ? -14.547 -24.953 -13.383 1 96.94 292 ASN B O 1
ATOM 5757 N N . ALA B 1 293 ? -13.141 -24.656 -11.797 1 97 293 ALA B N 1
ATOM 5758 C CA . ALA B 1 293 ? -12.5 -23.516 -12.445 1 97 293 ALA B CA 1
ATOM 5759 C C . ALA B 1 293 ? -11.992 -23.891 -13.836 1 97 293 ALA B C 1
ATOM 5761 O O . ALA B 1 293 ? -12.18 -23.125 -14.797 1 97 293 ALA B O 1
ATOM 5762 N N . ALA B 1 294 ? -11.359 -25.047 -13.938 1 95.94 294 ALA B N 1
ATOM 5763 C CA . ALA B 1 294 ? -10.82 -25.5 -15.219 1 95.94 294 ALA B CA 1
ATOM 5764 C C . ALA B 1 294 ? -11.93 -25.703 -16.25 1 95.94 294 ALA B C 1
ATOM 5766 O O . ALA B 1 294 ? -11.789 -25.312 -17.406 1 95.94 294 ALA B O 1
ATOM 5767 N N . GLN B 1 295 ? -13 -26.25 -15.828 1 97.69 295 GLN B N 1
ATOM 5768 C CA . GLN B 1 295 ? -14.141 -26.484 -16.703 1 97.69 295 GLN B CA 1
ATOM 5769 C C . GLN B 1 295 ? -14.75 -25.172 -17.188 1 97.69 295 GLN B C 1
ATOM 5771 O O . GLN B 1 295 ? -15.172 -25.047 -18.328 1 97.69 295 GLN B O 1
ATOM 5776 N N . ILE B 1 296 ? -14.859 -24.188 -16.266 1 98.38 296 ILE B N 1
ATOM 5777 C CA . ILE B 1 296 ? -15.414 -22.891 -16.594 1 98.38 296 ILE B CA 1
ATOM 5778 C C . ILE B 1 296 ? -14.547 -22.219 -17.672 1 98.38 296 ILE B C 1
ATOM 5780 O O . ILE B 1 296 ? -15.062 -21.766 -18.688 1 98.38 296 ILE B O 1
ATOM 5784 N N . ALA B 1 297 ? -13.273 -22.234 -17.5 1 97.56 297 ALA B N 1
ATOM 5785 C CA . ALA B 1 297 ? -12.344 -21.609 -18.438 1 97.56 297 ALA B CA 1
ATOM 5786 C C . ALA B 1 297 ? -12.398 -22.297 -19.797 1 97.56 297 ALA B C 1
ATOM 5788 O O . ALA B 1 297 ? -12.312 -21.625 -20.828 1 97.56 297 ALA B O 1
ATOM 5789 N N . GLU B 1 298 ? -12.57 -23.578 -19.781 1 96.94 298 GLU B N 1
ATOM 5790 C CA . GLU B 1 298 ? -12.578 -24.344 -21.016 1 96.94 298 GLU B CA 1
ATOM 5791 C C . GLU B 1 298 ? -13.875 -24.109 -21.797 1 96.94 298 GLU B C 1
ATOM 5793 O O . GLU B 1 298 ? -13.898 -24.234 -23.016 1 96.94 298 GLU B O 1
ATOM 5798 N N . SER B 1 299 ? -14.883 -23.766 -21.109 1 97.56 299 SER B N 1
ATOM 5799 C CA . SER B 1 299 ? -16.203 -23.75 -21.734 1 97.56 299 SER B CA 1
ATOM 5800 C C . SER B 1 299 ? -16.672 -22.328 -21.969 1 97.56 299 SER B C 1
ATOM 5802 O O . SER B 1 299 ? -17.844 -22.109 -22.328 1 97.56 299 SER B O 1
ATOM 5804 N N . TYR B 1 300 ? -15.852 -21.281 -21.766 1 97.06 300 TYR B N 1
ATOM 5805 C CA . TYR B 1 300 ? -16.312 -19.891 -21.812 1 97.06 300 TYR B CA 1
ATOM 5806 C C . TYR B 1 300 ? -16.875 -19.547 -23.188 1 97.06 300 TYR B C 1
ATOM 5808 O O . TYR B 1 300 ? -17.75 -18.688 -23.297 1 97.06 300 TYR B O 1
ATOM 5816 N N . SER B 1 301 ? -16.438 -20.234 -24.281 1 96.56 301 SER B N 1
ATOM 5817 C CA . SER B 1 301 ? -16.875 -19.906 -25.625 1 96.56 301 SER B CA 1
ATOM 5818 C C . SER B 1 301 ? -18.219 -20.562 -25.953 1 96.56 301 SER B C 1
ATOM 5820 O O . SER B 1 301 ? -18.922 -20.125 -26.859 1 96.56 301 SER B O 1
ATOM 5822 N N . THR B 1 302 ? -18.594 -21.609 -25.203 1 97.38 302 THR B N 1
ATOM 5823 C CA . THR B 1 302 ? -19.781 -22.375 -25.562 1 97.38 302 THR B CA 1
ATOM 5824 C C . THR B 1 302 ? -20.859 -22.219 -24.469 1 97.38 302 THR B C 1
ATOM 5826 O O . THR B 1 302 ? -22.031 -22.516 -24.719 1 97.38 302 THR B O 1
ATOM 5829 N N . ASP B 1 303 ? -20.469 -21.812 -23.359 1 97 303 ASP B N 1
ATOM 5830 C CA . ASP B 1 303 ? -21.391 -21.641 -22.219 1 97 303 ASP B CA 1
ATOM 5831 C C . ASP B 1 303 ? -21.406 -20.188 -21.75 1 97 303 ASP B C 1
ATOM 5833 O O . ASP B 1 303 ? -20.438 -19.688 -21.188 1 97 303 ASP B O 1
ATOM 5837 N N . VAL B 1 304 ? -22.594 -19.594 -21.922 1 97.25 304 VAL B N 1
ATOM 5838 C CA . VAL B 1 304 ? -22.734 -18.172 -21.625 1 97.25 304 VAL B CA 1
ATOM 5839 C C . VAL B 1 304 ? -22.484 -17.906 -20.141 1 97.25 304 VAL B C 1
ATOM 5841 O O . VAL B 1 304 ? -21.922 -16.875 -19.781 1 97.25 304 VAL B O 1
ATOM 5844 N N . HIS B 1 305 ? -22.906 -18.859 -19.312 1 97.88 305 HIS B N 1
ATOM 5845 C CA . HIS B 1 305 ? -22.688 -18.703 -17.875 1 97.88 305 HIS B CA 1
ATOM 5846 C C . HIS B 1 305 ? -21.203 -18.766 -17.531 1 97.88 305 HIS B C 1
ATOM 5848 O O . HIS B 1 305 ? -20.734 -18.031 -16.656 1 97.88 305 HIS B O 1
ATOM 5854 N N . SER B 1 306 ? -20.469 -19.656 -18.203 1 98.25 306 SER B N 1
ATOM 5855 C CA . SER B 1 306 ? -19.016 -19.703 -18.031 1 98.25 306 SER B CA 1
ATOM 5856 C C . SER B 1 306 ? -18.344 -18.422 -18.516 1 98.25 306 SER B C 1
ATOM 5858 O O . SER B 1 306 ? -17.453 -17.891 -17.844 1 98.25 306 SER B O 1
ATOM 5860 N N . ARG B 1 307 ? -18.844 -17.922 -19.594 1 98.44 307 ARG B N 1
ATOM 5861 C CA . ARG B 1 307 ? -18.297 -16.672 -20.141 1 98.44 307 ARG B CA 1
ATOM 5862 C C . ARG B 1 307 ? -18.5 -15.516 -19.172 1 98.44 307 ARG B C 1
ATOM 5864 O O . ARG B 1 307 ? -17.578 -14.758 -18.891 1 98.44 307 ARG B O 1
ATOM 5871 N N . ASP B 1 308 ? -19.719 -15.422 -18.703 1 98 308 ASP B N 1
ATOM 5872 C CA . ASP B 1 308 ? -20.047 -14.32 -17.797 1 98 308 ASP B CA 1
ATOM 5873 C C . ASP B 1 308 ? -19.25 -14.422 -16.5 1 98 308 ASP B C 1
ATOM 5875 O O . ASP B 1 308 ? -18.812 -13.406 -15.953 1 98 308 ASP B O 1
ATOM 5879 N N . ALA B 1 309 ? -19.062 -15.617 -16 1 98.56 309 ALA B N 1
ATOM 5880 C CA . ALA B 1 309 ? -18.25 -15.836 -14.805 1 98.56 309 ALA B CA 1
ATOM 5881 C C . ALA B 1 309 ? -16.812 -15.391 -15.039 1 98.56 309 ALA B C 1
ATOM 5883 O O . ALA B 1 309 ? -16.219 -14.727 -14.188 1 98.56 309 ALA B O 1
ATOM 5884 N N . MET B 1 310 ? -16.297 -15.727 -16.188 1 98.62 310 MET B N 1
ATOM 5885 C CA . MET B 1 310 ? -14.93 -15.344 -16.547 1 98.62 310 MET B CA 1
ATOM 5886 C C . MET B 1 310 ? -14.805 -13.828 -16.656 1 98.62 310 MET B C 1
ATOM 5888 O O . MET B 1 310 ? -13.812 -13.25 -16.219 1 98.62 310 MET B O 1
ATOM 5892 N N . ILE B 1 311 ? -15.781 -13.227 -17.25 1 98.31 311 ILE B N 1
ATOM 5893 C CA . ILE B 1 311 ? -15.773 -11.773 -17.406 1 98.31 311 ILE B CA 1
ATOM 5894 C C . ILE B 1 311 ? -15.734 -11.125 -16.016 1 98.31 311 ILE B C 1
ATOM 5896 O O . ILE B 1 311 ? -14.922 -10.234 -15.773 1 98.31 311 ILE B O 1
ATOM 5900 N N . THR B 1 312 ? -16.578 -11.578 -15.125 1 98.06 312 THR B N 1
ATOM 5901 C CA . THR B 1 312 ? -16.609 -11.047 -13.773 1 98.06 312 THR B CA 1
ATOM 5902 C C . THR B 1 312 ? -15.266 -11.25 -13.078 1 98.06 312 THR B C 1
ATOM 5904 O O . THR B 1 312 ? -14.742 -10.328 -12.453 1 98.06 312 THR B O 1
ATOM 5907 N N . HIS B 1 313 ? -14.758 -12.43 -13.211 1 98.25 313 HIS B N 1
ATOM 5908 C CA . HIS B 1 313 ? -13.484 -12.828 -12.633 1 98.25 313 HIS B CA 1
ATOM 5909 C C . HIS B 1 313 ? -12.375 -11.867 -13.031 1 98.25 313 HIS B C 1
ATOM 5911 O O . HIS B 1 313 ? -11.648 -11.359 -12.172 1 98.25 313 HIS B O 1
ATOM 5917 N N . TYR B 1 314 ? -12.305 -11.453 -14.234 1 98.31 314 TYR B N 1
ATOM 5918 C CA . TYR B 1 314 ? -11.234 -10.602 -14.734 1 98.31 314 TYR B CA 1
ATOM 5919 C C . TYR B 1 314 ? -11.562 -9.125 -14.508 1 98.31 314 TYR B C 1
ATOM 5921 O O . TYR B 1 314 ? -10.664 -8.312 -14.305 1 98.31 314 TYR B O 1
ATOM 5929 N N . ARG B 1 315 ? -12.828 -8.742 -14.586 1 98 315 ARG B N 1
ATOM 5930 C CA . ARG B 1 315 ? -13.211 -7.371 -14.273 1 98 315 ARG B CA 1
ATOM 5931 C C . ARG B 1 315 ? -12.766 -6.984 -12.867 1 98 315 ARG B C 1
ATOM 5933 O O . ARG B 1 315 ? -12.227 -5.895 -12.664 1 98 315 ARG B O 1
ATOM 5940 N N . TYR B 1 316 ? -13.008 -7.875 -11.969 1 98.31 316 TYR B N 1
ATOM 5941 C CA . TYR B 1 316 ? -12.648 -7.582 -10.586 1 98.31 316 TYR B CA 1
ATOM 5942 C C . TYR B 1 316 ? -11.141 -7.602 -10.391 1 98.31 316 TYR B C 1
ATOM 5944 O O . TYR B 1 316 ? -10.609 -6.898 -9.531 1 98.31 316 TYR B O 1
ATOM 5952 N N . LEU B 1 317 ? -10.398 -8.414 -11.188 1 98.5 317 LEU B N 1
ATOM 5953 C CA . LEU B 1 317 ? -8.945 -8.336 -11.188 1 98.5 317 LEU B CA 1
ATOM 5954 C C . LEU B 1 317 ? -8.469 -6.949 -11.617 1 98.5 317 LEU B C 1
ATOM 5956 O O . LEU B 1 317 ? -7.551 -6.391 -11.016 1 98.5 317 LEU B O 1
ATOM 5960 N N . MET B 1 318 ? -9.141 -6.406 -12.625 1 98.12 318 MET B N 1
ATOM 5961 C CA . MET B 1 318 ? -8.812 -5.062 -13.086 1 98.12 318 MET B CA 1
ATOM 5962 C C . MET B 1 318 ? -9.109 -4.023 -12.008 1 98.12 318 MET B C 1
ATOM 5964 O O . MET B 1 318 ? -8.359 -3.062 -11.844 1 98.12 318 MET B O 1
ATOM 5968 N N . GLN B 1 319 ? -10.141 -4.277 -11.305 1 97.5 319 GLN B N 1
ATOM 5969 C CA . GLN B 1 319 ? -10.484 -3.375 -10.211 1 97.5 319 GLN B CA 1
ATOM 5970 C C . GLN B 1 319 ? -9.422 -3.41 -9.117 1 97.5 319 GLN B C 1
ATOM 5972 O O . GLN B 1 319 ? -9.062 -2.371 -8.562 1 97.5 319 GLN B O 1
ATOM 5977 N N . ALA B 1 320 ? -9.031 -4.594 -8.781 1 97.56 320 ALA B N 1
ATOM 5978 C CA . ALA B 1 320 ? -7.977 -4.734 -7.781 1 97.56 320 ALA B CA 1
ATOM 5979 C C . ALA B 1 320 ? -6.703 -4.02 -8.219 1 97.56 320 ALA B C 1
ATOM 5981 O O . ALA B 1 320 ? -6.066 -3.322 -7.426 1 97.56 320 ALA B O 1
ATOM 5982 N N . ALA B 1 321 ? -6.332 -4.188 -9.461 1 97.75 321 ALA B N 1
ATOM 5983 C CA . ALA B 1 321 ? -5.168 -3.504 -10.016 1 97.75 321 ALA B CA 1
ATOM 5984 C C . ALA B 1 321 ? -5.344 -1.988 -9.953 1 97.75 321 ALA B C 1
ATOM 5986 O O . ALA B 1 321 ? -4.418 -1.265 -9.586 1 97.75 321 ALA B O 1
ATOM 5987 N N . GLN B 1 322 ? -6.504 -1.537 -10.312 1 97.06 322 GLN B N 1
ATOM 5988 C CA . GLN B 1 322 ? -6.84 -0.119 -10.258 1 97.06 322 GLN B CA 1
ATOM 5989 C C . GLN B 1 322 ? -6.664 0.437 -8.852 1 97.06 322 GLN B C 1
ATOM 5991 O O . GLN B 1 322 ? -6.078 1.505 -8.664 1 97.06 322 GLN B O 1
ATOM 5996 N N . ASN B 1 323 ? -7.16 -0.317 -7.93 1 94.81 323 ASN B N 1
ATOM 5997 C CA . ASN B 1 323 ? -7.086 0.104 -6.535 1 94.81 323 ASN B CA 1
ATOM 5998 C C . ASN B 1 323 ? -5.641 0.257 -6.07 1 94.81 323 ASN B C 1
ATOM 6000 O O . ASN B 1 323 ? -5.305 1.222 -5.383 1 94.81 323 ASN B O 1
ATOM 6004 N N . ILE B 1 324 ? -4.801 -0.66 -6.441 1 94.38 324 ILE B N 1
ATOM 6005 C CA . ILE B 1 324 ? -3.398 -0.59 -6.051 1 94.38 324 ILE B CA 1
ATOM 6006 C C . ILE B 1 324 ? -2.74 0.622 -6.707 1 94.38 324 ILE B C 1
ATOM 6008 O O . ILE B 1 324 ? -2.01 1.369 -6.051 1 94.38 324 ILE B O 1
ATOM 6012 N N . ALA B 1 325 ? -3.045 0.83 -7.957 1 94.06 325 ALA B N 1
ATOM 6013 C CA . ALA B 1 325 ? -2.445 1.933 -8.703 1 94.06 325 ALA B CA 1
ATOM 6014 C C . ALA B 1 325 ? -2.869 3.281 -8.125 1 94.06 325 ALA B C 1
ATOM 6016 O O . ALA B 1 325 ? -2.084 4.23 -8.117 1 94.06 325 ALA B O 1
ATOM 6017 N N . ILE B 1 326 ? -4.07 3.34 -7.68 1 92.75 326 ILE B N 1
ATOM 6018 C CA . ILE B 1 326 ? -4.578 4.57 -7.082 1 92.75 326 ILE B CA 1
ATOM 6019 C C . ILE B 1 326 ? -3.969 4.758 -5.695 1 92.75 326 ILE B C 1
ATOM 6021 O O . ILE B 1 326 ? -3.633 5.879 -5.305 1 92.75 326 ILE B O 1
ATOM 6025 N N . LEU B 1 327 ? -3.875 3.699 -5.008 1 92.25 327 LEU B N 1
ATOM 6026 C CA . LEU B 1 327 ? -3.334 3.711 -3.654 1 92.25 327 LEU B CA 1
ATOM 6027 C C . LEU B 1 327 ? -1.893 4.207 -3.648 1 92.25 327 LEU B C 1
ATOM 6029 O O . LEU B 1 327 ? -1.471 4.891 -2.711 1 92.25 327 LEU B O 1
ATOM 6033 N N . ILE B 1 328 ? -1.18 3.83 -4.648 1 87.31 328 ILE B N 1
ATOM 6034 C CA . ILE B 1 328 ? 0.23 4.18 -4.781 1 87.31 328 ILE B CA 1
ATOM 6035 C C . ILE B 1 328 ? 0.419 5.113 -5.973 1 87.31 328 ILE B C 1
ATOM 6037 O O . ILE B 1 328 ? 0.688 4.66 -7.09 1 87.31 328 ILE B O 1
ATOM 6041 N N . PRO B 1 329 ? 0.484 6.395 -5.77 1 75.12 329 PRO B N 1
ATOM 6042 C CA . PRO B 1 329 ? 0.447 7.344 -6.887 1 75.12 329 PRO B CA 1
ATOM 6043 C C . PRO B 1 329 ? 1.693 7.27 -7.766 1 75.12 329 PRO B C 1
ATOM 6045 O O . PRO B 1 329 ? 1.677 7.734 -8.906 1 75.12 329 PRO B O 1
ATOM 6048 N N . THR B 1 330 ? 2.762 6.711 -7.328 1 78.06 330 THR B N 1
ATOM 6049 C CA . THR B 1 330 ? 3.988 6.609 -8.109 1 78.06 330 THR B CA 1
ATOM 6050 C C . THR B 1 330 ? 4.008 5.312 -8.914 1 78.06 330 THR B C 1
ATOM 6052 O O . THR B 1 330 ? 4.965 5.043 -9.648 1 78.06 330 THR B O 1
ATOM 6055 N N . CYS B 1 331 ? 2.926 4.59 -8.797 1 88.94 331 CYS B N 1
ATOM 6056 C CA . CYS B 1 331 ? 2.82 3.355 -9.562 1 88.94 331 CYS B CA 1
ATOM 6057 C C . CYS B 1 331 ? 2.684 3.646 -11.055 1 88.94 331 CYS B C 1
ATOM 6059 O O . CYS B 1 331 ? 1.783 4.379 -11.469 1 88.94 331 CYS B O 1
ATOM 6061 N N . ARG B 1 332 ? 3.594 3.039 -11.875 1 89.19 332 ARG B N 1
ATOM 6062 C CA . ARG B 1 332 ? 3.586 3.346 -13.297 1 89.19 332 ARG B CA 1
ATOM 6063 C C . ARG B 1 332 ? 3.264 2.104 -14.125 1 89.19 332 ARG B C 1
ATOM 6065 O O . ARG B 1 332 ? 3.012 2.201 -15.328 1 89.19 332 ARG B O 1
ATOM 6072 N N . GLY B 1 333 ? 3.215 1.025 -13.508 1 95.44 333 GLY B N 1
ATOM 6073 C CA . GLY B 1 333 ? 2.9 -0.185 -14.25 1 95.44 333 GLY B CA 1
ATOM 6074 C C . GLY B 1 333 ? 2.229 -1.248 -13.398 1 95.44 333 GLY B C 1
ATOM 6075 O O . GLY B 1 333 ? 2.297 -1.201 -12.172 1 95.44 333 GLY B O 1
ATOM 6076 N N . VAL B 1 334 ? 1.565 -2.166 -14.086 1 97.44 334 VAL B N 1
ATOM 6077 C CA . VAL B 1 334 ? 0.918 -3.32 -13.469 1 97.44 334 VAL B CA 1
ATOM 6078 C C . VAL B 1 334 ? 1.267 -4.586 -14.25 1 97.44 334 VAL B C 1
ATOM 6080 O O . VAL B 1 334 ? 1.105 -4.633 -15.477 1 97.44 334 VAL B O 1
ATOM 6083 N N . PHE B 1 335 ? 1.782 -5.578 -13.57 1 98.06 335 PHE B N 1
ATOM 6084 C CA . PHE B 1 335 ? 2.027 -6.887 -14.164 1 98.06 335 PHE B CA 1
ATOM 6085 C C . PHE B 1 335 ? 0.933 -7.871 -13.781 1 98.06 335 PHE B C 1
ATOM 6087 O O . PHE B 1 335 ? 0.801 -8.234 -12.609 1 98.06 335 PHE B O 1
ATOM 6094 N N . LEU B 1 336 ? 0.153 -8.242 -14.742 1 98.06 336 LEU B N 1
ATOM 6095 C CA . LEU B 1 336 ? -0.743 -9.383 -14.562 1 98.06 336 LEU B CA 1
ATOM 6096 C C . LEU B 1 336 ? -0.003 -10.695 -14.789 1 98.06 336 LEU B C 1
ATOM 6098 O O . LEU B 1 336 ? 0.156 -11.141 -15.93 1 98.06 336 LEU B O 1
ATOM 6102 N N . ALA B 1 337 ? 0.367 -11.336 -13.703 1 97 337 ALA B N 1
ATOM 6103 C CA . ALA B 1 337 ? 1.272 -12.484 -13.742 1 97 337 ALA B CA 1
ATOM 6104 C C . ALA B 1 337 ? 0.546 -13.773 -13.367 1 97 337 ALA B C 1
ATOM 6106 O O . ALA B 1 337 ? -0.636 -13.742 -13.016 1 97 337 ALA B O 1
ATOM 6107 N N . GLY B 1 338 ? 1.278 -14.891 -13.539 1 93.81 338 GLY B N 1
ATOM 6108 C CA . GLY B 1 338 ? 0.786 -16.203 -13.148 1 93.81 338 GLY B CA 1
ATOM 6109 C C . GLY B 1 338 ? 0.424 -17.078 -14.336 1 93.81 338 GLY B C 1
ATOM 6110 O O . GLY B 1 338 ? 0.022 -16.578 -15.383 1 93.81 338 GLY B O 1
ATOM 6111 N N . ASP B 1 339 ? 0.401 -18.312 -14.078 1 91.69 339 ASP B N 1
ATOM 6112 C CA . ASP B 1 339 ? 0.13 -19.281 -15.141 1 91.69 339 ASP B CA 1
ATOM 6113 C C . ASP B 1 339 ? -1.317 -19.172 -15.617 1 91.69 339 ASP B C 1
ATOM 6115 O O . ASP B 1 339 ? -1.606 -19.391 -16.797 1 91.69 339 ASP B O 1
ATOM 6119 N N . ASN B 1 340 ? -2.189 -18.859 -14.727 1 92.75 340 ASN B N 1
ATOM 6120 C CA . ASN B 1 340 ? -3.59 -18.703 -15.109 1 92.75 340 ASN B CA 1
ATOM 6121 C C . ASN B 1 340 ? -3.77 -17.594 -16.141 1 92.75 340 ASN B C 1
ATOM 6123 O O . ASN B 1 340 ? -4.637 -17.688 -17.016 1 92.75 340 ASN B O 1
ATOM 6127 N N . GLN B 1 341 ? -2.994 -16.531 -16 1 95.19 341 GLN B N 1
ATOM 6128 C CA . GLN B 1 341 ? -3.014 -15.477 -17.016 1 95.19 341 GLN B CA 1
ATOM 6129 C C . GLN B 1 341 ? -2.586 -16.016 -18.375 1 95.19 341 GLN B C 1
ATOM 6131 O O . GLN B 1 341 ? -3.172 -15.664 -19.406 1 95.19 341 GLN B O 1
ATOM 6136 N N . VAL B 1 342 ? -1.623 -16.922 -18.375 1 95.69 342 VAL B N 1
ATOM 6137 C CA . VAL B 1 342 ? -1.123 -17.516 -19.609 1 95.69 342 VAL B CA 1
ATOM 6138 C C . VAL B 1 342 ? -2.186 -18.422 -20.203 1 95.69 342 VAL B C 1
ATOM 6140 O O . VAL B 1 342 ? -2.498 -18.328 -21.391 1 95.69 342 VAL B O 1
ATOM 6143 N N . TYR B 1 343 ? -2.82 -19.219 -19.406 1 95.44 343 TYR B N 1
ATOM 6144 C CA . TYR B 1 343 ? -3.797 -20.203 -19.859 1 95.44 343 TYR B CA 1
ATOM 6145 C C . TYR B 1 343 ? -5.035 -19.516 -20.422 1 95.44 343 TYR B C 1
ATOM 6147 O O . TYR B 1 343 ? -5.68 -20.047 -21.328 1 95.44 343 TYR B O 1
ATOM 6155 N N . ASN B 1 344 ? -5.344 -18.359 -19.875 1 96.25 344 ASN B N 1
ATOM 6156 C CA . ASN B 1 344 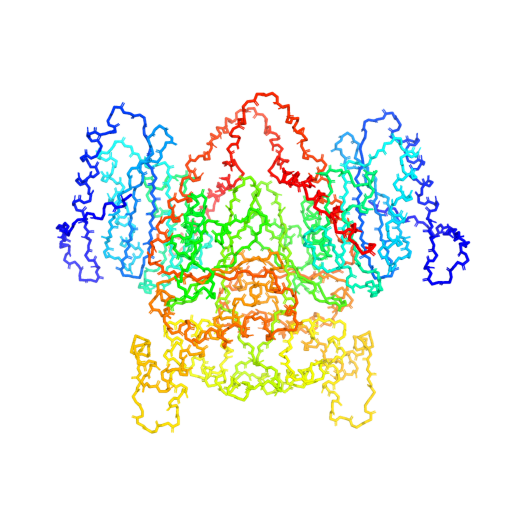? -6.59 -17.703 -20.25 1 96.25 344 ASN B CA 1
ATOM 6157 C C . ASN B 1 344 ? -6.34 -16.516 -21.172 1 96.25 344 ASN B C 1
ATOM 6159 O O . ASN B 1 344 ? -7.148 -15.594 -21.234 1 96.25 344 ASN B O 1
ATOM 6163 N N . GLU B 1 345 ? -5.254 -16.562 -21.859 1 94.56 345 GLU B N 1
ATOM 6164 C CA . GLU B 1 345 ? -4.824 -15.438 -22.688 1 94.56 345 GLU B CA 1
ATOM 6165 C C . GLU B 1 345 ? -5.852 -15.125 -23.781 1 94.56 345 GLU B C 1
ATOM 6167 O O . GLU B 1 345 ? -6.113 -13.961 -24.078 1 94.56 345 GLU B O 1
ATOM 6172 N N . ASP B 1 346 ? -6.418 -16.125 -24.422 1 95 346 ASP B N 1
ATOM 6173 C CA . ASP B 1 346 ? -7.375 -15.914 -25.5 1 95 346 ASP B CA 1
ATOM 6174 C C . ASP B 1 346 ? -8.641 -15.227 -24.984 1 95 346 ASP B C 1
ATOM 6176 O O . ASP B 1 346 ? -9.133 -14.289 -25.609 1 95 346 ASP B O 1
ATOM 6180 N N . PHE B 1 347 ? -9.109 -15.703 -23.906 1 97 347 PHE B N 1
ATOM 6181 C CA . PHE B 1 347 ? -10.266 -15.055 -23.312 1 97 347 PHE B CA 1
ATOM 6182 C C . PHE B 1 347 ? -9.977 -13.578 -23.031 1 97 347 PHE B C 1
ATOM 6184 O O . PHE B 1 347 ? -10.797 -12.711 -23.344 1 97 347 PHE B O 1
ATOM 6191 N N . PHE B 1 348 ? -8.836 -13.352 -22.344 1 96.94 348 PHE B N 1
ATOM 6192 C CA . PHE B 1 348 ? -8.422 -12 -21.969 1 96.94 348 PHE B CA 1
ATOM 6193 C C . PHE B 1 348 ? -8.422 -11.086 -23.188 1 96.94 348 PHE B C 1
ATOM 6195 O O . PHE B 1 348 ? -9.023 -10.008 -23.172 1 96.94 348 PHE B O 1
ATOM 6202 N N . LYS B 1 349 ? -7.859 -11.547 -24.297 1 95.44 349 LYS B N 1
ATOM 6203 C CA . LYS B 1 349 ? -7.734 -10.758 -25.516 1 95.44 349 LYS B CA 1
ATOM 6204 C C . LYS B 1 349 ? -9.102 -10.477 -26.125 1 95.44 349 LYS B C 1
ATOM 6206 O O . LYS B 1 349 ? -9.367 -9.367 -26.594 1 95.44 349 LYS B O 1
ATOM 6211 N N . GLU B 1 350 ? -9.891 -11.445 -26.109 1 95.88 350 GLU B N 1
ATOM 6212 C CA . GLU B 1 350 ? -11.219 -11.336 -26.703 1 95.88 350 GLU B CA 1
ATOM 6213 C C . GLU B 1 350 ? -12.078 -10.32 -25.969 1 95.88 350 GLU B C 1
ATOM 6215 O O . GLU B 1 350 ? -12.977 -9.711 -26.547 1 95.88 350 GLU B O 1
ATOM 6220 N N . HIS B 1 351 ? -11.797 -10.141 -24.719 1 96.56 351 HIS B N 1
ATOM 6221 C CA . HIS B 1 351 ? -12.664 -9.297 -23.906 1 96.56 351 HIS B CA 1
ATOM 6222 C C . HIS B 1 351 ? -11.898 -8.086 -23.375 1 96.56 351 HIS B C 1
ATOM 6224 O O . HIS B 1 351 ? -12.281 -7.496 -22.359 1 96.56 351 HIS B O 1
ATOM 6230 N N . ILE B 1 352 ? -10.898 -7.625 -24.016 1 96 352 ILE B N 1
ATOM 6231 C CA . ILE B 1 352 ? -9.953 -6.605 -23.562 1 96 352 ILE B CA 1
ATOM 6232 C C . ILE B 1 352 ? -10.68 -5.27 -23.391 1 96 352 ILE B C 1
ATOM 6234 O O . ILE B 1 352 ? -10.344 -4.488 -22.5 1 96 352 ILE B O 1
ATOM 6238 N N . ASN B 1 353 ? -11.648 -4.98 -24.156 1 95.62 353 ASN B N 1
ATOM 6239 C CA . ASN B 1 353 ? -12.352 -3.703 -24.094 1 95.62 353 ASN B CA 1
ATOM 6240 C C . ASN B 1 353 ? -13.07 -3.525 -22.766 1 95.62 353 ASN B C 1
ATOM 6242 O O . ASN B 1 353 ? -13.008 -2.453 -22.156 1 95.62 353 ASN B O 1
ATOM 6246 N N . ILE B 1 354 ? -13.711 -4.547 -22.359 1 95.38 354 ILE B N 1
ATOM 6247 C CA . ILE B 1 354 ? -14.422 -4.52 -21.078 1 95.38 354 ILE B CA 1
ATOM 6248 C C . ILE B 1 354 ? -13.422 -4.375 -19.938 1 95.38 354 ILE B C 1
ATOM 6250 O O . ILE B 1 354 ? -13.656 -3.615 -18.984 1 95.38 354 ILE B O 1
ATOM 6254 N N . LEU B 1 355 ? -12.375 -5.07 -20.031 1 96 355 LEU B N 1
ATOM 6255 C CA . LEU B 1 355 ? -11.375 -5.109 -18.969 1 96 355 LEU B CA 1
ATOM 6256 C C . LEU B 1 355 ? -10.633 -3.777 -18.875 1 96 355 LEU B C 1
ATOM 6258 O O . LEU B 1 355 ? -10.375 -3.285 -17.781 1 96 355 LEU B O 1
ATOM 6262 N N . GLN B 1 356 ? -10.391 -3.168 -19.984 1 95.62 356 GLN B N 1
ATOM 6263 C CA . GLN B 1 356 ? -9.742 -1.863 -20.031 1 95.62 356 GLN B CA 1
ATOM 6264 C C . GLN B 1 356 ? -10.609 -0.789 -19.391 1 95.62 356 GLN B C 1
ATOM 6266 O O . GLN B 1 356 ? -10.102 0.084 -18.672 1 95.62 356 GLN B O 1
ATOM 6271 N N . LYS B 1 357 ? -11.844 -0.853 -19.703 1 95.12 357 LYS B N 1
ATOM 6272 C CA . LYS B 1 357 ? -12.773 0.105 -19.109 1 95.12 357 LYS B CA 1
ATOM 6273 C C . LYS B 1 357 ? -12.758 0.005 -17.578 1 95.12 357 LYS B C 1
ATOM 6275 O O . LYS B 1 357 ? -12.758 1.024 -16.891 1 95.12 357 LYS B O 1
ATOM 6280 N N . GLU B 1 358 ? -12.758 -1.167 -17.109 1 95.75 358 GLU B N 1
ATOM 6281 C CA . GLU B 1 358 ? -12.75 -1.379 -15.672 1 95.75 358 GLU B CA 1
ATOM 6282 C C . GLU B 1 358 ? -11.484 -0.82 -15.039 1 95.75 358 GLU B C 1
ATOM 6284 O O . GLU B 1 358 ? -11.531 -0.202 -13.969 1 95.75 358 GLU B O 1
ATOM 6289 N N . LEU B 1 359 ? -10.383 -0.997 -15.672 1 96.75 359 LEU B N 1
ATOM 6290 C CA . LEU B 1 359 ? -9.094 -0.592 -15.125 1 96.75 359 LEU B CA 1
ATOM 6291 C C . LEU B 1 359 ? -8.953 0.926 -15.133 1 96.75 359 LEU B C 1
ATOM 6293 O O . LEU B 1 359 ? -8.438 1.513 -14.18 1 96.75 359 LEU B O 1
ATOM 6297 N N . PHE B 1 360 ? -9.531 1.612 -16.141 1 94.88 360 PHE B N 1
ATOM 6298 C CA . PHE B 1 360 ? -9.086 2.98 -16.375 1 94.88 360 PHE B CA 1
ATOM 6299 C C . PHE B 1 360 ? -10.211 3.971 -16.109 1 94.88 360 PHE B C 1
ATOM 6301 O O . PHE B 1 360 ? -9.961 5.164 -15.906 1 94.88 360 PHE B O 1
ATOM 6308 N N . ILE B 1 361 ? -11.477 3.539 -16.062 1 93.38 361 ILE B N 1
ATOM 6309 C CA . ILE B 1 361 ? -12.492 4.578 -16.172 1 93.38 361 ILE B CA 1
ATOM 6310 C C . ILE B 1 361 ? -13.469 4.469 -15.008 1 93.38 361 ILE B C 1
ATOM 6312 O O . ILE B 1 361 ? -14.305 5.359 -14.805 1 93.38 361 ILE B O 1
ATOM 6316 N N . THR B 1 362 ? -13.406 3.512 -14.211 1 94.69 362 THR B N 1
ATOM 6317 C CA . THR B 1 362 ? -14.461 3.271 -13.234 1 94.69 362 THR B CA 1
ATOM 6318 C C . THR B 1 362 ? -14.109 3.896 -11.891 1 94.69 362 THR B C 1
ATOM 6320 O O . THR B 1 362 ? -14.734 3.6 -10.875 1 94.69 362 THR B O 1
ATOM 6323 N N . HIS B 1 363 ? -13.086 4.699 -11.867 1 95.75 363 HIS B N 1
ATOM 6324 C CA . HIS B 1 363 ? -12.695 5.422 -10.664 1 95.75 363 HIS B CA 1
ATOM 6325 C C . HIS B 1 363 ? -12.734 6.93 -10.891 1 95.75 363 HIS B C 1
ATOM 6327 O O . HIS B 1 363 ? -12.391 7.41 -11.977 1 95.75 363 HIS B O 1
ATOM 6333 N N . GLN B 1 364 ? -13.062 7.684 -9.859 1 94.56 364 GLN B N 1
ATOM 6334 C CA . GLN B 1 364 ? -13.172 9.133 -10 1 94.56 364 GLN B CA 1
ATOM 6335 C C . GLN B 1 364 ? -11.805 9.773 -10.172 1 94.56 364 GLN B C 1
ATOM 6337 O O . GLN B 1 364 ? -11.695 10.906 -10.641 1 94.56 364 GLN B O 1
ATOM 6342 N N . LYS B 1 365 ? -10.734 9.078 -9.789 1 91.31 365 LYS B N 1
ATOM 6343 C CA . LYS B 1 365 ? -9.375 9.555 -10.008 1 91.31 365 LYS B CA 1
ATOM 6344 C C . LYS B 1 365 ? -8.773 8.938 -11.273 1 91.31 365 LYS B C 1
ATOM 6346 O O . LYS B 1 365 ? -7.578 8.641 -11.32 1 91.31 365 LYS B O 1
ATOM 6351 N N . LYS B 1 366 ? -9.555 8.703 -12.203 1 92.88 366 LYS B N 1
ATOM 6352 C CA . LYS B 1 366 ? -9.133 8.062 -13.445 1 92.88 366 LYS B CA 1
ATOM 6353 C C . LYS B 1 366 ? -7.988 8.836 -14.102 1 92.88 366 LYS B C 1
ATOM 6355 O O . LYS B 1 366 ? -7.133 8.25 -14.766 1 92.88 366 LYS B O 1
ATOM 6360 N N . ASN B 1 367 ? -7.875 10.109 -13.883 1 87.62 367 ASN B N 1
ATOM 6361 C CA . ASN B 1 367 ? -6.824 10.922 -14.492 1 87.62 367 ASN B CA 1
ATOM 6362 C C . ASN B 1 367 ? -5.453 10.578 -13.922 1 87.62 367 ASN B C 1
ATOM 6364 O O . ASN B 1 367 ? -4.43 10.891 -14.539 1 87.62 367 ASN B O 1
ATOM 6368 N N . TRP B 1 368 ? -5.441 9.953 -12.742 1 84.75 368 TRP B N 1
ATOM 6369 C CA . TRP B 1 368 ? -4.18 9.523 -12.148 1 84.75 368 TRP B CA 1
ATOM 6370 C C . TRP B 1 368 ? -3.625 8.297 -12.859 1 84.75 368 TRP B C 1
ATOM 6372 O O . TRP B 1 368 ? -2.451 7.957 -12.703 1 84.75 368 TRP B O 1
ATOM 6382 N N . LEU B 1 369 ? -4.492 7.684 -13.711 1 91.06 369 LEU B N 1
ATOM 6383 C CA . LEU B 1 369 ? -4.137 6.398 -14.305 1 91.06 369 LEU B CA 1
ATOM 6384 C C . LEU B 1 369 ? -3.715 6.574 -15.766 1 91.06 369 LEU B C 1
ATOM 6386 O O . LEU B 1 369 ? -3.406 5.594 -16.438 1 91.06 369 LEU B O 1
ATOM 6390 N N . THR B 1 370 ? -3.617 7.754 -16.25 1 86.25 370 THR B N 1
ATOM 6391 C CA . THR B 1 370 ? -3.402 8.031 -17.656 1 86.25 370 THR B CA 1
ATOM 6392 C C . THR B 1 370 ? -2.064 7.465 -18.125 1 86.25 370 THR B C 1
ATOM 6394 O O . THR B 1 370 ? -1.946 6.992 -19.25 1 86.25 370 THR B O 1
ATOM 6397 N N . ASP B 1 371 ? -1.07 7.406 -17.25 1 85.44 371 ASP B N 1
ATOM 6398 C CA . ASP B 1 371 ? 0.26 6.961 -17.641 1 85.44 371 ASP B CA 1
ATOM 6399 C C . ASP B 1 371 ? 0.536 5.543 -17.156 1 85.44 371 ASP B C 1
ATOM 6401 O O . ASP B 1 371 ? 1.66 5.051 -17.266 1 85.44 371 ASP B O 1
ATOM 6405 N N . LEU B 1 372 ? -0.451 4.91 -16.656 1 93.31 372 LEU B N 1
ATOM 6406 C CA . LEU B 1 372 ? -0.287 3.549 -16.156 1 93.31 372 LEU B CA 1
ATOM 6407 C C . LEU B 1 372 ? -0.088 2.566 -17.312 1 93.31 372 LEU B C 1
ATOM 6409 O O . LEU B 1 372 ? -0.829 2.6 -18.297 1 93.31 372 LEU B O 1
ATOM 6413 N N . LYS B 1 373 ? 0.94 1.709 -17.219 1 95.12 373 LYS B N 1
ATOM 6414 C CA . LYS B 1 373 ? 1.225 0.713 -18.25 1 95.12 373 LYS B CA 1
ATOM 6415 C C . LYS B 1 373 ? 0.987 -0.701 -17.719 1 95.12 373 LYS B C 1
ATOM 6417 O O . LYS B 1 373 ? 1.833 -1.26 -17.016 1 95.12 373 LYS B O 1
ATOM 6422 N N . PRO B 1 374 ? -0.075 -1.295 -18.094 1 97 374 PRO B N 1
ATOM 6423 C CA . PRO B 1 374 ? -0.314 -2.691 -17.734 1 97 374 PRO B CA 1
ATOM 6424 C C . PRO B 1 374 ? 0.381 -3.678 -18.656 1 97 374 PRO B C 1
ATOM 6426 O O . PRO B 1 374 ? 0.464 -3.436 -19.875 1 97 374 PRO B O 1
ATOM 6429 N N . TYR B 1 375 ? 0.863 -4.766 -18.078 1 97.75 375 TYR B N 1
ATOM 6430 C CA . TYR B 1 375 ? 1.49 -5.867 -18.797 1 97.75 375 TYR B CA 1
ATOM 6431 C C . TYR B 1 375 ? 0.853 -7.199 -18.422 1 97.75 375 TYR B C 1
ATOM 6433 O O . TYR B 1 375 ? 0.4 -7.375 -17.281 1 97.75 375 TYR B O 1
ATOM 6441 N N . ARG B 1 376 ? 0.766 -8.094 -19.359 1 97.56 376 ARG B N 1
ATOM 6442 C CA . ARG B 1 376 ? 0.272 -9.438 -19.078 1 97.56 376 ARG B CA 1
ATOM 6443 C C . ARG B 1 376 ? 1.326 -10.484 -19.406 1 97.56 376 ARG B C 1
ATOM 6445 O O . ARG B 1 376 ? 2.072 -10.344 -20.375 1 97.56 376 ARG B O 1
ATOM 6452 N N . GLN B 1 377 ? 1.327 -11.508 -18.609 1 97.38 377 GLN B N 1
ATOM 6453 C CA . GLN B 1 377 ? 2.256 -12.609 -18.844 1 97.38 377 GLN B CA 1
ATOM 6454 C C . GLN B 1 377 ? 1.812 -13.453 -20.047 1 97.38 377 GLN B C 1
ATOM 6456 O O . GLN B 1 377 ? 0.633 -13.789 -20.172 1 97.38 377 GLN B O 1
ATOM 6461 N N . MET B 1 378 ? 2.752 -13.859 -20.891 1 95.62 378 MET B N 1
ATOM 6462 C CA . MET B 1 378 ? 2.381 -14.578 -22.109 1 95.62 378 MET B CA 1
ATOM 6463 C C . MET B 1 378 ? 3.002 -15.977 -22.125 1 95.62 378 MET B C 1
ATOM 6465 O O . MET B 1 378 ? 2.598 -16.828 -22.922 1 95.62 378 MET B O 1
ATOM 6469 N N . LYS B 1 379 ? 3.996 -16.141 -21.266 1 95.88 379 LYS B N 1
ATOM 6470 C CA . LYS B 1 379 ? 4.699 -17.422 -21.234 1 95.88 379 LYS B CA 1
ATOM 6471 C C . LYS B 1 379 ? 4.938 -17.859 -19.797 1 95.88 379 LYS B C 1
ATOM 6473 O O . LYS B 1 379 ? 5.281 -17.047 -18.922 1 95.88 379 LYS B O 1
ATOM 6478 N N . GLU B 1 380 ? 4.699 -19.188 -19.609 1 94.06 380 GLU B N 1
ATOM 6479 C CA . GLU B 1 380 ? 4.98 -19.75 -18.297 1 94.06 380 GLU B CA 1
ATOM 6480 C C . GLU B 1 380 ? 6.461 -19.625 -17.953 1 94.06 380 GLU B C 1
ATOM 6482 O O . GLU B 1 380 ? 7.32 -19.75 -18.828 1 94.06 380 GLU B O 1
ATOM 6487 N N . TYR B 1 381 ? 6.699 -19.328 -16.734 1 92.5 381 TYR B N 1
ATOM 6488 C CA . TYR B 1 381 ? 8.055 -19.219 -16.203 1 92.5 381 TYR B CA 1
ATOM 6489 C C . TYR B 1 381 ? 8.07 -19.406 -14.695 1 92.5 381 TYR B C 1
ATOM 6491 O O . TYR B 1 381 ? 7.078 -19.125 -14.023 1 92.5 381 TYR B O 1
ATOM 6499 N N . ASN B 1 382 ? 9.102 -19.984 -14.148 1 90.88 382 ASN B N 1
ATOM 6500 C CA . ASN B 1 382 ? 9.203 -20.172 -12.703 1 90.88 382 ASN B CA 1
ATOM 6501 C C . ASN B 1 382 ? 9.742 -18.938 -12.008 1 90.88 382 ASN B C 1
ATOM 6503 O O . ASN B 1 382 ? 10.82 -18.969 -11.414 1 90.88 382 ASN B O 1
ATOM 6507 N N . PHE B 1 383 ? 8.945 -17.953 -11.914 1 94.44 383 PHE B N 1
ATOM 6508 C CA . PHE B 1 383 ? 9.367 -16.688 -11.344 1 94.44 383 PHE B CA 1
ATOM 6509 C C . PHE B 1 383 ? 9.703 -16.844 -9.867 1 94.44 383 PHE B C 1
ATOM 6511 O O . PHE B 1 383 ? 10.594 -16.156 -9.352 1 94.44 383 PHE B O 1
ATOM 6518 N N . ASN B 1 384 ? 9.023 -17.719 -9.203 1 94.12 384 ASN B N 1
ATOM 6519 C CA . ASN B 1 384 ? 9.266 -17.891 -7.77 1 94.12 384 ASN B CA 1
ATOM 6520 C C . ASN B 1 384 ? 10.68 -18.375 -7.492 1 94.12 384 ASN B C 1
ATOM 6522 O O . ASN B 1 384 ? 11.406 -17.781 -6.695 1 94.12 384 ASN B O 1
ATOM 6526 N N . VAL B 1 385 ? 11.078 -19.391 -8.18 1 94.75 385 VAL B N 1
ATOM 6527 C CA . VAL B 1 385 ? 12.406 -19.953 -7.977 1 94.75 385 VAL B CA 1
ATOM 6528 C C . VAL B 1 385 ? 13.469 -18.938 -8.375 1 94.75 385 VAL B C 1
ATOM 6530 O O . VAL B 1 385 ? 14.445 -18.719 -7.645 1 94.75 385 VAL B O 1
ATOM 6533 N N . LYS B 1 386 ? 13.234 -18.328 -9.469 1 94.75 386 LYS B N 1
ATOM 6534 C CA . LYS B 1 386 ? 14.18 -17.312 -9.93 1 94.75 386 LYS B CA 1
ATOM 6535 C C . LYS B 1 386 ? 14.273 -16.156 -8.945 1 94.75 386 LYS B C 1
ATOM 6537 O O . LYS B 1 386 ? 15.344 -15.578 -8.75 1 94.75 386 LYS B O 1
ATOM 6542 N N . GLY B 1 387 ? 13.156 -15.852 -8.422 1 96.81 387 GLY B N 1
ATOM 6543 C CA . GLY B 1 387 ? 13.125 -14.797 -7.422 1 96.81 387 GLY B CA 1
ATOM 6544 C C . GLY B 1 387 ? 13.906 -15.148 -6.164 1 96.81 387 GLY B C 1
ATOM 6545 O O . GLY B 1 387 ? 14.625 -14.312 -5.617 1 96.81 387 GLY B O 1
ATOM 6546 N N . CYS B 1 388 ? 13.742 -16.312 -5.727 1 96.44 388 CYS B N 1
ATOM 6547 C CA . CYS B 1 388 ? 14.5 -16.781 -4.574 1 96.44 388 CYS B CA 1
ATOM 6548 C C . CYS B 1 388 ? 16 -16.703 -4.844 1 96.44 388 CYS B C 1
ATOM 6550 O O . CYS B 1 388 ? 16.766 -16.25 -3.99 1 96.44 388 CYS B O 1
ATOM 6552 N N . LEU B 1 389 ? 16.391 -17.094 -6.012 1 95.62 389 LEU B N 1
ATOM 6553 C CA . LEU B 1 389 ? 17.797 -17.062 -6.371 1 95.62 389 LEU B CA 1
ATOM 6554 C C . LEU B 1 389 ? 18.297 -15.625 -6.457 1 95.62 389 LEU B C 1
ATOM 6556 O O . LEU B 1 389 ? 19.422 -15.32 -6.031 1 95.62 389 LEU B O 1
ATOM 6560 N N . GLN B 1 390 ? 17.438 -14.789 -6.992 1 93.94 390 GLN B N 1
ATOM 6561 C CA . GLN B 1 390 ? 17.781 -13.375 -7.07 1 93.94 390 GLN B CA 1
ATOM 6562 C C . GLN B 1 390 ? 18.031 -12.797 -5.68 1 93.94 390 GLN B C 1
ATOM 6564 O O . GLN B 1 390 ? 19.031 -12.109 -5.461 1 93.94 390 GLN B O 1
ATOM 6569 N N . LYS B 1 391 ? 17.188 -13.047 -4.812 1 94.44 391 LYS B N 1
ATOM 6570 C CA . LYS B 1 391 ? 17.328 -12.531 -3.453 1 94.44 391 LYS B CA 1
ATOM 6571 C C . LYS B 1 391 ? 18.516 -13.172 -2.744 1 94.44 391 LYS B C 1
ATOM 6573 O O . LYS B 1 391 ? 19.25 -12.492 -2.016 1 94.44 391 LYS B O 1
ATOM 6578 N N . ALA B 1 392 ? 18.719 -14.43 -2.961 1 95.62 392 ALA B N 1
ATOM 6579 C CA . ALA B 1 392 ? 19.859 -15.117 -2.385 1 95.62 392 ALA B CA 1
ATOM 6580 C C . ALA B 1 392 ? 21.172 -14.508 -2.885 1 95.62 392 ALA B C 1
ATOM 6582 O O . ALA B 1 392 ? 22.125 -14.352 -2.117 1 95.62 392 ALA B O 1
ATOM 6583 N N . LYS B 1 393 ? 21.219 -14.219 -4.09 1 93.81 393 LYS B N 1
ATOM 6584 C CA . LYS B 1 393 ? 22.406 -13.602 -4.668 1 93.81 393 LYS B CA 1
ATOM 6585 C C . LYS B 1 393 ? 22.719 -12.258 -4.008 1 93.81 393 LYS B C 1
ATOM 6587 O O . LYS B 1 393 ? 23.875 -11.961 -3.699 1 93.81 393 LYS B O 1
ATOM 6592 N N . GLU B 1 394 ? 21.703 -11.516 -3.809 1 90.38 394 GLU B N 1
ATOM 6593 C CA . GLU B 1 394 ? 21.875 -10.227 -3.137 1 90.38 394 GLU B CA 1
ATOM 6594 C C . GLU B 1 394 ? 22.406 -10.414 -1.718 1 90.38 394 GLU B C 1
ATOM 6596 O O . GLU B 1 394 ? 23.266 -9.656 -1.271 1 90.38 394 GLU B O 1
ATOM 6601 N N . LEU B 1 395 ? 21.922 -11.406 -1.059 1 91.31 395 LEU B N 1
ATOM 6602 C CA . LEU B 1 395 ? 22.328 -11.688 0.314 1 91.31 395 LEU B CA 1
ATOM 6603 C C . LEU B 1 395 ? 23.781 -12.172 0.366 1 91.31 395 LEU B C 1
ATOM 6605 O O . LEU B 1 395 ? 24.5 -11.867 1.316 1 91.31 395 LEU B O 1
ATOM 6609 N N . ALA B 1 396 ? 24.141 -12.906 -0.652 1 92.31 396 ALA B N 1
ATOM 6610 C CA . ALA B 1 396 ? 25.484 -13.453 -0.701 1 92.31 396 ALA B CA 1
ATOM 6611 C C . ALA B 1 396 ? 26.531 -12.344 -0.796 1 92.31 396 ALA B C 1
ATOM 6613 O O . ALA B 1 396 ? 27.656 -12.5 -0.333 1 92.31 396 ALA B O 1
ATOM 6614 N N . HIS B 1 397 ? 26.219 -11.211 -1.361 1 84.88 397 HIS B N 1
ATOM 6615 C CA . HIS B 1 397 ? 27.141 -10.102 -1.58 1 84.88 397 HIS B CA 1
ATOM 6616 C C . HIS B 1 397 ? 27.156 -9.156 -0.387 1 84.88 397 HIS B C 1
ATOM 6618 O O . HIS B 1 397 ? 27.969 -8.227 -0.336 1 84.88 397 HIS B O 1
ATOM 6624 N N . LEU B 1 398 ? 26.344 -9.367 0.507 1 66.94 398 LEU B N 1
ATOM 6625 C CA . LEU B 1 398 ? 26.344 -8.523 1.697 1 66.94 398 LEU B CA 1
ATOM 6626 C C . LEU B 1 398 ? 27.594 -8.773 2.537 1 66.94 398 LEU B C 1
ATOM 6628 O O . LEU B 1 398 ? 28 -9.93 2.723 1 66.94 398 LEU B O 1
ATOM 6632 N N . ASP B 1 399 ? 28.766 -7.922 2.482 1 55.31 399 ASP B N 1
ATOM 6633 C CA . ASP B 1 399 ? 29.984 -8.047 3.268 1 55.31 399 ASP B CA 1
ATOM 6634 C C . ASP B 1 399 ? 29.672 -8.156 4.758 1 55.31 399 ASP B C 1
ATOM 6636 O O . ASP B 1 399 ? 28.891 -7.371 5.293 1 55.31 399 ASP B O 1
ATOM 6640 N N . VAL B 1 400 ? 29.969 -9.344 5.277 1 43.81 400 VAL B N 1
ATOM 6641 C CA . VAL B 1 400 ? 29.922 -9.461 6.734 1 43.81 400 VAL B CA 1
ATOM 6642 C C . VAL B 1 400 ? 30.938 -8.492 7.355 1 43.81 400 VAL B C 1
ATOM 6644 O O . VAL B 1 400 ? 32.156 -8.711 7.266 1 43.81 400 VAL B O 1
ATOM 6647 N N . THR B 1 401 ? 31.156 -7.316 7.18 1 35.69 401 THR B N 1
ATOM 6648 C CA . THR B 1 401 ? 32.094 -6.547 7.977 1 35.69 401 THR B CA 1
ATOM 6649 C C . THR B 1 401 ? 32.094 -7.004 9.43 1 35.69 401 THR B C 1
ATOM 6651 O O . THR B 1 401 ? 31.016 -7.105 10.039 1 35.69 401 THR B O 1
ATOM 6654 N N . HIS B 1 402 ? 33.25 -7.668 9.852 1 30.81 402 HIS B N 1
ATOM 6655 C CA . HIS B 1 402 ? 33.688 -7.988 11.195 1 30.81 402 HIS B CA 1
ATOM 6656 C C . HIS B 1 402 ? 33.375 -6.855 12.172 1 30.81 402 HIS B C 1
ATOM 6658 O O . HIS B 1 402 ? 33.906 -5.754 12.039 1 30.81 402 HIS B O 1
ATOM 6664 N N . VAL B 1 403 ? 32.406 -6.766 12.844 1 31.22 403 VAL B N 1
ATOM 6665 C CA . VAL B 1 403 ? 32.438 -6.082 14.133 1 31.22 403 VAL B CA 1
ATOM 6666 C C . VAL B 1 403 ? 33.562 -6.617 15 1 31.22 403 VAL B C 1
ATOM 6668 O O . VAL B 1 403 ? 33.5 -7.75 15.484 1 31.22 403 VAL B O 1
ATOM 6671 N N . THR B 1 404 ? 34.844 -6.465 14.656 1 26.92 404 THR B N 1
ATOM 6672 C CA . THR B 1 404 ? 35.812 -6.543 15.719 1 26.92 404 THR B CA 1
ATOM 6673 C C . THR B 1 404 ? 35.344 -5.809 16.969 1 26.92 404 THR B C 1
ATOM 6675 O O . THR B 1 404 ? 34.844 -4.684 16.875 1 26.92 404 THR B O 1
ATOM 6678 N N . THR B 1 405 ? 35.188 -6.441 18.141 1 27.27 405 THR B N 1
ATOM 6679 C CA . THR B 1 405 ? 34.844 -6.102 19.516 1 27.27 405 THR B CA 1
ATOM 6680 C C . THR B 1 405 ? 35.625 -4.875 19.984 1 27.27 405 THR B C 1
ATOM 6682 O O . THR B 1 405 ? 35.375 -4.348 21.062 1 27.27 405 THR B O 1
ATOM 6685 N N . ASN B 1 406 ? 36.969 -4.801 19.719 1 25.53 406 ASN B N 1
ATOM 6686 C CA . ASN B 1 406 ? 37.625 -3.816 20.578 1 25.53 406 ASN B CA 1
ATOM 6687 C C . ASN B 1 406 ? 37.125 -2.406 20.297 1 25.53 406 ASN B C 1
ATOM 6689 O O . ASN B 1 406 ? 37 -1.595 21.219 1 25.53 406 ASN B O 1
ATOM 6693 N N . THR B 1 407 ? 37.656 -1.698 19.234 1 25.52 407 THR B N 1
ATOM 6694 C CA . THR B 1 407 ? 37.594 -0.241 19.25 1 25.52 407 THR B CA 1
ATOM 6695 C C . THR B 1 407 ? 36.156 0.244 19.109 1 25.52 407 THR B C 1
ATOM 6697 O O . THR B 1 407 ? 35.281 -0.466 18.562 1 25.52 407 THR B O 1
ATOM 6700 N N . SER B 1 408 ? 35.875 1.603 19.547 1 22.48 408 SER B N 1
ATOM 6701 C CA . SER B 1 408 ? 34.656 2.406 19.734 1 22.48 408 SER B CA 1
ATOM 6702 C C . SER B 1 408 ? 33.812 2.396 18.484 1 22.48 408 SER B C 1
ATOM 6704 O O . SER B 1 408 ? 34.312 2.324 17.359 1 22.48 408 SER B O 1
ATOM 6706 N N . PRO B 1 409 ? 32.469 2.168 18.625 1 23.77 409 PRO B N 1
ATOM 6707 C CA . PRO B 1 409 ? 31.375 2 17.672 1 23.77 409 PRO B CA 1
ATOM 6708 C C . PRO B 1 409 ? 31.453 3 16.516 1 23.77 409 PRO B C 1
ATOM 6710 O O . PRO B 1 409 ? 31.344 4.211 16.734 1 23.77 409 PRO B O 1
ATOM 6713 N N . ALA B 1 410 ? 32.5 2.889 15.586 1 21.61 410 ALA B N 1
ATOM 6714 C CA . ALA B 1 410 ? 32.625 3.867 14.508 1 21.61 410 ALA B CA 1
ATOM 6715 C C . ALA B 1 410 ? 31.312 3.984 13.719 1 21.61 410 ALA B C 1
ATOM 6717 O O . ALA B 1 410 ? 30.719 2.975 13.344 1 21.61 410 ALA B O 1
ATOM 6718 N N . LYS B 1 411 ? 30.75 5.324 13.562 1 22.31 411 LYS B N 1
ATOM 6719 C CA . LYS B 1 411 ? 29.594 6.07 13.094 1 22.31 411 LYS B CA 1
ATOM 6720 C C . LYS B 1 411 ? 29.375 5.879 11.594 1 22.31 411 LYS B C 1
ATOM 6722 O O . LYS B 1 411 ? 30.031 6.539 10.781 1 22.31 411 LYS B O 1
ATOM 6727 N N . ASN B 1 412 ? 29.391 4.684 11.078 1 22.23 412 ASN B N 1
ATOM 6728 C CA . ASN B 1 412 ? 29.25 4.566 9.633 1 22.23 412 ASN B CA 1
ATOM 6729 C C . ASN B 1 412 ? 27.953 5.184 9.148 1 22.23 412 ASN B C 1
ATOM 6731 O O . ASN B 1 412 ? 26.875 4.82 9.617 1 22.23 412 ASN B O 1
ATOM 6735 N N . SER B 1 413 ? 27.969 6.43 8.492 1 20.55 413 SER B N 1
ATOM 6736 C CA . SER B 1 413 ? 26.969 7.406 8.062 1 20.55 413 SER B CA 1
ATOM 6737 C C . SER B 1 413 ? 26.109 6.852 6.934 1 20.55 413 SER B C 1
ATOM 6739 O O . SER B 1 413 ? 26.625 6.254 5.984 1 20.55 413 SER B O 1
ATOM 6741 N N . PHE B 1 414 ? 24.781 6.598 7.141 1 21.48 414 PHE B N 1
ATOM 6742 C CA . PHE B 1 414 ? 23.531 6.281 6.441 1 21.48 414 PHE B CA 1
ATOM 6743 C C . PHE B 1 414 ? 23.359 7.176 5.223 1 21.48 414 PHE B C 1
ATOM 6745 O O . PHE B 1 414 ? 22.328 7.133 4.555 1 21.48 414 PHE B O 1
ATOM 6752 N N . LYS B 1 415 ? 24.188 8.125 4.828 1 24.44 415 LYS B N 1
ATOM 6753 C CA . LYS B 1 415 ? 24 9.18 3.84 1 24.44 415 LYS B CA 1
ATOM 6754 C C . LYS B 1 415 ? 24.016 8.625 2.422 1 24.44 415 LYS B C 1
ATOM 6756 O O . LYS B 1 415 ? 23.578 9.289 1.479 1 24.44 415 LYS B O 1
ATOM 6761 N N . ASP B 1 416 ? 24.688 7.574 2.164 1 23.81 416 ASP B N 1
ATOM 6762 C CA . ASP B 1 416 ? 25.078 7.43 0.764 1 23.81 416 ASP B CA 1
ATOM 6763 C C . ASP B 1 416 ? 23.938 6.812 -0.058 1 23.81 416 ASP B C 1
ATOM 6765 O O . ASP B 1 416 ? 24.016 6.762 -1.287 1 23.81 416 ASP B O 1
ATOM 6769 N N . ALA B 1 417 ? 23 6.023 0.496 1 24.17 417 ALA B N 1
ATOM 6770 C CA . ALA B 1 417 ? 22.156 5.254 -0.413 1 24.17 417 ALA B CA 1
ATOM 6771 C C . ALA B 1 417 ? 21.156 6.164 -1.142 1 24.17 417 ALA B C 1
ATOM 6773 O O . ALA B 1 417 ? 20.844 5.938 -2.312 1 24.17 417 ALA B O 1
ATOM 6774 N N . LEU B 1 418 ? 20.406 6.984 -0.436 1 24.22 418 LEU B N 1
ATOM 6775 C CA . LEU B 1 418 ? 19.234 7.609 -1.06 1 24.22 418 LEU B CA 1
ATOM 6776 C C . LEU B 1 418 ? 19.672 8.758 -1.965 1 24.22 418 LEU B C 1
ATOM 6778 O O . LEU B 1 418 ? 18.812 9.445 -2.543 1 24.22 418 LEU B O 1
ATOM 6782 N N . SER B 1 419 ? 20.859 9.281 -1.906 1 24.28 419 SER B N 1
ATOM 6783 C CA . SER B 1 419 ? 21.125 10.578 -2.512 1 24.28 419 SER B CA 1
ATOM 6784 C C . SER B 1 419 ? 21.156 10.484 -4.031 1 24.28 419 SER B C 1
ATOM 6786 O O . SER B 1 419 ? 21.344 11.492 -4.719 1 24.28 419 SER B O 1
ATOM 6788 N N . VAL B 1 420 ? 21.484 9.336 -4.617 1 24.78 420 VAL B N 1
ATOM 6789 C CA . VAL B 1 420 ? 22.188 9.539 -5.887 1 24.78 420 VAL B CA 1
ATOM 6790 C C . VAL B 1 420 ? 21.172 9.891 -6.977 1 24.78 420 VAL B C 1
ATOM 6792 O O . VAL B 1 420 ? 21.547 10.367 -8.047 1 24.78 420 VAL B O 1
ATOM 6795 N N . VAL B 1 421 ? 19.938 9.461 -6.949 1 25.2 421 VAL B N 1
ATOM 6796 C CA . VAL B 1 421 ? 19.391 9.305 -8.297 1 25.2 421 VAL B CA 1
ATOM 6797 C C . VAL B 1 421 ? 19.047 10.672 -8.883 1 25.2 421 VAL B C 1
ATOM 6799 O O . VAL B 1 421 ? 17.969 11.211 -8.625 1 25.2 421 VAL B O 1
ATOM 6802 N N . ILE B 1 422 ? 19.844 11.75 -8.68 1 24.08 422 ILE B N 1
ATOM 6803 C CA . ILE B 1 422 ? 19.359 12.883 -9.461 1 24.08 422 ILE B CA 1
ATOM 6804 C C . ILE B 1 422 ? 19.484 12.578 -10.953 1 24.08 422 ILE B C 1
ATOM 6806 O O . ILE B 1 422 ? 20.594 12.367 -11.453 1 24.08 422 ILE B O 1
ATOM 6810 N N . PRO B 1 423 ? 18.516 12.016 -11.648 1 24.45 423 PRO B N 1
ATOM 6811 C CA . PRO B 1 423 ? 18.734 11.82 -13.086 1 24.45 423 PRO B CA 1
ATOM 6812 C C . PRO B 1 423 ? 19.141 13.102 -13.805 1 24.45 423 PRO B C 1
ATOM 6814 O O . PRO B 1 423 ? 18.562 14.164 -13.57 1 24.45 423 PRO B O 1
ATOM 6817 N N . ALA B 1 424 ? 20.359 13.25 -14.242 1 22.91 424 ALA B N 1
ATOM 6818 C CA . ALA B 1 424 ? 20.906 14.188 -15.219 1 22.91 424 ALA B CA 1
ATOM 6819 C C . ALA B 1 424 ? 20.109 14.156 -16.516 1 22.91 424 ALA B C 1
ATOM 6821 O O . ALA B 1 424 ? 20.453 14.844 -17.484 1 22.91 424 ALA B O 1
ATOM 6822 N N . ALA B 1 425 ? 19.172 13.266 -16.75 1 24.14 425 ALA B N 1
ATOM 6823 C CA . ALA B 1 425 ? 18.75 13.266 -18.156 1 24.14 425 ALA B CA 1
ATOM 6824 C C . ALA B 1 425 ? 18.047 14.57 -18.516 1 24.14 425 ALA B C 1
ATOM 6826 O O . ALA B 1 425 ? 16.828 14.617 -18.641 1 24.14 425 ALA B O 1
ATOM 6827 N N . PHE B 1 426 ? 18.234 15.688 -17.844 1 23.91 426 PHE B N 1
ATOM 6828 C CA . PHE B 1 426 ? 17.609 16.938 -18.266 1 23.91 426 PHE B CA 1
ATOM 6829 C C . PHE B 1 426 ? 18.078 17.344 -19.656 1 23.91 426 PHE B C 1
ATOM 6831 O O . PHE B 1 426 ? 17.547 18.266 -20.266 1 23.91 426 PHE B O 1
ATOM 6838 N N . PHE B 1 427 ? 19.25 16.938 -20.109 1 22.42 427 PHE B N 1
ATOM 6839 C CA . PHE B 1 427 ? 19.812 17.797 -21.141 1 22.42 427 PHE B CA 1
ATOM 6840 C C . PHE B 1 427 ? 19.047 17.641 -22.453 1 22.42 427 PHE B C 1
ATOM 6842 O O . PHE B 1 427 ? 18.938 18.594 -23.234 1 22.42 427 PHE B O 1
ATOM 6849 N N . SER B 1 428 ? 18.688 16.469 -22.922 1 21.61 428 SER B N 1
ATOM 6850 C CA . SER B 1 428 ? 18.672 16.359 -24.375 1 21.61 428 SER B CA 1
ATOM 6851 C C . SER B 1 428 ? 17.375 16.906 -24.953 1 21.61 428 SER B C 1
ATOM 6853 O O . SER B 1 428 ? 17.234 17.031 -26.172 1 21.61 428 SER B O 1
ATOM 6855 N N . VAL B 1 429 ? 16.266 16.984 -24.219 1 22.52 429 VAL B N 1
ATOM 6856 C CA . VAL B 1 429 ? 15.117 17.188 -25.094 1 22.52 429 VAL B CA 1
ATOM 6857 C C . VAL B 1 429 ? 15.055 18.641 -25.547 1 22.52 429 VAL B C 1
ATOM 6859 O O . VAL B 1 429 ? 14.07 19.062 -26.156 1 22.52 429 VAL B O 1
ATOM 6862 N N . LEU B 1 430 ? 16.016 19.484 -25.266 1 21.61 430 LEU B N 1
ATOM 6863 C CA . LEU B 1 430 ? 15.844 20.844 -25.781 1 21.61 430 LEU B CA 1
ATOM 6864 C C . LEU B 1 430 ? 15.695 20.828 -27.297 1 21.61 430 LEU B C 1
ATOM 6866 O O . LEU B 1 430 ? 15.219 21.812 -27.875 1 21.61 430 LEU B O 1
ATOM 6870 N N . SER B 1 431 ? 16.281 19.938 -28.016 1 22.08 431 SER B N 1
ATOM 6871 C CA . SER B 1 431 ? 16.578 20.328 -29.391 1 22.08 431 SER B CA 1
ATOM 6872 C C . SER B 1 431 ? 15.297 20.406 -30.234 1 22.08 431 SER B C 1
ATOM 6874 O O . SER B 1 431 ? 15.281 21 -31.312 1 22.08 431 SER B O 1
ATOM 6876 N N . PHE B 1 432 ? 14.281 19.625 -29.953 1 23.56 432 PHE B N 1
ATOM 6877 C CA . PHE B 1 432 ? 13.469 19.391 -31.141 1 23.56 432 PHE B CA 1
ATOM 6878 C C . PHE B 1 432 ? 12.523 20.562 -31.375 1 23.56 432 PHE B C 1
ATOM 6880 O O . PHE B 1 432 ? 11.828 20.594 -32.406 1 23.56 432 PHE B O 1
ATOM 6887 N N . PHE B 1 433 ? 12.195 21.391 -30.469 1 23.61 433 PHE B N 1
ATOM 6888 C CA . PHE B 1 433 ? 11.078 22.266 -30.812 1 23.61 433 PHE B CA 1
ATOM 6889 C C . PHE B 1 433 ? 11.5 23.328 -31.828 1 23.61 433 PHE B C 1
ATOM 6891 O O . PHE B 1 433 ? 10.742 24.25 -32.125 1 23.61 433 PHE B O 1
ATOM 6898 N N . THR B 1 434 ? 12.727 23.469 -32.219 1 21.72 434 THR B N 1
ATOM 6899 C CA . THR B 1 434 ? 12.984 24.609 -33.125 1 21.72 434 THR B CA 1
ATOM 6900 C C . THR B 1 434 ? 12.203 24.453 -34.406 1 21.72 434 THR B C 1
ATOM 6902 O O . THR B 1 434 ? 12 25.438 -35.125 1 21.72 434 THR B O 1
ATOM 6905 N N . ALA B 1 435 ? 11.945 23.312 -34.969 1 21.42 435 ALA B N 1
ATOM 6906 C CA . ALA B 1 435 ? 11.773 23.359 -36.438 1 21.42 435 ALA B CA 1
ATOM 6907 C C . ALA B 1 435 ? 10.43 23.953 -36.812 1 21.42 435 ALA B C 1
ATOM 6909 O O . ALA B 1 435 ? 10.25 24.438 -37.938 1 21.42 435 ALA B O 1
ATOM 6910 N N . LYS B 1 436 ? 9.375 23.891 -36.125 1 22.31 436 LYS B N 1
ATOM 6911 C CA . LYS B 1 436 ? 8.148 24.094 -36.875 1 22.31 436 LYS B CA 1
ATOM 6912 C C . LYS B 1 436 ? 7.906 25.562 -37.156 1 22.31 436 LYS B C 1
ATOM 6914 O O . LYS B 1 436 ? 6.988 25.922 -37.906 1 22.31 436 LYS B O 1
ATOM 6919 N N . ASN B 1 437 ? 8.492 26.531 -36.438 1 21.06 437 ASN B N 1
ATOM 6920 C CA . ASN B 1 437 ? 7.883 27.812 -36.812 1 21.06 437 ASN B CA 1
ATOM 6921 C C . ASN B 1 437 ? 8.188 28.188 -38.25 1 21.06 437 ASN B C 1
ATOM 6923 O O . ASN B 1 437 ? 7.859 29.297 -38.688 1 21.06 437 ASN B O 1
ATOM 6927 N N . MET B 1 438 ? 9.148 27.625 -39 1 20.48 438 MET B N 1
ATOM 6928 C CA . MET B 1 438 ? 9.469 28.344 -40.219 1 20.48 438 MET B CA 1
ATOM 6929 C C . MET B 1 438 ? 8.305 28.266 -41.219 1 20.48 438 MET B C 1
ATOM 6931 O O . MET B 1 438 ? 8.281 28.984 -42.219 1 20.48 438 MET B O 1
ATOM 6935 N N . TYR B 1 439 ? 7.457 27.297 -41.344 1 21.52 439 TYR B N 1
ATOM 6936 C CA . TYR B 1 439 ? 6.809 27.25 -42.656 1 21.52 439 TYR B CA 1
ATOM 6937 C C . TYR B 1 439 ? 5.816 28.406 -42.812 1 21.52 439 TYR B C 1
ATOM 6939 O O . TYR B 1 439 ? 5.617 28.906 -43.906 1 21.52 439 TYR B O 1
ATOM 6947 N N . GLU B 1 440 ? 4.82 28.734 -41.875 1 20.89 440 GLU B N 1
ATOM 6948 C CA . GLU B 1 440 ? 3.734 29.5 -42.469 1 20.89 440 GLU B CA 1
ATOM 6949 C C . GLU B 1 440 ? 4.117 30.969 -42.625 1 20.89 440 GLU B C 1
ATOM 6951 O O . GLU B 1 440 ? 3.252 31.828 -42.812 1 20.89 440 GLU B O 1
ATOM 6956 N N . LYS B 1 441 ? 5.371 31.172 -43.094 1 17.89 441 LYS B N 1
ATOM 6957 C CA . LYS B 1 441 ? 5.227 32.219 -44.094 1 17.89 441 LYS B CA 1
ATOM 6958 C C . LYS B 1 441 ? 4.582 31.688 -45.375 1 17.89 441 LYS B C 1
ATOM 6960 O O . LYS B 1 441 ? 4.984 30.641 -45.875 1 17.89 441 LYS B O 1
#

Secondary structure (DSSP, 8-state):
---------EEEE--S-TTS--EEEEHHHHHHHHHHIIIIITTS-EEEEEEEEE-SSEEEEEEEEEETTEEEEEEEEEEE--SHHHHHHHHHHHHHHHHHHHSS--SEEEEEESS-EETTEEE-TTS-GGG-EEEGGGS-TTTS-TTSEEEEEHHHHHHHHHHHHHHTT-GGGTEEETT-TT----TTTS---TTSEEEEEEESSSEEEEEEEE-STT-EEEEEE-GGGSBPPPPPTTSTTHHHHHHHHHHHHHHHHTTSS--BGGGTSSHHHHHHHHHHHTTTSTTPPP--HHHHHHTTTT-HHHHHHHHHHHHHHHHHHHHHHHHSTTEEEEEEESHHHHHTHHHHHHTHHHHHHHHHTSSTTGGGGTT-EEEEE-S---HHHHHHHHHHHHHHTS------SSS------TTSSTT-----TTSGGGGGGGGGTTTT-/---------EEEE--S-TTS--EEEEHHHHHHHHHHIIIIITTS-EEEEEEEEE-SSEEEEEEEEEETTEEEEEEEEEEE--SHHHHHHHHHHHHHHHHHHHSS--SEEEEEESS-EETTEEE-TTS-GGG-EEEGGGS-TTTS-TTSEEEEEHHHHHHHHHHHHHHTT-GGGTEEETT-TT----TTTS---TTSEEEEEEESSSEEEEEEEE-STT-EEEEEE-GGGSBPPPPPTTSTTHHHHHHHHHHHHHHHHTTSS--BGGGTSSHHHHHHHHHHHTTTSTTPPP--HHHHHHTTTT-HHHHHHHHHHHHHHHHHHHHHHHHSTTEEEEEEESHHHHHTHHHHHHTHHHHHHHHHTSSTTGGGGTT-EEEEE-S---HHHHHHHHHHHHHHTS------SSS------TTSSTT-----TTSGGGGGGGGGGGTT-

InterPro domains:
  IPR003836 Glucokinase [PF02685] (53-338)
  IPR003836 Glucokinase [cd24008] (49-390)
  IPR043129 ATPase, nucleotide binding domain [SSF53067] (48-352)